Protein AF-A0A523DRK2-F1 (afdb_monomer)

Foldseek 3Di:
DDDDDDDDDDDPDPPDDDDDPDDDPDDDPPDDDDDDPDDPPVLLLVLLLCQVVCCLLVVLLLLAFDFDDDWFDFADPDLFFAAEEEAEAQFQLVLVVQCVVVLQLVLVVVQLQFFFKDQLAFFFFQLAQLQRQQCLQQLFQDWLDNFQWFQQLLQLAIDGCLPQSLNVSCQLLQLDDGLFDGPLLLCLVVVFAEAEFLDSHQFNHFRNRYSQRVCQLSVCVVVVVLLSNLVSSLVSNLVNQVCCRTVSHHHGRYYYYYRHQLVSVCQAPNFFDQDDDQKDKDFPVPPHHCSLQVLCVVDVVSAVSNFPHWDADPPSRGTTMTMHGFDDDPNTTTDPSSSVSSSSNSSSSVVVLVSQCVRAHPVGDGNNQSYKYKHWYSWHKHFQQAACCPPVVDFPQRLLCVLLVADFQQPPPDADQLHAHEYEPVRHNVCNVQVLPDPPLADPVRVVLSVVLLVLLVVLVVVSLVLVLVLLCVLVVVCVVCCCVSPVVSNVVNCVVCVVVSSRSSSVLLLLLPPVNSVSSSVSSQVCCQRHYAWYWIAHPLQKTFIAGFQAPDSRGTGSQFGDAPVCCCCPSPNSNVVSLLPDQFFQKKKAWNGLRQLAPPHDFDQKIWIWMAGSVGWIKIKMWGQDPVVRFIKIWIATDPVGPARSQNPCVARPDRGFIKGQQRQQFSCSPGQFGSCRNRVNSVSSHSNSRHHNMMTGTDRSHGSHDTRMDERHGGNSTGGMMIITGHNPFRNYHWWFADQWIADRVGDIDGRPPDIGNHYSSQNRCASCVSSPHHPVSSQCCLPPPSLVSLVVSLVVSLVSSLVCSASRVSVCVSCVSSVRRHSGCVVCSVSSNSSSSSSVVSSVVSVVSSPDDGRHGGHIDRD

pLDDT: mean 81.62, std 19.48, range [22.92, 98.56]

Sequence (867 aa):
MAPHPSARGRLLVDPISPKRAGYVEFPDPRRNDLCLEGVSCHGSARIVVRLARNTILAVLALLAARCSSPPAAILPPAGGRHVQLLHLDGYRPDLLRALLGAGRLPNLARLVARGRISYDATTVDKSETMKVIQSYLTSQLDTKVVGWWQFERSRFRFSNYWLDPAEVLAYALGFEFPRSPTIQDFLAAQGENLVAGMSLARRSVPFQNYGRAYIEGISAVANHTYHDQARATMDSFLDIHRRISENGEKPPALSTLLLAAADEFSHLEGVTVAARDPEHCFVRDGNIDDTVFALLDEDDTLDDRYFARVRRAIITRRVREICIELPEIEGRRAEPHYVLSMLVIDIELGRLIDDFENIRFADGETLFSRTLFIVFGDHGMVDTPNGMTAEVSESFIAYLNRRLGLETGEDQTTLSDNAELGIDYVSLPPRLERPEIYEDWQSEEIRALTAEADRWSREFLVEIEALIRSDLHDSYWWLFFLRSLLIDPKIDEVLHPIADEALAMLRSLYLRGRLDYLEAEQEANRALFDRHVRLVYGGGARNNAELFIPVCESPAACSWERRPSYDEILGYREGAFLRALVESPGVGLIFIRKNNEAFADAAPLPKRVEVEIRDREGNRGLLSVERDDPSGELVYHYRTDPASVNDPLGYEAWGAGEGTYGTYNEWNDRTIDAPYVNVVGGMGAYLYSSNPAIGDVVVLHATDWNFGENLGGHGGVHRGEKKTFMLVSGPGLDPGELRAQARYRSTEDGELEPAVSETHVPTLLDIVPTALAWLGYAPSELDRFAVDGFEEHLDTWIRAQRGDILRNLDEMSSLEKAREAVGVPELTLEPLRPRLTRLLEFIESNREDTLRRLSERPHLGNELILE

Radius of gyration: 28.01 Å; Cα contacts (8 Å, |Δi|>4): 1707; chains: 1; bounding box: 65×96×77 Å

Secondary structure (DSSP, 8-state):
--------PPPPPP-PPPPPSS------S-------TT--HHHHHHHHHHHHHHHHHHHHHTTS---------PPPS----EEEEEEETT--HHHHHHHHHTT--HHHHHHHTTEEEEEEEE--SS--HHHHHHHHHHT-S--S-SSSEEEETTTTEEEETTT-HHHHHHHHTT-S--SSPPHHHHHHHTT-EEEESS-S--TTS-GGGTHHHHHHHHHHHTTT-HHHHHHHHHHHHHHHHHHHHHHTPPPEEEEEEEE-HHHHHHHHH-SEE----SEEEEETTSSS-HHHHHHHHH-GGGHHHH-SEEEE-TTT--EEEEEEE--EETTEEEPHHHHHHHHHHHHHHHHHHHHHHH-B-TTS-BHHHHEEEEEE-S---EE--EEHHHHHSS-HHHHHHHHHTPBPSTT-SS--TT--EEE-SSS--HHHH-GGG-TTS--HHHHHHHHHHHHHHHHHHHHHHHHHHHHHHHHTGGGTTTHHHHTHHHHHHHHTTTHHHHHHHHHHHHHHT-HHHHHHHHHHHHHHHHHHEEEEEE-STTTEEEEE--EEEETTEEE-SSPPPHHHHHHTTTTHHHHHHHT-TTEEEEEEETTGGG--TTPPPPSEEEEEEEESS--EEEEEEEE-TTT--EEEEEEE-TT-SS-TTS-HHHHSTT-EEE-HHHHHHHHTTSSB-SHHHHHHHHHS---TTS-SEEEEEPTTEESSS-SEE-SS-BHHHHEEEEEEE-TTPPSEE--EE-SEEE-TTS-EEE-TT-EE--BGGGHHHHHHHHHT--HHHHHHHHHHTHHHHHHHHHHHHHHHHHHHGGG-HHHHHHHHHHT-TT---GGGHHHHHHHTTHHHHHHHHHHHT-SS-------B---

Mean predicted aligned error: 9.12 Å

Solvent-accessible surface area (backbone atoms only — not comparable to full-atom values): 45550 Å² total; per-residue (Å²): 137,84,82,87,87,88,89,79,84,79,79,86,75,79,83,75,75,81,79,77,76,97,70,82,80,73,75,80,77,92,75,75,97,83,79,71,92,89,64,70,63,72,55,54,55,53,51,37,41,50,36,42,49,62,46,46,65,26,49,66,49,43,50,45,24,39,69,82,87,80,87,68,44,74,24,66,89,65,95,69,47,28,34,36,44,38,42,34,33,36,32,38,24,67,59,51,51,49,36,46,74,70,50,37,30,59,45,57,48,56,38,47,72,26,5,19,39,28,62,68,16,31,41,56,44,43,23,23,69,68,19,36,55,42,19,24,42,48,13,33,67,73,55,74,48,66,18,55,32,32,35,35,61,85,50,62,42,77,49,32,65,80,75,38,67,52,50,35,45,43,39,73,75,27,66,51,71,58,80,64,62,34,58,50,40,49,41,36,72,72,70,47,36,43,39,32,17,20,54,97,72,53,39,64,42,51,59,79,30,24,34,48,4,31,49,42,19,51,52,19,51,80,66,72,35,37,66,45,17,46,48,47,10,46,57,42,32,50,54,37,57,50,48,38,46,30,66,32,42,74,71,50,39,42,35,38,36,50,38,54,35,29,29,57,36,14,30,71,74,14,46,58,36,95,62,86,68,56,61,49,72,54,46,66,94,50,102,58,69,63,52,66,45,46,56,50,60,74,39,73,78,48,40,82,52,59,32,75,42,68,42,57,39,92,86,78,60,39,56,43,34,43,24,38,70,42,56,76,52,100,90,33,23,41,22,66,65,30,55,47,34,52,44,54,51,28,53,52,47,39,55,52,49,54,51,25,59,66,42,57,44,72,87,68,52,28,47,47,65,40,24,34,37,42,39,30,29,54,15,6,48,31,52,10,82,44,13,34,40,74,80,71,72,37,46,50,66,58,51,49,19,67,64,70,75,32,42,69,23,64,88,40,93,68,76,56,100,81,44,44,29,33,36,36,89,82,33,38,31,57,64,76,75,46,49,82,76,50,66,91,76,47,51,77,67,48,46,50,49,46,53,47,25,47,50,52,25,52,53,51,50,50,52,51,52,51,49,57,50,50,39,48,49,60,58,47,46,90,43,68,95,43,40,81,75,70,46,50,59,52,52,48,72,26,40,62,86,44,46,68,61,50,45,47,46,45,21,50,39,44,43,61,43,29,69,79,48,49,57,51,52,33,52,52,33,44,58,46,39,30,69,28,45,55,37,38,45,28,36,21,86,32,22,24,39,18,34,34,56,51,36,60,91,40,98,92,43,39,38,64,91,50,57,42,39,38,69,53,58,56,46,35,77,83,25,42,56,60,49,51,50,41,71,34,85,42,42,31,40,39,39,34,39,60,59,34,47,56,54,36,80,96,48,76,79,64,66,57,49,42,34,40,36,30,28,51,89,67,18,29,29,43,38,35,36,35,58,41,82,90,82,61,44,62,39,27,33,36,18,39,41,91,87,33,92,57,44,58,66,72,43,59,96,43,18,53,82,91,34,41,53,24,29,49,60,55,32,32,58,76,22,64,86,39,69,41,35,24,55,64,28,28,50,39,46,40,66,72,47,57,49,48,52,58,44,62,34,39,39,29,38,19,91,47,26,22,50,32,81,48,29,18,41,39,31,40,48,42,39,51,16,25,28,6,25,37,33,46,23,34,71,93,42,69,63,48,77,42,42,19,37,38,65,56,41,52,40,92,90,52,51,79,46,75,29,82,91,42,72,38,68,35,44,48,36,25,52,37,33,35,51,31,51,68,68,71,43,61,54,73,52,53,60,47,34,56,74,78,41,43,67,67,45,51,58,50,47,53,59,47,48,61,51,52,39,67,69,42,43,60,49,14,48,62,55,48,52,50,20,61,78,72,60,26,91,74,69,66,50,70,87,46,46,68,58,53,58,58,52,59,44,24,54,65,47,43,47,54,59,50,60,76,63,63,85,75,87,86,80,73,65,39,42,50,59,82,126

Nearest PDB structures (foldseek):
  4b56-assembly1_B  TM=7.298E-01  e=4.044E-07  Mus musculus
  4gtz-assembly2_B  TM=7.326E-01  e=6.008E-07  Mus musculus
  4b56-assembly1_A  TM=7.241E-01  e=4.691E-07  Mus musculus
  4gtz-assembly1_A  TM=7.477E-01  e=1.088E-06  Mus musculus
  6xkd-assembly2_B  TM=7.614E-01  e=8.687E-06  Mus musculus

Structure (mmCIF, N/CA/C/O backbone):
data_AF-A0A523DRK2-F1
#
_entry.id   AF-A0A523DRK2-F1
#
loop_
_atom_site.group_PDB
_atom_site.id
_atom_site.type_symbol
_atom_site.label_atom_id
_atom_site.label_alt_id
_atom_site.label_comp_id
_atom_site.label_asym_id
_atom_site.label_entity_id
_atom_site.label_seq_id
_atom_site.pdbx_PDB_ins_code
_atom_site.Cartn_x
_atom_site.Cartn_y
_atom_site.Cartn_z
_atom_site.occupancy
_atom_site.B_iso_or_equiv
_atom_site.auth_seq_id
_atom_site.auth_comp_id
_atom_site.auth_asym_id
_atom_site.auth_atom_id
_atom_site.pdbx_PDB_model_num
ATOM 1 N N . MET A 1 1 ? 17.493 -69.034 -4.713 1.00 30.84 1 MET A N 1
ATOM 2 C CA . MET A 1 1 ? 17.946 -69.615 -3.428 1.00 30.84 1 MET A CA 1
ATOM 3 C C . MET A 1 1 ? 18.129 -68.477 -2.434 1.00 30.84 1 MET A C 1
ATOM 5 O O . MET A 1 1 ? 18.514 -67.399 -2.863 1.00 30.84 1 MET A O 1
ATOM 9 N N . ALA A 1 2 ? 17.836 -68.709 -1.157 1.00 26.61 2 ALA A N 1
ATOM 10 C CA . ALA A 1 2 ? 18.152 -67.824 -0.025 1.00 26.61 2 ALA A CA 1
ATOM 11 C C . ALA A 1 2 ? 19.349 -68.435 0.763 1.00 26.61 2 ALA A C 1
ATOM 13 O O . ALA A 1 2 ? 19.658 -69.596 0.470 1.00 26.61 2 ALA A O 1
ATOM 14 N N . PRO A 1 3 ? 20.000 -67.757 1.744 1.00 38.41 3 PRO A N 1
ATOM 15 C CA . PRO A 1 3 ? 19.576 -66.526 2.428 1.00 38.41 3 PRO A CA 1
ATOM 16 C C . PRO A 1 3 ? 20.655 -65.430 2.676 1.00 38.41 3 PRO A C 1
ATOM 18 O O . PRO A 1 3 ? 21.815 -65.545 2.296 1.00 38.41 3 PRO A O 1
ATOM 21 N N . HIS A 1 4 ? 20.188 -64.368 3.347 1.00 25.41 4 HIS A N 1
ATOM 22 C CA . HIS A 1 4 ? 20.852 -63.303 4.136 1.00 25.41 4 HIS A CA 1
ATOM 23 C C . HIS A 1 4 ? 22.000 -63.731 5.097 1.00 25.41 4 HIS A C 1
ATOM 25 O O . HIS A 1 4 ? 22.173 -64.935 5.293 1.00 25.41 4 HIS A O 1
ATOM 31 N N . PRO A 1 5 ? 22.665 -62.802 5.850 1.00 38.31 5 PRO A N 1
ATOM 32 C CA . PRO A 1 5 ? 22.680 -61.315 5.785 1.00 38.31 5 PRO A CA 1
ATOM 33 C C . PRO A 1 5 ? 24.090 -60.660 5.862 1.00 38.31 5 PRO A C 1
ATOM 35 O O . PRO A 1 5 ? 25.066 -61.278 6.276 1.00 38.31 5 PRO A O 1
ATOM 38 N N . SER A 1 6 ? 24.164 -59.336 5.670 1.00 24.50 6 SER A N 1
ATOM 39 C CA . SER A 1 6 ? 25.027 -58.473 6.502 1.00 24.50 6 SER A CA 1
ATOM 40 C C . SER A 1 6 ? 24.434 -57.062 6.627 1.00 24.50 6 SER A C 1
ATOM 42 O O . SER A 1 6 ? 23.886 -56.527 5.666 1.00 24.50 6 SER A O 1
ATOM 44 N N . ALA A 1 7 ? 24.494 -56.470 7.823 1.00 25.22 7 ALA A N 1
ATOM 45 C CA . ALA A 1 7 ? 23.969 -55.132 8.093 1.00 25.22 7 ALA A CA 1
ATOM 46 C C . ALA A 1 7 ? 25.105 -54.127 8.322 1.00 25.22 7 ALA A C 1
ATOM 48 O O . ALA A 1 7 ? 26.079 -54.432 9.012 1.00 25.22 7 ALA A O 1
ATOM 49 N N . ARG A 1 8 ? 24.935 -52.902 7.814 1.00 25.83 8 ARG A N 1
ATOM 50 C CA . ARG A 1 8 ? 25.576 -51.684 8.332 1.00 25.83 8 ARG A CA 1
ATOM 51 C C . ARG A 1 8 ? 24.543 -50.562 8.306 1.00 25.83 8 ARG A C 1
ATOM 53 O O . ARG A 1 8 ? 23.834 -50.412 7.316 1.00 25.83 8 ARG A O 1
ATOM 60 N N . GLY A 1 9 ? 24.422 -49.833 9.413 1.00 24.61 9 GLY A N 1
ATOM 61 C CA . GLY A 1 9 ? 23.441 -48.759 9.540 1.00 24.61 9 GLY A CA 1
ATOM 62 C C . GLY A 1 9 ? 23.799 -47.555 8.672 1.00 24.61 9 GLY A C 1
ATOM 63 O O . GLY A 1 9 ? 24.976 -47.238 8.501 1.00 24.61 9 GLY A O 1
ATOM 64 N N . ARG A 1 10 ? 22.776 -46.862 8.167 1.00 24.12 10 ARG A N 1
ATOM 65 C CA . ARG A 1 10 ? 22.906 -45.444 7.823 1.00 24.12 10 ARG A CA 1
ATOM 66 C C . ARG A 1 10 ? 22.806 -44.653 9.124 1.00 24.12 10 ARG A C 1
ATOM 68 O O . ARG A 1 10 ? 21.928 -44.951 9.932 1.00 24.12 10 ARG A O 1
ATOM 75 N N . LEU A 1 11 ? 23.670 -43.658 9.313 1.00 22.92 11 LEU A N 1
ATOM 76 C CA . LEU A 1 11 ? 23.324 -42.569 10.221 1.00 22.92 11 LEU A CA 1
ATOM 77 C C . LEU A 1 11 ? 22.135 -41.834 9.596 1.00 22.92 11 LEU A C 1
ATOM 79 O O . LEU A 1 11 ? 22.142 -41.567 8.393 1.00 22.92 11 LEU A O 1
ATOM 83 N N . LEU A 1 12 ? 21.140 -41.503 10.415 1.00 23.00 12 LEU A N 1
ATOM 84 C CA . LEU A 1 12 ? 20.348 -40.311 10.152 1.00 23.00 12 LEU A CA 1
ATOM 85 C C . LEU A 1 12 ? 21.296 -39.130 10.375 1.00 23.00 12 LEU A C 1
ATOM 87 O O . LEU A 1 12 ? 21.938 -39.043 11.420 1.00 23.00 12 LEU A O 1
ATOM 91 N N . VAL A 1 13 ? 21.445 -38.298 9.352 1.00 23.38 13 VAL A N 1
ATOM 92 C CA . VAL A 1 13 ? 22.015 -36.961 9.490 1.00 23.38 13 VAL A CA 1
ATOM 93 C C . VAL A 1 13 ? 20.805 -36.051 9.581 1.00 23.38 13 VAL A C 1
ATOM 95 O O . VAL A 1 13 ? 19.985 -36.062 8.662 1.00 23.38 13 VAL A O 1
ATOM 98 N N . ASP A 1 14 ? 20.660 -35.343 10.696 1.00 23.61 14 ASP A N 1
ATOM 99 C CA . ASP A 1 14 ? 19.569 -34.388 10.862 1.00 23.61 14 ASP A CA 1
ATOM 100 C C . ASP A 1 14 ? 19.659 -33.305 9.772 1.00 23.61 14 ASP A C 1
ATOM 102 O O . ASP A 1 14 ? 20.771 -32.887 9.422 1.00 23.61 14 ASP A O 1
ATOM 106 N N . PRO A 1 15 ? 18.526 -32.844 9.209 1.00 23.70 15 PRO A N 1
ATOM 107 C CA . PRO A 1 15 ? 18.536 -31.717 8.291 1.00 23.70 15 PRO A CA 1
ATOM 108 C C . PRO A 1 15 ? 19.016 -30.479 9.053 1.00 23.70 15 PRO A C 1
ATOM 110 O O . PRO A 1 15 ? 18.323 -29.952 9.921 1.00 23.70 15 PRO A O 1
ATOM 113 N N . ILE A 1 16 ? 20.233 -30.032 8.744 1.00 23.08 16 ILE A N 1
ATOM 114 C CA . ILE A 1 16 ? 20.775 -28.782 9.274 1.00 23.08 16 ILE A CA 1
ATOM 115 C C . ILE A 1 16 ? 19.887 -27.656 8.748 1.00 23.08 16 ILE A C 1
ATOM 117 O O . ILE A 1 16 ? 19.775 -27.492 7.534 1.00 23.08 16 ILE A O 1
ATOM 121 N N . SER A 1 17 ? 19.264 -26.903 9.660 1.00 24.17 17 SER A N 1
ATOM 122 C CA . SER A 1 17 ? 18.443 -25.742 9.308 1.00 24.17 17 SER A CA 1
ATOM 123 C C . SER A 1 17 ? 19.217 -24.822 8.359 1.00 24.17 17 SER A C 1
ATOM 125 O O . SER A 1 17 ? 20.363 -24.478 8.680 1.00 24.17 17 SER A O 1
ATOM 127 N N . PRO A 1 18 ? 18.630 -24.390 7.227 1.00 25.84 18 PRO A N 1
ATOM 128 C CA . PRO A 1 18 ? 19.232 -23.334 6.432 1.00 25.84 18 PRO A CA 1
ATOM 129 C C . PRO A 1 18 ? 19.381 -22.093 7.318 1.00 25.84 18 PRO A C 1
ATOM 131 O O . PRO A 1 18 ? 18.517 -21.789 8.147 1.00 25.84 18 PRO A O 1
ATOM 134 N N . LYS A 1 19 ? 20.526 -21.419 7.201 1.00 25.16 19 LYS A N 1
ATOM 135 C CA . LYS A 1 19 ? 20.772 -20.174 7.929 1.00 25.16 19 LYS A CA 1
ATOM 136 C C . LYS A 1 19 ? 19.940 -19.067 7.294 1.00 25.16 19 LYS A C 1
ATOM 138 O O . LYS A 1 19 ? 19.955 -18.935 6.075 1.00 25.16 19 LYS A O 1
ATOM 143 N N . ARG A 1 20 ? 19.254 -18.282 8.126 1.00 31.55 20 ARG A N 1
ATOM 144 C CA . ARG A 1 20 ? 18.494 -17.101 7.694 1.00 31.55 20 ARG A CA 1
ATOM 145 C C . ARG A 1 20 ? 19.413 -16.111 6.969 1.00 31.55 20 ARG A C 1
ATOM 147 O O . ARG A 1 20 ? 20.562 -15.936 7.380 1.00 31.55 20 ARG A O 1
ATOM 154 N N . ALA A 1 21 ? 18.904 -15.466 5.923 1.00 26.64 21 ALA A N 1
ATOM 155 C CA . ALA A 1 21 ? 19.595 -14.377 5.242 1.00 26.64 21 ALA A CA 1
ATOM 156 C C . ALA A 1 21 ? 19.696 -13.133 6.145 1.00 26.64 21 ALA A C 1
ATOM 158 O O . ALA A 1 21 ? 18.823 -12.912 6.977 1.00 26.64 21 ALA A O 1
ATOM 159 N N . GLY A 1 22 ? 20.742 -12.317 5.970 1.00 26.52 22 GLY A N 1
ATOM 160 C CA . GLY A 1 22 ? 20.829 -10.909 6.408 1.00 26.52 22 GLY A CA 1
ATOM 161 C C . GLY A 1 22 ? 20.849 -10.570 7.912 1.00 26.52 22 GLY A C 1
ATOM 162 O O . GLY A 1 22 ? 21.549 -9.640 8.304 1.00 26.52 22 GLY A O 1
ATOM 163 N N . TYR A 1 23 ? 20.106 -11.274 8.768 1.00 31.98 23 TYR A N 1
ATOM 164 C CA . TYR A 1 23 ? 19.883 -10.856 10.154 1.00 31.98 23 TYR A CA 1
ATOM 165 C C . TYR A 1 23 ? 21.136 -10.980 11.029 1.00 31.98 23 TYR A C 1
ATOM 167 O O . TYR A 1 23 ? 21.752 -12.043 11.134 1.00 31.98 23 TYR A O 1
ATOM 175 N N . VAL A 1 24 ? 21.463 -9.898 11.741 1.00 25.95 24 VAL A N 1
ATOM 176 C CA . VAL A 1 24 ? 22.503 -9.888 12.776 1.00 25.95 24 VAL A CA 1
ATOM 177 C C . VAL A 1 24 ? 22.029 -10.717 13.975 1.00 25.95 24 VAL A C 1
ATOM 179 O O . VAL A 1 24 ? 21.254 -10.246 14.808 1.00 25.95 24 VAL A O 1
ATOM 182 N N . GLU A 1 25 ? 22.508 -11.959 14.085 1.00 26.08 25 GLU A N 1
ATOM 183 C CA . GLU A 1 25 ? 22.351 -12.769 15.299 1.00 26.08 25 GLU A CA 1
ATOM 184 C C . GLU A 1 25 ? 23.118 -12.120 16.465 1.00 26.08 25 GLU A C 1
ATOM 186 O O . GLU A 1 25 ? 24.315 -12.346 16.660 1.00 26.08 25 GLU A O 1
ATOM 191 N N . PHE A 1 26 ? 22.422 -11.314 17.270 1.00 31.70 26 PHE A N 1
ATOM 192 C CA . PHE A 1 26 ? 22.962 -10.829 18.538 1.00 31.70 26 PHE A CA 1
ATOM 193 C C . PHE A 1 26 ? 23.250 -12.022 19.472 1.00 31.70 26 PHE A C 1
ATOM 195 O O . PHE A 1 26 ? 22.383 -12.882 19.656 1.00 31.70 26 PHE A O 1
ATOM 202 N N . PRO A 1 27 ? 24.448 -12.105 20.082 1.00 27.98 27 PRO A N 1
ATOM 203 C CA . PRO A 1 27 ? 24.834 -13.258 20.887 1.00 27.98 27 PRO A CA 1
ATOM 204 C C . PRO A 1 27 ? 23.980 -13.374 22.155 1.00 27.98 27 PRO A C 1
ATOM 206 O O . PRO A 1 27 ? 23.742 -12.382 22.844 1.00 27.98 27 PRO A O 1
ATOM 209 N N . ASP A 1 28 ? 23.575 -14.602 22.503 1.00 32.88 28 ASP A N 1
ATOM 210 C CA . ASP A 1 28 ? 22.834 -14.891 23.737 1.00 32.88 28 ASP A CA 1
ATOM 211 C C . ASP A 1 28 ? 23.615 -14.378 24.969 1.00 32.88 28 ASP A C 1
ATOM 213 O O . ASP A 1 28 ? 24.686 -14.912 25.284 1.00 32.88 28 ASP A O 1
ATOM 217 N N . PRO A 1 29 ? 23.099 -13.370 25.702 1.00 33.16 29 PRO A N 1
ATOM 218 C CA . PRO A 1 29 ? 23.842 -12.707 26.768 1.00 33.16 29 PRO A CA 1
ATOM 219 C C . PRO A 1 29 ? 23.952 -13.543 28.053 1.00 33.16 29 PRO A C 1
ATOM 221 O O . PRO A 1 29 ? 24.538 -13.081 29.031 1.00 33.16 29 PRO A O 1
ATOM 224 N N . ARG A 1 30 ? 23.432 -14.781 28.095 1.00 37.44 30 ARG A N 1
ATOM 225 C CA . ARG A 1 30 ? 23.464 -15.676 29.274 1.00 37.44 30 ARG A CA 1
ATOM 226 C C . ARG A 1 30 ? 24.854 -16.258 29.605 1.00 37.44 30 ARG A C 1
ATOM 228 O O . ARG A 1 30 ? 24.946 -17.324 30.214 1.00 37.44 30 ARG A O 1
ATOM 235 N N . ARG A 1 31 ? 25.946 -15.582 29.223 1.00 33.59 31 ARG A N 1
ATOM 236 C CA . ARG A 1 31 ? 27.335 -15.952 29.553 1.00 33.59 31 ARG A CA 1
ATOM 237 C C . ARG A 1 31 ? 28.229 -14.739 29.828 1.00 33.59 31 ARG A C 1
ATOM 239 O O . ARG A 1 31 ? 29.011 -14.348 28.969 1.00 33.59 31 ARG A O 1
ATOM 246 N N . ASN A 1 32 ? 28.172 -14.221 31.055 1.00 29.98 32 ASN A N 1
ATOM 247 C CA . ASN A 1 32 ? 29.341 -13.691 31.774 1.00 29.98 32 ASN A CA 1
ATOM 248 C C . ASN A 1 32 ? 29.007 -13.491 33.264 1.00 29.98 32 ASN A C 1
ATOM 250 O O . ASN A 1 32 ? 28.304 -12.554 33.636 1.00 29.98 32 ASN A O 1
ATOM 254 N N . ASP A 1 33 ? 29.531 -14.364 34.126 1.00 31.62 33 ASP A N 1
ATOM 255 C CA . ASP A 1 33 ? 29.339 -14.279 35.576 1.00 31.62 33 ASP A CA 1
ATOM 256 C C . ASP A 1 33 ? 30.281 -13.241 36.206 1.00 31.62 33 ASP A C 1
ATOM 258 O O . ASP A 1 33 ? 31.434 -13.557 36.496 1.00 31.62 33 ASP A O 1
ATOM 262 N N . LEU A 1 34 ? 29.795 -12.015 36.447 1.00 31.95 34 LEU A N 1
ATOM 263 C CA . LEU A 1 34 ? 30.335 -11.088 37.460 1.00 31.95 34 LEU A CA 1
ATOM 264 C C . LEU A 1 34 ? 29.391 -9.886 37.679 1.00 31.95 34 LEU A C 1
ATOM 266 O O . LEU A 1 34 ? 29.491 -8.854 37.020 1.00 31.95 34 LEU A O 1
ATOM 270 N N . CYS A 1 35 ? 28.478 -10.001 38.645 1.00 28.23 35 CYS A N 1
ATOM 271 C CA . CYS A 1 35 ? 27.683 -8.888 39.177 1.00 28.23 35 CYS A CA 1
ATOM 272 C C . CYS A 1 35 ? 27.560 -9.023 40.700 1.00 28.23 35 CYS A C 1
ATOM 274 O O . CYS A 1 35 ? 27.435 -10.130 41.219 1.00 28.23 35 CYS A O 1
ATOM 276 N N . LEU A 1 36 ? 27.609 -7.897 41.416 1.00 28.03 36 LEU A N 1
ATOM 277 C CA . LEU A 1 36 ? 27.404 -7.857 42.866 1.00 28.03 36 LEU A CA 1
ATOM 278 C C . LEU A 1 36 ? 25.907 -7.875 43.197 1.00 28.03 36 LEU A C 1
ATOM 280 O O . LEU A 1 36 ? 25.103 -7.231 42.523 1.00 28.03 36 LEU A O 1
ATOM 284 N N . GLU A 1 37 ? 25.539 -8.597 44.253 1.00 28.97 37 GLU A N 1
ATOM 285 C CA . GLU A 1 37 ? 24.152 -8.716 44.707 1.00 28.97 37 GLU A CA 1
ATOM 286 C C . GLU A 1 37 ? 23.586 -7.347 45.132 1.00 28.97 37 GLU A C 1
ATOM 288 O O . GLU A 1 37 ? 24.149 -6.675 45.997 1.00 28.97 37 GLU A O 1
ATOM 293 N N . GLY A 1 38 ? 22.450 -6.945 44.549 1.00 31.00 38 GLY A N 1
ATOM 294 C CA . GLY A 1 38 ? 21.644 -5.811 45.026 1.00 31.00 38 GLY A CA 1
ATOM 295 C C . GLY A 1 38 ? 21.237 -4.763 43.983 1.00 31.00 38 GLY A C 1
ATOM 296 O O . GLY A 1 38 ? 20.270 -4.047 44.228 1.00 31.00 38 GLY A O 1
ATOM 297 N N . VAL A 1 39 ? 21.904 -4.671 42.823 1.00 31.20 39 VAL A N 1
ATOM 298 C CA . VAL A 1 39 ? 21.556 -3.695 41.764 1.00 31.20 39 VAL A CA 1
ATOM 299 C C . VAL A 1 39 ? 21.528 -4.361 40.386 1.00 31.20 39 VAL A C 1
ATOM 301 O O . VAL A 1 39 ? 22.507 -4.962 39.952 1.00 31.20 39 VAL A O 1
ATOM 304 N N . SER A 1 40 ? 20.406 -4.230 39.669 1.00 31.03 40 SER A N 1
ATOM 305 C CA . SER A 1 40 ? 20.215 -4.817 38.334 1.00 31.03 40 SER A CA 1
ATOM 306 C C . SER A 1 40 ? 20.887 -3.986 37.230 1.00 31.03 40 SER A C 1
ATOM 308 O O . SER A 1 40 ? 20.231 -3.272 36.470 1.00 31.03 40 SER A O 1
ATOM 310 N N . CYS A 1 41 ? 22.213 -4.092 37.106 1.00 31.58 41 CYS A N 1
ATOM 311 C CA . CYS A 1 41 ? 22.965 -3.407 36.044 1.00 31.58 41 CYS A CA 1
ATOM 312 C C . CYS A 1 41 ? 22.514 -3.812 34.625 1.00 31.58 41 CYS A C 1
ATOM 314 O O . CYS A 1 41 ? 22.558 -2.993 33.709 1.00 31.58 41 CYS A O 1
ATOM 316 N N . HIS A 1 42 ? 22.029 -5.048 34.451 1.00 31.47 42 HIS A N 1
ATOM 317 C CA . HIS A 1 42 ? 21.521 -5.559 33.171 1.00 31.47 42 HIS A CA 1
ATOM 318 C C . HIS A 1 42 ? 20.194 -4.908 32.742 1.00 31.47 42 HIS A C 1
ATOM 320 O O . HIS A 1 42 ? 19.901 -4.855 31.549 1.00 31.47 42 HIS A O 1
ATOM 326 N N . GLY A 1 43 ? 19.403 -4.389 33.692 1.00 28.33 43 GLY A N 1
ATOM 327 C CA . GLY A 1 43 ? 18.236 -3.565 33.378 1.00 28.33 43 GLY A CA 1
ATOM 328 C C . GLY A 1 43 ? 18.657 -2.241 32.745 1.00 28.33 43 GLY A C 1
ATOM 329 O O . GLY A 1 43 ? 18.197 -1.912 31.657 1.00 28.33 43 GLY A O 1
ATOM 330 N N . SER A 1 44 ? 19.598 -1.527 33.374 1.00 30.77 44 SER A N 1
ATOM 331 C CA . SER A 1 44 ? 20.062 -0.218 32.893 1.00 30.77 44 SER A CA 1
ATOM 332 C C . SER A 1 44 ? 20.651 -0.264 31.483 1.00 30.77 44 SER A C 1
ATOM 334 O O . SER A 1 44 ? 20.292 0.577 30.673 1.00 30.77 44 SER A O 1
ATOM 336 N N . ALA A 1 45 ? 21.518 -1.233 31.167 1.00 28.84 45 ALA A N 1
ATOM 337 C CA . ALA A 1 45 ? 22.112 -1.320 29.829 1.00 28.84 45 ALA A CA 1
ATOM 338 C C . ALA A 1 45 ? 21.039 -1.557 28.749 1.00 28.84 45 ALA A C 1
ATOM 340 O O . ALA A 1 45 ? 21.010 -0.857 27.745 1.00 28.84 45 ALA A O 1
ATOM 341 N N . ARG A 1 46 ? 20.080 -2.465 28.991 1.00 33.47 46 ARG A N 1
ATOM 342 C CA . ARG A 1 46 ? 18.954 -2.706 28.069 1.00 33.47 46 ARG A CA 1
ATOM 343 C C . ARG A 1 46 ? 18.029 -1.499 27.923 1.00 33.47 46 ARG A C 1
ATOM 345 O O . ARG A 1 46 ? 17.587 -1.225 26.812 1.00 33.47 46 ARG A O 1
ATOM 352 N N . ILE A 1 47 ? 17.747 -0.796 29.022 1.00 34.19 47 ILE A N 1
ATOM 353 C CA . ILE A 1 47 ? 16.956 0.441 29.009 1.00 34.19 47 ILE A CA 1
ATOM 354 C C . ILE A 1 47 ? 17.665 1.498 28.169 1.00 34.19 47 ILE A C 1
ATOM 356 O O . ILE A 1 47 ? 17.012 2.102 27.334 1.00 34.19 47 ILE A O 1
ATOM 360 N N . VAL A 1 48 ? 18.981 1.683 28.321 1.00 30.11 48 VAL A N 1
ATOM 361 C CA . VAL A 1 48 ? 19.705 2.722 27.577 1.00 30.11 48 VAL A CA 1
ATOM 362 C C . VAL A 1 48 ? 19.902 2.302 26.103 1.00 30.11 48 VAL A C 1
ATOM 364 O O . VAL A 1 48 ? 19.632 3.120 25.234 1.00 30.11 48 VAL A O 1
ATOM 367 N N . VAL A 1 49 ? 20.166 1.024 25.771 1.00 3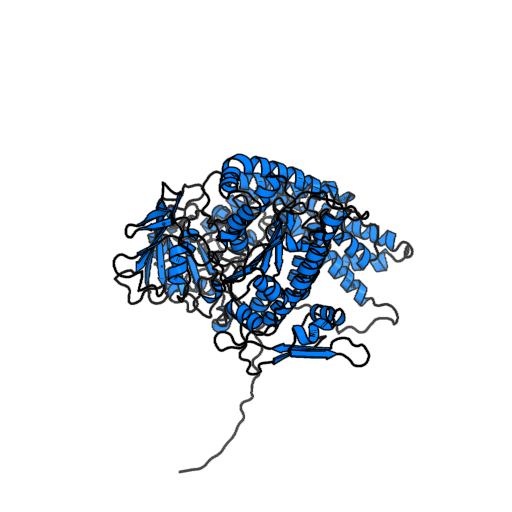2.56 49 VAL A N 1
ATOM 368 C CA . VAL A 1 49 ? 20.154 0.521 24.368 1.00 32.56 49 VAL A CA 1
ATOM 369 C C . VAL A 1 49 ? 18.807 0.787 23.686 1.00 32.56 49 VAL A C 1
ATOM 371 O O . VAL A 1 49 ? 18.773 1.326 22.579 1.00 32.56 49 VAL A O 1
ATOM 374 N N . ARG A 1 50 ? 17.685 0.448 24.345 1.00 37.69 50 ARG A N 1
ATOM 375 C CA . ARG A 1 50 ? 16.354 0.812 23.837 1.00 37.69 50 ARG A CA 1
ATOM 376 C C . ARG A 1 50 ? 16.152 2.323 23.819 1.00 37.69 50 ARG A C 1
ATOM 378 O O . ARG A 1 50 ? 15.523 2.787 22.882 1.00 37.69 50 ARG A O 1
ATOM 385 N N . LEU A 1 51 ? 16.696 3.074 24.780 1.00 35.09 51 LEU A N 1
ATOM 386 C CA . LEU A 1 51 ? 16.608 4.531 24.816 1.00 35.09 51 LEU A CA 1
ATOM 387 C C . LEU A 1 51 ? 17.237 5.130 23.567 1.00 35.09 51 LEU A C 1
ATOM 389 O O . LEU A 1 51 ? 16.490 5.655 22.766 1.00 35.09 51 LEU A O 1
ATOM 393 N N . ALA A 1 52 ? 18.550 5.046 23.333 1.00 33.47 52 ALA A N 1
ATOM 394 C CA . ALA A 1 52 ? 19.111 5.796 22.206 1.00 33.47 52 ALA A CA 1
ATOM 395 C C . ALA A 1 52 ? 18.658 5.263 20.842 1.00 33.47 52 ALA A C 1
ATOM 397 O O . ALA A 1 52 ? 18.486 6.070 19.934 1.00 33.47 52 ALA A O 1
ATOM 398 N N . ARG A 1 53 ? 18.349 3.964 20.679 1.00 40.00 53 ARG A N 1
ATOM 399 C CA . ARG A 1 53 ? 17.670 3.512 19.449 1.00 40.00 53 ARG A CA 1
ATOM 400 C C . ARG A 1 53 ? 16.296 4.185 19.335 1.00 40.00 53 ARG A C 1
ATOM 402 O O . ARG A 1 53 ? 16.059 4.904 18.371 1.00 40.00 53 ARG A O 1
ATOM 409 N N . ASN A 1 54 ? 15.457 4.099 20.367 1.00 41.81 54 ASN A N 1
ATOM 410 C CA . ASN A 1 54 ? 14.142 4.749 20.450 1.00 41.81 54 ASN A CA 1
ATOM 411 C C . ASN A 1 54 ? 14.227 6.205 20.974 1.00 41.81 54 ASN A C 1
ATOM 413 O O . ASN A 1 54 ? 13.345 6.664 21.690 1.00 41.81 54 ASN A O 1
ATOM 417 N N . THR A 1 55 ? 15.311 6.925 20.679 1.00 39.47 55 THR A N 1
ATOM 418 C CA . THR A 1 55 ? 15.556 8.358 20.970 1.00 39.47 55 THR A CA 1
ATOM 419 C C . THR A 1 55 ? 16.533 8.936 19.933 1.00 39.47 55 THR A C 1
ATOM 421 O O . THR A 1 55 ? 16.793 10.125 19.921 1.00 39.47 55 THR A O 1
ATOM 424 N N . ILE A 1 56 ? 16.985 8.140 18.957 1.00 44.03 56 ILE A N 1
ATOM 425 C CA . ILE A 1 56 ? 17.408 8.603 17.634 1.00 44.03 56 ILE A CA 1
ATOM 426 C C . ILE A 1 56 ? 16.299 8.295 16.635 1.00 44.03 56 ILE A C 1
ATOM 428 O O . ILE A 1 56 ? 15.692 9.254 16.168 1.00 44.03 56 ILE A O 1
ATOM 432 N N . LEU A 1 57 ? 15.912 7.023 16.417 1.00 43.34 57 LEU A N 1
ATOM 433 C CA . LEU A 1 57 ? 14.679 6.701 15.666 1.00 43.34 57 LEU A CA 1
ATOM 434 C C . LEU A 1 57 ? 13.502 7.469 16.250 1.00 43.34 57 LEU A C 1
ATOM 436 O O . LEU A 1 57 ? 12.660 7.972 15.512 1.00 43.34 57 LEU A O 1
ATOM 440 N N . ALA A 1 58 ? 13.511 7.641 17.575 1.00 41.41 58 ALA A N 1
ATOM 441 C CA . ALA A 1 58 ? 12.597 8.553 18.214 1.00 41.41 58 ALA A CA 1
ATOM 442 C C . ALA A 1 58 ? 13.087 9.980 18.468 1.00 41.41 58 ALA A C 1
ATOM 444 O O . ALA A 1 58 ? 12.200 10.714 18.774 1.00 41.41 58 ALA A O 1
ATOM 445 N N . VAL A 1 59 ? 14.305 10.514 18.289 1.00 41.50 59 VAL A N 1
ATOM 446 C CA . VAL A 1 59 ? 14.394 12.008 18.159 1.00 41.50 59 VAL A CA 1
ATOM 447 C C . VAL A 1 59 ? 13.767 12.437 16.832 1.00 41.50 59 VAL A C 1
ATOM 449 O O . VAL A 1 59 ? 13.102 13.464 16.739 1.00 41.50 59 VAL A O 1
ATOM 452 N N . LEU A 1 60 ? 13.905 11.583 15.822 1.00 42.94 60 LEU A N 1
ATOM 453 C CA . LEU A 1 60 ? 13.346 11.757 14.490 1.00 42.94 60 LEU A CA 1
ATOM 454 C C . LEU A 1 60 ? 11.823 11.558 14.507 1.00 42.94 60 LEU A C 1
ATOM 456 O O . LEU A 1 60 ? 11.100 12.369 13.936 1.00 42.94 60 LEU A O 1
ATOM 460 N N . ALA A 1 61 ? 11.320 10.556 15.238 1.00 37.41 61 ALA A N 1
ATOM 461 C CA . ALA A 1 61 ? 9.887 10.395 15.487 1.00 37.41 61 ALA A CA 1
ATOM 462 C C . ALA A 1 61 ? 9.339 11.265 16.644 1.00 37.41 61 ALA A C 1
ATOM 464 O O . ALA A 1 61 ? 8.144 11.515 16.664 1.00 37.41 61 ALA A O 1
ATOM 465 N N . LEU A 1 62 ? 10.172 11.811 17.544 1.00 39.16 62 LEU A N 1
ATOM 466 C CA . LEU A 1 62 ? 9.863 12.871 18.534 1.00 39.16 62 LEU A CA 1
ATOM 467 C C . LEU A 1 62 ? 9.969 14.271 17.904 1.00 39.16 62 LEU A C 1
ATOM 469 O O . LEU A 1 62 ? 9.927 15.288 18.592 1.00 39.16 62 LEU A O 1
ATOM 473 N N . LEU A 1 63 ? 9.969 14.342 16.576 1.00 41.09 63 LEU A N 1
ATOM 474 C CA . LEU A 1 63 ? 9.217 15.404 15.933 1.00 41.09 63 LEU A CA 1
ATOM 475 C C . LEU A 1 63 ? 7.715 15.300 16.267 1.00 41.09 63 LEU A C 1
ATOM 477 O O . LEU A 1 63 ? 7.051 16.323 16.176 1.00 41.09 63 LEU A O 1
ATOM 481 N N . ALA A 1 64 ? 7.175 14.129 16.663 1.00 38.47 64 ALA A N 1
ATOM 482 C CA . ALA A 1 64 ? 5.743 13.864 16.838 1.00 38.47 64 ALA A CA 1
ATOM 483 C C . ALA A 1 64 ? 5.250 13.362 18.224 1.00 38.47 64 ALA A C 1
ATOM 485 O O . ALA A 1 64 ? 5.747 12.397 18.803 1.00 38.47 64 ALA A O 1
ATOM 486 N N . ALA A 1 65 ? 4.128 13.973 18.641 1.00 29.98 65 ALA A N 1
ATOM 487 C CA . ALA A 1 65 ? 3.100 13.515 19.592 1.00 29.98 65 ALA A CA 1
ATOM 488 C C . ALA A 1 65 ? 3.148 13.787 21.125 1.00 29.98 65 ALA A C 1
ATOM 490 O O . ALA A 1 65 ? 3.359 12.891 21.947 1.00 29.98 65 ALA A O 1
ATOM 491 N N . ARG A 1 66 ? 2.545 14.937 21.479 1.00 43.88 66 ARG A N 1
ATOM 492 C CA . ARG A 1 66 ? 1.283 15.044 22.270 1.00 43.88 66 ARG A CA 1
ATOM 493 C C . ARG A 1 66 ? 1.357 15.492 23.743 1.00 43.88 66 ARG A C 1
ATOM 495 O O . ARG A 1 66 ? 1.748 14.714 24.603 1.00 43.88 66 ARG A O 1
ATOM 502 N N . CYS A 1 67 ? 0.771 16.668 23.972 1.00 28.39 67 CYS A N 1
ATOM 503 C CA . CYS A 1 67 ? 0.559 17.419 25.217 1.00 28.39 67 CYS A CA 1
ATOM 504 C C . CYS A 1 67 ? -0.587 16.900 26.115 1.00 28.39 67 CYS A C 1
ATOM 506 O O . CYS A 1 67 ? -1.383 16.052 25.697 1.00 28.39 67 CYS A O 1
ATOM 508 N N . SER A 1 68 ? -0.720 17.461 27.328 1.00 27.84 68 SER A N 1
ATOM 509 C CA . SER A 1 68 ? -1.700 17.052 28.356 1.00 27.84 68 SER A CA 1
ATOM 510 C C . SER A 1 68 ? -2.388 18.225 29.098 1.00 27.84 68 SER A C 1
ATOM 512 O O . SER A 1 68 ? -1.892 19.348 29.100 1.00 27.84 68 SER A O 1
ATOM 514 N N . SER A 1 69 ? -3.501 17.927 29.801 1.00 29.28 69 SER A N 1
ATOM 515 C CA . SER A 1 69 ? -4.349 18.839 30.624 1.00 29.28 69 SER A CA 1
ATOM 516 C C . SER A 1 69 ? -5.251 19.833 29.853 1.00 29.28 69 SER A C 1
ATOM 518 O O . SER A 1 69 ? -4.922 20.167 28.717 1.00 29.28 69 SER A O 1
ATOM 520 N N . PRO A 1 70 ? -6.346 20.388 30.444 1.00 31.28 70 PRO A N 1
ATOM 521 C CA . PRO A 1 70 ? -6.979 20.168 31.764 1.00 31.28 70 PRO A CA 1
ATOM 522 C C . PRO A 1 70 ? -8.424 19.566 31.628 1.00 31.28 70 PRO A C 1
ATOM 524 O O . PRO A 1 70 ? -8.770 19.128 30.537 1.00 31.28 70 PRO A O 1
ATOM 527 N N . PRO A 1 71 ? -9.288 19.466 32.673 1.00 32.88 71 PRO A N 1
ATOM 528 C CA . PRO A 1 71 ? -10.445 18.555 32.617 1.00 32.88 71 PRO A CA 1
ATOM 529 C C . PRO A 1 71 ? -11.793 19.137 32.129 1.00 32.88 71 PRO A C 1
ATOM 531 O O . PRO A 1 71 ? -12.261 20.161 32.626 1.00 32.88 71 PRO A O 1
ATOM 534 N N . ALA A 1 72 ? -12.472 18.330 31.304 1.00 32.00 72 ALA A N 1
ATOM 535 C CA . ALA A 1 72 ? -13.927 18.141 31.174 1.00 32.00 72 ALA A CA 1
ATOM 536 C C . ALA A 1 72 ? -14.838 19.355 30.855 1.00 32.00 72 ALA A C 1
ATOM 538 O O . ALA A 1 72 ? -15.372 20.031 31.739 1.00 32.00 72 ALA A O 1
ATOM 539 N N . ALA A 1 73 ? -15.175 19.488 29.571 1.00 36.31 73 ALA A N 1
ATOM 540 C CA . ALA A 1 73 ? -16.313 20.220 29.022 1.00 36.31 73 ALA A CA 1
ATOM 541 C C . ALA A 1 73 ? -17.267 19.274 28.254 1.00 36.31 73 ALA A C 1
ATOM 543 O O . ALA A 1 73 ? -16.924 18.139 27.940 1.00 36.31 73 ALA A O 1
ATOM 544 N N . ILE A 1 74 ? -18.486 19.739 27.956 1.00 41.62 74 ILE A N 1
ATOM 545 C CA . ILE A 1 74 ? -19.461 19.004 27.130 1.00 41.62 74 ILE A CA 1
ATOM 546 C C . ILE A 1 74 ? -19.314 19.464 25.675 1.00 41.62 74 ILE A C 1
ATOM 548 O O . ILE A 1 74 ? -19.323 20.669 25.416 1.00 41.62 74 ILE A O 1
ATOM 552 N N . LEU A 1 75 ? -19.229 18.513 24.738 1.00 44.66 75 LEU A N 1
ATOM 553 C CA . LEU A 1 75 ? -19.187 18.768 23.292 1.00 44.66 75 LEU A CA 1
ATOM 554 C C . LEU A 1 75 ? -20.331 19.705 22.841 1.00 44.66 75 LEU A C 1
ATOM 556 O O . LEU A 1 75 ? -21.488 19.473 23.211 1.00 44.66 75 LEU A O 1
ATOM 560 N N . PRO A 1 76 ? -20.058 20.742 22.024 1.00 42.38 76 PRO A N 1
ATOM 561 C CA . PRO A 1 76 ? -21.089 21.666 21.561 1.00 42.38 76 PRO A CA 1
ATOM 562 C C . PRO A 1 76 ? -22.138 20.956 20.680 1.00 42.38 76 PRO A C 1
ATOM 564 O O . PRO A 1 76 ? -21.804 20.006 19.968 1.00 42.38 76 PRO A O 1
ATOM 567 N N . PRO A 1 77 ? -23.407 21.412 20.678 1.00 39.12 77 PRO A N 1
ATOM 568 C CA . PRO A 1 77 ? -24.495 20.770 19.940 1.00 39.12 77 PRO A CA 1
ATOM 569 C C . PRO A 1 77 ? -24.403 21.027 18.425 1.00 39.12 77 PRO A C 1
ATOM 571 O O . PRO A 1 77 ? -25.132 21.845 17.865 1.00 39.12 77 PRO A O 1
ATOM 574 N N . ALA A 1 78 ? -23.521 20.286 17.758 1.00 45.78 78 ALA A N 1
ATOM 575 C CA . ALA A 1 78 ? -23.534 20.068 16.317 1.00 45.78 78 ALA A CA 1
ATOM 576 C C . ALA A 1 78 ? -23.902 18.601 16.038 1.00 45.78 78 ALA A C 1
ATOM 578 O O . ALA A 1 78 ? -23.300 17.683 16.598 1.00 45.78 78 ALA A O 1
ATOM 579 N N . GLY A 1 79 ? -24.890 18.375 15.169 1.00 52.69 79 GLY A N 1
ATOM 580 C CA . GLY A 1 79 ? -25.353 17.043 14.755 1.00 52.69 79 GLY A CA 1
ATOM 581 C C . GLY A 1 79 ? -24.417 16.366 13.750 1.00 52.69 79 GLY A C 1
ATOM 582 O O . GLY A 1 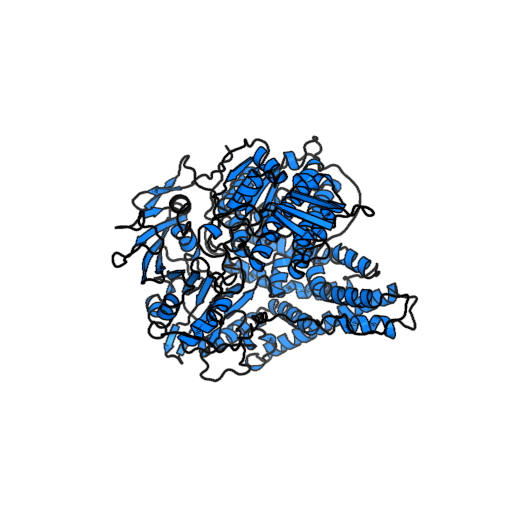79 ? -24.871 15.927 12.698 1.00 52.69 79 GLY A O 1
ATOM 583 N N . GLY A 1 80 ? -23.112 16.356 14.032 1.00 74.69 80 GLY A N 1
ATOM 584 C CA . GLY A 1 80 ? -22.099 15.783 13.150 1.00 74.69 80 GLY A CA 1
ATOM 585 C C . GLY A 1 80 ? -22.270 14.272 13.004 1.00 74.69 80 GLY A C 1
ATOM 586 O O . GLY A 1 80 ? -22.261 13.543 13.997 1.00 74.69 80 GLY A O 1
ATOM 587 N N . ARG A 1 81 ? -22.407 13.809 11.759 1.00 90.31 81 ARG A N 1
ATOM 588 C CA . ARG A 1 81 ? -22.218 12.400 11.397 1.00 90.31 81 ARG A CA 1
ATOM 589 C C . ARG A 1 81 ? -20.723 12.067 11.467 1.00 90.31 81 ARG A C 1
ATOM 591 O O . ARG A 1 81 ? -19.896 12.938 11.214 1.00 90.31 81 ARG A O 1
ATOM 598 N N . HIS A 1 82 ? -20.388 10.820 11.788 1.00 95.69 82 HIS A N 1
ATOM 599 C CA . HIS A 1 82 ? -19.002 10.344 11.857 1.00 95.69 82 HIS A CA 1
ATOM 600 C C . HIS A 1 82 ? -18.799 9.126 10.946 1.00 95.69 82 HIS A C 1
ATOM 602 O O . HIS A 1 82 ? -19.715 8.312 10.802 1.00 95.69 82 HIS A O 1
ATOM 608 N N . VAL A 1 83 ? -17.606 8.984 10.366 1.00 98.00 83 VAL A N 1
ATOM 609 C CA . VAL A 1 83 ? -17.131 7.789 9.655 1.00 98.00 83 VAL A CA 1
ATOM 610 C C . VAL A 1 83 ? -15.899 7.237 10.368 1.00 98.00 83 VAL A C 1
ATOM 612 O O . VAL A 1 83 ? -14.903 7.941 10.516 1.00 98.00 83 VAL A O 1
ATOM 615 N N . GLN A 1 84 ? -15.939 5.960 10.741 1.00 97.88 84 GLN A N 1
ATOM 616 C CA . GLN A 1 84 ? -14.761 5.194 11.139 1.00 97.88 84 GLN A CA 1
ATOM 617 C C . GLN A 1 84 ? -14.350 4.288 9.977 1.00 97.88 84 GLN A C 1
ATOM 619 O O . GLN A 1 84 ? -15.061 3.332 9.672 1.00 97.88 84 GLN A O 1
ATOM 624 N N . LEU A 1 85 ? -13.190 4.546 9.373 1.00 97.81 85 LEU A N 1
ATOM 625 C CA . LEU A 1 85 ? -12.524 3.570 8.509 1.00 97.81 85 LEU A CA 1
ATOM 626 C C . LEU A 1 85 ? -11.656 2.666 9.388 1.00 97.81 85 LEU A C 1
ATOM 628 O O . LEU A 1 85 ? -10.813 3.163 10.141 1.00 97.81 85 LEU A O 1
ATOM 632 N N . LEU A 1 86 ? -11.873 1.355 9.308 1.00 97.25 86 LEU A N 1
ATOM 633 C CA . LEU A 1 86 ? -11.097 0.352 10.032 1.00 97.25 86 LEU A CA 1
ATOM 634 C C . LEU A 1 86 ? -10.527 -0.660 9.035 1.00 97.25 86 LEU A C 1
ATOM 636 O O . LEU A 1 86 ? -11.225 -1.558 8.569 1.00 97.25 86 LEU A O 1
ATOM 640 N N . HIS A 1 87 ? -9.254 -0.459 8.720 1.00 96.75 87 HIS A N 1
ATOM 641 C CA . HIS A 1 87 ? -8.445 -1.295 7.850 1.00 96.75 87 HIS A CA 1
ATOM 642 C C . HIS A 1 87 ? -7.859 -2.439 8.689 1.00 96.75 87 HIS A C 1
ATOM 644 O O . HIS A 1 87 ? -7.127 -2.198 9.654 1.00 96.75 87 HIS A O 1
ATOM 650 N N . LEU A 1 88 ? -8.172 -3.679 8.321 1.00 96.62 88 LEU A N 1
ATOM 651 C CA . LEU A 1 88 ? -7.645 -4.892 8.940 1.00 96.62 88 LEU A CA 1
ATOM 652 C C . LEU A 1 88 ? -6.727 -5.604 7.931 1.00 96.62 88 LEU A C 1
ATOM 654 O O . LEU A 1 88 ? -7.208 -6.248 7.001 1.00 96.62 88 LEU A O 1
ATOM 658 N N . ASP A 1 89 ? -5.418 -5.417 8.089 1.00 95.12 89 ASP A N 1
ATOM 659 C CA . ASP A 1 89 ? -4.398 -5.719 7.069 1.00 95.12 89 ASP A CA 1
ATOM 660 C C . ASP A 1 89 ? -4.301 -7.234 6.804 1.00 95.12 89 ASP A C 1
ATOM 662 O O . ASP A 1 89 ? -4.337 -8.036 7.748 1.00 95.12 89 ASP A O 1
ATOM 666 N N . GLY A 1 90 ? -4.239 -7.639 5.531 1.00 94.81 90 GLY A N 1
ATOM 667 C CA . GLY A 1 90 ? -4.127 -9.053 5.130 1.00 94.81 90 GLY A CA 1
ATOM 668 C C . GLY A 1 90 ? -5.299 -9.961 5.552 1.00 94.81 90 GLY A C 1
ATOM 669 O O . GLY A 1 90 ? -5.137 -11.180 5.696 1.00 94.81 90 GLY A O 1
ATOM 670 N N . TYR A 1 91 ? -6.496 -9.413 5.797 1.00 95.00 91 TYR A N 1
ATOM 671 C CA . TYR A 1 91 ? -7.662 -10.190 6.246 1.00 95.00 91 TYR A CA 1
ATOM 672 C C . TYR A 1 91 ? -8.307 -11.034 5.134 1.00 95.00 91 TYR A C 1
ATOM 674 O O . TYR A 1 91 ? -9.089 -10.546 4.311 1.00 95.00 91 TYR A O 1
ATOM 682 N N . ARG A 1 92 ? -8.103 -12.356 5.197 1.00 95.25 92 ARG A N 1
ATOM 683 C CA . ARG A 1 92 ? -8.832 -13.321 4.365 1.00 95.25 92 ARG A CA 1
ATOM 684 C C . ARG A 1 92 ? -10.333 -13.364 4.694 1.00 95.25 92 ARG A C 1
ATOM 686 O O . ARG A 1 92 ? -10.707 -13.595 5.851 1.00 95.25 92 ARG A O 1
ATOM 693 N N . PRO A 1 93 ? -11.220 -13.255 3.687 1.00 96.44 93 PRO A N 1
ATOM 694 C CA . PRO A 1 93 ? -12.661 -13.214 3.916 1.00 96.44 93 PRO A CA 1
ATOM 695 C C . PRO A 1 93 ? -13.260 -14.581 4.272 1.00 96.44 93 PRO A C 1
ATOM 697 O O . PRO A 1 93 ? -14.264 -14.639 4.981 1.00 96.44 93 PRO A O 1
ATOM 700 N N . ASP A 1 94 ? -12.666 -15.688 3.818 1.00 96.12 94 ASP A N 1
ATOM 701 C CA . ASP A 1 94 ? -13.134 -17.041 4.139 1.00 96.12 94 ASP A CA 1
ATOM 702 C C . ASP A 1 94 ? -12.817 -17.426 5.592 1.00 96.12 94 ASP A C 1
ATOM 704 O O . ASP A 1 94 ? -13.689 -17.945 6.294 1.00 96.12 94 ASP A O 1
ATOM 708 N N . LEU A 1 95 ? -11.621 -17.076 6.074 1.00 96.94 95 LEU A N 1
ATOM 709 C CA . LEU A 1 95 ? -11.232 -17.223 7.473 1.00 96.94 95 LEU A CA 1
ATOM 710 C C . LEU A 1 95 ? -12.102 -16.357 8.396 1.00 96.94 95 LEU A C 1
ATOM 712 O O . LEU A 1 95 ? -12.663 -16.865 9.370 1.00 96.94 95 LEU A O 1
ATOM 716 N N . LEU A 1 96 ? -12.292 -15.079 8.047 1.00 97.50 96 LEU A N 1
ATOM 717 C CA . LEU A 1 96 ? -13.204 -14.175 8.753 1.00 97.50 96 LEU A CA 1
ATOM 718 C C . LEU A 1 96 ? -14.619 -14.770 8.855 1.00 97.50 96 LEU A C 1
ATOM 720 O O . LEU A 1 96 ? -15.213 -14.796 9.935 1.00 97.50 96 LEU A O 1
ATOM 724 N N . ARG A 1 97 ? -15.152 -15.289 7.741 1.00 97.31 97 ARG A N 1
ATOM 725 C CA . ARG A 1 97 ? -16.478 -15.919 7.677 1.00 97.31 97 ARG A CA 1
ATOM 726 C C . ARG A 1 97 ? -16.574 -17.170 8.550 1.00 97.31 97 ARG A C 1
ATOM 728 O O . ARG A 1 97 ? -17.605 -17.378 9.191 1.00 97.31 97 ARG A O 1
ATOM 735 N N . ALA A 1 98 ? -15.524 -17.990 8.596 1.00 97.06 98 ALA A N 1
ATOM 736 C CA . ALA A 1 98 ? -15.450 -19.158 9.471 1.00 97.06 98 ALA A CA 1
ATOM 737 C C . ALA A 1 98 ? -15.453 -18.765 10.959 1.00 97.06 98 ALA A C 1
ATOM 739 O O . ALA A 1 98 ? -16.228 -19.328 11.734 1.00 97.06 98 ALA A O 1
ATOM 740 N N . LEU A 1 99 ? -14.650 -17.774 11.356 1.00 97.69 99 LEU A N 1
ATOM 741 C CA . LEU A 1 99 ? -14.564 -17.314 12.746 1.00 97.69 99 LEU A CA 1
ATOM 742 C C . LEU A 1 99 ? -15.845 -16.592 13.210 1.00 97.69 99 LEU A C 1
ATOM 744 O O . LEU A 1 99 ? -16.314 -16.839 14.323 1.00 97.69 99 LEU A O 1
ATOM 748 N N . LEU A 1 100 ? -16.474 -15.783 12.347 1.00 97.25 100 LEU A N 1
ATOM 749 C CA . LEU A 1 100 ? -17.810 -15.216 12.590 1.00 97.25 100 LEU A CA 1
ATOM 750 C C . LEU A 1 100 ? -18.878 -16.314 12.712 1.00 97.25 100 LEU A C 1
ATOM 752 O O . LEU A 1 100 ? -19.688 -16.281 13.637 1.00 97.25 100 LEU A O 1
ATOM 756 N N . GLY A 1 101 ? -18.858 -17.317 11.826 1.00 96.25 101 GLY A N 1
ATOM 757 C CA . GLY A 1 101 ? -19.776 -18.462 11.868 1.00 96.25 101 GLY A CA 1
ATOM 758 C C . GLY A 1 101 ? -19.616 -19.343 13.114 1.00 96.25 101 GLY A C 1
ATOM 759 O O . GLY A 1 101 ? -20.595 -19.924 13.581 1.00 96.25 101 GLY A O 1
ATOM 760 N N . ALA A 1 102 ? -18.409 -19.398 13.683 1.00 95.62 102 ALA A N 1
ATOM 761 C CA . ALA A 1 102 ? -18.113 -20.042 14.963 1.00 95.62 102 ALA A CA 1
ATOM 762 C C . ALA A 1 102 ? -18.424 -19.155 16.191 1.00 95.62 102 ALA A C 1
ATOM 764 O O . ALA A 1 102 ? -18.273 -19.608 17.323 1.00 95.62 102 ALA A O 1
ATOM 765 N N . GLY A 1 103 ? -18.844 -17.899 15.995 1.00 96.44 103 GLY A N 1
ATOM 766 C CA . GLY A 1 103 ? -19.116 -16.941 17.074 1.00 96.44 103 GLY A CA 1
ATOM 767 C C . GLY A 1 103 ? -17.867 -16.375 17.764 1.00 96.44 103 GLY A C 1
ATOM 768 O O . GLY A 1 103 ? -17.999 -15.716 18.792 1.00 96.44 103 GLY A O 1
ATOM 769 N N . ARG A 1 104 ? -16.670 -16.609 17.207 1.00 96.69 104 ARG A N 1
ATOM 770 C CA . ARG A 1 104 ? -15.367 -16.244 17.795 1.00 96.69 104 ARG A CA 1
ATOM 771 C C . ARG A 1 104 ? -14.958 -14.782 17.572 1.00 96.69 104 ARG A C 1
ATOM 773 O O . ARG A 1 104 ? -13.982 -14.339 18.162 1.00 96.69 104 ARG A O 1
ATOM 780 N N . LEU A 1 105 ? -15.711 -14.034 16.761 1.00 97.88 105 LEU A N 1
ATOM 781 C CA . LEU A 1 105 ? -15.521 -12.597 16.503 1.00 97.88 105 LEU A CA 1
ATOM 782 C C . LEU A 1 105 ? -16.797 -11.813 16.880 1.00 97.88 105 LEU A C 1
ATOM 784 O O . LEU A 1 105 ? -17.538 -11.346 16.008 1.00 97.88 105 LEU A O 1
ATOM 788 N N . PRO A 1 106 ? -17.157 -11.762 18.175 1.00 97.75 106 PRO A N 1
ATOM 789 C CA . PRO A 1 106 ? -18.441 -11.246 18.636 1.00 97.75 106 PRO A CA 1
ATOM 790 C C . PRO A 1 106 ? -18.603 -9.724 18.485 1.00 97.75 106 PRO A C 1
ATOM 792 O O . PRO A 1 106 ? -19.745 -9.260 18.483 1.00 97.75 106 PRO A O 1
ATOM 795 N N . ASN A 1 107 ? -17.527 -8.937 18.365 1.00 98.06 107 ASN A N 1
ATOM 796 C CA . ASN A 1 107 ? -17.631 -7.481 18.212 1.00 98.06 107 ASN A CA 1
ATOM 797 C C . ASN A 1 107 ? -17.774 -7.077 16.732 1.00 98.06 107 ASN A C 1
ATOM 799 O O . ASN A 1 107 ? -18.604 -6.227 16.410 1.00 98.06 107 ASN A O 1
ATOM 803 N N . LEU A 1 108 ? -17.115 -7.781 15.809 1.00 98.00 108 LEU A N 1
ATOM 804 C CA . LEU A 1 108 ? -17.444 -7.757 14.383 1.00 98.00 108 LEU A CA 1
ATOM 805 C C . LEU A 1 108 ? -18.872 -8.272 14.152 1.00 98.00 108 LEU A C 1
ATOM 807 O O . LEU A 1 108 ? -19.632 -7.636 13.424 1.00 98.00 108 LEU A O 1
ATOM 811 N N . ALA A 1 109 ? -19.303 -9.339 14.835 1.00 98.12 109 ALA A N 1
ATOM 812 C CA . ALA A 1 109 ? -20.692 -9.803 14.769 1.00 98.12 109 ALA A CA 1
ATOM 813 C C . ALA A 1 109 ? -21.698 -8.751 15.285 1.00 98.12 109 ALA A C 1
ATOM 815 O O . ALA A 1 109 ? -22.793 -8.633 14.733 1.00 98.12 109 ALA A O 1
ATOM 816 N N . ARG A 1 110 ? -21.324 -7.939 16.288 1.00 97.31 110 ARG A N 1
ATOM 817 C CA . ARG A 1 110 ? -22.115 -6.788 16.768 1.00 97.31 110 ARG A CA 1
ATOM 818 C C . ARG A 1 110 ? -22.275 -5.703 15.692 1.00 97.31 110 ARG A C 1
ATOM 820 O O . ARG A 1 110 ? -23.340 -5.093 15.624 1.00 97.31 110 ARG A O 1
ATOM 827 N N . LEU A 1 111 ? -21.263 -5.483 14.848 1.00 98.06 111 LEU A N 1
ATOM 828 C CA . LEU A 1 111 ? -21.350 -4.577 13.694 1.00 98.06 111 LEU A CA 1
ATOM 829 C C . LEU A 1 111 ? -22.133 -5.200 12.521 1.00 98.06 111 LEU A C 1
ATOM 831 O O . LEU A 1 111 ? -22.971 -4.528 11.930 1.00 98.06 111 LEU A O 1
ATOM 835 N N . VAL A 1 112 ? -21.954 -6.493 12.222 1.00 97.69 112 VAL A N 1
ATOM 836 C CA . VAL A 1 112 ? -22.757 -7.218 11.209 1.00 97.69 112 VAL A CA 1
ATOM 837 C C . VAL A 1 112 ? -24.250 -7.222 11.577 1.00 97.69 112 VAL A C 1
ATOM 839 O O . VAL A 1 112 ? -25.105 -7.062 10.713 1.00 97.69 112 VAL A O 1
ATOM 842 N N . ALA A 1 113 ? -24.592 -7.301 12.866 1.00 97.19 113 ALA A N 1
ATOM 843 C CA . ALA A 1 113 ? -25.968 -7.151 13.356 1.00 97.19 113 ALA A CA 1
ATOM 844 C C . ALA A 1 113 ? -26.538 -5.714 13.240 1.00 97.19 113 ALA A C 1
ATOM 846 O O . ALA A 1 113 ? -27.671 -5.469 13.658 1.00 97.19 113 ALA A O 1
ATOM 847 N N . ARG A 1 114 ? -25.765 -4.772 12.684 1.00 95.94 114 ARG A N 1
ATOM 848 C CA . ARG A 1 114 ? -26.070 -3.344 12.496 1.00 95.94 114 ARG A CA 1
ATOM 849 C C . ARG A 1 114 ? -25.639 -2.854 11.093 1.00 95.94 114 ARG A C 1
ATOM 851 O O . ARG A 1 114 ? -25.386 -1.663 10.896 1.00 95.94 114 ARG A O 1
ATOM 858 N N . GLY A 1 115 ? -25.462 -3.765 10.132 1.00 96.75 115 GLY A N 1
ATOM 859 C CA . GLY A 1 115 ? -24.807 -3.423 8.873 1.00 96.75 115 GLY A CA 1
ATOM 860 C C . GLY A 1 115 ? -24.825 -4.490 7.786 1.00 96.75 115 GLY A C 1
ATOM 861 O O . GLY A 1 115 ? -25.175 -5.650 7.997 1.00 96.75 115 GLY A O 1
ATOM 862 N N . ARG A 1 116 ? -24.404 -4.071 6.595 1.00 97.69 116 ARG A N 1
ATOM 863 C CA . ARG A 1 116 ? -24.299 -4.898 5.393 1.00 97.69 116 ARG A CA 1
ATOM 864 C C . ARG A 1 116 ? -22.865 -5.402 5.225 1.00 97.69 116 ARG A C 1
ATOM 866 O O . ARG A 1 116 ? -21.930 -4.623 5.400 1.00 97.69 116 ARG A O 1
ATOM 873 N N . ILE A 1 117 ? -22.675 -6.671 4.856 1.00 98.25 117 ILE A N 1
ATOM 874 C CA . ILE A 1 117 ? -21.347 -7.277 4.638 1.00 98.25 117 ILE A CA 1
ATOM 875 C C . ILE A 1 117 ? -21.233 -7.973 3.275 1.00 98.25 117 ILE A C 1
ATOM 877 O O . ILE A 1 117 ? -22.180 -8.599 2.801 1.00 98.25 117 ILE A O 1
ATOM 881 N N . SER A 1 118 ? -20.051 -7.890 2.664 1.00 98.06 118 SER A N 1
ATOM 882 C CA . SER A 1 118 ? -19.609 -8.737 1.553 1.00 98.06 118 SER A CA 1
ATOM 883 C C . SER A 1 118 ? -18.322 -9.470 1.939 1.00 98.06 118 SER A C 1
ATOM 885 O O . SER A 1 118 ? -17.408 -8.869 2.504 1.00 98.06 118 SER A O 1
ATOM 887 N N . TYR A 1 119 ? -18.255 -10.762 1.608 1.00 97.38 119 TYR A N 1
ATOM 888 C CA . TYR A 1 119 ? -17.056 -11.613 1.712 1.00 97.38 119 TYR A CA 1
ATOM 889 C C . TYR A 1 119 ? -16.372 -11.828 0.351 1.00 97.38 119 TYR A C 1
ATOM 891 O O . TYR A 1 119 ? -15.427 -12.602 0.237 1.00 97.38 119 TYR A O 1
ATOM 899 N N . ASP A 1 120 ? -16.888 -11.170 -0.684 1.00 96.69 120 ASP A N 1
ATOM 900 C CA . ASP A 1 120 ? -16.379 -11.222 -2.048 1.00 96.69 120 ASP A CA 1
ATOM 901 C C . ASP A 1 120 ? -15.869 -9.841 -2.491 1.00 96.69 120 ASP A C 1
ATOM 903 O O . ASP A 1 120 ? -15.583 -9.647 -3.663 1.00 96.69 120 ASP A O 1
ATOM 907 N N . ALA A 1 121 ? -15.754 -8.873 -1.574 1.00 97.56 121 ALA A N 1
ATOM 908 C CA . ALA A 1 121 ? -15.250 -7.539 -1.887 1.00 97.56 121 ALA A CA 1
ATOM 909 C C . ALA A 1 121 ? -13.822 -7.604 -2.458 1.00 97.56 121 ALA A C 1
ATOM 911 O O . ALA A 1 121 ? -13.027 -8.467 -2.083 1.00 97.56 121 ALA A O 1
ATOM 912 N N . THR A 1 122 ? -13.483 -6.696 -3.371 1.00 97.06 122 THR A N 1
ATOM 913 C CA . THR A 1 122 ? -12.250 -6.805 -4.169 1.00 97.06 122 THR A CA 1
ATOM 914 C C . THR A 1 122 ? -11.322 -5.611 -4.035 1.00 97.06 122 THR A C 1
ATOM 916 O O . THR A 1 122 ? -11.742 -4.451 -4.120 1.00 97.06 122 THR A O 1
ATOM 919 N N . THR A 1 123 ? -10.033 -5.913 -3.933 1.00 95.94 123 THR A N 1
ATOM 920 C CA . THR A 1 123 ? -8.956 -4.922 -3.934 1.00 95.94 123 THR A CA 1
ATOM 921 C C . THR A 1 123 ? -8.545 -4.464 -5.340 1.00 95.94 123 THR A C 1
ATOM 923 O O . THR A 1 123 ? -8.886 -5.085 -6.351 1.00 95.94 123 THR A O 1
ATOM 926 N N . VAL A 1 124 ? -7.786 -3.371 -5.408 1.00 93.25 124 VAL A N 1
ATOM 927 C CA . VAL A 1 124 ? -7.203 -2.810 -6.641 1.00 93.25 124 VAL A CA 1
ATOM 928 C C . VAL A 1 124 ? -5.971 -3.598 -7.104 1.00 93.25 124 VAL A C 1
ATOM 930 O O . VAL A 1 124 ? -5.556 -4.544 -6.439 1.00 93.25 124 VAL A O 1
ATOM 933 N N . ASP A 1 125 ? -5.385 -3.237 -8.250 1.00 91.00 125 ASP A N 1
ATOM 934 C CA . ASP A 1 125 ? -4.115 -3.819 -8.705 1.00 91.00 125 ASP A CA 1
ATOM 935 C C . ASP A 1 125 ? -2.957 -2.815 -8.695 1.00 91.00 125 ASP A C 1
ATOM 937 O O . ASP A 1 125 ? -3.055 -1.727 -9.264 1.00 91.00 125 ASP A O 1
ATOM 941 N N . LYS A 1 126 ? -1.819 -3.137 -8.075 1.00 89.94 126 LYS A N 1
ATOM 942 C CA . LYS A 1 126 ? -1.533 -4.355 -7.293 1.00 89.94 126 LYS A CA 1
ATOM 943 C C . LYS A 1 126 ? -2.193 -4.360 -5.907 1.00 89.94 126 LYS A C 1
ATOM 945 O O . LYS A 1 126 ? -2.442 -3.300 -5.330 1.00 89.94 126 LYS A O 1
ATOM 950 N N . SER A 1 127 ? -2.432 -5.562 -5.387 1.00 90.62 127 SER A N 1
ATOM 951 C CA . SER A 1 127 ? -3.002 -5.855 -4.065 1.00 90.62 127 SER A CA 1
ATOM 952 C C . SER A 1 127 ? -1.958 -5.674 -2.945 1.00 90.62 127 SER A C 1
ATOM 954 O O . SER A 1 127 ? -1.592 -6.612 -2.249 1.00 90.62 127 SER A O 1
ATOM 956 N N . GLU A 1 128 ? -1.417 -4.460 -2.824 1.00 88.75 128 GLU A N 1
ATOM 957 C CA . GLU A 1 128 ? -0.320 -4.087 -1.913 1.00 88.75 128 GLU A CA 1
ATOM 958 C C . GLU A 1 128 ? -0.746 -2.951 -0.977 1.00 88.75 128 GLU A C 1
ATOM 960 O O . GLU A 1 128 ? -1.079 -1.870 -1.473 1.00 88.75 128 GLU A O 1
ATOM 965 N N . THR A 1 129 ? -0.653 -3.144 0.341 1.00 89.44 129 THR A N 1
ATOM 966 C CA . THR A 1 129 ? -1.018 -2.193 1.412 1.00 89.44 129 THR A CA 1
ATOM 967 C C . THR A 1 129 ? -0.829 -0.713 1.046 1.00 89.44 129 THR A C 1
ATOM 969 O O . THR A 1 129 ? -1.788 0.056 0.925 1.00 89.44 129 THR A O 1
ATOM 972 N N . MET A 1 130 ? 0.412 -0.301 0.756 1.00 85.50 130 MET A N 1
ATOM 973 C CA . MET A 1 130 ? 0.773 1.091 0.435 1.00 85.50 130 MET A CA 1
ATOM 974 C C . MET A 1 130 ? 0.097 1.662 -0.816 1.00 85.50 130 MET A C 1
ATOM 976 O O . MET A 1 130 ? -0.114 2.878 -0.908 1.00 85.50 130 MET A O 1
ATOM 980 N N . LYS A 1 131 ? -0.212 0.810 -1.798 1.00 88.81 131 LYS A N 1
ATOM 981 C CA . LYS A 1 131 ? -0.994 1.204 -2.967 1.00 88.81 131 LYS A CA 1
ATOM 982 C C . LYS A 1 131 ? -2.478 1.261 -2.609 1.00 88.81 131 LYS A C 1
ATOM 984 O O . LYS A 1 131 ? -3.119 2.281 -2.867 1.00 88.81 131 LYS A O 1
ATOM 989 N N . VAL A 1 132 ? -3.015 0.187 -2.033 1.00 92.31 132 VAL A N 1
ATOM 990 C CA . VAL A 1 132 ? -4.451 0.033 -1.768 1.00 92.31 132 VAL A CA 1
ATOM 991 C C . VAL A 1 132 ? -4.976 1.185 -0.907 1.00 92.31 132 VAL A C 1
ATOM 993 O O . VAL A 1 132 ? -6.046 1.724 -1.188 1.00 92.31 132 VAL A O 1
ATOM 996 N N . ILE A 1 133 ? -4.176 1.649 0.055 1.00 90.94 133 ILE A N 1
ATOM 997 C CA . ILE A 1 133 ? -4.498 2.783 0.932 1.00 90.94 133 ILE A CA 1
ATOM 998 C C . ILE A 1 133 ? -4.617 4.108 0.177 1.00 90.94 133 ILE A C 1
ATOM 1000 O O . ILE A 1 133 ? -5.531 4.888 0.446 1.00 90.94 133 ILE A O 1
ATOM 1004 N N . GLN A 1 134 ? -3.763 4.357 -0.819 1.00 89.19 134 GLN A N 1
ATOM 1005 C CA . GLN A 1 134 ? -3.936 5.516 -1.700 1.00 89.19 134 GLN A CA 1
ATOM 1006 C C . GLN A 1 134 ? -5.196 5.371 -2.551 1.00 89.19 134 GLN A C 1
ATOM 1008 O O . GLN A 1 134 ? -5.942 6.339 -2.693 1.00 89.19 134 GLN A O 1
ATOM 1013 N N . SER A 1 135 ? -5.461 4.174 -3.079 1.00 91.44 135 SER A N 1
ATOM 1014 C CA . SER A 1 135 ? -6.635 3.925 -3.912 1.00 91.44 135 SER A CA 1
ATOM 1015 C C . SER A 1 135 ? -7.954 4.115 -3.164 1.00 91.44 135 SER A C 1
ATOM 1017 O O . SER A 1 135 ? -8.801 4.858 -3.660 1.00 91.44 135 SER A O 1
ATOM 1019 N N . TYR A 1 136 ? -8.134 3.546 -1.963 1.00 93.56 136 TYR A N 1
ATOM 1020 C CA . TYR A 1 136 ? -9.396 3.737 -1.236 1.00 93.56 136 TYR A CA 1
ATOM 1021 C C . TYR A 1 136 ? -9.564 5.157 -0.691 1.00 93.56 136 TYR A C 1
ATOM 1023 O O . TYR A 1 136 ? -10.688 5.642 -0.652 1.00 93.56 136 TYR A O 1
ATOM 1031 N N . LEU A 1 137 ? -8.485 5.865 -0.324 1.00 92.75 137 LEU A N 1
ATOM 1032 C CA . LEU A 1 137 ? -8.579 7.244 0.186 1.00 92.75 137 LEU A CA 1
ATOM 1033 C C . LEU A 1 137 ? -8.766 8.317 -0.893 1.00 92.75 137 LEU A C 1
ATOM 1035 O O . LEU A 1 137 ? -9.100 9.451 -0.543 1.00 92.75 137 LEU A O 1
ATOM 1039 N N . THR A 1 138 ? -8.557 7.986 -2.169 1.00 89.81 138 THR A N 1
ATOM 1040 C CA . THR A 1 138 ? -8.730 8.906 -3.312 1.00 89.81 138 THR A CA 1
ATOM 1041 C C . THR A 1 138 ? -9.845 8.486 -4.276 1.00 89.81 138 THR A C 1
ATOM 1043 O O . THR A 1 138 ? -10.269 9.300 -5.095 1.00 89.81 138 THR A O 1
ATOM 1046 N N . SER A 1 139 ? -10.326 7.238 -4.188 1.00 90.94 139 SER A N 1
ATOM 1047 C CA . SER A 1 139 ? -11.171 6.588 -5.202 1.00 90.94 139 SER A CA 1
ATOM 1048 C C . SER A 1 139 ? -10.513 6.598 -6.600 1.00 90.94 139 SER A C 1
ATOM 1050 O O . SER A 1 139 ? -11.131 6.939 -7.610 1.00 90.94 139 SER A O 1
ATOM 1052 N N . GLN A 1 140 ? -9.213 6.269 -6.661 1.00 85.06 140 GLN A N 1
ATOM 1053 C CA . GLN A 1 140 ? -8.430 6.223 -7.906 1.00 85.06 140 GLN A CA 1
ATOM 1054 C C . GLN A 1 140 ? -7.595 4.944 -8.058 1.00 85.06 140 GLN A C 1
ATOM 1056 O O . GLN A 1 140 ? -7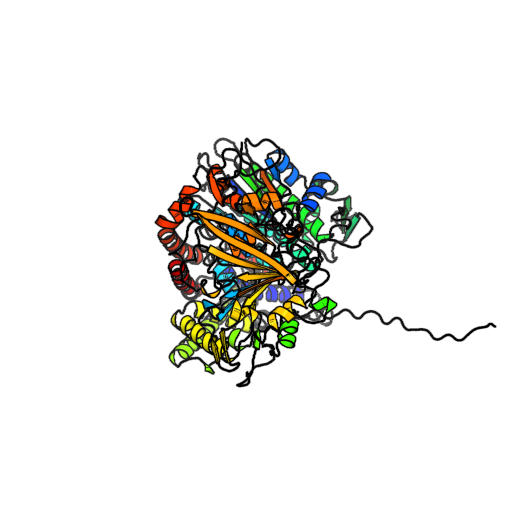.117 4.356 -7.089 1.00 85.06 140 GLN A O 1
ATOM 1061 N N . LEU A 1 141 ? -7.378 4.538 -9.312 1.00 83.31 141 LEU A N 1
ATOM 1062 C CA . LEU A 1 141 ? -6.582 3.362 -9.683 1.00 83.31 141 LEU A CA 1
ATOM 1063 C C . LEU A 1 141 ? -5.111 3.690 -10.002 1.00 83.31 141 LEU A C 1
ATOM 1065 O O . LEU A 1 141 ? -4.254 2.820 -9.833 1.00 83.31 141 LEU A O 1
ATOM 1069 N N . ASP A 1 142 ? -4.799 4.928 -10.407 1.00 77.25 142 ASP A N 1
ATOM 1070 C CA . ASP A 1 142 ? -3.415 5.418 -10.454 1.00 77.25 142 ASP A CA 1
ATOM 1071 C C . ASP A 1 142 ? -2.979 5.907 -9.067 1.00 77.25 142 ASP A C 1
ATOM 1073 O O . ASP A 1 142 ? -3.702 6.615 -8.370 1.00 77.25 142 ASP A O 1
ATOM 1077 N N . THR A 1 143 ? -1.774 5.520 -8.669 1.00 81.56 143 THR A N 1
ATOM 1078 C CA . THR A 1 143 ? -1.190 5.771 -7.348 1.00 81.56 143 THR A CA 1
ATOM 1079 C C . THR A 1 143 ? 0.287 6.099 -7.527 1.00 81.56 143 THR A C 1
ATOM 1081 O O . THR A 1 143 ? 0.894 5.691 -8.520 1.00 81.56 143 THR A O 1
ATOM 1084 N N . LYS A 1 144 ? 0.907 6.845 -6.598 1.00 82.12 144 LYS A N 1
ATOM 1085 C CA . LYS A 1 144 ? 2.352 7.134 -6.710 1.00 82.12 144 LYS A CA 1
ATOM 1086 C C . LYS A 1 144 ? 3.201 5.982 -6.156 1.00 82.12 144 LYS A C 1
ATOM 1088 O O . LYS A 1 144 ? 4.235 5.698 -6.756 1.00 82.12 144 LYS A O 1
ATOM 1093 N N . VAL A 1 145 ? 2.756 5.288 -5.098 1.00 84.81 145 VAL A N 1
ATOM 1094 C CA . VAL A 1 145 ? 3.333 3.971 -4.745 1.00 84.81 145 VAL A CA 1
ATOM 1095 C C . VAL A 1 145 ? 2.697 2.887 -5.615 1.00 84.81 145 VAL A C 1
ATOM 1097 O O . VAL A 1 145 ? 1.478 2.898 -5.807 1.00 84.81 145 VAL A O 1
ATOM 1100 N N . VAL A 1 146 ? 3.508 1.949 -6.108 1.00 86.00 146 VAL A N 1
ATOM 1101 C CA . VAL A 1 146 ? 3.046 0.713 -6.770 1.00 86.00 146 VAL A CA 1
ATOM 1102 C C . VAL A 1 146 ? 3.149 -0.539 -5.890 1.00 86.00 146 VAL A C 1
ATOM 1104 O O . VAL A 1 146 ? 2.397 -1.485 -6.094 1.00 86.00 146 VAL A O 1
ATOM 1107 N N . GLY A 1 147 ? 4.047 -0.521 -4.906 1.00 85.12 147 GLY A N 1
ATOM 1108 C CA . GLY A 1 147 ? 4.248 -1.536 -3.872 1.00 85.12 147 GLY A CA 1
ATOM 1109 C C . GLY A 1 147 ? 5.278 -1.034 -2.854 1.00 85.12 147 GLY A C 1
ATOM 1110 O O . GLY A 1 147 ? 5.908 -0.001 -3.087 1.00 85.12 147 GLY A O 1
ATOM 1111 N N . TRP A 1 148 ? 5.454 -1.731 -1.729 1.00 79.94 148 TRP A N 1
ATOM 1112 C CA . TRP A 1 148 ? 6.307 -1.268 -0.616 1.00 79.94 148 TRP A CA 1
ATOM 1113 C C . TRP A 1 148 ? 7.713 -0.791 -1.025 1.00 79.94 148 TRP A C 1
ATOM 1115 O O . TRP A 1 148 ? 8.225 0.188 -0.472 1.00 79.94 148 TRP A O 1
ATOM 1125 N N . TRP A 1 149 ? 8.330 -1.483 -1.988 1.00 85.69 149 TRP A N 1
ATOM 1126 C CA . TRP A 1 149 ? 9.631 -1.154 -2.570 1.00 85.69 149 TRP A CA 1
ATOM 1127 C C . TRP A 1 149 ? 9.439 -0.861 -4.068 1.00 85.69 149 TRP A C 1
ATOM 1129 O O . TRP A 1 149 ? 8.794 -1.637 -4.779 1.00 85.69 149 TRP A O 1
ATOM 1139 N N . GLN A 1 150 ? 10.006 0.234 -4.581 1.00 90.50 150 GLN A N 1
ATOM 1140 C CA . GLN A 1 150 ? 9.884 0.588 -6.001 1.00 90.50 150 GLN A CA 1
ATOM 1141 C C . GLN A 1 150 ? 11.119 1.299 -6.561 1.00 90.50 150 GLN A C 1
ATOM 1143 O O . GLN A 1 150 ? 11.877 1.928 -5.828 1.00 90.50 150 GLN A O 1
ATOM 1148 N N . PHE A 1 151 ? 11.291 1.232 -7.881 1.00 93.38 151 PHE A N 1
ATOM 1149 C CA . PHE A 1 151 ? 12.301 1.982 -8.627 1.00 93.38 151 PHE A CA 1
ATOM 1150 C C . PHE A 1 151 ? 11.616 3.102 -9.419 1.00 93.38 151 PHE A C 1
ATOM 1152 O O . PHE A 1 151 ? 10.861 2.813 -10.342 1.00 93.38 151 PHE A O 1
ATOM 1159 N N . GLU A 1 152 ? 11.856 4.376 -9.090 1.00 90.94 152 GLU A N 1
ATOM 1160 C CA . GLU A 1 152 ? 11.363 5.492 -9.911 1.00 90.94 152 GLU A CA 1
ATOM 1161 C C . GLU A 1 152 ? 12.308 5.695 -11.112 1.00 90.94 152 GLU A C 1
ATOM 1163 O O . GLU A 1 152 ? 13.349 6.350 -10.987 1.00 90.94 152 GLU A O 1
ATOM 1168 N N . ARG A 1 153 ? 11.936 5.171 -12.297 1.00 92.00 153 ARG A N 1
ATOM 1169 C CA . ARG A 1 153 ? 12.739 5.276 -13.539 1.00 92.00 153 ARG A CA 1
ATOM 1170 C C . ARG A 1 153 ? 13.142 6.713 -13.877 1.00 92.00 153 ARG A C 1
ATOM 1172 O O . ARG A 1 153 ? 14.259 6.935 -14.330 1.00 92.00 153 ARG A O 1
ATOM 1179 N N . SER A 1 154 ? 12.270 7.682 -13.607 1.00 87.25 154 SER A N 1
ATOM 1180 C CA . SER A 1 154 ? 12.530 9.110 -13.818 1.00 87.25 154 SER A CA 1
ATOM 1181 C C . SER A 1 154 ? 13.711 9.642 -12.993 1.00 87.25 154 SER A C 1
ATOM 1183 O O . SER A 1 154 ? 14.419 10.541 -13.448 1.00 87.25 154 SER A O 1
ATOM 1185 N N . ARG A 1 155 ? 13.941 9.089 -11.793 1.00 88.06 155 ARG A N 1
ATOM 1186 C CA . ARG A 1 155 ? 14.967 9.519 -10.826 1.00 88.06 155 ARG A CA 1
ATOM 1187 C C . ARG A 1 155 ? 16.210 8.631 -10.776 1.00 88.06 155 ARG A C 1
ATOM 1189 O O . ARG A 1 155 ? 17.174 9.018 -10.124 1.00 88.06 155 ARG A O 1
ATOM 1196 N N . PHE A 1 156 ? 16.194 7.458 -11.413 1.00 93.19 156 PHE A N 1
ATOM 1197 C CA . PHE A 1 156 ? 17.248 6.439 -11.274 1.00 93.19 156 PHE A CA 1
ATOM 1198 C C . PHE A 1 156 ? 17.487 6.008 -9.818 1.00 93.19 156 PHE A C 1
ATOM 1200 O O . PHE A 1 156 ? 18.608 5.699 -9.416 1.00 93.19 156 PHE A O 1
ATOM 1207 N N . ARG A 1 157 ? 16.411 5.997 -9.022 1.00 90.81 157 ARG A N 1
ATOM 1208 C CA . ARG A 1 157 ? 16.441 5.816 -7.569 1.00 90.81 157 ARG A CA 1
ATOM 1209 C C . ARG A 1 157 ? 15.474 4.720 -7.138 1.00 90.81 157 ARG A C 1
ATOM 1211 O O . ARG A 1 157 ? 14.356 4.636 -7.644 1.00 90.81 157 ARG A O 1
ATOM 1218 N N . PHE A 1 158 ? 15.904 3.919 -6.170 1.00 90.75 158 PHE A N 1
ATOM 1219 C CA . PHE A 1 158 ? 15.025 3.034 -5.419 1.00 90.75 158 PHE A CA 1
ATOM 1220 C C . PHE A 1 158 ? 14.483 3.752 -4.181 1.00 90.75 158 PHE A C 1
ATOM 1222 O O . PHE A 1 158 ? 15.210 4.489 -3.515 1.00 90.75 158 PHE A O 1
ATOM 1229 N N . SER A 1 159 ? 13.220 3.492 -3.868 1.00 86.38 159 SER A N 1
ATOM 1230 C CA . SER A 1 159 ? 12.517 3.994 -2.692 1.00 86.38 159 SER A CA 1
ATOM 1231 C C . SER A 1 159 ? 11.893 2.828 -1.933 1.00 86.38 159 SER A C 1
ATOM 1233 O O . SER A 1 159 ? 11.349 1.901 -2.539 1.00 86.38 159 SER A O 1
ATOM 1235 N N . ASN A 1 160 ? 11.965 2.882 -0.605 1.00 82.06 160 ASN A N 1
ATOM 1236 C CA . ASN A 1 160 ? 11.425 1.859 0.283 1.00 82.06 160 ASN A CA 1
ATOM 1237 C C . ASN A 1 160 ? 10.672 2.535 1.433 1.00 82.06 160 ASN A C 1
ATOM 1239 O O . ASN A 1 160 ? 11.284 3.018 2.384 1.00 82.06 160 ASN A O 1
ATOM 1243 N N . TYR A 1 161 ? 9.342 2.550 1.349 1.00 77.31 161 TYR A N 1
ATOM 1244 C CA . TYR A 1 161 ? 8.472 3.306 2.262 1.00 77.31 161 TYR A CA 1
ATOM 1245 C C . TYR A 1 161 ? 8.273 2.638 3.636 1.00 77.31 161 TYR A C 1
ATOM 1247 O O . TYR A 1 161 ? 7.417 3.059 4.413 1.00 77.31 161 TYR A O 1
ATOM 1255 N N . TRP A 1 162 ? 9.075 1.610 3.928 1.00 71.62 162 TRP A N 1
ATOM 1256 C CA . TRP A 1 162 ? 9.090 0.844 5.176 1.00 71.62 162 TRP A CA 1
ATOM 1257 C C . TRP A 1 162 ? 10.472 0.813 5.837 1.00 71.62 162 TRP A C 1
ATOM 1259 O O . TRP A 1 162 ? 10.563 0.859 7.061 1.00 71.62 162 TRP A O 1
ATOM 1269 N N . LEU A 1 163 ? 11.546 0.748 5.034 1.00 69.00 163 LEU A N 1
ATOM 1270 C CA . LEU A 1 163 ? 12.916 0.532 5.518 1.00 69.00 163 LEU A CA 1
ATOM 1271 C C . LEU A 1 163 ? 13.898 1.687 5.247 1.00 69.00 163 LEU A C 1
ATOM 1273 O O . LEU A 1 163 ? 14.879 1.772 5.978 1.00 69.00 163 LEU A O 1
ATOM 1277 N N . ASP A 1 164 ? 13.678 2.584 4.269 1.00 70.56 164 ASP A N 1
ATOM 1278 C CA . ASP A 1 164 ? 14.466 3.833 4.186 1.00 70.56 164 ASP A CA 1
ATOM 1279 C C . ASP A 1 164 ? 13.910 4.800 5.248 1.00 70.56 164 ASP A C 1
ATOM 1281 O O . ASP A 1 164 ? 12.789 5.298 5.081 1.00 70.56 164 ASP A O 1
ATOM 1285 N N . PRO A 1 165 ? 14.650 5.116 6.333 1.00 67.25 165 PRO A N 1
ATOM 1286 C CA . PRO A 1 165 ? 14.093 5.908 7.426 1.00 67.25 165 PRO A CA 1
ATOM 1287 C C . PRO A 1 165 ? 13.775 7.352 7.012 1.00 67.25 165 PRO A C 1
ATOM 1289 O O . PRO A 1 165 ? 13.002 8.028 7.690 1.00 67.25 165 PRO A O 1
ATOM 1292 N N . ALA A 1 166 ? 14.341 7.838 5.903 1.00 67.81 166 ALA A N 1
ATOM 1293 C CA . ALA A 1 166 ? 14.055 9.157 5.360 1.00 67.81 166 ALA A CA 1
ATOM 1294 C C . ALA A 1 166 ? 12.794 9.178 4.474 1.00 67.81 166 ALA A C 1
ATOM 1296 O O . ALA A 1 166 ? 12.065 10.171 4.530 1.00 67.81 166 ALA A O 1
ATOM 1297 N N . GLU A 1 167 ? 12.479 8.095 3.746 1.00 74.44 167 GLU A N 1
ATOM 1298 C CA . GLU A 1 167 ? 11.136 7.927 3.153 1.00 74.44 167 GLU A CA 1
ATOM 1299 C C . GLU A 1 167 ? 10.102 7.803 4.279 1.00 74.44 167 GLU A C 1
ATOM 1301 O O . GLU A 1 167 ? 9.144 8.575 4.333 1.00 74.44 167 GLU A O 1
ATOM 1306 N N . VAL A 1 168 ? 10.347 6.899 5.241 1.00 69.75 168 VAL A N 1
ATOM 1307 C CA . VAL A 1 168 ? 9.469 6.662 6.398 1.00 69.75 168 VAL A CA 1
ATOM 1308 C C . VAL A 1 168 ? 9.231 7.946 7.193 1.00 69.75 168 VAL A C 1
ATOM 1310 O O . VAL A 1 168 ? 8.104 8.151 7.635 1.00 69.75 168 VAL A O 1
ATOM 1313 N N . LEU A 1 169 ? 10.218 8.843 7.341 1.00 68.75 169 LEU A N 1
ATOM 1314 C CA . LEU A 1 169 ? 10.042 10.128 8.031 1.00 68.75 169 LEU A CA 1
ATOM 1315 C C . LEU A 1 169 ? 9.287 11.175 7.196 1.00 68.75 169 LEU A C 1
ATOM 1317 O O . LEU A 1 169 ? 8.377 11.821 7.722 1.00 68.75 169 LEU A O 1
ATOM 1321 N N . ALA A 1 170 ? 9.623 11.357 5.913 1.00 69.62 170 ALA A N 1
ATOM 1322 C CA . ALA A 1 170 ? 8.890 12.282 5.037 1.00 69.62 170 ALA A CA 1
ATOM 1323 C C . ALA A 1 170 ? 7.394 11.925 5.004 1.00 69.62 170 ALA A C 1
ATOM 1325 O O . ALA A 1 170 ? 6.511 12.780 5.135 1.00 69.62 170 ALA A O 1
ATOM 1326 N N . TYR A 1 171 ? 7.135 10.626 4.950 1.00 68.31 171 TYR A N 1
ATOM 1327 C CA . TYR A 1 171 ? 5.835 10.005 5.070 1.00 68.31 171 TYR A CA 1
ATOM 1328 C C . TYR A 1 171 ? 5.214 10.100 6.474 1.00 68.31 171 TYR A C 1
ATOM 1330 O O . TYR A 1 171 ? 4.029 10.414 6.574 1.00 68.31 171 TYR A O 1
ATOM 1338 N N . ALA A 1 172 ? 5.968 9.884 7.561 1.00 65.69 172 ALA A N 1
ATOM 1339 C CA . ALA A 1 172 ? 5.509 9.962 8.960 1.00 65.69 172 ALA A CA 1
ATOM 1340 C C . ALA A 1 172 ? 4.927 11.327 9.336 1.00 65.69 172 ALA A C 1
ATOM 1342 O O . ALA A 1 172 ? 4.101 11.417 10.241 1.00 65.69 172 ALA A O 1
ATOM 1343 N N . LEU A 1 173 ? 5.355 12.377 8.638 1.00 66.88 173 LEU A N 1
ATOM 1344 C CA . LEU A 1 173 ? 4.893 13.746 8.837 1.00 66.88 173 LEU A CA 1
ATOM 1345 C C . LEU A 1 173 ? 3.801 14.162 7.824 1.00 66.88 173 LEU A C 1
ATOM 1347 O O . LEU A 1 173 ? 3.208 15.230 7.971 1.00 66.88 173 LEU A O 1
ATOM 1351 N N . GLY A 1 174 ? 3.496 13.298 6.844 1.00 66.00 174 GLY A N 1
ATOM 1352 C CA . GLY A 1 174 ? 2.438 13.462 5.836 1.00 66.00 174 GLY A CA 1
ATOM 1353 C C . GLY A 1 174 ? 2.869 14.140 4.528 1.00 66.00 174 GLY A C 1
ATOM 1354 O O . GLY A 1 174 ? 2.009 14.500 3.728 1.00 66.00 174 GLY A O 1
ATOM 1355 N N . PHE A 1 175 ? 4.171 14.347 4.306 1.00 67.81 175 PHE A N 1
ATOM 1356 C CA . PHE A 1 175 ? 4.708 15.109 3.165 1.00 67.81 175 PHE A CA 1
ATOM 1357 C C . PHE A 1 175 ? 4.969 14.268 1.913 1.00 67.81 175 PHE A C 1
ATOM 1359 O O . PHE A 1 175 ? 5.566 14.756 0.953 1.00 67.81 175 PHE A O 1
ATOM 1366 N N . GLU A 1 176 ? 4.533 13.011 1.914 1.00 68.25 176 GLU A N 1
ATOM 1367 C CA . GLU A 1 176 ? 4.583 12.141 0.751 1.00 68.25 176 GLU A CA 1
ATOM 1368 C C . GLU A 1 176 ? 3.298 11.307 0.657 1.00 68.25 176 GLU A C 1
ATOM 1370 O O . GLU A 1 176 ? 2.828 10.775 1.662 1.00 68.25 176 GLU A O 1
ATOM 1375 N N . PHE A 1 177 ? 2.775 11.189 -0.571 1.00 62.91 177 PHE A N 1
ATOM 1376 C CA . PHE A 1 177 ? 1.554 10.466 -0.969 1.00 62.91 177 PHE A CA 1
ATOM 1377 C C . PHE A 1 177 ? 0.209 11.054 -0.497 1.00 62.91 177 PHE A C 1
ATOM 1379 O O . PHE A 1 177 ? 0.139 11.717 0.537 1.00 62.91 177 PHE A O 1
ATOM 1386 N N . PRO A 1 178 ? -0.891 10.774 -1.231 1.00 72.31 178 PRO A N 1
ATOM 1387 C CA . PRO A 1 178 ? -0.969 10.389 -2.655 1.00 72.31 178 PRO A CA 1
ATOM 1388 C C . PRO A 1 178 ? -0.705 11.562 -3.628 1.00 72.31 178 PRO A C 1
ATOM 1390 O O . PRO A 1 178 ? -0.467 12.687 -3.194 1.00 72.31 178 PRO A O 1
ATOM 1393 N N . ARG A 1 179 ? -0.746 11.297 -4.949 1.00 70.75 179 ARG A N 1
ATOM 1394 C CA . ARG A 1 179 ? -0.741 12.328 -6.021 1.00 70.75 179 ARG A CA 1
ATOM 1395 C C . ARG A 1 179 ? -1.940 13.272 -5.904 1.00 70.75 179 ARG A C 1
ATOM 1397 O O . ARG A 1 179 ? -1.767 14.477 -5.794 1.00 70.75 179 ARG A O 1
ATOM 1404 N N . SER A 1 180 ? -3.131 12.687 -5.925 1.00 79.94 180 SER A N 1
ATOM 1405 C CA . SER A 1 180 ? -4.427 13.367 -5.876 1.00 79.94 180 SER A CA 1
ATOM 1406 C C . SER A 1 180 ? -4.801 13.724 -4.427 1.00 79.94 180 SER A C 1
ATOM 1408 O O . SER A 1 180 ? -4.185 13.185 -3.494 1.00 79.94 180 SER A O 1
ATOM 1410 N N . PRO A 1 181 ? -5.791 14.604 -4.183 1.00 87.75 181 PRO A N 1
ATOM 1411 C CA . PRO A 1 181 ? -6.331 14.789 -2.840 1.00 87.75 181 PRO A CA 1
ATOM 1412 C C . PRO A 1 181 ? -6.999 13.512 -2.329 1.00 87.75 181 PRO A C 1
ATOM 1414 O O . PRO A 1 181 ? -7.693 12.806 -3.062 1.00 87.75 181 PRO A O 1
ATOM 1417 N N . THR A 1 182 ? -6.827 13.251 -1.040 1.00 92.25 182 THR A N 1
ATOM 1418 C CA . THR A 1 182 ? -7.614 12.267 -0.300 1.00 92.25 182 THR A CA 1
ATOM 1419 C C . THR A 1 182 ? -8.911 12.877 0.226 1.00 92.25 182 THR A C 1
ATOM 1421 O O . THR A 1 182 ? -9.058 14.098 0.327 1.00 92.25 182 THR A O 1
ATOM 1424 N N . ILE A 1 183 ? -9.806 12.018 0.710 1.00 93.75 183 ILE A N 1
ATOM 1425 C CA . ILE A 1 183 ? -10.897 12.427 1.601 1.00 93.75 183 ILE A CA 1
ATOM 1426 C C . ILE A 1 183 ? -10.403 13.174 2.860 1.00 93.75 183 ILE A C 1
ATOM 1428 O O . ILE A 1 183 ? -11.098 14.072 3.325 1.00 93.75 183 ILE A O 1
ATOM 1432 N N . GLN A 1 184 ? -9.206 12.874 3.392 1.00 93.62 184 GLN A N 1
ATOM 1433 C CA . GLN A 1 184 ? -8.631 13.618 4.526 1.00 93.62 184 GLN A CA 1
ATOM 1434 C C . GLN A 1 184 ? -8.317 15.067 4.117 1.00 93.62 184 GLN A C 1
ATOM 1436 O O . GLN A 1 184 ? -8.674 15.998 4.833 1.00 93.62 184 GLN A O 1
ATOM 1441 N N . ASP A 1 185 ? -7.717 15.269 2.940 1.00 91.50 185 ASP A N 1
ATOM 1442 C CA . ASP A 1 185 ? -7.404 16.603 2.415 1.00 91.50 185 ASP A CA 1
ATOM 1443 C C . ASP A 1 185 ? -8.676 17.420 2.152 1.00 91.50 185 ASP A C 1
ATOM 1445 O O . ASP A 1 185 ? -8.777 18.563 2.594 1.00 91.50 185 ASP A O 1
ATOM 1449 N N . PHE A 1 186 ? -9.675 16.813 1.502 1.00 93.62 186 PHE A N 1
ATOM 1450 C CA . PHE A 1 186 ? -10.956 17.464 1.223 1.00 93.62 186 PHE A CA 1
ATOM 1451 C C . PHE A 1 186 ? -11.705 17.861 2.502 1.00 93.62 186 PHE A C 1
ATOM 1453 O O . PHE A 1 186 ? -12.120 19.012 2.633 1.00 93.62 186 PHE A O 1
ATOM 1460 N N . LEU A 1 187 ? -11.861 16.940 3.460 1.00 93.31 187 LEU A N 1
ATOM 1461 C CA . LEU A 1 187 ? -12.587 17.210 4.705 1.00 93.31 187 LEU A CA 1
ATOM 1462 C C . LEU A 1 187 ? -11.862 18.252 5.573 1.00 93.31 187 LEU A C 1
ATOM 1464 O O . LEU A 1 187 ? -12.512 19.132 6.138 1.00 93.31 187 LEU A O 1
ATOM 1468 N N . ALA A 1 188 ? -10.526 18.222 5.625 1.00 90.81 188 ALA A N 1
ATOM 1469 C CA . ALA A 1 188 ? -9.747 19.266 6.290 1.00 90.81 188 ALA A CA 1
ATOM 1470 C C . ALA A 1 188 ? -9.941 20.642 5.629 1.00 90.81 188 ALA A C 1
ATOM 1472 O O . ALA A 1 188 ? -10.105 21.635 6.338 1.00 90.81 188 ALA A O 1
ATOM 1473 N N . ALA A 1 189 ? -10.000 20.707 4.292 1.00 88.69 189 ALA A N 1
ATOM 1474 C CA . ALA A 1 189 ? -10.307 21.938 3.561 1.00 88.69 189 ALA A CA 1
ATOM 1475 C C . ALA A 1 189 ? -11.730 22.468 3.847 1.00 88.69 189 ALA A C 1
ATOM 1477 O O . ALA A 1 189 ? -11.942 23.680 3.837 1.00 88.69 189 ALA A O 1
ATOM 1478 N N . GLN A 1 190 ? -12.690 21.592 4.181 1.00 90.50 190 GLN A N 1
ATOM 1479 C CA . GLN A 1 190 ? -14.023 21.992 4.668 1.00 90.50 190 GLN A CA 1
ATOM 1480 C C . GLN A 1 190 ? -14.042 22.410 6.155 1.00 90.50 190 GLN A C 1
ATOM 1482 O O . GLN A 1 190 ? -15.082 22.826 6.669 1.00 90.50 190 GLN A O 1
ATOM 1487 N N . GLY A 1 191 ? -12.914 22.320 6.870 1.00 89.19 191 GLY A N 1
ATOM 1488 C CA . GLY A 1 191 ? -12.835 22.612 8.303 1.00 89.19 191 GLY A CA 1
ATOM 1489 C C . GLY A 1 191 ? -13.409 21.504 9.194 1.00 89.19 191 GLY A C 1
ATOM 1490 O O . GLY A 1 191 ? -13.893 21.779 10.300 1.00 89.19 191 GLY A O 1
ATOM 1491 N N . GLU A 1 192 ? -13.402 20.252 8.735 1.00 90.31 192 GLU A N 1
ATOM 1492 C CA . GLU A 1 192 ? -13.711 19.091 9.569 1.00 90.31 192 GLU A CA 1
ATOM 1493 C C . GLU A 1 192 ? -12.531 18.681 10.455 1.00 90.31 192 GLU A C 1
ATOM 1495 O O . GLU A 1 192 ? -11.367 18.846 10.096 1.00 90.31 192 GLU A O 1
ATOM 1500 N N . ASN A 1 193 ? -12.839 18.137 11.638 1.00 91.00 193 ASN A N 1
ATOM 1501 C CA . ASN A 1 193 ? -11.820 17.536 12.495 1.00 91.00 193 ASN A CA 1
ATOM 1502 C C . ASN A 1 193 ? -11.583 16.080 12.064 1.00 91.00 193 ASN A C 1
ATOM 1504 O O . ASN A 1 193 ? -12.519 15.385 11.656 1.00 91.00 193 ASN A O 1
ATOM 1508 N N . LEU A 1 194 ? -10.336 15.627 12.169 1.00 93.00 194 LEU A N 1
ATOM 1509 C CA . LEU A 1 194 ? -9.870 14.331 11.680 1.00 93.00 194 LEU A CA 1
ATOM 1510 C C . LEU A 1 194 ? -9.008 13.641 12.738 1.00 93.00 194 LEU A C 1
ATOM 1512 O O . LEU A 1 194 ? -8.264 14.306 13.465 1.00 93.00 194 LEU A O 1
ATOM 1516 N N . VAL A 1 195 ? -9.068 12.310 12.780 1.00 93.12 195 VAL A N 1
ATOM 1517 C CA . VAL A 1 195 ? -8.224 11.456 13.634 1.00 93.12 195 VAL A CA 1
ATOM 1518 C C . VAL A 1 195 ? -7.611 10.339 12.789 1.00 93.12 195 VAL A C 1
ATOM 1520 O O . VAL A 1 195 ? -8.251 9.819 11.876 1.00 93.12 195 VAL A O 1
ATOM 1523 N N . ALA A 1 196 ? -6.380 9.937 13.102 1.00 91.00 196 ALA A N 1
ATOM 1524 C CA . ALA A 1 196 ? -5.805 8.703 12.582 1.00 91.00 196 ALA A CA 1
ATOM 1525 C C . ALA A 1 196 ? -5.099 7.909 13.693 1.00 91.00 196 ALA A C 1
ATOM 1527 O O . ALA A 1 196 ? -4.540 8.480 14.626 1.00 91.00 196 ALA A O 1
ATOM 1528 N N . GLY A 1 197 ? -5.143 6.582 13.610 1.00 87.38 197 GLY A N 1
ATOM 1529 C CA . GLY A 1 197 ? -4.377 5.682 14.469 1.00 87.38 197 GLY A CA 1
ATOM 1530 C C . GLY A 1 197 ? -2.951 5.489 13.952 1.00 87.38 197 GLY A C 1
ATOM 1531 O O . GLY A 1 197 ? -2.349 6.392 13.366 1.00 87.38 197 GLY A O 1
ATOM 1532 N N . MET A 1 198 ? -2.445 4.259 14.057 1.00 82.88 198 MET A N 1
ATOM 1533 C CA . MET A 1 198 ? -1.519 3.778 13.040 1.00 82.88 198 MET A CA 1
ATOM 1534 C C . MET A 1 198 ? -2.293 3.817 11.729 1.00 82.88 198 MET A C 1
ATOM 1536 O O . MET A 1 198 ? -3.373 3.244 11.601 1.00 82.88 198 MET A O 1
ATOM 1540 N N . SER A 1 199 ? -1.785 4.608 10.798 1.00 75.38 199 SER A N 1
ATOM 1541 C CA . SER A 1 199 ? -2.366 4.777 9.483 1.00 75.38 199 SER A CA 1
ATOM 1542 C C . SER A 1 199 ? -1.252 5.110 8.513 1.00 75.38 199 SER A C 1
ATOM 1544 O O . SER A 1 199 ? -0.298 5.821 8.845 1.00 75.38 199 SER A O 1
ATOM 1546 N N . LEU A 1 200 ? -1.395 4.578 7.312 1.00 71.19 200 LEU A N 1
ATOM 1547 C CA . LEU A 1 200 ? -0.473 4.728 6.197 1.00 71.19 200 LEU A CA 1
ATOM 1548 C C . LEU A 1 200 ? -0.927 5.866 5.247 1.00 71.19 200 LEU A C 1
ATOM 1550 O O . LEU A 1 200 ? -0.472 6.008 4.118 1.00 71.19 200 LEU A O 1
ATOM 1554 N N . ALA A 1 201 ? -1.815 6.739 5.734 1.00 77.94 201 ALA A N 1
ATOM 1555 C CA . ALA A 1 201 ? -2.056 8.068 5.184 1.00 77.94 201 ALA A CA 1
ATOM 1556 C C . ALA A 1 201 ? -2.628 8.997 6.266 1.00 77.94 201 ALA A C 1
ATOM 1558 O O . ALA A 1 201 ? -3.550 8.643 7.010 1.00 77.94 201 ALA A O 1
ATOM 1559 N N . ARG A 1 202 ? -2.042 10.192 6.367 1.00 79.62 202 ARG A N 1
ATOM 1560 C CA . ARG A 1 202 ? -2.293 11.155 7.455 1.00 79.62 202 ARG A CA 1
ATOM 1561 C C . ARG A 1 202 ? -2.265 12.618 7.007 1.00 79.62 202 ARG A C 1
ATOM 1563 O O . ARG A 1 202 ? -2.288 13.514 7.851 1.00 79.62 202 ARG A O 1
ATOM 1570 N N . ARG A 1 203 ? -2.105 12.872 5.704 1.00 84.81 203 ARG A N 1
ATOM 1571 C CA . ARG A 1 203 ? -1.989 14.237 5.182 1.00 84.81 203 ARG A CA 1
ATOM 1572 C C . ARG A 1 203 ? -3.260 14.994 5.554 1.00 84.81 203 ARG A C 1
ATOM 1574 O O . ARG A 1 203 ? -4.349 14.428 5.547 1.00 84.81 203 ARG A O 1
ATOM 1581 N N . SER A 1 204 ? -3.105 16.245 5.969 1.00 85.75 204 SER A N 1
ATOM 1582 C CA . SER A 1 204 ? -4.206 17.074 6.475 1.00 85.75 204 SER A CA 1
ATOM 1583 C C . SER A 1 204 ? -4.856 16.639 7.804 1.00 85.75 204 SER A C 1
ATOM 1585 O O . SER A 1 204 ? -5.678 17.385 8.332 1.00 85.75 204 SER A O 1
ATOM 1587 N N . VAL A 1 205 ? -4.454 15.519 8.421 1.00 86.44 205 VAL A N 1
ATOM 1588 C CA . VAL A 1 205 ? -4.857 15.177 9.799 1.00 86.44 205 VAL A CA 1
ATOM 1589 C C . VAL A 1 205 ? -4.027 16.011 10.790 1.00 86.44 205 VAL A C 1
ATOM 1591 O O . VAL A 1 205 ? -2.797 16.017 10.684 1.00 86.44 205 VAL A O 1
ATOM 1594 N N . PRO A 1 206 ? -4.638 16.701 11.776 1.00 82.88 206 PRO A N 1
ATOM 1595 C CA . PRO A 1 206 ? -3.893 17.450 12.784 1.00 82.88 206 PRO A CA 1
ATOM 1596 C C . PRO A 1 206 ? -2.930 16.553 13.564 1.00 82.88 206 PRO A C 1
ATOM 1598 O O . PRO A 1 206 ? -3.275 15.455 13.996 1.00 82.88 206 PRO A O 1
ATOM 1601 N N . PHE A 1 207 ? -1.717 17.040 13.795 1.00 75.69 207 PHE A N 1
ATOM 1602 C CA . PHE A 1 207 ? -0.609 16.237 14.313 1.00 75.69 207 PHE A CA 1
ATOM 1603 C C . PHE A 1 207 ? -0.881 15.567 15.671 1.00 75.69 207 PHE A C 1
ATOM 1605 O O . PHE A 1 207 ? -0.649 14.371 15.872 1.00 75.69 207 PHE A O 1
ATOM 1612 N N . GLN A 1 208 ? -1.485 16.335 16.580 1.00 76.31 208 GLN A N 1
ATOM 1613 C CA . GLN A 1 208 ? -1.963 15.912 17.902 1.00 76.31 208 GLN A CA 1
ATOM 1614 C C . GLN A 1 208 ? -3.125 14.893 17.865 1.00 76.31 208 GLN A C 1
ATOM 1616 O O . GLN A 1 208 ? -3.562 14.427 18.924 1.00 76.31 208 GLN A O 1
ATOM 1621 N N . ASN A 1 209 ? -3.624 14.568 16.666 1.00 84.44 209 ASN A N 1
ATOM 1622 C CA . ASN A 1 209 ? -4.687 13.605 16.391 1.00 84.44 209 ASN A CA 1
ATOM 1623 C C . ASN A 1 209 ? -4.193 12.376 15.597 1.00 84.44 209 ASN A C 1
ATOM 1625 O O . ASN A 1 209 ? -5.028 11.590 15.154 1.00 84.44 209 ASN A O 1
ATOM 1629 N N . TYR A 1 210 ? -2.875 12.186 15.417 1.00 82.94 210 TYR A N 1
ATOM 1630 C CA . TYR A 1 210 ? -2.341 10.913 14.904 1.00 82.94 210 TYR A CA 1
ATOM 1631 C C . TYR A 1 210 ? -0.996 10.463 15.480 1.00 82.94 210 TYR A C 1
ATOM 1633 O O . TYR A 1 210 ? -0.779 9.263 15.648 1.00 82.94 210 TYR A O 1
ATOM 1641 N N . GLY A 1 211 ? -0.078 11.391 15.782 1.00 72.69 211 GLY A N 1
ATOM 1642 C CA . GLY A 1 211 ? 1.346 11.050 15.901 1.00 72.69 211 GLY A CA 1
ATOM 1643 C C . GLY A 1 211 ? 1.657 9.925 16.896 1.00 72.69 211 GLY A C 1
ATOM 1644 O O . GLY A 1 211 ? 2.461 9.052 16.589 1.00 72.69 211 GLY A O 1
ATOM 1645 N N . ARG A 1 212 ? 0.975 9.890 18.052 1.00 73.50 212 ARG A N 1
ATOM 1646 C CA . ARG A 1 212 ? 1.234 8.890 19.105 1.00 73.50 212 ARG A CA 1
ATOM 1647 C C . ARG A 1 212 ? 0.860 7.493 18.621 1.00 73.50 212 ARG A C 1
ATOM 1649 O O . ARG A 1 212 ? 1.685 6.594 18.676 1.00 73.50 212 ARG A O 1
ATOM 1656 N N . ALA A 1 213 ? -0.355 7.326 18.102 1.00 77.06 213 ALA A N 1
ATOM 1657 C CA . ALA A 1 213 ? -0.843 6.031 17.639 1.00 77.06 213 ALA A CA 1
ATOM 1658 C C . ALA A 1 213 ? -0.009 5.478 16.470 1.00 77.06 213 ALA A C 1
ATOM 1660 O O . ALA A 1 213 ? 0.224 4.275 16.403 1.00 77.06 213 ALA A O 1
ATOM 1661 N N . TYR A 1 214 ? 0.513 6.353 15.605 1.00 77.69 214 TYR A N 1
ATOM 1662 C CA . TYR A 1 214 ? 1.447 5.958 14.552 1.00 77.69 214 TYR A CA 1
ATOM 1663 C C . TYR A 1 214 ? 2.828 5.530 15.077 1.00 77.69 214 TYR A C 1
ATOM 1665 O O . TYR A 1 214 ? 3.345 4.512 14.622 1.00 77.69 214 TYR A O 1
ATOM 1673 N N . ILE A 1 215 ? 3.418 6.254 16.040 1.00 72.12 215 ILE A N 1
ATOM 1674 C CA . ILE A 1 215 ? 4.720 5.884 16.628 1.00 72.12 215 ILE A CA 1
ATOM 1675 C C . ILE A 1 215 ? 4.629 4.565 17.384 1.00 72.12 215 ILE A C 1
ATOM 1677 O O . ILE A 1 215 ? 5.489 3.711 17.205 1.00 72.12 215 ILE A O 1
ATOM 1681 N N . GLU A 1 216 ? 3.621 4.402 18.240 1.00 73.62 216 GLU A N 1
ATOM 1682 C CA . GLU A 1 216 ? 3.465 3.195 19.060 1.00 73.62 216 GLU A CA 1
ATOM 1683 C C . GLU A 1 216 ? 3.243 1.981 18.143 1.00 73.62 216 GLU A C 1
ATOM 1685 O O . GLU A 1 216 ? 3.899 0.955 18.312 1.00 73.62 216 GLU A O 1
ATOM 1690 N N . GLY A 1 217 ? 2.433 2.152 17.090 1.00 73.12 217 GLY A N 1
ATOM 1691 C CA . GLY A 1 217 ? 2.242 1.163 16.035 1.00 73.12 217 GLY A CA 1
ATOM 1692 C C . GLY A 1 217 ? 3.536 0.780 15.304 1.00 73.12 217 GLY A C 1
ATOM 1693 O O . GLY A 1 217 ? 3.924 -0.386 15.342 1.00 73.12 217 GLY A O 1
ATOM 1694 N N . ILE A 1 218 ? 4.249 1.739 14.695 1.00 71.88 218 ILE A N 1
ATOM 1695 C CA . ILE A 1 218 ? 5.517 1.455 13.992 1.00 71.88 218 ILE A CA 1
ATOM 1696 C C . ILE A 1 218 ? 6.592 0.914 14.939 1.00 71.88 218 ILE A C 1
ATOM 1698 O O . ILE A 1 218 ? 7.356 0.033 14.553 1.00 71.88 218 ILE A O 1
ATOM 1702 N N . SER A 1 219 ? 6.656 1.395 16.181 1.00 71.62 219 SER A N 1
ATOM 1703 C CA . SER A 1 219 ? 7.591 0.889 17.187 1.00 71.62 219 SER A CA 1
ATOM 1704 C C . SER A 1 219 ? 7.332 -0.590 17.472 1.00 71.62 219 SER A C 1
ATOM 1706 O O . SER A 1 219 ? 8.278 -1.377 17.478 1.00 71.62 219 SER A O 1
ATOM 1708 N N . ALA A 1 220 ? 6.073 -0.993 17.653 1.00 71.50 220 ALA A N 1
ATOM 1709 C CA . ALA A 1 220 ? 5.717 -2.389 17.874 1.00 71.50 220 ALA A CA 1
ATOM 1710 C C . ALA A 1 220 ? 6.015 -3.271 16.645 1.00 71.50 220 ALA A C 1
ATOM 1712 O O . ALA A 1 220 ? 6.652 -4.316 16.780 1.00 71.50 220 ALA A O 1
ATOM 1713 N N . VAL A 1 221 ? 5.673 -2.810 15.435 1.00 70.06 221 VAL A N 1
ATOM 1714 C CA . VAL A 1 221 ? 6.026 -3.484 14.168 1.00 70.06 221 VAL A CA 1
ATOM 1715 C C . VAL A 1 221 ? 7.543 -3.674 14.035 1.00 70.06 221 VAL A C 1
ATOM 1717 O O . VAL A 1 221 ? 8.018 -4.791 13.852 1.00 70.06 221 VAL A O 1
ATOM 1720 N N . ALA A 1 222 ? 8.334 -2.618 14.247 1.00 68.75 222 ALA A N 1
ATOM 1721 C CA . ALA A 1 222 ? 9.800 -2.650 14.183 1.00 68.75 222 ALA A CA 1
ATOM 1722 C C . ALA A 1 222 ? 10.480 -3.392 15.363 1.00 68.75 222 ALA A C 1
ATOM 1724 O O . ALA A 1 222 ? 11.714 -3.478 15.422 1.00 68.75 222 ALA A O 1
ATOM 1725 N N . ASN A 1 223 ? 9.694 -3.909 16.316 1.00 69.44 223 ASN A N 1
ATOM 1726 C CA . ASN A 1 223 ? 10.112 -4.855 17.355 1.00 69.44 223 ASN A CA 1
ATOM 1727 C C . ASN A 1 223 ? 9.504 -6.265 17.153 1.00 69.44 223 ASN A C 1
ATOM 1729 O O . ASN A 1 223 ? 9.790 -7.146 17.964 1.00 69.44 223 ASN A O 1
ATOM 1733 N N . HIS A 1 224 ? 8.706 -6.487 16.099 1.00 77.38 224 HIS A N 1
ATOM 1734 C CA . HIS A 1 224 ? 7.910 -7.698 15.840 1.00 77.38 224 HIS A CA 1
ATOM 1735 C C . HIS A 1 224 ? 6.926 -8.070 16.973 1.00 77.38 224 HIS A C 1
ATOM 1737 O O . HIS A 1 224 ? 6.618 -9.241 17.193 1.00 77.38 224 HIS A O 1
ATOM 1743 N N . THR A 1 225 ? 6.418 -7.074 17.708 1.00 84.06 225 THR A N 1
ATOM 1744 C CA . THR A 1 225 ? 5.431 -7.236 18.791 1.00 84.06 225 THR A CA 1
ATOM 1745 C C . THR A 1 225 ? 4.027 -6.902 18.282 1.00 84.06 225 THR A C 1
ATOM 1747 O O . THR A 1 225 ? 3.404 -5.919 18.671 1.00 84.06 225 THR A O 1
ATOM 1750 N N . TYR A 1 226 ? 3.520 -7.686 17.330 1.00 86.38 226 TYR A N 1
ATOM 1751 C CA . TYR A 1 226 ? 2.326 -7.311 16.559 1.00 86.38 226 TYR A CA 1
ATOM 1752 C C . TYR A 1 226 ? 1.008 -7.310 17.357 1.00 86.38 226 TYR A C 1
ATOM 1754 O O . TYR A 1 226 ? 0.074 -6.589 17.010 1.00 86.38 226 TYR A O 1
ATOM 1762 N N . HIS A 1 227 ? 0.912 -8.053 18.464 1.00 91.94 227 HIS A N 1
ATOM 1763 C CA . HIS A 1 227 ? -0.243 -7.933 19.368 1.00 91.94 227 HIS A CA 1
ATOM 1764 C C . HIS A 1 227 ? -0.179 -6.643 20.201 1.00 91.94 227 HIS A C 1
ATOM 1766 O O . HIS A 1 227 ? -1.211 -6.001 20.402 1.00 91.94 227 HIS A O 1
ATOM 1772 N N . ASP A 1 228 ? 1.023 -6.205 20.588 1.00 87.56 228 ASP A N 1
ATOM 1773 C CA . ASP A 1 228 ? 1.271 -4.871 21.152 1.00 87.56 228 ASP A CA 1
ATOM 1774 C C . ASP A 1 228 ? 1.007 -3.756 20.117 1.00 87.56 228 ASP A C 1
ATOM 1776 O O . ASP A 1 228 ? 0.430 -2.734 20.475 1.00 87.56 228 ASP A O 1
ATOM 1780 N N . GLN A 1 229 ? 1.283 -3.967 18.815 1.00 88.25 229 GLN A N 1
ATOM 1781 C CA . GLN A 1 229 ? 0.906 -3.017 17.747 1.00 88.25 229 GLN A CA 1
ATOM 1782 C C . GLN A 1 229 ? -0.582 -2.700 17.812 1.00 88.25 229 GLN A C 1
ATOM 1784 O O . GLN A 1 229 ? -0.944 -1.524 17.869 1.00 88.25 229 GLN A O 1
ATOM 1789 N N . ALA A 1 230 ? -1.438 -3.724 17.832 1.00 90.12 230 ALA A N 1
ATOM 1790 C CA . ALA A 1 230 ? -2.880 -3.523 17.870 1.00 90.12 230 ALA A CA 1
ATOM 1791 C C . ALA A 1 230 ? -3.307 -2.762 19.138 1.00 90.12 230 ALA A C 1
ATOM 1793 O O . ALA A 1 230 ? -3.991 -1.739 19.043 1.00 90.12 230 ALA A O 1
ATOM 1794 N N . ARG A 1 231 ? -2.834 -3.203 20.312 1.00 91.25 231 ARG A N 1
ATOM 1795 C CA . ARG A 1 231 ? -3.197 -2.622 21.612 1.00 91.25 231 ARG A CA 1
ATOM 1796 C C . ARG A 1 231 ? -2.665 -1.199 21.813 1.00 91.25 231 ARG A C 1
ATOM 1798 O O . ARG A 1 231 ? -3.445 -0.297 22.109 1.00 91.25 231 ARG A O 1
ATOM 1805 N N . ALA A 1 232 ? -1.366 -0.967 21.639 1.00 85.50 232 ALA A N 1
ATOM 1806 C CA . ALA A 1 232 ? -0.731 0.331 21.880 1.00 85.50 232 ALA A CA 1
ATOM 1807 C C . ALA A 1 232 ? -1.180 1.397 20.864 1.00 85.50 232 ALA A C 1
ATOM 1809 O O . ALA A 1 232 ? -1.307 2.583 21.206 1.00 85.50 232 ALA A O 1
ATOM 1810 N N . THR A 1 233 ? -1.502 0.974 19.634 1.00 86.88 233 THR A N 1
ATOM 1811 C CA . THR A 1 233 ? -2.187 1.824 18.652 1.00 86.88 233 THR A CA 1
ATOM 1812 C C . THR A 1 233 ? -3.593 2.182 19.129 1.00 86.88 233 THR A C 1
ATOM 1814 O O . THR A 1 233 ? -3.933 3.366 19.147 1.00 86.88 233 THR A O 1
ATOM 1817 N N . MET A 1 234 ? -4.397 1.190 19.535 1.00 92.50 234 MET A N 1
ATOM 1818 C CA . MET A 1 234 ? -5.775 1.401 19.986 1.00 92.50 234 MET A CA 1
ATOM 1819 C C . MET A 1 234 ? -5.832 2.307 21.221 1.00 92.50 234 MET A C 1
ATOM 1821 O O . MET A 1 234 ? -6.532 3.315 21.194 1.00 92.50 234 MET A O 1
ATOM 1825 N N . ASP A 1 235 ? -5.029 2.040 22.255 1.00 90.62 235 ASP A N 1
ATOM 1826 C CA . ASP A 1 235 ? -4.915 2.880 23.459 1.00 90.62 235 ASP A CA 1
ATOM 1827 C C . ASP A 1 235 ? -4.670 4.353 23.096 1.00 90.62 235 ASP A C 1
ATOM 1829 O O . ASP A 1 235 ? -5.319 5.267 23.606 1.00 90.62 235 ASP A O 1
ATOM 1833 N N . SER A 1 236 ? -3.750 4.585 22.161 1.00 85.50 236 SER A N 1
ATOM 1834 C CA . SER A 1 236 ? -3.355 5.920 21.714 1.00 85.50 236 SER A CA 1
ATOM 1835 C C . SER A 1 236 ? -4.390 6.600 20.816 1.00 85.50 236 SER A C 1
ATOM 1837 O O . SER A 1 236 ? -4.495 7.826 20.834 1.00 85.50 236 SER A O 1
ATOM 1839 N N . PHE A 1 237 ? -5.161 5.824 20.055 1.00 91.50 237 PHE A N 1
ATOM 1840 C CA . PHE A 1 237 ? -6.273 6.284 19.225 1.00 91.50 237 PHE A CA 1
ATOM 1841 C C . PHE A 1 237 ? -7.494 6.666 20.082 1.00 91.50 237 PHE A C 1
ATOM 1843 O O . PHE A 1 237 ? -8.047 7.759 19.930 1.00 91.50 237 PHE A O 1
ATOM 1850 N N . LEU A 1 238 ? -7.860 5.826 21.055 1.00 92.81 238 LEU A N 1
ATOM 1851 C CA . LEU A 1 238 ? -8.940 6.102 22.006 1.00 92.81 238 LEU A CA 1
ATOM 1852 C C . LEU A 1 238 ? -8.619 7.317 22.882 1.00 92.81 238 LEU A C 1
ATOM 1854 O O . LEU A 1 238 ? -9.464 8.196 23.036 1.00 92.81 238 LEU A O 1
ATOM 1858 N N . ASP A 1 239 ? -7.375 7.462 23.346 1.00 88.94 239 ASP A N 1
ATOM 1859 C CA . ASP A 1 239 ? -6.926 8.662 24.062 1.00 88.94 239 ASP A CA 1
ATOM 1860 C C . ASP A 1 239 ? -7.089 9.962 23.247 1.00 88.94 239 ASP A C 1
ATOM 1862 O O . ASP A 1 239 ? -7.234 11.040 23.837 1.00 88.94 239 ASP A O 1
ATOM 1866 N N . ILE A 1 240 ? -7.087 9.901 21.908 1.00 86.69 240 ILE A N 1
ATOM 1867 C CA . ILE A 1 240 ? -7.389 11.048 21.034 1.00 86.69 240 ILE A CA 1
ATOM 1868 C C . ILE A 1 240 ? -8.889 11.348 21.025 1.00 86.69 240 ILE A C 1
ATOM 1870 O O . ILE A 1 240 ? -9.265 12.492 21.285 1.00 86.69 240 ILE A O 1
ATOM 1874 N N . HIS A 1 241 ? -9.738 10.341 20.814 1.00 90.00 241 HIS A N 1
ATOM 1875 C CA . HIS A 1 241 ? -11.195 10.503 20.868 1.00 90.00 241 HIS A CA 1
ATOM 1876 C C . HIS A 1 241 ? -11.689 11.002 22.239 1.00 90.00 241 HIS A C 1
ATOM 1878 O O . HIS A 1 241 ? -12.509 11.923 22.293 1.00 90.00 241 HIS A O 1
ATOM 1884 N N . ARG A 1 242 ? -11.136 10.466 23.337 1.00 88.31 242 ARG A N 1
ATOM 1885 C CA . ARG A 1 242 ? -11.389 10.923 24.714 1.00 88.31 242 ARG A CA 1
ATOM 1886 C C . ARG A 1 242 ? -11.041 12.400 24.879 1.00 88.31 242 ARG A C 1
ATOM 1888 O O . ARG A 1 242 ? -11.931 13.177 25.205 1.00 88.31 242 ARG A O 1
ATOM 1895 N N . ARG A 1 243 ? -9.809 12.816 24.543 1.00 86.81 243 ARG A N 1
ATOM 1896 C CA . ARG A 1 243 ? -9.380 14.227 24.654 1.00 86.81 243 ARG A CA 1
ATOM 1897 C C . ARG A 1 243 ? -10.282 15.171 23.857 1.00 86.81 243 ARG A C 1
ATOM 1899 O O . ARG A 1 243 ? -10.685 16.203 24.381 1.00 86.81 243 ARG A O 1
ATOM 1906 N N . ILE A 1 244 ? -10.624 14.821 22.613 1.00 83.94 244 ILE A N 1
ATOM 1907 C CA . ILE A 1 244 ? -11.526 15.628 21.772 1.00 83.94 244 ILE A CA 1
ATOM 1908 C C . ILE A 1 244 ? -12.883 15.814 22.475 1.00 83.94 244 ILE A C 1
ATOM 1910 O O . ILE A 1 244 ? -13.392 16.934 22.553 1.00 83.94 244 ILE A O 1
ATOM 1914 N N . SER A 1 245 ? -13.437 14.736 23.043 1.00 84.81 245 SER A N 1
ATOM 1915 C CA . SER A 1 245 ? -14.681 14.784 23.819 1.00 84.81 245 SER A CA 1
ATOM 1916 C C . SER A 1 245 ? -14.555 15.616 25.099 1.00 84.81 245 SER A C 1
ATOM 1918 O O . SER A 1 245 ? -15.448 16.405 25.398 1.00 84.81 245 SER A O 1
ATOM 1920 N N . GLU A 1 246 ? -13.471 15.445 25.855 1.00 82.75 246 GLU A N 1
ATOM 1921 C CA . GLU A 1 246 ? -13.232 16.092 27.151 1.00 82.75 246 GLU A CA 1
ATOM 1922 C C . GLU A 1 246 ? -12.916 17.585 27.025 1.00 82.75 246 GLU A C 1
ATOM 1924 O O . GLU A 1 246 ? -13.287 18.359 27.905 1.00 82.75 246 GLU A O 1
ATOM 1929 N N . ASN A 1 247 ? -12.282 18.010 25.932 1.00 81.31 247 ASN A N 1
ATOM 1930 C CA . ASN A 1 247 ? -11.977 19.415 25.659 1.00 81.31 247 ASN A CA 1
ATOM 1931 C C . ASN A 1 247 ? -13.174 20.201 25.095 1.00 81.31 247 ASN A C 1
ATOM 1933 O O . ASN A 1 247 ? -13.112 21.428 25.004 1.00 81.31 247 ASN A O 1
ATOM 1937 N N . GLY A 1 248 ? -14.250 19.525 24.675 1.00 79.75 248 GLY A N 1
ATOM 1938 C CA . GLY A 1 248 ? -15.326 20.159 23.909 1.00 79.75 248 GLY A CA 1
ATOM 1939 C C . GLY A 1 248 ? -14.899 20.576 22.491 1.00 79.75 248 GLY A C 1
ATOM 1940 O O . GLY A 1 248 ? -15.475 21.513 21.934 1.00 79.75 248 GLY A O 1
ATOM 1941 N N . GLU A 1 249 ? -13.881 19.919 21.919 1.00 84.19 249 GLU A N 1
ATOM 1942 C CA . GLU A 1 249 ? -13.414 20.141 20.541 1.00 84.19 249 GLU A CA 1
ATOM 1943 C C . GLU A 1 249 ? -14.521 19.790 19.518 1.00 84.19 249 GLU A C 1
ATOM 1945 O O . GLU A 1 249 ? -15.531 19.166 19.846 1.00 84.19 249 GLU A O 1
ATOM 1950 N N . LYS A 1 250 ? -14.356 20.166 18.240 1.00 84.75 250 LYS A N 1
ATOM 1951 C CA . LYS A 1 250 ? -15.256 19.667 17.185 1.00 84.75 250 LYS A CA 1
ATOM 1952 C C . LYS A 1 250 ? -15.096 18.133 17.101 1.00 84.75 250 LYS A C 1
ATOM 1954 O O . LYS A 1 250 ? -13.960 17.685 16.937 1.00 84.75 250 LYS A O 1
ATOM 1959 N N . PRO A 1 251 ? -16.170 17.325 17.194 1.00 87.69 251 PRO A N 1
ATOM 1960 C CA . PRO A 1 251 ? -16.090 15.877 16.978 1.00 87.69 251 PRO A CA 1
ATOM 1961 C C . PRO A 1 251 ? -15.463 15.569 15.608 1.00 87.69 251 PRO A C 1
ATOM 1963 O O . PRO A 1 251 ? -15.679 16.351 14.677 1.00 87.69 251 PRO A O 1
ATOM 1966 N N . PRO A 1 252 ? -14.707 14.469 15.443 1.00 92.31 252 PRO A N 1
ATOM 1967 C CA . PRO A 1 252 ? -14.194 14.114 14.130 1.00 92.31 252 PRO A CA 1
ATOM 1968 C C . PRO A 1 252 ? -15.343 13.783 13.173 1.00 92.31 252 PRO A C 1
ATOM 1970 O O . PRO A 1 252 ? -16.321 13.147 13.567 1.00 92.31 252 PRO A O 1
ATOM 1973 N N . ALA A 1 253 ? -15.203 14.186 11.910 1.00 94.50 253 ALA A N 1
ATOM 1974 C CA . ALA A 1 253 ? -16.066 13.717 10.826 1.00 94.50 253 ALA A CA 1
ATOM 1975 C C . ALA A 1 253 ? -15.561 12.377 10.276 1.00 94.50 253 ALA A C 1
ATOM 1977 O O . ALA A 1 253 ? -16.348 11.478 9.992 1.00 94.50 253 ALA A O 1
ATOM 1978 N N . LEU A 1 254 ? -14.239 12.218 10.193 1.00 96.19 254 LEU A N 1
ATOM 1979 C CA . LEU A 1 254 ? -13.572 11.012 9.719 1.00 96.19 254 LEU A CA 1
ATOM 1980 C C . LEU A 1 254 ? -12.455 10.614 10.686 1.00 96.19 254 LEU A C 1
ATOM 1982 O O . LEU A 1 254 ? -11.594 11.431 11.023 1.00 96.19 254 LEU A O 1
ATOM 1986 N N . SER A 1 255 ? -12.443 9.337 11.054 1.00 96.56 255 SER A N 1
ATOM 1987 C CA . SER A 1 255 ? -11.350 8.703 11.786 1.00 96.56 255 SER A CA 1
ATOM 1988 C C . SER A 1 255 ? -10.858 7.469 11.031 1.00 96.56 255 SER A C 1
ATOM 1990 O O . SER A 1 255 ? -11.665 6.708 10.494 1.00 96.56 255 SER A O 1
ATOM 1992 N N . THR A 1 256 ? -9.540 7.266 10.960 1.00 95.50 256 THR A N 1
ATOM 1993 C CA . THR A 1 256 ? -8.930 6.120 10.256 1.00 95.50 256 THR A CA 1
ATOM 1994 C C . THR A 1 256 ? -8.032 5.304 11.184 1.00 95.50 256 THR A C 1
ATOM 1996 O O . THR A 1 256 ? -7.314 5.864 12.008 1.00 95.50 256 THR A O 1
ATOM 1999 N N . LEU A 1 257 ? -8.065 3.977 11.079 1.00 94.56 257 LEU A N 1
ATOM 2000 C CA . LEU A 1 257 ? -7.229 3.075 11.877 1.00 94.56 257 LEU A CA 1
ATOM 2001 C C . LEU A 1 257 ? -6.845 1.845 11.048 1.00 94.56 257 LEU A C 1
ATOM 2003 O O . LEU A 1 257 ? -7.709 1.269 10.389 1.00 94.56 257 LEU A O 1
ATOM 2007 N N . LEU A 1 258 ? -5.568 1.462 11.101 1.00 93.06 258 LEU A N 1
ATOM 2008 C CA . LEU A 1 258 ? -5.003 0.254 10.505 1.00 93.06 258 LEU A CA 1
ATOM 2009 C C . LEU A 1 258 ? -4.428 -0.652 11.603 1.00 93.06 258 LEU A C 1
ATOM 2011 O O . LEU A 1 258 ? -3.721 -0.183 12.501 1.00 93.06 258 LEU A O 1
ATOM 2015 N N . LEU A 1 259 ? -4.736 -1.948 11.526 1.00 93.31 259 LEU A N 1
ATOM 2016 C CA . LEU A 1 259 ? -4.252 -2.984 12.443 1.00 93.31 259 LEU A CA 1
ATOM 2017 C C . LEU A 1 259 ? -3.576 -4.093 11.621 1.00 93.31 259 LEU A C 1
ATOM 2019 O O . LEU A 1 259 ? -4.251 -4.781 10.858 1.00 93.31 259 LEU A O 1
ATOM 2023 N N . ALA A 1 260 ? -2.255 -4.236 11.771 1.00 90.38 260 ALA A N 1
ATOM 2024 C CA . ALA A 1 260 ? -1.388 -4.961 10.829 1.00 90.38 260 ALA A CA 1
ATOM 2025 C C . ALA A 1 260 ? -1.113 -6.431 11.195 1.00 90.38 260 ALA A C 1
ATOM 2027 O O . ALA A 1 260 ? -0.579 -7.192 10.396 1.00 90.38 260 ALA A O 1
ATOM 2028 N N . ALA A 1 261 ? -1.456 -6.846 12.417 1.00 89.94 261 ALA A N 1
ATOM 2029 C CA . ALA A 1 261 ? -0.948 -8.093 12.992 1.00 89.94 261 ALA A CA 1
ATOM 2030 C C . ALA A 1 261 ? -1.275 -9.368 12.194 1.00 89.94 261 ALA A C 1
ATOM 2032 O O . ALA A 1 261 ? -0.518 -10.332 12.251 1.00 89.94 261 ALA A O 1
ATOM 2033 N N . ALA A 1 262 ? -2.399 -9.401 11.477 1.00 93.19 262 ALA A N 1
ATOM 2034 C CA . ALA A 1 262 ? -2.824 -10.595 10.756 1.00 93.19 262 ALA A CA 1
ATOM 2035 C C . ALA A 1 262 ? -2.016 -10.817 9.458 1.00 93.19 262 ALA A C 1
ATOM 2037 O O . ALA A 1 262 ? -1.630 -11.954 9.178 1.00 93.19 262 ALA A O 1
ATOM 2038 N N . ASP A 1 263 ? -1.694 -9.752 8.720 1.00 93.19 263 ASP A N 1
ATOM 2039 C CA . ASP A 1 263 ? -0.763 -9.800 7.586 1.00 93.19 263 ASP A CA 1
ATOM 2040 C C . ASP A 1 263 ? 0.646 -10.233 8.028 1.00 93.19 263 ASP A C 1
ATOM 2042 O O . ASP A 1 263 ? 1.172 -11.242 7.560 1.00 93.19 263 ASP A O 1
ATOM 2046 N N . GLU A 1 264 ? 1.206 -9.544 9.025 1.00 89.88 264 GLU A N 1
ATOM 2047 C CA . GLU A 1 264 ? 2.582 -9.750 9.497 1.00 89.88 264 GLU A CA 1
ATOM 2048 C C . GLU A 1 264 ? 2.846 -11.194 9.966 1.00 89.88 264 GLU A C 1
ATOM 2050 O O . GLU A 1 264 ? 3.852 -11.805 9.594 1.00 89.88 264 GLU A O 1
ATOM 2055 N N . PHE A 1 265 ? 1.921 -11.799 10.727 1.00 91.38 265 PHE A N 1
ATOM 2056 C CA . PHE A 1 265 ? 2.033 -13.219 11.087 1.00 91.38 265 PHE A CA 1
ATOM 2057 C C . PHE A 1 265 ? 1.837 -14.152 9.879 1.00 91.38 265 PHE A C 1
ATOM 2059 O O . PHE A 1 265 ? 2.538 -15.162 9.787 1.00 91.38 265 PHE A O 1
ATOM 2066 N N . SER A 1 266 ? 0.974 -13.804 8.915 1.00 92.25 266 SER A N 1
ATOM 2067 C CA . SER A 1 266 ? 0.817 -14.580 7.673 1.00 92.25 266 SER A CA 1
ATOM 2068 C C . SER A 1 266 ? 2.093 -14.574 6.828 1.00 92.25 266 SER A C 1
ATOM 2070 O O . SER A 1 266 ? 2.480 -15.612 6.292 1.00 92.25 266 SER A O 1
ATOM 2072 N N . HIS A 1 267 ? 2.787 -13.439 6.725 1.00 90.50 267 HIS A N 1
ATOM 2073 C CA . HIS A 1 267 ? 4.090 -13.350 6.066 1.00 90.50 267 HIS A CA 1
ATOM 2074 C C . HIS A 1 267 ? 5.150 -14.235 6.742 1.00 90.50 267 HIS A C 1
ATOM 2076 O O . HIS A 1 267 ? 5.920 -14.900 6.040 1.00 90.50 267 HIS A O 1
ATOM 2082 N N . LEU A 1 268 ? 5.181 -14.264 8.080 1.00 87.81 268 LEU A N 1
ATOM 2083 C CA . LEU A 1 268 ? 6.189 -14.983 8.868 1.00 87.81 268 LEU A CA 1
ATOM 2084 C C . LEU A 1 268 ? 5.961 -16.498 8.970 1.00 87.81 268 LEU A C 1
ATOM 2086 O O . LEU A 1 268 ? 6.938 -17.249 8.930 1.00 87.81 268 LEU A O 1
ATOM 2090 N N . GLU A 1 269 ? 4.715 -16.952 9.133 1.00 91.00 269 GLU A N 1
ATOM 2091 C CA . GLU A 1 269 ? 4.389 -18.359 9.443 1.00 91.00 269 GLU A CA 1
ATOM 2092 C C . GLU A 1 269 ? 3.496 -19.045 8.390 1.00 91.00 269 GLU A C 1
ATOM 2094 O O . GLU A 1 269 ? 3.378 -20.274 8.386 1.00 91.00 269 GLU A O 1
ATOM 2099 N N . GLY A 1 270 ? 2.953 -18.282 7.438 1.00 92.25 270 GLY A N 1
ATOM 2100 C CA . GLY A 1 270 ? 2.026 -18.753 6.411 1.00 92.25 270 GLY A CA 1
ATOM 2101 C C . GLY A 1 270 ? 0.561 -18.557 6.802 1.00 92.25 270 GLY A C 1
ATOM 2102 O O . GLY A 1 270 ? 0.227 -18.118 7.898 1.00 92.25 270 GLY A O 1
ATOM 2103 N N . VAL A 1 271 ? -0.340 -18.895 5.883 1.00 94.81 271 VAL A N 1
ATOM 2104 C CA . VAL A 1 271 ? -1.793 -18.762 6.062 1.00 94.81 271 VAL A CA 1
ATOM 2105 C C . VAL A 1 271 ? -2.388 -20.043 6.644 1.00 94.81 271 VAL A C 1
ATOM 2107 O O . VAL A 1 271 ? -3.348 -19.992 7.422 1.00 94.81 271 VAL A O 1
ATOM 2110 N N . THR A 1 272 ? -1.848 -21.212 6.271 1.00 95.00 272 THR A N 1
ATOM 2111 C CA . THR A 1 272 ? -2.385 -22.507 6.708 1.00 95.00 272 THR A CA 1
ATOM 2112 C C . THR A 1 272 ? -1.312 -23.538 7.071 1.00 95.00 272 THR A C 1
ATOM 2114 O O . THR A 1 272 ? -0.315 -23.745 6.377 1.00 95.00 272 THR A O 1
ATOM 2117 N N . VAL A 1 273 ? -1.571 -24.305 8.127 1.00 93.00 273 VAL A N 1
ATOM 2118 C CA . VAL A 1 273 ? -0.703 -25.377 8.622 1.00 93.00 273 VAL A CA 1
ATOM 2119 C C . VAL A 1 273 ? -1.204 -26.764 8.215 1.00 93.00 273 VAL A C 1
ATOM 2121 O O . VAL A 1 273 ? -2.403 -27.041 8.144 1.00 93.00 273 VAL A O 1
ATOM 2124 N N . ALA A 1 274 ? -0.271 -27.703 8.041 1.00 84.62 274 ALA A N 1
ATOM 2125 C CA . ALA A 1 274 ? -0.559 -29.127 7.819 1.00 84.62 274 ALA A CA 1
ATOM 2126 C C . ALA A 1 274 ? -1.015 -29.879 9.099 1.00 84.62 274 ALA A C 1
ATOM 2128 O O . ALA A 1 274 ? -0.904 -31.108 9.187 1.00 84.62 274 ALA A O 1
ATOM 2129 N N . ALA A 1 275 ? -1.479 -29.149 10.118 1.00 73.50 275 ALA A N 1
ATOM 2130 C CA . ALA A 1 275 ? -1.891 -29.696 11.405 1.00 73.50 275 ALA A CA 1
ATOM 2131 C C . ALA A 1 275 ? -3.182 -30.523 11.288 1.00 73.50 275 ALA A C 1
ATOM 2133 O O . ALA A 1 275 ? -4.061 -30.236 10.477 1.00 73.50 275 ALA A O 1
ATOM 2134 N N . ARG A 1 276 ? -3.299 -31.561 12.124 1.00 72.62 276 ARG A N 1
ATOM 2135 C CA . ARG A 1 276 ? -4.500 -32.414 12.207 1.00 72.62 276 ARG A CA 1
ATOM 2136 C C . ARG A 1 276 ? -5.402 -32.087 13.388 1.00 72.62 276 ARG A C 1
ATOM 2138 O O . ARG A 1 276 ? -6.576 -32.446 13.361 1.00 72.62 276 ARG A O 1
ATOM 2145 N N . ASP A 1 277 ? -4.845 -31.467 14.419 1.00 89.56 277 ASP A N 1
ATOM 2146 C CA . ASP A 1 277 ? -5.576 -31.138 15.631 1.00 89.56 277 ASP A CA 1
ATOM 2147 C C . ASP A 1 277 ? -6.361 -29.831 15.411 1.00 89.56 277 ASP A C 1
ATOM 2149 O O . ASP A 1 277 ? -5.799 -28.861 14.900 1.00 89.56 277 ASP A O 1
ATOM 2153 N N . PRO A 1 278 ? -7.662 -29.783 15.756 1.00 92.88 278 PRO A N 1
ATOM 2154 C CA . PRO A 1 278 ? -8.503 -28.603 15.555 1.00 92.88 278 PRO A CA 1
ATOM 2155 C C . PRO A 1 278 ? -8.340 -27.551 16.666 1.00 92.88 278 PRO A C 1
ATOM 2157 O O . PRO A 1 278 ? -9.030 -26.539 16.635 1.00 92.88 278 PRO A O 1
ATOM 2160 N N . GLU A 1 279 ? -7.472 -27.796 17.651 1.00 95.19 279 GLU A N 1
ATOM 2161 C CA . GLU A 1 279 ? -7.160 -26.906 18.772 1.00 95.19 279 GLU A CA 1
ATOM 2162 C C . GLU A 1 279 ? -5.642 -26.659 18.792 1.00 95.19 279 GLU A C 1
ATOM 2164 O O . GLU A 1 279 ? -4.868 -27.618 18.763 1.00 95.19 279 GLU A O 1
ATOM 2169 N N . HIS A 1 280 ? -5.214 -25.398 18.879 1.00 95.88 280 HIS A N 1
ATOM 2170 C CA . HIS A 1 280 ? -3.823 -25.028 19.174 1.00 95.88 280 HIS A CA 1
ATOM 2171 C C . HIS A 1 280 ? -3.750 -24.336 20.534 1.00 95.88 280 HIS A C 1
ATOM 2173 O O . HIS A 1 280 ? -4.659 -23.583 20.873 1.00 95.88 280 HIS A O 1
ATOM 2179 N N . CYS A 1 281 ? -2.673 -24.553 21.297 1.00 96.00 281 CYS A N 1
ATOM 2180 C CA . CYS A 1 281 ? -2.480 -23.946 22.614 1.00 96.00 281 CYS A CA 1
ATOM 2181 C C . CYS A 1 281 ? -1.154 -23.191 22.724 1.00 96.00 281 CYS A C 1
ATOM 2183 O O . CYS A 1 281 ? -0.086 -23.805 22.717 1.00 96.00 281 CYS A O 1
ATOM 2185 N N . PHE A 1 282 ? -1.238 -21.882 22.939 1.00 95.75 282 PHE A N 1
ATOM 2186 C CA . PHE A 1 282 ? -0.094 -21.040 23.268 1.00 95.75 282 PHE A CA 1
ATOM 2187 C C . PHE A 1 282 ? 0.167 -21.066 24.773 1.00 95.75 282 PHE A C 1
ATOM 2189 O O . PHE A 1 282 ? -0.764 -21.074 25.582 1.00 95.75 282 PHE A O 1
ATOM 2196 N N . VAL A 1 283 ? 1.441 -21.038 25.155 1.00 95.31 283 VAL A N 1
ATOM 2197 C CA . VAL A 1 283 ? 1.887 -21.020 26.554 1.00 95.31 283 VAL A CA 1
ATOM 2198 C C . VAL A 1 283 ? 2.618 -19.708 26.817 1.00 95.31 283 VAL A C 1
ATOM 2200 O O . VAL A 1 283 ? 3.440 -19.282 26.007 1.00 95.31 283 VAL A O 1
ATOM 2203 N N . ARG A 1 284 ? 2.314 -19.072 27.950 1.00 92.19 284 ARG A N 1
ATOM 2204 C CA . ARG A 1 284 ? 2.969 -17.840 28.405 1.00 92.19 284 ARG A CA 1
ATOM 2205 C C . ARG A 1 284 ? 4.460 -18.083 28.641 1.00 92.19 284 ARG A C 1
ATOM 2207 O O . ARG A 1 284 ? 4.843 -19.188 29.022 1.00 92.19 284 ARG A O 1
ATOM 2214 N N . ASP A 1 285 ? 5.281 -17.062 28.407 1.00 85.88 285 ASP A N 1
ATOM 2215 C CA . ASP A 1 285 ? 6.746 -17.173 28.310 1.00 85.88 285 ASP A CA 1
ATOM 2216 C C . ASP A 1 285 ? 7.231 -18.068 27.131 1.00 85.88 285 ASP A C 1
ATOM 2218 O O . ASP A 1 285 ? 8.375 -18.529 27.124 1.00 85.88 285 ASP A O 1
ATOM 2222 N N . GLY A 1 286 ? 6.361 -18.337 26.144 1.00 86.06 286 GLY A N 1
ATOM 2223 C CA . GLY A 1 286 ? 6.656 -19.062 24.899 1.00 86.06 286 GLY A CA 1
ATOM 2224 C C . GLY A 1 286 ? 6.988 -18.145 23.710 1.00 86.06 286 GLY A C 1
ATOM 2225 O O . GLY A 1 286 ? 7.472 -17.033 23.890 1.00 86.06 286 GLY A O 1
ATOM 2226 N N . ASN A 1 287 ? 6.703 -18.599 22.484 1.00 75.50 287 ASN A N 1
ATOM 2227 C CA . ASN A 1 287 ? 6.958 -17.858 21.231 1.00 75.50 287 ASN A CA 1
ATOM 2228 C C . ASN A 1 287 ? 5.907 -16.757 20.940 1.00 75.50 287 ASN A C 1
ATOM 2230 O O . ASN A 1 287 ? 5.594 -16.493 19.787 1.00 75.50 287 ASN A O 1
ATOM 2234 N N . ILE A 1 288 ? 5.312 -16.161 21.972 1.00 85.38 288 ILE A N 1
ATOM 2235 C CA . ILE A 1 288 ? 4.111 -15.321 21.880 1.00 85.38 288 ILE A CA 1
ATOM 2236 C C . ILE A 1 288 ? 4.248 -14.102 22.799 1.00 85.38 288 ILE A C 1
ATOM 2238 O O . ILE A 1 288 ? 4.808 -14.197 23.892 1.00 85.38 288 ILE A O 1
ATOM 2242 N N . ASP A 1 289 ? 3.717 -12.966 22.350 1.00 83.88 289 ASP A N 1
ATOM 2243 C CA . ASP A 1 289 ? 3.679 -11.706 23.091 1.00 83.88 289 ASP A CA 1
ATOM 2244 C C . ASP A 1 289 ? 2.865 -11.827 24.400 1.00 83.88 289 ASP A C 1
ATOM 2246 O O . ASP A 1 289 ? 1.769 -12.399 24.422 1.00 83.88 289 ASP A O 1
ATOM 2250 N N . ASP A 1 290 ? 3.370 -11.262 25.506 1.00 89.31 290 ASP A N 1
ATOM 2251 C CA . ASP A 1 290 ? 2.649 -11.277 26.789 1.00 89.31 290 ASP A CA 1
ATOM 2252 C C . ASP A 1 290 ? 1.354 -10.452 26.734 1.00 89.31 290 ASP A C 1
ATOM 2254 O O . ASP A 1 290 ? 0.456 -10.685 27.540 1.00 89.31 290 ASP A O 1
ATOM 2258 N N . THR A 1 291 ? 1.218 -9.542 25.762 1.00 89.56 291 THR A N 1
ATOM 2259 C CA . THR A 1 291 ? 0.042 -8.684 25.540 1.00 89.56 291 THR A CA 1
ATOM 2260 C C . THR A 1 291 ? -1.263 -9.477 25.486 1.00 89.56 291 THR A C 1
ATOM 2262 O O . THR A 1 291 ? -2.250 -9.080 26.109 1.00 89.56 291 THR A O 1
ATOM 2265 N N . VAL A 1 292 ? -1.270 -10.641 24.826 1.00 89.94 292 VAL A N 1
ATOM 2266 C CA . VAL A 1 292 ? -2.460 -11.507 24.732 1.00 89.94 292 VAL A CA 1
ATOM 2267 C C . VAL A 1 292 ? -2.837 -12.087 26.102 1.00 89.94 292 VAL A C 1
ATOM 2269 O O . VAL A 1 292 ? -4.012 -12.168 26.458 1.00 89.94 292 VAL A O 1
ATOM 2272 N N . PHE A 1 293 ? -1.837 -12.443 26.912 1.00 94.19 293 PHE A N 1
ATOM 2273 C CA . PHE A 1 293 ? -2.039 -12.918 28.281 1.00 94.19 293 PHE A CA 1
ATOM 2274 C C . PHE A 1 293 ? -2.367 -11.778 29.255 1.00 94.19 293 PHE A C 1
ATOM 2276 O O . PHE A 1 293 ? -3.034 -12.026 30.256 1.00 94.19 293 PHE A O 1
ATOM 2283 N N . ALA A 1 294 ? -1.927 -10.549 28.976 1.00 92.12 294 ALA A N 1
ATOM 2284 C CA . ALA A 1 294 ? -2.255 -9.354 29.746 1.00 92.12 294 ALA A CA 1
ATOM 2285 C C . ALA A 1 294 ? -3.732 -8.968 29.574 1.00 92.12 294 ALA A C 1
ATOM 2287 O O . ALA A 1 294 ? -4.428 -8.831 30.576 1.00 92.12 294 ALA A O 1
ATOM 2288 N N . LEU A 1 295 ? -4.245 -8.933 28.336 1.00 90.44 295 LEU A N 1
ATOM 2289 C CA . LEU A 1 295 ? -5.671 -8.689 28.057 1.00 90.44 295 LEU A CA 1
ATOM 2290 C C . LEU A 1 295 ? -6.587 -9.647 28.843 1.00 90.44 295 LEU A C 1
ATOM 2292 O O . LEU A 1 295 ? -7.579 -9.221 29.428 1.00 90.44 295 LEU A O 1
ATOM 2296 N N . LEU A 1 296 ? -6.209 -10.926 28.941 1.00 90.12 296 LEU A N 1
ATOM 2297 C CA . LEU A 1 296 ? -6.940 -11.925 29.731 1.00 90.12 296 LEU A CA 1
ATOM 2298 C C . LEU A 1 296 ? -6.643 -11.874 31.241 1.00 90.12 296 LEU A C 1
ATOM 2300 O O . LEU A 1 296 ? -7.450 -12.337 32.046 1.00 90.12 296 LEU A O 1
ATOM 2304 N N . ASP A 1 297 ? -5.498 -11.348 31.677 1.00 91.69 297 ASP A N 1
ATOM 2305 C CA . ASP A 1 297 ? -5.259 -11.047 33.096 1.00 91.69 297 ASP A CA 1
ATOM 2306 C C . ASP A 1 297 ? -6.107 -9.847 33.572 1.00 91.69 297 ASP A C 1
ATOM 2308 O O . ASP A 1 297 ? -6.378 -9.740 34.770 1.00 91.69 297 ASP A O 1
ATOM 2312 N N . GLU A 1 298 ? -6.515 -8.972 32.647 1.00 91.56 298 GLU A N 1
ATOM 2313 C CA . GLU A 1 298 ? -7.311 -7.760 32.877 1.00 91.56 298 GLU A CA 1
ATOM 2314 C C . GLU A 1 298 ? -8.832 -8.008 32.806 1.00 91.56 298 GLU A C 1
ATOM 2316 O O . GLU A 1 298 ? -9.557 -7.492 33.659 1.00 91.56 298 GLU A O 1
ATOM 2321 N N . ASP A 1 299 ? -9.312 -8.825 31.859 1.00 90.44 299 ASP A N 1
ATOM 2322 C CA . ASP A 1 299 ? -10.729 -9.201 31.704 1.00 90.44 299 ASP A CA 1
ATOM 2323 C C . ASP A 1 299 ? -10.899 -10.732 31.592 1.00 90.44 299 ASP A C 1
ATOM 2325 O O . ASP A 1 299 ? -10.428 -11.368 30.645 1.00 90.44 299 ASP A O 1
ATOM 2329 N N . ASP A 1 300 ? -11.590 -11.343 32.565 1.00 88.81 300 ASP A N 1
ATOM 2330 C CA . ASP A 1 300 ? -11.890 -12.782 32.579 1.00 88.81 300 ASP A CA 1
ATOM 2331 C C . ASP A 1 300 ? -13.187 -13.164 31.841 1.00 88.81 300 ASP A C 1
ATOM 2333 O O . ASP A 1 300 ? -13.439 -14.350 31.618 1.00 88.81 300 ASP A O 1
ATOM 2337 N N . THR A 1 301 ? -13.968 -12.190 31.357 1.00 90.62 301 THR A N 1
ATOM 2338 C CA . THR A 1 301 ? -15.151 -12.436 30.510 1.00 90.62 301 THR A CA 1
ATOM 2339 C C . THR A 1 301 ? -14.792 -12.814 29.069 1.00 90.62 301 THR A C 1
ATOM 2341 O O . THR A 1 301 ? -15.636 -13.329 28.329 1.00 90.62 301 THR A O 1
ATOM 2344 N N . LEU A 1 302 ? -13.531 -12.612 28.677 1.00 91.94 302 LEU A N 1
ATOM 2345 C CA . LEU A 1 302 ? -12.991 -12.984 27.370 1.00 91.94 302 LEU A CA 1
ATOM 2346 C C . LEU A 1 302 ? -12.732 -14.500 27.233 1.00 91.94 302 LEU A C 1
ATOM 2348 O O . LEU A 1 302 ? -12.756 -14.998 26.105 1.00 91.94 302 LEU A O 1
ATOM 2352 N N . ASP A 1 303 ? -12.528 -15.229 28.346 1.00 91.19 303 ASP A N 1
ATOM 2353 C CA . ASP A 1 303 ? -12.075 -16.636 28.372 1.00 91.19 303 ASP A CA 1
ATOM 2354 C C . ASP A 1 303 ? -12.939 -17.547 27.482 1.00 91.19 303 ASP A C 1
ATOM 2356 O O . ASP A 1 303 ? -12.470 -18.039 26.457 1.00 91.19 303 ASP A O 1
ATOM 2360 N N . ASP A 1 304 ? -14.216 -17.734 27.830 1.00 90.00 304 ASP A N 1
ATOM 2361 C CA . ASP A 1 304 ? -15.144 -18.590 27.069 1.00 90.00 304 ASP A CA 1
ATOM 2362 C C . ASP A 1 304 ? -15.637 -17.928 25.763 1.00 90.00 304 ASP A C 1
ATOM 2364 O O . ASP A 1 304 ? -16.213 -18.592 24.898 1.00 90.00 304 ASP A O 1
ATOM 2368 N N . ARG A 1 305 ? -15.444 -16.608 25.617 1.00 90.81 305 ARG A N 1
ATOM 2369 C CA . ARG A 1 305 ? -15.984 -15.802 24.510 1.00 90.81 305 ARG A CA 1
ATOM 2370 C C . ARG A 1 305 ? -15.125 -15.919 23.245 1.00 90.81 305 ARG A C 1
ATOM 2372 O O . ARG A 1 305 ? -15.668 -16.063 22.152 1.00 90.81 305 ARG A O 1
ATOM 2379 N N . TYR A 1 306 ? -13.802 -15.918 23.401 1.00 93.88 306 TYR A N 1
ATOM 2380 C CA . TYR A 1 306 ? -12.838 -15.996 22.295 1.00 93.88 306 TYR A CA 1
ATOM 2381 C C . TYR A 1 306 ? -12.111 -17.339 22.216 1.00 93.88 306 TYR A C 1
ATOM 2383 O O . TYR A 1 306 ? -11.822 -17.813 21.118 1.00 93.88 306 TYR A O 1
ATOM 2391 N N . PHE A 1 307 ? -11.841 -17.981 23.353 1.00 95.69 307 PHE A N 1
ATOM 2392 C CA . PHE A 1 307 ? -10.947 -19.134 23.418 1.00 95.69 307 PHE A CA 1
ATOM 2393 C C . PHE A 1 307 ? -11.723 -20.453 23.561 1.00 95.69 307 PHE A C 1
ATOM 2395 O O . PHE A 1 307 ? -12.865 -20.506 24.017 1.00 95.69 307 PHE A O 1
ATOM 2402 N N . ALA A 1 308 ? -11.100 -21.551 23.137 1.00 94.75 308 ALA A N 1
ATOM 2403 C CA . ALA A 1 308 ? -11.589 -22.909 23.371 1.00 94.75 308 ALA A CA 1
ATOM 2404 C C . ALA A 1 308 ? -11.274 -23.382 24.801 1.00 94.75 308 ALA A C 1
ATOM 2406 O O . ALA A 1 308 ? -11.992 -24.203 25.375 1.00 94.75 308 ALA A O 1
ATOM 2407 N N . ARG A 1 309 ? -10.184 -22.863 25.384 1.00 96.12 309 ARG A N 1
ATOM 2408 C CA . ARG A 1 309 ? -9.789 -23.083 26.779 1.00 96.12 309 ARG A CA 1
ATOM 2409 C C . ARG A 1 309 ? -8.800 -22.016 27.235 1.00 96.12 309 ARG A C 1
ATOM 2411 O O . ARG A 1 309 ? -7.836 -21.735 26.531 1.00 96.12 309 ARG A O 1
ATOM 2418 N N . VAL A 1 310 ? -8.949 -21.546 28.470 1.00 96.12 310 VAL A N 1
ATOM 2419 C CA . VAL A 1 310 ? -7.928 -20.762 29.180 1.00 96.12 310 VAL A CA 1
ATOM 2420 C C . VAL A 1 310 ? -7.511 -21.514 30.449 1.00 96.12 310 VAL A C 1
ATOM 2422 O O . VAL A 1 310 ? -8.352 -22.056 31.169 1.00 96.12 310 VAL A O 1
ATOM 2425 N N . ARG A 1 311 ? -6.204 -21.601 30.739 1.00 95.75 311 ARG A N 1
ATOM 2426 C CA . ARG A 1 311 ? -5.684 -22.161 32.002 1.00 95.75 311 ARG A CA 1
ATOM 2427 C C . ARG A 1 311 ? -4.961 -21.087 32.806 1.00 95.75 311 ARG A C 1
ATOM 2429 O O . ARG A 1 311 ? -3.906 -20.584 32.414 1.00 95.75 311 ARG A O 1
ATOM 2436 N N . ARG A 1 312 ? -5.511 -20.790 33.983 1.00 96.00 312 ARG A N 1
ATOM 2437 C CA . ARG A 1 312 ? -5.001 -19.800 34.941 1.00 96.00 312 ARG A CA 1
ATOM 2438 C C . ARG A 1 312 ? -4.210 -20.460 36.075 1.00 96.00 312 ARG A C 1
ATOM 2440 O O . ARG A 1 312 ? -4.499 -21.575 36.511 1.00 96.00 312 ARG A O 1
ATOM 2447 N N . ALA A 1 313 ? -3.187 -19.771 36.568 1.00 90.94 313 ALA A N 1
ATOM 2448 C CA . ALA A 1 313 ? -2.357 -20.216 37.679 1.00 90.94 313 ALA A CA 1
ATOM 2449 C C . ALA A 1 313 ? -3.130 -20.153 39.007 1.00 90.94 313 ALA A C 1
ATOM 2451 O O . ALA A 1 313 ? -3.584 -19.087 39.409 1.00 90.94 313 ALA A O 1
ATOM 2452 N N . ILE A 1 314 ? -3.211 -21.272 39.737 1.00 87.62 314 ILE A N 1
ATOM 2453 C CA . ILE A 1 314 ? -4.041 -21.412 40.955 1.00 87.62 314 ILE A CA 1
ATOM 2454 C C . ILE A 1 314 ? -3.796 -20.298 41.995 1.00 87.62 314 ILE A C 1
ATOM 2456 O O . ILE A 1 314 ? -4.736 -19.847 42.642 1.00 87.62 314 ILE A O 1
ATOM 2460 N N . ILE A 1 315 ? -2.541 -19.862 42.167 1.00 85.25 315 ILE A N 1
ATOM 2461 C CA . ILE A 1 315 ? -2.154 -18.887 43.201 1.00 85.25 315 ILE A CA 1
ATOM 2462 C C . ILE A 1 315 ? -2.262 -17.442 42.698 1.00 85.25 315 ILE A C 1
ATOM 2464 O O . ILE A 1 315 ? -2.833 -16.601 43.382 1.00 85.25 315 ILE A O 1
ATOM 2468 N N . THR A 1 316 ? -1.706 -17.138 41.522 1.00 86.75 316 THR A N 1
ATOM 2469 C CA . THR A 1 316 ? -1.614 -15.760 41.007 1.00 86.75 316 THR A CA 1
ATOM 2470 C C . THR A 1 316 ? -2.794 -15.349 40.128 1.00 86.75 316 THR A C 1
ATOM 2472 O O . THR A 1 316 ? -2.841 -14.196 39.717 1.00 86.75 316 THR A O 1
ATOM 2475 N N . ARG A 1 317 ? -3.704 -16.276 39.789 1.00 89.25 317 ARG A N 1
ATOM 2476 C CA . ARG A 1 317 ? -4.804 -16.154 38.805 1.00 89.25 317 ARG A CA 1
ATOM 2477 C C . ARG A 1 317 ? -4.413 -15.765 37.376 1.00 89.25 317 ARG A C 1
ATOM 2479 O O . ARG A 1 317 ? -5.244 -15.904 36.483 1.00 89.25 317 ARG A O 1
ATOM 2486 N N . ARG A 1 318 ? -3.157 -15.373 37.150 1.00 93.31 318 ARG A N 1
ATOM 2487 C CA . ARG A 1 318 ? -2.609 -15.083 35.827 1.00 93.31 318 ARG A CA 1
ATOM 2488 C C . ARG A 1 318 ? -2.793 -16.243 34.857 1.00 93.31 318 ARG A C 1
ATOM 2490 O O . ARG A 1 318 ? -2.565 -17.398 35.238 1.00 93.31 318 ARG A O 1
ATOM 2497 N N . VAL A 1 319 ? -3.139 -15.946 33.612 1.00 93.50 319 VAL A N 1
ATOM 2498 C CA . VAL A 1 319 ? -3.177 -16.933 32.530 1.00 93.50 319 VAL A CA 1
ATOM 2499 C C . VAL A 1 319 ? -1.778 -17.506 32.289 1.00 93.50 319 VAL A C 1
ATOM 2501 O O . VAL A 1 319 ? -0.768 -16.821 32.473 1.00 93.50 319 VAL A O 1
ATOM 2504 N N . ARG A 1 320 ? -1.724 -18.792 31.923 1.00 95.38 320 ARG A N 1
ATOM 2505 C CA . ARG A 1 320 ? -0.507 -19.531 31.548 1.00 95.38 320 ARG A CA 1
ATOM 2506 C C . ARG A 1 320 ? -0.611 -20.257 30.213 1.00 95.38 320 ARG A C 1
ATOM 2508 O O . ARG A 1 320 ? 0.413 -20.489 29.588 1.00 95.38 320 ARG A O 1
ATOM 2515 N N . GLU A 1 321 ? -1.812 -20.653 29.817 1.00 96.50 321 GLU A N 1
ATOM 2516 C CA . GLU A 1 321 ? -2.088 -21.323 28.547 1.00 96.50 321 GLU A CA 1
ATOM 2517 C C . GLU A 1 321 ? -3.419 -20.792 28.020 1.00 96.50 321 GLU A C 1
ATOM 2519 O O . GLU A 1 321 ? -4.387 -20.704 28.782 1.00 96.50 321 GLU A O 1
ATOM 2524 N N . ILE A 1 322 ? -3.453 -20.457 26.736 1.00 96.44 322 ILE A N 1
ATOM 2525 C CA . ILE A 1 322 ? -4.663 -20.126 25.978 1.00 96.44 322 ILE A CA 1
ATOM 2526 C C . ILE A 1 322 ? -4.755 -21.096 24.810 1.00 96.44 322 ILE A C 1
ATOM 2528 O O . ILE A 1 322 ? -3.732 -21.435 24.220 1.00 96.44 322 ILE A O 1
ATOM 2532 N N . CYS A 1 323 ? -5.957 -21.545 24.471 1.00 97.06 323 CYS A N 1
ATOM 2533 C CA . CYS A 1 323 ? -6.173 -22.438 23.344 1.00 97.06 323 CYS A CA 1
ATOM 2534 C C . CYS A 1 323 ? -7.277 -21.917 22.434 1.00 97.06 323 CYS A C 1
ATOM 2536 O O . CYS A 1 323 ? -8.328 -21.493 22.913 1.00 97.06 323 CYS A O 1
ATOM 2538 N N . ILE A 1 324 ? -7.039 -21.985 21.130 1.00 97.00 324 ILE A N 1
ATOM 2539 C CA . ILE A 1 324 ? -7.935 -21.519 20.070 1.00 97.00 324 ILE A CA 1
ATOM 2540 C C . ILE A 1 324 ? -8.375 -22.692 19.196 1.00 97.00 324 ILE A C 1
ATOM 2542 O O . ILE A 1 324 ? -7.637 -23.664 19.030 1.00 97.00 324 ILE A O 1
ATOM 2546 N N . GLU A 1 325 ? -9.568 -22.589 18.619 1.00 95.88 325 GLU A N 1
ATOM 2547 C CA . GLU A 1 325 ? -10.006 -23.473 17.538 1.00 95.88 325 GLU A CA 1
ATOM 2548 C C . GLU A 1 325 ? -9.388 -23.013 16.214 1.00 95.88 325 GLU A C 1
ATOM 2550 O O . GLU A 1 325 ? -9.481 -21.839 15.860 1.00 95.88 325 GLU A O 1
ATOM 2555 N N . LEU A 1 326 ? -8.789 -23.941 15.464 1.00 96.81 326 LEU A N 1
ATOM 2556 C CA . LEU A 1 326 ? -8.292 -23.684 14.114 1.00 96.81 326 LEU A CA 1
ATOM 2557 C C . LEU A 1 326 ? -9.389 -24.038 13.097 1.00 96.81 326 LEU A C 1
ATOM 2559 O O . LEU A 1 326 ? -9.665 -25.232 12.910 1.00 96.81 326 LEU A O 1
ATOM 2563 N N . PRO A 1 327 ? -10.031 -23.063 12.427 1.00 95.88 327 PRO A N 1
ATOM 2564 C CA . PRO A 1 327 ? -10.967 -23.350 11.344 1.00 95.88 327 PRO A CA 1
ATOM 2565 C C . PRO A 1 327 ? -10.261 -23.995 10.143 1.00 95.88 327 PRO A C 1
ATOM 2567 O O . PRO A 1 327 ? -9.036 -23.956 10.011 1.00 95.88 327 PRO A O 1
ATOM 2570 N N . GLU A 1 328 ? -11.049 -24.616 9.268 1.00 94.00 328 GLU A N 1
ATOM 2571 C CA . GLU A 1 328 ? -10.561 -25.212 8.023 1.00 94.00 328 GLU A CA 1
ATOM 2572 C C . GLU A 1 328 ? -10.838 -24.264 6.853 1.00 94.00 328 GLU A C 1
ATOM 2574 O O . GLU A 1 328 ? -11.989 -23.888 6.625 1.00 94.00 328 GLU A O 1
ATOM 2579 N N . ILE A 1 329 ? -9.786 -23.896 6.126 1.00 90.69 329 ILE A N 1
ATOM 2580 C CA . ILE A 1 329 ? -9.823 -23.079 4.910 1.00 90.69 329 ILE A CA 1
ATOM 2581 C C . ILE A 1 329 ? -9.093 -23.842 3.803 1.00 90.69 329 ILE A C 1
ATOM 2583 O O . ILE A 1 329 ? -8.029 -24.416 4.024 1.00 90.69 329 ILE A O 1
ATOM 2587 N N . GLU A 1 330 ? -9.727 -23.954 2.635 1.00 85.62 330 GLU A N 1
ATOM 2588 C CA . GLU A 1 330 ? -9.201 -24.672 1.455 1.00 85.62 330 GLU A CA 1
ATOM 2589 C C . GLU A 1 330 ? -8.742 -26.131 1.732 1.00 85.62 330 GLU A C 1
ATOM 2591 O O . GLU A 1 330 ? -7.910 -26.696 1.026 1.00 85.62 330 GLU A O 1
ATOM 2596 N N . GLY A 1 331 ? -9.319 -26.777 2.757 1.00 88.44 331 GLY A N 1
ATOM 2597 C CA . GLY A 1 331 ? -8.989 -28.147 3.181 1.00 88.44 331 GLY A CA 1
ATOM 2598 C C . GLY A 1 331 ? -7.748 -28.271 4.080 1.00 88.44 331 GLY A C 1
ATOM 2599 O O . GLY A 1 331 ? -7.323 -29.388 4.388 1.00 88.44 331 GLY A O 1
ATOM 2600 N N . ARG A 1 332 ? -7.166 -27.147 4.515 1.00 92.31 332 ARG A N 1
ATOM 2601 C CA . ARG A 1 332 ? -6.056 -27.051 5.479 1.00 92.31 332 ARG A CA 1
ATOM 2602 C C . ARG A 1 332 ? -6.516 -26.281 6.725 1.00 92.31 332 ARG A C 1
ATOM 2604 O O . ARG A 1 332 ? -7.552 -25.620 6.713 1.00 92.31 332 ARG A O 1
ATOM 2611 N N . ARG A 1 333 ? -5.790 -26.396 7.840 1.00 95.44 333 ARG A N 1
ATOM 2612 C CA . ARG A 1 333 ? -6.114 -25.651 9.073 1.00 95.44 333 ARG A CA 1
ATOM 2613 C C . ARG A 1 333 ? -5.462 -24.277 9.013 1.00 95.44 333 ARG A C 1
ATOM 2615 O O . ARG A 1 333 ? -4.288 -24.204 8.670 1.00 95.44 333 ARG A O 1
ATOM 2622 N N . ALA A 1 334 ? -6.195 -23.216 9.340 1.00 96.62 334 ALA A N 1
ATOM 2623 C CA . ALA A 1 334 ? -5.623 -21.870 9.413 1.00 96.62 334 ALA A CA 1
ATOM 2624 C C . ALA A 1 334 ? -4.449 -21.816 10.412 1.00 96.62 334 ALA A C 1
ATOM 2626 O O . ALA A 1 334 ? -4.435 -22.564 11.395 1.00 96.62 334 ALA A O 1
ATOM 2627 N N . GLU A 1 335 ? -3.457 -20.968 10.141 1.00 96.38 335 GLU A N 1
ATOM 2628 C CA . GLU A 1 335 ? -2.273 -20.817 10.990 1.00 96.38 335 GLU A CA 1
ATOM 2629 C C . GLU A 1 335 ? -2.664 -20.233 12.375 1.00 96.38 335 GLU A C 1
ATOM 2631 O O . GLU A 1 335 ? -3.427 -19.263 12.445 1.00 96.38 335 GLU A O 1
ATOM 2636 N N . PRO A 1 336 ? -2.221 -20.849 13.491 1.00 96.25 336 PRO A N 1
ATOM 2637 C CA . PRO A 1 336 ? -2.507 -20.390 14.848 1.00 96.25 336 PRO A CA 1
ATOM 2638 C C . PRO A 1 336 ? -2.315 -18.893 15.148 1.00 96.25 336 PRO A C 1
ATOM 2640 O O . PRO A 1 336 ? -3.222 -18.296 15.734 1.00 96.25 336 PRO A O 1
ATOM 2643 N N . HIS A 1 337 ? -1.167 -18.283 14.842 1.00 95.38 337 HIS A N 1
ATOM 2644 C CA . HIS A 1 337 ? -0.899 -16.873 15.152 1.00 95.38 337 HIS A CA 1
ATOM 2645 C C . HIS A 1 337 ? -1.744 -15.920 14.294 1.00 95.38 337 HIS A C 1
ATOM 2647 O O . HIS A 1 337 ? -2.230 -14.911 14.813 1.00 95.38 337 HIS A O 1
ATOM 2653 N N . TYR A 1 338 ? -2.003 -16.257 13.030 1.00 95.94 338 TYR A N 1
ATOM 2654 C CA . TYR A 1 338 ? -2.925 -15.541 12.148 1.00 95.94 338 TYR A CA 1
ATOM 2655 C C . TYR A 1 338 ? -4.348 -15.545 12.725 1.00 95.94 338 TYR A C 1
ATOM 2657 O O . TYR A 1 338 ? -4.929 -14.479 12.949 1.00 95.94 338 TYR A O 1
ATOM 2665 N N . VAL A 1 339 ? -4.870 -16.725 13.095 1.00 97.31 339 VAL A N 1
ATOM 2666 C CA . VAL A 1 339 ? -6.172 -16.860 13.777 1.00 97.31 339 VAL A CA 1
ATOM 2667 C C . VAL A 1 339 ? -6.200 -16.051 15.074 1.00 97.31 339 VAL A C 1
ATOM 2669 O O . VAL A 1 339 ? -7.138 -15.287 15.299 1.00 97.31 339 VAL A O 1
ATOM 2672 N N . LEU A 1 340 ? -5.174 -16.184 15.922 1.00 97.06 340 LEU A N 1
ATOM 2673 C CA . LEU A 1 340 ? -5.101 -15.469 17.195 1.00 97.06 340 LEU A CA 1
ATOM 2674 C C . LEU A 1 340 ? -5.114 -13.948 17.001 1.00 97.06 340 LEU A C 1
ATOM 2676 O O . LEU A 1 340 ? -5.790 -13.245 17.749 1.00 97.06 340 LEU A O 1
ATOM 2680 N N . SER A 1 341 ? -4.415 -13.444 15.986 1.00 96.12 341 SER A N 1
ATOM 2681 C CA . SER A 1 341 ? -4.354 -12.013 15.675 1.00 96.12 341 SER A CA 1
ATOM 2682 C C . SER A 1 341 ? -5.720 -11.450 15.285 1.00 96.12 341 SER A C 1
ATOM 2684 O O . SER A 1 341 ? -6.049 -10.332 15.681 1.00 96.12 341 SER A O 1
ATOM 2686 N N . MET A 1 342 ? -6.564 -12.239 14.610 1.00 97.56 342 MET A N 1
ATOM 2687 C CA . MET A 1 342 ? -7.956 -11.855 14.348 1.00 97.56 342 MET A CA 1
ATOM 2688 C C . MET A 1 342 ? -8.797 -11.783 15.632 1.00 97.56 342 MET A C 1
ATOM 2690 O O . MET A 1 342 ? -9.599 -10.862 15.785 1.00 97.56 342 MET A O 1
ATOM 2694 N N . LEU A 1 343 ? -8.588 -12.701 16.587 1.00 97.62 343 LEU A N 1
ATOM 2695 C CA . LEU A 1 343 ? -9.266 -12.654 17.892 1.00 97.62 343 LEU A CA 1
ATOM 2696 C C . LEU A 1 343 ? -8.826 -11.431 18.716 1.00 97.62 343 LEU A C 1
ATOM 2698 O O . LEU A 1 343 ? -9.670 -10.740 19.279 1.00 97.62 343 LEU A O 1
ATOM 2702 N N . VAL A 1 344 ? -7.520 -11.135 18.757 1.00 96.31 344 VAL A N 1
ATOM 2703 C CA . VAL A 1 344 ? -6.960 -9.961 19.459 1.00 96.31 344 VAL A CA 1
ATOM 2704 C C . VAL A 1 344 ? -7.511 -8.657 18.874 1.00 96.31 344 VAL A C 1
ATOM 2706 O O . VAL A 1 344 ? -7.920 -7.772 19.623 1.00 96.31 344 VAL A O 1
ATOM 2709 N N . ILE A 1 345 ? -7.601 -8.551 17.547 1.00 96.56 345 ILE A N 1
ATOM 2710 C CA . ILE A 1 345 ? -8.172 -7.375 16.879 1.00 96.56 345 ILE A CA 1
ATOM 2711 C C . ILE A 1 345 ? -9.676 -7.216 17.173 1.00 96.56 345 ILE A C 1
ATOM 2713 O O . ILE A 1 345 ? -10.132 -6.090 17.371 1.00 96.56 345 ILE A O 1
ATOM 2717 N N . ASP A 1 346 ? -10.456 -8.299 17.272 1.00 98.00 346 ASP A N 1
ATOM 2718 C CA . ASP A 1 346 ? -11.871 -8.208 17.669 1.00 98.00 346 ASP A CA 1
ATOM 2719 C C . ASP A 1 346 ? -12.047 -7.832 19.154 1.00 98.00 346 ASP A C 1
ATOM 2721 O O . ASP A 1 346 ? -12.981 -7.098 19.486 1.00 98.00 346 ASP A O 1
ATOM 2725 N N . ILE A 1 347 ? -11.128 -8.240 20.040 1.00 97.00 347 ILE A N 1
ATOM 2726 C CA . ILE A 1 347 ? -11.072 -7.759 21.435 1.00 97.00 347 ILE A CA 1
ATOM 2727 C C . ILE A 1 347 ? -10.837 -6.239 21.463 1.00 97.00 347 ILE A C 1
ATOM 2729 O O . ILE A 1 347 ? -11.610 -5.511 22.091 1.00 97.00 347 ILE A O 1
ATOM 2733 N N . GLU A 1 348 ? -9.838 -5.738 20.730 1.00 95.81 348 GLU A N 1
ATOM 2734 C CA . GLU A 1 348 ? -9.551 -4.299 20.621 1.00 95.81 348 GLU A CA 1
ATOM 2735 C C . GLU A 1 348 ? -10.707 -3.513 19.969 1.00 95.81 348 GLU A C 1
ATOM 2737 O O . GLU A 1 348 ? -11.046 -2.416 20.419 1.00 95.81 348 GLU A O 1
ATOM 2742 N N . LEU A 1 349 ? -11.402 -4.089 18.981 1.00 97.25 349 LEU A N 1
ATOM 2743 C CA . LEU A 1 349 ? -12.637 -3.521 18.425 1.00 97.25 349 LEU A CA 1
ATOM 2744 C C . LEU A 1 349 ? -13.755 -3.403 19.476 1.00 97.25 349 LEU A C 1
ATOM 2746 O O . LEU A 1 349 ? -14.542 -2.459 19.428 1.00 97.25 349 LEU A O 1
ATOM 2750 N N . GLY A 1 350 ? -13.826 -4.325 20.439 1.00 96.81 350 GLY A N 1
ATOM 2751 C CA . GLY A 1 350 ? -14.737 -4.211 21.581 1.00 96.81 350 GLY A CA 1
ATOM 2752 C C . GLY A 1 350 ? -14.465 -2.950 22.390 1.00 96.81 350 GLY A C 1
ATOM 2753 O O . GLY A 1 350 ? -15.369 -2.143 22.599 1.00 96.81 350 GLY A O 1
ATOM 2754 N N . ARG A 1 351 ? -13.191 -2.731 22.740 1.00 95.44 351 ARG A N 1
ATOM 2755 C CA . ARG A 1 351 ? -12.729 -1.534 23.462 1.00 95.44 351 ARG A CA 1
ATOM 2756 C C . ARG A 1 351 ? -13.081 -0.254 22.695 1.00 95.44 351 ARG A C 1
ATOM 2758 O O . ARG A 1 351 ? -13.590 0.684 23.298 1.00 95.44 351 ARG A O 1
ATOM 2765 N N . LEU A 1 352 ? -12.898 -0.246 21.370 1.00 96.75 352 LEU A N 1
ATOM 2766 C CA . LEU A 1 352 ? -13.286 0.863 20.487 1.00 96.75 352 LEU A CA 1
ATOM 2767 C C . LEU A 1 352 ? -14.794 1.153 20.503 1.00 96.75 352 LEU A C 1
ATOM 2769 O O . LEU A 1 352 ? -15.202 2.311 20.608 1.00 96.75 352 LEU A O 1
ATOM 2773 N N . ILE A 1 353 ? -15.626 0.115 20.394 1.00 97.44 353 ILE A N 1
ATOM 2774 C CA . ILE A 1 353 ? -17.085 0.259 20.407 1.00 97.44 353 ILE A CA 1
ATOM 2775 C C . ILE A 1 353 ? -17.561 0.790 21.765 1.00 97.44 353 ILE A C 1
ATOM 2777 O O . ILE A 1 353 ? -18.349 1.736 21.799 1.00 97.44 353 ILE A O 1
ATOM 2781 N N . ASP A 1 354 ? -17.057 0.231 22.865 1.00 95.94 354 ASP A N 1
ATOM 2782 C CA . ASP A 1 354 ? -17.461 0.612 24.218 1.00 95.94 354 ASP A CA 1
ATOM 2783 C C . ASP A 1 354 ? -17.030 2.056 24.549 1.00 95.94 354 ASP A C 1
ATOM 2785 O O . ASP A 1 354 ? -17.817 2.827 25.105 1.00 95.94 354 ASP A O 1
ATOM 2789 N N . ASP A 1 355 ? -15.834 2.491 24.136 1.00 94.38 355 ASP A N 1
ATOM 2790 C CA . ASP A 1 355 ? -15.410 3.898 24.232 1.00 94.38 355 ASP A CA 1
ATOM 2791 C C . ASP A 1 355 ? -16.337 4.826 23.424 1.00 94.38 355 ASP A C 1
ATOM 2793 O O . ASP A 1 355 ? -16.786 5.864 23.922 1.00 94.38 355 ASP A O 1
ATOM 2797 N N . PHE A 1 356 ? -16.701 4.431 22.200 1.00 95.56 356 PHE A N 1
ATOM 2798 C CA . PHE A 1 356 ? -17.625 5.191 21.354 1.00 95.56 356 PHE A CA 1
ATOM 2799 C C . PHE A 1 356 ? -19.063 5.218 21.920 1.00 95.56 356 PHE A C 1
ATOM 2801 O O . PHE A 1 356 ? -19.824 6.132 21.593 1.00 95.56 356 PHE A O 1
ATOM 2808 N N . GLU A 1 357 ? -19.461 4.274 22.777 1.00 95.50 357 GLU A N 1
ATOM 2809 C CA . GLU A 1 357 ? -20.727 4.317 23.532 1.00 95.50 357 GLU A CA 1
ATOM 2810 C C . GLU A 1 357 ? -20.661 5.165 24.816 1.00 95.50 357 GLU A C 1
ATOM 2812 O O . GLU A 1 357 ? -21.697 5.642 25.304 1.00 95.50 357 GLU A O 1
ATOM 2817 N N . ASN A 1 358 ? -19.458 5.390 25.345 1.00 92.75 358 ASN A N 1
ATOM 2818 C CA . ASN A 1 358 ? -19.215 6.257 26.496 1.00 92.75 358 ASN A CA 1
ATOM 2819 C C . ASN A 1 358 ? -19.059 7.737 26.101 1.00 92.75 358 ASN A C 1
ATOM 2821 O O . ASN A 1 358 ? -19.539 8.609 26.829 1.00 92.75 358 ASN A O 1
ATOM 2825 N N . ILE A 1 359 ? -18.479 8.032 24.931 1.00 89.31 359 ILE A N 1
ATOM 2826 C CA . ILE A 1 359 ? -18.424 9.387 24.354 1.00 89.31 359 ILE A CA 1
ATOM 2827 C C . ILE A 1 359 ? -19.840 9.852 23.986 1.00 89.31 359 ILE A C 1
ATOM 2829 O O . ILE A 1 359 ? -20.520 9.222 23.170 1.00 89.31 359 ILE A O 1
ATOM 2833 N N . ARG A 1 360 ? -20.285 10.970 24.578 1.00 87.75 360 ARG A N 1
ATOM 2834 C CA . ARG A 1 360 ? -21.660 11.489 24.470 1.00 87.75 360 ARG A CA 1
ATOM 2835 C C . ARG A 1 360 ? -21.733 12.948 24.047 1.00 87.75 360 ARG A C 1
ATOM 2837 O O . ARG A 1 360 ? -20.940 13.783 24.471 1.00 87.75 360 ARG A O 1
ATOM 2844 N N . PHE A 1 361 ? -22.756 13.243 23.257 1.00 82.44 361 PHE A N 1
ATOM 2845 C CA . PHE A 1 361 ? -23.082 14.574 22.758 1.00 82.44 361 PHE A CA 1
ATOM 2846 C C . PHE A 1 361 ? -24.079 15.286 23.687 1.00 82.44 361 PHE A C 1
ATOM 2848 O O . PHE A 1 361 ? -24.716 14.663 24.540 1.00 82.44 361 PHE A O 1
ATOM 2855 N N . ALA A 1 362 ? -24.240 16.603 23.519 1.00 82.38 362 ALA A N 1
ATOM 2856 C CA . ALA A 1 362 ? -25.113 17.432 24.360 1.00 82.38 362 ALA A CA 1
ATOM 2857 C C . ALA A 1 362 ? -26.611 17.048 24.326 1.00 82.38 362 ALA A C 1
ATOM 2859 O O . ALA A 1 362 ? -27.360 17.428 25.224 1.00 82.38 362 ALA A O 1
ATOM 2860 N N . ASP A 1 363 ? -27.051 16.302 23.311 1.00 84.25 363 ASP A N 1
ATOM 2861 C CA . ASP A 1 363 ? -28.398 15.739 23.164 1.00 84.25 363 ASP A CA 1
ATOM 2862 C C . ASP A 1 363 ? -28.529 14.286 23.668 1.00 84.25 363 ASP A C 1
ATOM 2864 O O . ASP A 1 363 ? -29.621 13.720 23.650 1.00 84.25 363 ASP A O 1
ATOM 2868 N N . GLY A 1 364 ? -27.448 13.701 24.194 1.00 86.94 364 GLY A N 1
ATOM 2869 C CA . GLY A 1 364 ? -27.432 12.398 24.870 1.00 86.94 364 GLY A CA 1
ATOM 2870 C C . GLY A 1 364 ? -27.105 11.196 23.979 1.00 86.94 364 GLY A C 1
ATOM 2871 O O . GLY A 1 364 ? -26.839 10.113 24.515 1.00 86.94 364 GLY A O 1
ATOM 2872 N N . GLU A 1 365 ? -27.072 11.384 22.656 1.00 90.38 365 GLU A N 1
ATOM 2873 C CA . GLU A 1 365 ? -26.570 10.392 21.698 1.00 90.38 365 GLU A CA 1
ATOM 2874 C C . GLU A 1 365 ? -25.080 10.085 21.932 1.00 90.38 365 GLU A C 1
ATOM 2876 O O . GLU A 1 365 ? -24.342 10.878 22.525 1.00 90.38 365 GLU A O 1
ATOM 2881 N N . THR A 1 366 ? -24.636 8.915 21.471 1.00 92.62 366 THR A N 1
ATOM 2882 C CA . THR A 1 366 ? -23.244 8.453 21.573 1.00 92.62 366 THR A CA 1
ATOM 2883 C C . THR A 1 366 ? -22.509 8.571 20.240 1.00 92.62 366 THR A C 1
ATOM 2885 O O . THR A 1 366 ? -23.138 8.591 19.172 1.00 92.62 366 THR A O 1
ATOM 2888 N N . LEU A 1 367 ? -21.173 8.573 20.271 1.00 93.12 367 LEU A N 1
ATOM 2889 C CA . LEU A 1 367 ? -20.371 8.494 19.046 1.00 93.12 367 LEU A CA 1
ATOM 2890 C C . LEU A 1 367 ? -20.678 7.206 18.271 1.00 93.12 367 LEU A C 1
ATOM 2892 O O . LEU A 1 367 ? -20.873 7.264 17.058 1.00 93.12 367 LEU A O 1
ATOM 2896 N N . PHE A 1 368 ? -20.861 6.074 18.955 1.00 96.00 368 PHE A N 1
ATOM 2897 C CA . PHE A 1 368 ? -21.268 4.813 18.330 1.00 96.00 368 PHE A CA 1
ATOM 2898 C C . PHE A 1 368 ? -22.597 4.953 17.576 1.00 96.00 368 PHE A C 1
ATOM 2900 O O . PHE A 1 368 ? -22.688 4.523 16.423 1.00 96.00 368 PHE A O 1
ATOM 2907 N N . SER A 1 369 ? -23.606 5.611 18.164 1.00 94.38 369 SER A N 1
ATOM 2908 C CA . SER A 1 369 ? -24.900 5.828 17.497 1.00 94.38 369 SER A CA 1
ATOM 2909 C C . SER A 1 369 ? -24.831 6.763 16.284 1.00 94.38 369 SER A C 1
ATOM 2911 O O . SER A 1 369 ? -25.704 6.668 15.432 1.00 94.38 369 SER A O 1
ATOM 2913 N N . ARG A 1 370 ? -23.785 7.592 16.150 1.00 93.81 370 ARG A N 1
ATOM 2914 C CA . ARG A 1 370 ? -23.567 8.509 15.008 1.00 93.81 370 ARG A CA 1
ATOM 2915 C C . ARG A 1 370 ? -22.553 8.023 13.972 1.00 93.81 370 ARG A C 1
ATOM 2917 O O . ARG A 1 370 ? -22.463 8.600 12.888 1.00 93.81 370 ARG A O 1
ATOM 2924 N N . THR A 1 371 ? -21.785 6.991 14.309 1.00 97.31 371 THR A N 1
ATOM 2925 C CA . THR A 1 371 ? -20.707 6.467 13.466 1.00 97.31 371 THR A CA 1
ATOM 2926 C C . THR A 1 371 ? -21.244 5.501 12.418 1.00 97.31 371 THR A C 1
ATOM 2928 O O . THR A 1 371 ? -21.932 4.536 12.758 1.00 97.31 371 THR A O 1
ATOM 2931 N N . LEU A 1 372 ? -20.865 5.740 11.162 1.00 98.19 372 LEU A N 1
ATOM 2932 C CA . LEU A 1 372 ? -20.780 4.721 10.127 1.00 98.19 372 LEU A CA 1
ATOM 2933 C C . LEU A 1 372 ? -19.400 4.061 10.215 1.00 98.19 372 LEU A C 1
ATOM 2935 O O . LEU A 1 372 ? -18.380 4.698 9.962 1.00 98.19 372 LEU A O 1
ATOM 2939 N N . PHE A 1 373 ? -19.367 2.792 10.596 1.00 98.56 373 PHE A N 1
ATOM 2940 C CA . PHE A 1 373 ? -18.176 1.957 10.525 1.00 98.56 373 PHE A CA 1
ATOM 2941 C C . PHE A 1 373 ? -18.079 1.373 9.117 1.00 98.56 373 PHE A C 1
ATOM 2943 O O . PHE A 1 373 ? -19.011 0.702 8.675 1.00 98.56 373 PHE A O 1
ATOM 2950 N N . ILE A 1 374 ? -16.958 1.603 8.440 1.00 98.44 374 ILE A N 1
ATOM 2951 C CA . ILE A 1 374 ? -16.567 0.898 7.219 1.00 98.44 374 ILE A CA 1
ATOM 2952 C C . ILE A 1 374 ? -15.335 0.073 7.599 1.00 98.44 374 ILE A C 1
ATOM 2954 O O . ILE A 1 374 ? -14.241 0.612 7.771 1.00 98.44 374 ILE A O 1
ATOM 2958 N N . VAL A 1 375 ? -15.547 -1.224 7.811 1.00 98.44 375 VAL A N 1
ATOM 2959 C CA . VAL A 1 375 ? -14.529 -2.189 8.243 1.00 98.44 375 VAL A CA 1
ATOM 2960 C C . VAL A 1 375 ? -14.198 -3.093 7.064 1.00 98.44 375 VAL A C 1
ATOM 2962 O O . VAL A 1 375 ? -15.106 -3.667 6.464 1.00 98.44 375 VAL A O 1
ATOM 2965 N N . PHE A 1 376 ? -12.927 -3.206 6.707 1.00 98.12 376 PHE A N 1
ATOM 2966 C CA . PHE A 1 376 ? -12.495 -3.902 5.496 1.00 98.12 376 PHE A CA 1
ATOM 2967 C C . PHE A 1 376 ? -11.077 -4.441 5.658 1.00 98.12 376 PHE A C 1
ATOM 2969 O O . PHE A 1 376 ? -10.309 -3.932 6.476 1.00 98.12 376 PHE A O 1
ATOM 2976 N N . GLY A 1 377 ? -10.736 -5.448 4.862 1.00 97.25 377 GLY A N 1
ATOM 2977 C CA . GLY A 1 377 ? -9.345 -5.761 4.564 1.00 97.25 377 GLY A CA 1
ATOM 2978 C C . GLY A 1 377 ? -8.936 -5.087 3.260 1.00 97.25 377 GLY A C 1
ATOM 2979 O O . GLY A 1 377 ? -9.778 -4.704 2.446 1.00 97.25 377 GLY A O 1
ATOM 2980 N N . ASP A 1 378 ? -7.641 -4.906 3.070 1.00 94.81 378 ASP A N 1
ATOM 2981 C CA . ASP A 1 378 ? -7.058 -4.298 1.880 1.00 94.81 378 ASP A CA 1
ATOM 2982 C C . ASP A 1 378 ? -6.602 -5.339 0.849 1.00 94.81 378 ASP A C 1
ATOM 2984 O O . ASP A 1 378 ? -6.706 -5.095 -0.353 1.00 94.81 378 ASP A O 1
ATOM 2988 N N . HIS A 1 379 ? -6.196 -6.524 1.295 1.00 95.25 379 HIS A N 1
ATOM 2989 C CA . HIS A 1 379 ? -6.034 -7.730 0.488 1.00 95.25 379 HIS A CA 1
ATOM 2990 C C . HIS A 1 379 ? -6.385 -8.997 1.285 1.00 95.25 379 HIS A C 1
ATOM 2992 O O . HIS A 1 379 ? -6.621 -8.965 2.494 1.00 95.25 379 HIS A O 1
ATOM 2998 N N . GLY A 1 380 ? -6.497 -10.118 0.574 1.00 94.06 380 GLY A N 1
ATOM 2999 C CA . GLY A 1 380 ? -6.404 -11.451 1.164 1.00 94.06 380 GLY A CA 1
ATOM 3000 C C . GLY A 1 380 ? -4.951 -11.941 1.194 1.00 94.06 380 GLY A C 1
ATOM 3001 O O . GLY A 1 380 ? -4.036 -11.216 0.811 1.00 94.06 380 GLY A O 1
ATOM 3002 N N . MET A 1 381 ? -4.750 -13.189 1.619 1.00 94.19 381 MET A N 1
ATOM 3003 C CA . MET A 1 381 ? -3.435 -13.833 1.728 1.00 94.19 381 MET A CA 1
ATOM 3004 C C . MET A 1 381 ? -3.472 -15.256 1.159 1.00 94.19 381 MET A C 1
ATOM 3006 O O . MET A 1 381 ? -4.466 -15.977 1.308 1.00 94.19 381 MET A O 1
ATOM 3010 N N . VAL A 1 382 ? -2.370 -15.703 0.557 1.00 92.81 382 VAL A N 1
ATOM 3011 C CA . VAL A 1 382 ? -2.182 -17.090 0.088 1.00 92.81 382 VAL A CA 1
ATOM 3012 C C . VAL A 1 382 ? -0.914 -17.710 0.672 1.00 92.81 382 VAL A C 1
ATOM 3014 O O . VAL A 1 382 ? 0.069 -17.011 0.902 1.00 92.81 382 VAL A O 1
ATOM 3017 N N . ASP A 1 383 ? -0.919 -19.026 0.903 1.00 91.88 383 ASP A N 1
ATOM 3018 C CA . ASP A 1 383 ? 0.319 -19.758 1.194 1.00 91.88 383 ASP A CA 1
ATOM 3019 C C . ASP A 1 383 ? 1.249 -19.687 -0.031 1.00 91.88 383 ASP A C 1
ATOM 3021 O O . ASP A 1 383 ? 0.827 -19.954 -1.156 1.00 91.88 383 ASP A O 1
ATOM 3025 N N . THR A 1 384 ? 2.527 -19.384 0.188 1.00 88.62 384 THR A N 1
ATOM 3026 C CA . THR A 1 384 ? 3.560 -19.322 -0.864 1.00 88.62 384 THR A CA 1
ATOM 3027 C C . THR A 1 384 ? 4.754 -20.222 -0.509 1.00 88.62 384 THR A C 1
ATOM 3029 O O . THR A 1 384 ? 5.877 -19.750 -0.347 1.00 88.62 384 THR A O 1
ATOM 3032 N N . PRO A 1 385 ? 4.539 -21.548 -0.349 1.00 81.12 385 PRO A N 1
ATOM 3033 C CA . PRO A 1 385 ? 5.575 -22.478 0.108 1.00 81.12 385 PRO A CA 1
ATOM 3034 C C . PRO A 1 385 ? 6.766 -22.583 -0.855 1.00 81.12 385 PRO A C 1
ATOM 3036 O O . PRO A 1 385 ? 7.865 -22.939 -0.428 1.00 81.12 385 PRO A O 1
ATOM 3039 N N . ASN A 1 386 ? 6.565 -22.269 -2.138 1.00 78.44 386 ASN A N 1
ATOM 3040 C CA . ASN A 1 386 ? 7.598 -22.320 -3.164 1.00 78.44 386 ASN A CA 1
ATOM 3041 C C . ASN A 1 386 ? 8.239 -20.930 -3.329 1.00 78.44 386 ASN A C 1
ATOM 3043 O O . ASN A 1 386 ? 8.116 -20.273 -4.365 1.00 78.44 386 ASN A O 1
ATOM 3047 N N . GLY A 1 387 ? 8.927 -20.458 -2.290 1.00 68.75 387 GLY A N 1
ATOM 3048 C CA . GLY A 1 387 ? 9.846 -19.331 -2.439 1.00 68.75 387 GLY A CA 1
ATOM 3049 C C . GLY A 1 387 ? 10.999 -19.725 -3.368 1.00 68.75 387 GLY A C 1
ATOM 3050 O O . GLY A 1 387 ? 11.587 -20.800 -3.210 1.00 68.75 387 GLY A O 1
ATOM 3051 N N . MET A 1 388 ? 11.359 -18.865 -4.327 1.00 62.88 388 MET A N 1
ATOM 3052 C CA . MET A 1 388 ? 12.479 -19.121 -5.257 1.00 62.88 388 MET A CA 1
ATOM 3053 C C . MET A 1 388 ? 13.792 -19.439 -4.510 1.00 62.88 388 MET A C 1
ATOM 3055 O O . MET A 1 388 ? 14.551 -20.327 -4.906 1.00 62.88 388 MET A O 1
ATOM 3059 N N . THR A 1 389 ? 14.004 -18.788 -3.366 1.00 56.22 389 THR A N 1
ATOM 3060 C CA . THR A 1 389 ? 15.132 -19.019 -2.453 1.00 56.22 389 THR A CA 1
ATOM 3061 C C . THR A 1 389 ? 15.092 -20.389 -1.765 1.00 56.22 389 THR A C 1
ATOM 3063 O O . THR A 1 389 ? 16.148 -20.964 -1.504 1.00 56.22 389 THR A O 1
ATOM 3066 N N . ALA A 1 390 ? 13.903 -20.943 -1.508 1.00 56.53 390 ALA A N 1
ATOM 3067 C CA . ALA A 1 390 ? 13.708 -22.189 -0.769 1.00 56.53 390 ALA A CA 1
ATOM 3068 C C . ALA A 1 390 ? 13.900 -23.443 -1.640 1.00 56.53 390 ALA A C 1
ATOM 3070 O O . ALA A 1 390 ? 14.591 -24.373 -1.221 1.00 56.53 390 ALA A O 1
ATOM 3071 N N . GLU A 1 391 ? 13.335 -23.472 -2.854 1.00 55.06 391 GLU A N 1
ATOM 3072 C CA . GLU A 1 391 ? 13.503 -24.613 -3.774 1.00 55.06 391 GLU A CA 1
ATOM 3073 C C . GLU A 1 391 ? 14.778 -24.522 -4.628 1.00 55.06 391 GLU A C 1
ATOM 3075 O O . GLU A 1 391 ? 15.418 -25.543 -4.893 1.00 55.06 391 GLU A O 1
ATOM 3080 N N . VAL A 1 392 ? 15.156 -23.318 -5.076 1.00 57.88 392 VAL A N 1
ATOM 3081 C CA . VAL A 1 392 ? 16.214 -23.119 -6.089 1.00 57.88 392 VAL A CA 1
ATOM 3082 C C . VAL A 1 392 ? 17.530 -22.609 -5.479 1.00 57.88 392 VAL A C 1
ATOM 3084 O O . VAL A 1 392 ? 18.566 -22.635 -6.141 1.00 57.88 392 VAL A O 1
ATOM 3087 N N . SER A 1 393 ? 17.531 -22.208 -4.199 1.00 67.62 393 SER A N 1
ATOM 3088 C CA . SER A 1 393 ? 18.691 -21.631 -3.494 1.00 67.62 393 SER A CA 1
ATOM 3089 C C . SER A 1 393 ? 19.215 -20.320 -4.115 1.00 67.62 393 SER A C 1
ATOM 3091 O O . SER A 1 393 ? 20.387 -19.977 -3.937 1.00 67.62 393 SER A O 1
ATOM 3093 N N . GLU A 1 394 ? 18.366 -19.578 -4.834 1.00 81.50 394 GLU A N 1
ATOM 3094 C CA . GLU A 1 394 ? 18.697 -18.289 -5.453 1.00 81.50 394 GLU A CA 1
ATOM 3095 C C . GLU A 1 394 ? 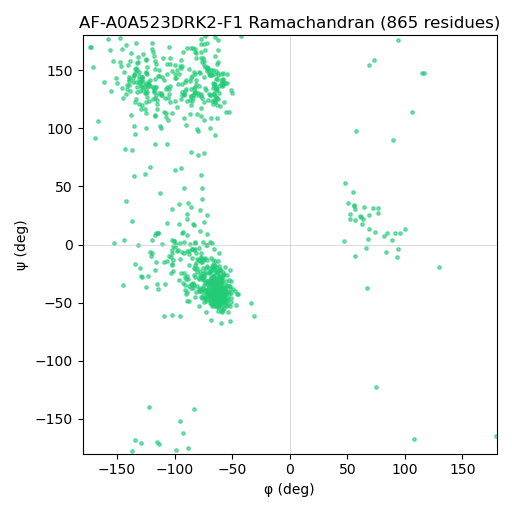17.496 -17.329 -5.467 1.00 81.50 394 GLU A C 1
ATOM 3097 O O . GLU A 1 394 ? 16.344 -17.759 -5.487 1.00 81.50 394 GLU A O 1
ATOM 3102 N N . SER A 1 395 ? 17.752 -16.018 -5.479 1.00 84.69 395 SER A N 1
ATOM 3103 C CA . SER A 1 395 ? 16.703 -15.008 -5.672 1.00 84.69 395 SER A CA 1
ATOM 3104 C C . SER A 1 395 ? 16.262 -14.935 -7.140 1.00 84.69 395 SER A C 1
ATOM 3106 O O . SER A 1 395 ? 16.994 -15.336 -8.050 1.00 84.69 395 SER A O 1
ATOM 3108 N N . PHE A 1 396 ? 15.077 -14.376 -7.411 1.00 87.75 396 PHE A N 1
ATOM 3109 C CA . PHE A 1 396 ? 14.593 -14.243 -8.790 1.00 87.75 396 PHE A CA 1
ATOM 3110 C C . PHE A 1 396 ? 15.493 -13.330 -9.648 1.00 87.75 396 PHE A C 1
ATOM 3112 O O . PHE A 1 396 ? 15.755 -13.654 -10.808 1.00 87.75 396 PHE A O 1
ATOM 3119 N N . ILE A 1 397 ? 16.055 -12.255 -9.078 1.00 89.25 397 ILE A N 1
ATOM 3120 C CA . ILE A 1 397 ? 17.042 -11.420 -9.783 1.00 89.25 397 ILE A CA 1
ATOM 3121 C C . ILE A 1 397 ? 18.346 -12.187 -10.064 1.00 89.25 397 ILE A C 1
ATOM 3123 O O . ILE A 1 397 ? 18.857 -12.106 -11.178 1.00 89.25 397 ILE A O 1
ATOM 3127 N N . ALA A 1 398 ? 18.839 -13.021 -9.139 1.00 89.62 398 ALA A N 1
ATOM 3128 C CA . ALA A 1 398 ? 20.011 -13.869 -9.384 1.00 89.62 398 ALA A CA 1
ATOM 3129 C C . ALA A 1 398 ? 19.755 -14.910 -10.493 1.00 89.62 398 ALA A C 1
ATOM 3131 O O . ALA A 1 398 ? 20.586 -15.073 -11.395 1.00 89.62 398 ALA A O 1
ATOM 3132 N N . TYR A 1 399 ? 18.571 -15.540 -10.493 1.00 92.00 399 TYR A N 1
ATOM 3133 C CA . TYR A 1 399 ? 18.120 -16.417 -11.577 1.00 92.00 399 TYR A CA 1
ATOM 3134 C C . TYR A 1 399 ? 18.155 -15.683 -12.929 1.00 92.00 399 TYR A C 1
ATOM 3136 O O . TYR A 1 399 ? 18.747 -16.199 -13.883 1.00 92.00 399 TYR A O 1
ATOM 3144 N N . LEU A 1 400 ? 17.564 -14.483 -13.017 1.00 93.94 400 LEU A N 1
ATOM 3145 C CA . LEU A 1 400 ? 17.512 -13.691 -14.251 1.00 93.94 400 LEU A CA 1
ATOM 3146 C C . LEU A 1 400 ? 18.907 -13.250 -14.703 1.00 93.94 400 LEU A C 1
ATOM 3148 O O . LEU A 1 400 ? 19.259 -13.459 -15.864 1.00 93.94 400 LEU A O 1
ATOM 3152 N N . ASN A 1 401 ? 19.734 -12.732 -13.796 1.00 94.56 401 ASN A N 1
ATOM 3153 C CA . ASN A 1 401 ? 21.088 -12.275 -14.103 1.00 94.56 401 ASN A CA 1
ATOM 3154 C C . ASN A 1 401 ? 21.933 -13.394 -14.719 1.00 94.56 401 ASN A C 1
ATOM 3156 O O . ASN A 1 401 ? 22.472 -13.234 -15.817 1.00 94.56 401 ASN A O 1
ATOM 3160 N N . ARG A 1 402 ? 21.940 -14.580 -14.097 1.00 94.75 402 ARG A N 1
ATOM 3161 C CA . ARG A 1 402 ? 22.626 -15.766 -14.632 1.00 94.75 402 ARG A CA 1
ATOM 3162 C C . ARG A 1 402 ? 22.094 -16.185 -16.009 1.00 94.75 402 ARG A C 1
ATOM 3164 O O . ARG A 1 402 ? 22.873 -16.633 -16.847 1.00 94.75 402 ARG A O 1
ATOM 3171 N N . ARG A 1 403 ? 20.785 -16.059 -16.268 1.00 95.88 403 ARG A N 1
ATOM 3172 C CA . ARG A 1 403 ? 20.179 -16.372 -17.581 1.00 95.88 403 ARG A CA 1
ATOM 3173 C C . ARG A 1 403 ? 20.495 -15.331 -18.665 1.00 95.88 403 ARG A C 1
ATOM 3175 O O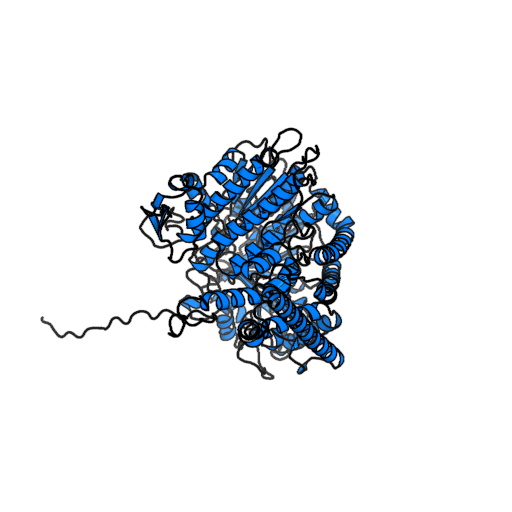 . ARG A 1 403 ? 20.449 -15.676 -19.843 1.00 95.88 403 ARG A O 1
ATOM 3182 N N . LEU A 1 404 ? 20.813 -14.094 -18.281 1.00 95.88 404 LEU A N 1
ATOM 3183 C CA . LEU A 1 404 ? 21.090 -12.964 -19.180 1.00 95.88 404 LEU A CA 1
ATOM 3184 C C . LEU A 1 404 ? 22.583 -12.635 -19.353 1.00 95.88 404 LEU A C 1
ATOM 3186 O O . LEU A 1 404 ? 22.924 -11.787 -20.184 1.00 95.88 404 LEU A O 1
ATOM 3190 N N . GLY A 1 405 ? 23.455 -13.288 -18.580 1.00 95.25 405 GLY A N 1
ATOM 3191 C CA . GLY A 1 405 ? 24.888 -12.992 -18.535 1.00 95.25 405 GLY A CA 1
ATOM 3192 C C . GLY A 1 405 ? 25.212 -11.680 -17.813 1.00 95.25 405 GLY A C 1
ATOM 3193 O O . GLY A 1 405 ? 26.156 -11.008 -18.209 1.00 95.25 405 GLY A O 1
ATOM 3194 N N . LEU A 1 406 ? 24.410 -11.308 -16.811 1.00 94.19 406 LEU A N 1
ATOM 3195 C CA . LEU A 1 406 ? 24.588 -10.104 -15.995 1.00 94.19 406 LEU A CA 1
ATOM 3196 C C . LEU A 1 406 ? 25.252 -10.424 -14.650 1.00 94.19 406 LEU A C 1
ATOM 3198 O O . LEU A 1 406 ? 25.110 -11.526 -14.115 1.00 94.19 406 LEU A O 1
ATOM 3202 N N . GLU A 1 407 ? 25.917 -9.423 -14.086 1.00 92.31 407 GLU A N 1
ATOM 3203 C CA . GLU A 1 407 ? 26.512 -9.436 -12.748 1.00 92.31 407 GLU A CA 1
ATOM 3204 C C . GLU A 1 407 ? 25.549 -8.814 -11.711 1.00 92.31 407 GLU A C 1
ATOM 3206 O O . GLU A 1 407 ? 24.695 -7.987 -12.046 1.00 92.31 407 GLU A O 1
ATOM 3211 N N . THR A 1 408 ? 25.666 -9.220 -10.443 1.00 84.62 408 THR A N 1
ATOM 3212 C CA . THR A 1 408 ? 24.979 -8.608 -9.287 1.00 84.62 408 THR A CA 1
ATOM 3213 C C . THR A 1 408 ? 25.805 -7.453 -8.705 1.00 84.62 408 THR A C 1
ATOM 3215 O O . THR A 1 408 ? 27.033 -7.454 -8.802 1.00 84.62 408 THR A O 1
ATOM 3218 N N . GLY A 1 409 ? 25.145 -6.453 -8.107 1.00 70.81 409 GLY A N 1
ATOM 3219 C CA . GLY A 1 409 ? 25.807 -5.222 -7.646 1.00 70.81 409 GLY A CA 1
ATOM 3220 C C . GLY A 1 409 ? 26.593 -5.322 -6.330 1.00 70.81 409 GLY A C 1
ATOM 3221 O O . GLY A 1 409 ? 27.537 -4.559 -6.143 1.00 70.81 409 GLY A O 1
ATOM 3222 N N . GLU A 1 410 ? 26.229 -6.258 -5.447 1.00 68.50 410 GLU A N 1
ATOM 3223 C CA . GLU A 1 410 ? 26.647 -6.301 -4.027 1.00 68.50 410 GLU A CA 1
ATOM 3224 C C . GLU A 1 410 ? 28.169 -6.346 -3.822 1.00 68.50 410 GLU A C 1
ATOM 3226 O O . GLU A 1 410 ? 28.724 -5.575 -3.041 1.00 68.50 410 GLU A O 1
ATOM 3231 N N . ASP A 1 411 ? 28.864 -7.223 -4.551 1.00 64.56 411 ASP A N 1
ATOM 3232 C CA . ASP A 1 411 ? 30.297 -7.482 -4.351 1.00 64.56 411 ASP A CA 1
ATOM 3233 C C . ASP A 1 411 ? 31.222 -6.384 -4.928 1.00 64.56 411 ASP A C 1
ATOM 3235 O O . ASP A 1 411 ? 32.443 -6.435 -4.739 1.00 64.56 411 ASP A O 1
ATOM 3239 N N . GLN A 1 412 ? 30.692 -5.397 -5.665 1.00 64.62 412 GLN A N 1
ATOM 3240 C CA . GLN A 1 412 ? 31.505 -4.504 -6.502 1.00 64.62 412 GLN A CA 1
ATOM 3241 C C . GLN A 1 412 ? 31.650 -3.080 -5.944 1.00 64.62 412 GLN A C 1
ATOM 3243 O O . GLN A 1 412 ? 30.978 -2.138 -6.362 1.00 64.62 412 GLN A O 1
ATOM 3248 N N . THR A 1 413 ? 32.651 -2.889 -5.078 1.00 65.44 413 THR A N 1
ATOM 3249 C CA . THR A 1 413 ? 33.118 -1.549 -4.657 1.00 65.44 413 THR A CA 1
ATOM 3250 C C . THR A 1 413 ? 33.746 -0.731 -5.794 1.00 65.44 413 THR A C 1
ATOM 3252 O O . THR A 1 413 ? 33.805 0.494 -5.708 1.00 65.44 413 THR A O 1
ATOM 3255 N N . THR A 1 414 ? 34.184 -1.388 -6.873 1.00 73.50 414 THR A N 1
ATOM 3256 C CA . THR A 1 414 ? 34.577 -0.759 -8.141 1.00 73.50 414 THR A CA 1
ATOM 3257 C C . THR A 1 414 ? 34.040 -1.583 -9.308 1.00 73.50 414 THR A C 1
ATOM 3259 O O . THR A 1 414 ? 34.526 -2.692 -9.541 1.00 73.50 414 THR A O 1
ATOM 3262 N N . LEU A 1 415 ? 33.076 -1.037 -10.052 1.00 81.12 415 LEU A N 1
ATOM 3263 C CA . LEU A 1 415 ? 32.561 -1.651 -11.278 1.00 81.12 415 LEU A CA 1
ATOM 3264 C C . LEU A 1 415 ? 33.651 -1.693 -12.355 1.00 81.12 415 LEU A C 1
ATOM 3266 O O . LEU A 1 415 ? 34.376 -0.713 -12.550 1.00 81.12 415 LEU A O 1
ATOM 3270 N N . SER A 1 416 ? 33.757 -2.804 -13.088 1.00 84.38 416 SER A N 1
ATOM 3271 C CA . SER A 1 416 ? 34.637 -2.848 -14.263 1.00 84.38 416 SER A CA 1
ATOM 3272 C C . SER A 1 416 ? 34.059 -2.008 -15.408 1.00 84.38 416 SER A C 1
ATOM 3274 O O . SER A 1 416 ? 32.842 -1.906 -15.553 1.00 84.38 416 SER A O 1
ATOM 3276 N N . ASP A 1 417 ? 34.911 -1.451 -16.277 1.00 83.69 417 ASP A N 1
ATOM 3277 C CA . ASP A 1 417 ? 34.478 -0.620 -17.417 1.00 83.69 417 ASP A CA 1
ATOM 3278 C C . ASP A 1 417 ? 33.483 -1.315 -18.370 1.00 83.69 417 ASP A C 1
ATOM 3280 O O . ASP A 1 417 ? 32.793 -0.627 -19.122 1.00 83.69 417 ASP A O 1
ATOM 3284 N N . ASN A 1 418 ? 33.414 -2.653 -18.331 1.00 85.88 418 ASN A N 1
ATOM 3285 C CA . ASN A 1 418 ? 32.527 -3.494 -19.140 1.00 85.88 418 ASN A CA 1
ATOM 3286 C C . ASN A 1 418 ? 31.477 -4.255 -18.298 1.00 85.88 418 ASN A C 1
ATOM 3288 O O . ASN A 1 418 ? 30.836 -5.158 -18.830 1.00 85.88 418 ASN A O 1
ATOM 3292 N N . ALA A 1 419 ? 31.331 -3.954 -17.000 1.00 90.75 419 ALA A N 1
ATOM 3293 C CA . ALA A 1 419 ? 30.373 -4.637 -16.129 1.00 90.75 419 ALA A CA 1
ATOM 3294 C C . ALA A 1 419 ? 28.934 -4.341 -16.580 1.00 90.75 419 ALA A C 1
ATOM 3296 O O . ALA A 1 419 ? 28.538 -3.174 -16.666 1.00 90.75 419 ALA A O 1
ATOM 3297 N N . GLU A 1 420 ? 28.171 -5.402 -16.849 1.00 94.81 420 GLU A N 1
ATOM 3298 C CA . GLU A 1 420 ? 26.750 -5.355 -17.195 1.00 94.81 420 GLU A CA 1
ATOM 3299 C C . GLU A 1 420 ? 25.920 -5.865 -16.012 1.00 94.81 420 GLU A C 1
ATOM 3301 O O . GLU A 1 420 ? 25.928 -7.057 -15.706 1.00 94.81 420 GLU A O 1
ATOM 3306 N N . LEU A 1 421 ? 25.198 -4.966 -15.344 1.00 94.25 421 LEU A N 1
ATOM 3307 C CA . LEU A 1 421 ? 24.510 -5.256 -14.088 1.00 94.25 421 LEU A CA 1
ATOM 3308 C C . LEU A 1 421 ? 23.021 -5.550 -14.275 1.00 94.25 421 LEU A C 1
ATOM 3310 O O . LEU A 1 421 ? 22.328 -4.875 -15.047 1.00 94.25 421 LEU A O 1
ATOM 3314 N N . GLY A 1 422 ? 22.510 -6.483 -13.475 1.00 95.06 422 GLY A N 1
ATOM 3315 C CA . GLY A 1 422 ? 21.094 -6.547 -13.126 1.00 95.06 422 GLY A CA 1
ATOM 3316 C C . GLY A 1 422 ? 20.915 -6.305 -11.629 1.00 95.06 422 GLY A C 1
ATOM 3317 O O . GLY A 1 422 ? 21.546 -6.990 -10.825 1.00 95.06 422 GLY A O 1
ATOM 3318 N N . ILE A 1 423 ? 20.097 -5.319 -11.259 1.00 93.12 423 ILE A N 1
ATOM 3319 C CA . ILE A 1 423 ? 19.991 -4.822 -9.876 1.00 93.12 423 ILE A CA 1
ATOM 3320 C C . ILE A 1 423 ? 18.552 -4.870 -9.349 1.00 93.12 423 ILE A C 1
ATOM 3322 O O . ILE A 1 423 ? 17.599 -4.669 -10.104 1.00 93.12 423 ILE A O 1
ATOM 3326 N N . ASP A 1 424 ? 18.412 -5.094 -8.045 1.00 91.00 424 ASP A N 1
ATOM 3327 C CA . ASP A 1 424 ? 17.186 -4.889 -7.264 1.00 91.00 424 ASP A CA 1
ATOM 3328 C C . ASP A 1 424 ? 17.510 -4.037 -6.016 1.00 91.00 424 ASP A C 1
ATOM 3330 O O . ASP A 1 424 ? 18.614 -3.502 -5.913 1.00 91.00 424 ASP A O 1
ATOM 3334 N N . TYR A 1 425 ? 16.566 -3.888 -5.078 1.00 85.00 425 TYR A N 1
ATOM 3335 C CA . TYR A 1 425 ? 16.770 -3.083 -3.864 1.00 85.00 425 TYR A CA 1
ATOM 3336 C C . TYR A 1 425 ? 17.820 -3.642 -2.883 1.00 85.00 425 TYR A C 1
ATOM 3338 O O . TYR A 1 425 ? 18.412 -2.859 -2.146 1.00 85.00 425 TYR A O 1
ATOM 3346 N N . VAL A 1 426 ? 18.064 -4.960 -2.846 1.00 81.69 426 VAL A N 1
ATOM 3347 C CA . VAL A 1 426 ? 19.115 -5.533 -1.977 1.00 81.69 426 VAL A CA 1
ATOM 3348 C C . VAL A 1 426 ? 20.445 -5.664 -2.711 1.00 81.69 426 VAL A C 1
ATOM 3350 O O . VAL A 1 426 ? 21.492 -5.433 -2.116 1.00 81.69 426 VAL A O 1
ATOM 3353 N N . SER A 1 427 ? 20.410 -5.934 -4.017 1.00 83.69 427 SER A N 1
ATOM 3354 C CA . SER A 1 427 ? 21.593 -6.080 -4.862 1.00 83.69 427 SER A CA 1
ATOM 3355 C C . SER A 1 427 ? 22.087 -4.758 -5.470 1.00 83.69 427 SER A C 1
ATOM 3357 O O . SER A 1 427 ? 22.561 -4.731 -6.614 1.00 83.69 427 SER A O 1
ATOM 3359 N N . LEU A 1 428 ? 21.978 -3.656 -4.721 1.00 87.56 428 LEU A N 1
ATOM 3360 C CA . LEU A 1 428 ? 22.458 -2.338 -5.137 1.00 87.56 428 LEU A CA 1
ATOM 3361 C C . LEU A 1 428 ? 23.995 -2.254 -5.083 1.00 87.56 428 LEU A C 1
ATOM 3363 O O . LEU A 1 428 ? 24.601 -2.618 -4.077 1.00 87.56 428 LEU A O 1
ATOM 3367 N N . PRO A 1 429 ? 24.653 -1.693 -6.115 1.00 88.88 429 PRO A N 1
ATOM 3368 C CA . PRO A 1 429 ? 26.017 -1.197 -5.987 1.00 88.88 429 PRO A CA 1
ATOM 3369 C C . PRO A 1 429 ? 26.084 -0.119 -4.888 1.00 88.88 429 PRO A C 1
ATOM 3371 O O . PRO A 1 429 ? 25.253 0.795 -4.912 1.00 88.88 429 PRO A O 1
ATOM 3374 N N . PRO A 1 430 ? 27.090 -0.121 -3.992 1.00 87.38 430 PRO A N 1
ATOM 3375 C CA . PRO A 1 430 ? 27.177 0.830 -2.874 1.00 87.38 430 PRO A CA 1
ATOM 3376 C C . PRO A 1 430 ? 27.103 2.325 -3.249 1.00 87.38 430 PRO A C 1
ATOM 3378 O O . PRO A 1 430 ? 26.632 3.139 -2.457 1.00 87.38 430 PRO A O 1
ATOM 3381 N N . ARG A 1 431 ? 27.493 2.706 -4.478 1.00 88.31 431 ARG A N 1
ATOM 3382 C CA . ARG A 1 431 ? 27.324 4.080 -4.998 1.00 88.31 431 ARG A CA 1
ATOM 3383 C C . ARG A 1 431 ? 25.852 4.484 -5.208 1.00 88.31 431 ARG A C 1
ATOM 3385 O O . ARG A 1 431 ? 25.562 5.672 -5.147 1.00 88.31 431 ARG A O 1
ATOM 3392 N N . LEU A 1 432 ? 24.941 3.541 -5.458 1.00 89.81 432 LEU A N 1
ATOM 3393 C CA . LEU A 1 432 ? 23.496 3.808 -5.557 1.00 89.81 432 LEU A CA 1
ATOM 3394 C C . LEU A 1 432 ? 22.787 3.722 -4.201 1.00 89.81 432 LEU A C 1
ATOM 3396 O O . LEU A 1 432 ? 21.792 4.410 -3.997 1.00 89.81 432 LEU A O 1
ATOM 3400 N N . GLU A 1 433 ? 23.295 2.896 -3.284 1.00 85.31 433 GLU A N 1
ATOM 3401 C CA . GLU A 1 433 ? 22.805 2.820 -1.902 1.00 85.31 433 GLU A CA 1
ATOM 3402 C C . GLU A 1 433 ? 23.147 4.100 -1.118 1.00 85.31 433 GLU A C 1
ATOM 3404 O O . GLU A 1 433 ? 22.302 4.650 -0.412 1.00 85.31 433 GLU A O 1
ATOM 3409 N N . ARG A 1 434 ? 24.393 4.582 -1.255 1.00 86.88 434 ARG A N 1
ATOM 3410 C CA . ARG A 1 434 ? 24.957 5.692 -0.469 1.00 86.88 434 ARG A CA 1
ATOM 3411 C C . ARG A 1 434 ? 25.730 6.714 -1.318 1.00 86.88 434 ARG A C 1
ATOM 3413 O O . ARG A 1 434 ? 26.927 6.929 -1.085 1.00 86.88 434 ARG A O 1
ATOM 3420 N N . PRO A 1 435 ? 25.089 7.350 -2.320 1.00 90.44 435 PRO A N 1
ATOM 3421 C CA . PRO A 1 435 ? 25.748 8.267 -3.257 1.00 90.44 435 PRO A CA 1
ATOM 3422 C C . PRO A 1 435 ? 26.465 9.440 -2.574 1.00 90.44 435 PRO A C 1
ATOM 3424 O O . PRO A 1 435 ? 27.458 9.943 -3.109 1.00 90.44 435 PRO A O 1
ATOM 3427 N N . GLU A 1 436 ? 26.032 9.836 -1.371 1.00 91.81 436 GLU A N 1
ATOM 3428 C CA . GLU A 1 436 ? 26.556 10.984 -0.633 1.00 91.81 436 GLU A CA 1
ATOM 3429 C C . GLU A 1 436 ? 28.024 10.829 -0.199 1.00 91.81 436 GLU A C 1
ATOM 3431 O O . GLU A 1 436 ? 28.702 11.830 0.040 1.00 91.81 436 GLU A O 1
ATOM 3436 N N . ILE A 1 437 ? 28.524 9.589 -0.118 1.00 90.69 437 ILE A N 1
ATOM 3437 C CA . ILE A 1 437 ? 29.912 9.261 0.255 1.00 90.69 437 ILE A CA 1
ATOM 3438 C C . ILE A 1 437 ? 30.878 9.354 -0.940 1.00 90.69 437 ILE A C 1
ATOM 3440 O O . ILE A 1 437 ? 32.075 9.579 -0.751 1.00 90.69 437 ILE A O 1
ATOM 3444 N N . TYR A 1 438 ? 30.393 9.171 -2.169 1.00 91.56 438 TYR A N 1
ATOM 3445 C CA . TYR A 1 438 ? 31.254 8.950 -3.332 1.00 91.56 438 TYR A CA 1
ATOM 3446 C C . TYR A 1 438 ? 31.630 10.266 -4.022 1.00 91.56 438 TYR A C 1
ATOM 3448 O O . TYR A 1 438 ? 30.848 10.831 -4.775 1.00 91.56 438 TYR A O 1
ATOM 3456 N N . GLU A 1 439 ? 32.857 10.748 -3.797 1.00 93.38 439 GLU A N 1
ATOM 3457 C CA . GLU A 1 439 ? 33.373 11.981 -4.420 1.00 93.38 439 GLU A CA 1
ATOM 3458 C C . GLU A 1 439 ? 33.560 11.901 -5.952 1.00 93.38 439 GLU A C 1
ATOM 3460 O O . GLU A 1 439 ? 33.775 12.933 -6.583 1.00 93.38 439 GLU A O 1
ATOM 3465 N N . ASP A 1 440 ? 33.511 10.715 -6.570 1.00 91.81 440 ASP A N 1
ATOM 3466 C CA . ASP A 1 440 ? 33.894 10.511 -7.979 1.00 91.81 440 ASP A CA 1
ATOM 3467 C C . ASP A 1 440 ? 32.944 11.169 -8.995 1.00 91.81 440 ASP A C 1
ATOM 3469 O O . ASP A 1 440 ? 33.353 11.460 -10.120 1.00 91.81 440 ASP A O 1
ATOM 3473 N N . TRP A 1 441 ? 31.698 11.427 -8.591 1.00 93.44 441 TRP A N 1
ATOM 3474 C CA . TRP A 1 441 ? 30.687 12.132 -9.382 1.00 93.44 441 TRP A CA 1
ATOM 3475 C C . TRP A 1 441 ? 30.411 13.567 -8.904 1.00 93.44 441 TRP A C 1
ATOM 3477 O O . TRP A 1 441 ? 29.780 14.340 -9.623 1.00 93.44 441 TRP A O 1
ATOM 3487 N N . GLN A 1 442 ? 30.861 13.937 -7.703 1.00 95.75 442 GLN A N 1
ATOM 3488 C CA . GLN A 1 442 ? 30.467 15.186 -7.051 1.00 95.75 442 GLN A CA 1
ATOM 3489 C C . GLN A 1 442 ? 31.352 16.367 -7.500 1.00 95.75 442 GLN A C 1
ATOM 3491 O O . GLN A 1 442 ? 32.582 16.326 -7.394 1.00 95.75 442 GLN A O 1
ATOM 3496 N N . SER A 1 443 ? 30.735 17.467 -7.949 1.00 96.50 443 SER A N 1
ATOM 3497 C CA . SER A 1 443 ? 31.451 18.713 -8.274 1.00 96.50 443 SER A CA 1
ATOM 3498 C C . SER A 1 443 ? 32.097 19.362 -7.031 1.00 96.50 443 SER A C 1
ATOM 3500 O O . SER A 1 443 ? 31.995 18.850 -5.915 1.00 96.50 443 SER A O 1
ATOM 3502 N N . GLU A 1 444 ? 32.803 20.488 -7.187 1.00 97.12 444 GLU A N 1
ATOM 3503 C CA . GLU A 1 444 ? 33.317 21.235 -6.024 1.00 97.12 444 GLU A CA 1
ATOM 3504 C C . GLU A 1 444 ? 32.168 21.814 -5.178 1.00 97.12 444 GLU A C 1
ATOM 3506 O O . GLU A 1 444 ? 32.207 21.756 -3.950 1.00 97.12 444 GLU A O 1
ATOM 3511 N N . GLU A 1 445 ? 31.100 22.268 -5.835 1.00 97.00 445 GLU A N 1
ATOM 3512 C CA . GLU A 1 445 ? 29.857 22.717 -5.212 1.00 97.00 445 GLU A CA 1
ATOM 3513 C C . GLU A 1 445 ? 29.162 21.566 -4.473 1.00 97.00 445 GLU A C 1
ATOM 3515 O O . GLU A 1 445 ? 28.896 21.691 -3.279 1.00 97.00 445 GLU A O 1
ATOM 3520 N N . ILE A 1 446 ? 28.932 20.421 -5.133 1.00 97.19 446 ILE A N 1
ATOM 3521 C CA . ILE A 1 446 ? 28.250 19.267 -4.519 1.00 97.19 446 ILE A CA 1
ATOM 3522 C C . ILE A 1 446 ? 29.040 18.716 -3.325 1.00 97.19 446 ILE A C 1
ATOM 3524 O O . ILE A 1 446 ? 28.442 18.432 -2.287 1.00 97.19 446 ILE A O 1
ATOM 3528 N N . ARG A 1 447 ? 30.378 18.661 -3.403 1.00 97.00 447 ARG A N 1
ATOM 3529 C CA . ARG A 1 447 ? 31.219 18.267 -2.256 1.00 97.00 447 ARG A CA 1
ATOM 3530 C C . ARG A 1 447 ? 31.181 19.270 -1.110 1.00 97.00 447 ARG A C 1
ATOM 3532 O O . ARG A 1 447 ? 31.279 18.872 0.049 1.00 97.00 447 ARG A O 1
ATOM 3539 N N . ALA A 1 448 ? 30.981 20.558 -1.392 1.00 96.81 448 ALA A N 1
ATOM 3540 C CA . ALA A 1 448 ? 30.697 21.525 -0.339 1.00 96.81 448 ALA A CA 1
ATOM 3541 C C . ALA A 1 448 ? 29.346 21.235 0.345 1.00 96.81 448 ALA A C 1
ATOM 3543 O O . ALA A 1 448 ? 29.256 21.398 1.562 1.00 96.81 448 ALA A O 1
ATOM 3544 N N . LEU A 1 449 ? 28.334 20.744 -0.387 1.00 95.69 449 LEU A N 1
ATOM 3545 C CA . LEU A 1 449 ? 27.023 20.385 0.176 1.00 95.69 449 LEU A CA 1
ATOM 3546 C C . LEU A 1 449 ? 27.079 19.104 1.014 1.00 95.69 449 LEU A C 1
ATOM 3548 O O . LEU A 1 449 ? 26.542 19.077 2.120 1.00 95.69 449 LEU A O 1
ATOM 3552 N N . THR A 1 450 ? 27.748 18.052 0.534 1.00 96.38 450 THR A N 1
ATOM 3553 C CA . THR A 1 450 ? 27.883 16.789 1.282 1.00 96.38 450 THR A CA 1
ATOM 3554 C C . THR A 1 450 ? 28.758 16.964 2.527 1.00 96.38 450 THR A C 1
ATOM 3556 O O . THR A 1 450 ? 28.422 16.427 3.586 1.00 96.38 450 THR A O 1
ATOM 3559 N N . ALA A 1 451 ? 29.794 17.811 2.469 1.00 96.19 451 ALA A N 1
ATOM 3560 C CA . ALA A 1 451 ? 30.572 18.227 3.640 1.00 96.19 451 ALA A CA 1
ATOM 3561 C C . ALA A 1 451 ? 29.801 19.167 4.593 1.00 96.19 451 ALA A C 1
ATOM 3563 O O . ALA A 1 451 ? 30.024 19.131 5.806 1.00 96.19 451 ALA A O 1
ATOM 3564 N N . GLU A 1 452 ? 28.890 20.009 4.087 1.00 95.50 452 GLU A N 1
ATOM 3565 C CA . GLU A 1 452 ? 27.958 20.779 4.923 1.00 95.50 452 GLU A CA 1
ATOM 3566 C C . GLU A 1 452 ? 26.991 19.844 5.661 1.00 95.50 452 GLU A C 1
ATOM 3568 O O . GLU A 1 452 ? 26.824 19.981 6.872 1.00 95.50 452 GLU A O 1
ATOM 3573 N N . ALA A 1 453 ? 26.422 18.862 4.958 1.00 93.69 453 ALA A N 1
ATOM 3574 C CA . ALA A 1 453 ? 25.473 17.893 5.493 1.00 93.69 453 ALA A CA 1
ATOM 3575 C C . ALA A 1 453 ? 26.102 16.950 6.533 1.00 93.69 453 ALA A C 1
ATOM 3577 O O . ALA A 1 453 ? 25.508 16.723 7.587 1.00 93.69 453 ALA A O 1
ATOM 3578 N N . ASP A 1 454 ? 27.310 16.429 6.282 1.00 94.75 454 ASP A N 1
ATOM 3579 C CA . ASP A 1 454 ? 28.057 15.609 7.249 1.00 94.75 454 ASP A CA 1
ATOM 3580 C C . ASP A 1 454 ? 28.384 16.414 8.518 1.00 94.75 454 ASP A C 1
ATOM 3582 O O . ASP A 1 454 ? 28.098 15.956 9.627 1.00 94.75 454 ASP A O 1
ATOM 3586 N N . ARG A 1 455 ? 28.875 17.655 8.367 1.00 95.56 455 ARG A N 1
ATOM 3587 C CA . ARG A 1 455 ? 29.131 18.554 9.500 1.00 95.56 455 ARG A CA 1
ATOM 3588 C C . ARG A 1 455 ? 27.851 18.858 10.281 1.00 95.56 455 ARG A C 1
ATOM 3590 O O . ARG A 1 455 ? 27.844 18.693 11.496 1.00 95.56 455 ARG A O 1
ATOM 3597 N N . TRP A 1 456 ? 26.776 19.262 9.602 1.00 93.75 456 TRP A N 1
ATOM 3598 C CA . TRP A 1 456 ? 25.489 19.565 10.233 1.00 93.75 456 TRP A CA 1
ATOM 3599 C C . TRP A 1 456 ? 24.935 18.354 10.995 1.00 93.75 456 TRP A C 1
ATOM 3601 O O . TRP A 1 456 ? 24.466 18.5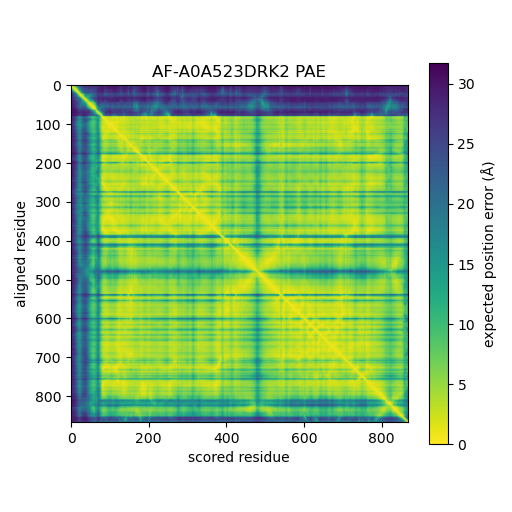13 12.119 1.00 93.75 456 TRP A O 1
ATOM 3611 N N . SER A 1 457 ? 25.057 17.150 10.425 1.00 87.81 457 SER A N 1
ATOM 3612 C CA . SER A 1 457 ? 24.595 15.904 11.051 1.00 87.81 457 SER A CA 1
ATOM 3613 C C . SER A 1 457 ? 25.400 15.559 12.305 1.00 87.81 457 SER A C 1
ATOM 3615 O O . SER A 1 457 ? 24.816 15.170 13.314 1.00 87.81 457 SER A O 1
ATOM 3617 N N . ARG A 1 458 ? 26.730 15.739 12.274 1.00 91.50 458 ARG A N 1
ATOM 3618 C CA . ARG A 1 458 ? 27.599 15.533 13.447 1.00 91.50 458 ARG A CA 1
ATOM 3619 C C . ARG A 1 458 ? 27.332 16.553 14.542 1.00 91.50 458 ARG A C 1
ATOM 3621 O O . ARG A 1 458 ? 27.238 16.168 15.700 1.00 91.50 458 ARG A O 1
ATOM 3628 N N . GLU A 1 459 ? 27.187 17.827 14.188 1.00 91.06 459 GLU A N 1
ATOM 3629 C CA . GLU A 1 459 ? 26.818 18.874 15.143 1.00 91.06 459 GLU A CA 1
ATOM 3630 C C . GLU A 1 459 ? 25.453 18.582 15.784 1.00 91.06 459 GLU A C 1
ATOM 3632 O O . GLU A 1 459 ? 25.335 18.641 17.002 1.00 91.06 459 GLU A O 1
ATOM 3637 N N . PHE A 1 460 ? 24.448 18.193 14.991 1.00 84.25 460 PHE A N 1
ATOM 3638 C CA . PHE A 1 460 ? 23.114 17.862 15.494 1.00 84.25 460 PHE A CA 1
ATOM 3639 C C . PHE A 1 460 ? 23.110 16.626 16.405 1.00 84.25 460 PHE A C 1
ATOM 3641 O O . PHE A 1 460 ? 22.492 16.657 17.467 1.00 84.25 460 PHE A O 1
ATOM 3648 N N . LEU A 1 461 ? 23.843 15.564 16.046 1.00 82.31 461 LEU A N 1
ATOM 3649 C CA . LEU A 1 461 ? 23.995 14.395 16.916 1.00 82.31 461 LEU A CA 1
ATOM 3650 C C . LEU A 1 461 ? 24.700 14.768 18.229 1.00 82.31 461 LEU A C 1
ATOM 3652 O O . LEU A 1 461 ? 24.215 14.405 19.292 1.00 82.31 461 LEU A O 1
ATOM 3656 N N . VAL A 1 462 ? 25.781 15.554 18.181 1.00 87.44 462 VAL A N 1
ATOM 3657 C CA . VAL A 1 462 ? 26.485 16.033 19.387 1.00 87.44 462 VAL A CA 1
ATOM 3658 C C . VAL A 1 462 ? 25.599 16.939 20.253 1.00 87.44 462 VAL A C 1
ATOM 3660 O O . VAL A 1 462 ? 25.692 16.878 21.477 1.00 87.44 462 VAL A O 1
ATOM 3663 N N . GLU A 1 463 ? 24.715 17.743 19.659 1.00 84.69 463 GLU A N 1
ATOM 3664 C CA . GLU A 1 463 ? 23.717 18.536 20.391 1.00 84.69 463 GLU A CA 1
ATOM 3665 C C . GLU A 1 463 ? 22.675 17.636 21.091 1.00 84.69 463 GLU A C 1
ATOM 3667 O O . GLU A 1 463 ? 22.364 17.877 22.258 1.00 84.69 463 GLU A O 1
ATOM 3672 N N . ILE A 1 464 ? 22.217 16.552 20.447 1.00 78.62 464 ILE A N 1
ATOM 3673 C CA . ILE A 1 464 ? 21.362 15.520 21.070 1.00 78.62 464 ILE A CA 1
ATOM 3674 C C . ILE A 1 464 ? 22.102 14.801 22.210 1.00 78.62 464 ILE A C 1
ATOM 3676 O O . ILE A 1 464 ? 21.546 14.635 23.297 1.00 78.62 464 ILE A O 1
ATOM 3680 N N . GLU A 1 465 ? 23.360 14.398 22.005 1.00 79.69 465 GLU A N 1
ATOM 3681 C CA . GLU A 1 465 ? 24.165 13.756 23.050 1.00 79.69 465 GLU A CA 1
ATOM 3682 C C . GLU A 1 465 ? 24.371 14.671 24.258 1.00 79.69 465 GLU A C 1
ATOM 3684 O O . GLU A 1 465 ? 24.249 14.226 25.399 1.00 79.69 465 GLU A O 1
ATOM 3689 N N . ALA A 1 466 ? 24.696 15.944 24.018 1.00 84.00 466 ALA A N 1
ATOM 3690 C CA . ALA A 1 466 ? 24.921 16.925 25.071 1.00 84.00 466 ALA A CA 1
ATOM 3691 C C . ALA A 1 466 ? 23.649 17.176 25.890 1.00 84.00 466 ALA A C 1
ATOM 3693 O O . ALA A 1 466 ? 23.735 17.260 27.115 1.00 84.00 466 ALA A O 1
ATOM 3694 N N . LEU A 1 467 ? 22.488 17.233 25.232 1.00 77.44 467 LEU A N 1
ATOM 3695 C CA . LEU A 1 467 ? 21.179 17.345 25.873 1.00 77.44 467 LEU A CA 1
ATOM 3696 C C . LEU A 1 467 ? 20.886 16.123 26.762 1.00 77.44 467 LEU A C 1
ATOM 3698 O O . LEU A 1 467 ? 20.750 16.264 27.976 1.00 77.44 467 LEU A O 1
ATOM 3702 N N . ILE A 1 468 ? 20.921 14.912 26.188 1.00 73.50 468 ILE A N 1
ATOM 3703 C CA . ILE A 1 468 ? 20.692 13.650 26.915 1.00 73.50 468 ILE A CA 1
ATOM 3704 C C . ILE A 1 468 ? 21.647 13.516 28.110 1.00 73.50 468 ILE A C 1
ATOM 3706 O O . ILE A 1 468 ? 21.224 13.113 29.196 1.00 73.50 468 ILE A O 1
ATOM 3710 N N . ARG A 1 469 ? 22.929 13.877 27.942 1.00 78.88 469 ARG A N 1
ATOM 3711 C CA . ARG A 1 469 ? 23.910 13.897 29.037 1.00 78.88 469 ARG A CA 1
ATOM 3712 C C . ARG A 1 469 ? 23.544 14.935 30.094 1.00 78.88 469 ARG A C 1
ATOM 3714 O O . ARG A 1 469 ? 23.563 14.579 31.266 1.00 78.88 469 ARG A O 1
ATOM 3721 N N . SER A 1 470 ? 23.193 16.167 29.719 1.00 79.88 470 SER A N 1
ATOM 3722 C CA . SER A 1 470 ? 22.825 17.228 30.670 1.00 79.88 470 SER A CA 1
ATOM 3723 C C . SER A 1 470 ? 21.664 16.796 31.565 1.00 79.88 470 SER A C 1
ATOM 3725 O O . SER A 1 470 ? 21.789 16.798 32.791 1.00 79.88 470 SER A O 1
ATOM 3727 N N . ASP A 1 471 ? 20.577 16.319 30.962 1.00 71.88 471 ASP A N 1
ATOM 3728 C CA . ASP A 1 471 ? 19.345 16.017 31.691 1.00 71.88 471 ASP A CA 1
ATOM 3729 C C . ASP A 1 471 ? 19.493 14.756 32.560 1.00 71.88 471 ASP A C 1
ATOM 3731 O O . ASP A 1 471 ? 18.987 14.703 33.686 1.00 71.88 471 ASP A O 1
ATOM 3735 N N . LEU A 1 472 ? 20.277 13.766 32.109 1.00 68.50 472 LEU A N 1
ATOM 3736 C CA . LEU A 1 472 ? 20.709 12.641 32.949 1.00 68.50 472 LEU A CA 1
ATOM 3737 C C . LEU A 1 472 ? 21.609 13.097 34.104 1.00 68.50 472 LEU A C 1
ATOM 3739 O O . LEU A 1 472 ? 21.473 12.606 35.226 1.00 68.50 472 LEU A O 1
ATOM 3743 N N . HIS A 1 473 ? 22.540 14.017 33.856 1.00 76.75 473 HIS A N 1
ATOM 3744 C CA . HIS A 1 473 ? 23.467 14.509 34.873 1.00 76.75 473 HIS A CA 1
ATOM 3745 C C . HIS A 1 473 ? 22.740 15.276 35.981 1.00 76.75 473 HIS A C 1
ATOM 3747 O O . HIS A 1 473 ? 23.096 15.101 37.150 1.00 76.75 473 HIS A O 1
ATOM 3753 N N . ASP A 1 474 ? 21.714 16.056 35.647 1.00 75.31 474 ASP A N 1
ATOM 3754 C CA . ASP A 1 474 ? 20.914 16.796 36.626 1.00 75.31 474 ASP A CA 1
ATOM 3755 C C . ASP A 1 474 ? 19.846 15.921 37.304 1.00 75.31 474 ASP A C 1
ATOM 3757 O O . ASP A 1 474 ? 19.685 15.992 38.524 1.00 75.31 474 ASP A O 1
ATOM 3761 N N . SER A 1 475 ? 19.228 14.972 36.597 1.00 68.75 475 SER A N 1
ATOM 3762 C CA . SER A 1 475 ? 18.329 13.981 37.225 1.00 68.75 475 SER A CA 1
ATOM 3763 C C . SER A 1 475 ? 19.066 13.094 38.240 1.00 68.75 475 SER A C 1
ATOM 3765 O O . SER A 1 475 ? 18.571 12.817 39.337 1.00 68.75 475 SER A O 1
ATOM 3767 N N . TYR A 1 476 ? 20.312 12.723 37.936 1.00 69.12 476 TYR A N 1
ATOM 3768 C CA . TYR A 1 476 ? 21.209 12.005 38.842 1.00 69.12 476 TYR A CA 1
ATOM 3769 C C . TYR A 1 476 ? 22.176 12.938 39.591 1.00 69.12 476 TYR A C 1
ATOM 3771 O O . TYR A 1 476 ? 23.318 12.557 39.878 1.00 69.12 476 TYR A O 1
ATOM 3779 N N . TRP A 1 477 ? 21.741 14.156 39.956 1.00 74.81 477 TRP A N 1
ATOM 3780 C CA . TRP A 1 477 ? 22.660 15.183 40.463 1.00 74.81 477 TRP A CA 1
ATOM 3781 C C . TRP A 1 477 ? 23.498 14.739 41.672 1.00 74.81 477 TRP A C 1
ATOM 3783 O O . TRP A 1 477 ? 24.673 15.109 41.786 1.00 74.81 477 TRP A O 1
ATOM 3793 N N . TRP A 1 478 ? 22.907 13.908 42.532 1.00 70.81 478 TRP A N 1
ATOM 3794 C CA . TRP A 1 478 ? 23.477 13.336 43.754 1.00 70.81 478 TRP A CA 1
ATOM 3795 C C . TRP A 1 478 ? 24.659 12.377 43.510 1.00 70.81 478 TRP A C 1
ATOM 3797 O O . TRP A 1 478 ? 25.458 12.158 44.420 1.00 70.81 478 TRP A O 1
ATOM 3807 N N . LEU A 1 479 ? 24.841 11.866 42.285 1.00 71.56 479 LEU A N 1
ATOM 3808 C CA . LEU A 1 479 ? 26.001 11.059 41.870 1.00 71.56 479 LEU A CA 1
ATOM 3809 C C . LEU A 1 479 ? 27.223 11.901 41.449 1.00 71.56 479 LEU A C 1
ATOM 3811 O O . LEU A 1 479 ? 28.111 11.372 40.791 1.00 71.56 479 LEU A O 1
ATOM 3815 N N . PHE A 1 480 ? 27.298 13.189 41.811 1.00 69.38 480 PHE A N 1
ATOM 3816 C CA . PHE A 1 480 ? 28.258 14.198 41.313 1.00 69.38 480 PHE A CA 1
ATOM 3817 C C . PHE A 1 480 ? 29.676 13.696 40.949 1.00 69.38 480 PHE A C 1
ATOM 3819 O O . PHE A 1 480 ? 30.145 13.947 39.844 1.00 69.38 480 PHE A O 1
ATOM 3826 N N . PHE A 1 481 ? 30.355 12.954 41.834 1.00 71.00 481 PHE A N 1
ATOM 3827 C CA . PHE A 1 481 ? 31.733 12.469 41.612 1.00 71.00 481 PHE A CA 1
ATOM 3828 C C . PHE A 1 481 ? 31.852 11.149 40.824 1.00 71.00 481 PHE A C 1
ATOM 3830 O O . PHE A 1 481 ? 32.962 10.692 40.564 1.00 71.00 481 PHE A O 1
ATOM 3837 N N . LEU A 1 482 ? 30.728 10.519 40.482 1.00 67.31 482 LEU A N 1
ATOM 3838 C CA . LEU A 1 482 ? 30.642 9.229 39.792 1.00 67.31 482 LEU A CA 1
ATOM 3839 C C . LEU A 1 482 ? 29.880 9.302 38.457 1.00 67.31 482 LEU A C 1
ATOM 3841 O O . LEU A 1 482 ? 29.873 8.304 37.739 1.00 67.31 482 LEU A O 1
ATOM 3845 N N . ARG A 1 483 ? 29.261 10.442 38.098 1.00 72.44 483 ARG A N 1
ATOM 3846 C CA . ARG A 1 483 ? 28.467 10.588 36.856 1.00 72.44 483 ARG A CA 1
ATOM 3847 C C . ARG A 1 483 ? 29.256 10.134 35.622 1.00 72.44 483 ARG A C 1
ATOM 3849 O O . ARG A 1 483 ? 28.837 9.203 34.942 1.00 72.44 483 ARG A O 1
ATOM 3856 N N . SER A 1 484 ? 30.460 10.666 35.424 1.00 73.25 484 SER A N 1
ATOM 3857 C CA . SER A 1 484 ? 31.337 10.316 34.295 1.00 73.25 484 SER A CA 1
ATOM 3858 C C . SER A 1 484 ? 31.992 8.932 34.364 1.00 73.25 484 SER A C 1
ATOM 3860 O O . SER A 1 484 ? 32.711 8.541 33.450 1.00 73.25 484 SER A O 1
ATOM 3862 N N . LEU A 1 485 ? 31.735 8.162 35.427 1.00 74.94 485 LEU A N 1
ATOM 3863 C CA . LEU A 1 485 ? 32.180 6.772 35.573 1.00 74.94 485 LEU A CA 1
ATOM 3864 C C . LEU A 1 485 ? 31.022 5.761 35.480 1.00 74.94 485 LEU A C 1
ATOM 3866 O O . LEU A 1 485 ? 31.282 4.569 35.339 1.00 74.94 485 LEU A O 1
ATOM 3870 N N . LEU A 1 486 ? 29.762 6.207 35.587 1.00 69.56 486 LEU A N 1
ATOM 3871 C CA . LEU A 1 486 ? 28.575 5.338 35.697 1.00 69.56 486 LEU A CA 1
ATOM 3872 C C . LEU A 1 486 ? 27.432 5.674 34.724 1.00 69.56 486 LEU A C 1
ATOM 3874 O O . LEU A 1 486 ? 26.561 4.822 34.518 1.00 69.56 486 LEU A O 1
ATOM 3878 N N . ILE A 1 487 ? 27.409 6.899 34.193 1.00 68.31 487 ILE A N 1
ATOM 3879 C CA . ILE A 1 487 ? 26.385 7.433 33.285 1.00 68.31 487 ILE A CA 1
ATOM 3880 C C . ILE A 1 487 ? 26.989 7.571 31.888 1.00 68.31 487 ILE A C 1
ATOM 3882 O O . ILE A 1 487 ? 26.557 6.859 30.986 1.00 68.31 487 ILE A O 1
ATOM 3886 N N . ASP A 1 488 ? 28.032 8.395 31.729 1.00 77.81 488 ASP A N 1
ATOM 3887 C CA . ASP A 1 488 ? 28.625 8.676 30.411 1.00 77.81 488 ASP A CA 1
ATOM 3888 C C . ASP A 1 488 ? 29.043 7.399 29.647 1.00 77.81 488 ASP A C 1
ATOM 3890 O O . ASP A 1 488 ? 28.597 7.249 28.513 1.00 77.81 488 ASP A O 1
ATOM 3894 N N . PRO A 1 489 ? 29.721 6.395 30.251 1.00 78.19 489 PRO A N 1
ATOM 3895 C CA . PRO A 1 489 ? 30.077 5.168 29.530 1.00 78.19 489 PRO A CA 1
ATOM 3896 C C . PRO A 1 489 ? 28.880 4.333 29.050 1.00 78.19 489 PRO A C 1
ATOM 3898 O O . PRO A 1 489 ? 29.023 3.580 28.094 1.00 78.19 489 PRO A O 1
ATOM 3901 N N . LYS A 1 490 ? 27.707 4.449 29.693 1.00 68.00 490 LYS A N 1
ATOM 3902 C CA . LYS A 1 490 ? 26.473 3.759 29.264 1.00 68.00 490 LYS A CA 1
ATOM 3903 C C . LYS A 1 490 ? 25.752 4.500 28.150 1.00 68.00 490 LYS A C 1
ATOM 3905 O O . LYS A 1 490 ? 25.029 3.876 27.389 1.00 68.00 490 LYS A O 1
ATOM 3910 N N . ILE A 1 491 ? 25.910 5.821 28.096 1.00 68.62 491 ILE A N 1
ATOM 3911 C CA . ILE A 1 491 ? 25.465 6.652 26.977 1.00 68.62 491 ILE A CA 1
ATOM 3912 C C . ILE A 1 491 ? 26.342 6.315 25.757 1.00 68.62 491 ILE A C 1
ATOM 3914 O O . ILE A 1 491 ? 25.819 6.034 24.680 1.00 68.62 491 ILE A O 1
ATOM 3918 N N . ASP A 1 492 ? 27.661 6.210 25.958 1.00 76.06 492 ASP A N 1
ATOM 3919 C CA . ASP A 1 492 ? 28.638 5.840 24.926 1.00 76.06 492 ASP A CA 1
ATOM 3920 C C . ASP A 1 492 ? 28.415 4.410 24.384 1.00 76.06 492 ASP A C 1
ATOM 3922 O O . ASP A 1 492 ? 28.330 4.229 23.171 1.00 76.06 492 ASP A O 1
ATOM 3926 N N . GLU A 1 493 ? 28.249 3.406 25.263 1.00 70.50 493 GLU A N 1
ATOM 3927 C CA . GLU A 1 493 ? 27.955 1.985 24.939 1.00 70.50 493 GLU A CA 1
ATOM 3928 C C . GLU A 1 493 ? 26.754 1.806 23.989 1.00 70.50 493 GLU A C 1
ATOM 3930 O O . GLU A 1 493 ? 26.622 0.788 23.310 1.00 70.50 493 GLU A O 1
ATOM 3935 N N . VAL A 1 494 ? 25.881 2.808 23.949 1.00 64.31 494 VAL A N 1
ATOM 3936 C CA . VAL A 1 494 ? 24.528 2.750 23.406 1.00 64.31 494 VAL A CA 1
ATOM 3937 C C . VAL A 1 494 ? 24.342 3.619 22.169 1.00 64.31 494 VAL A C 1
ATOM 3939 O O . VAL A 1 494 ? 23.642 3.213 21.244 1.00 64.31 494 VAL A O 1
ATOM 3942 N N . LEU A 1 495 ? 24.954 4.803 22.139 1.00 68.31 495 LEU A N 1
ATOM 3943 C CA . LEU A 1 495 ? 24.967 5.659 20.955 1.00 68.31 495 LEU A CA 1
ATOM 3944 C C . LEU A 1 495 ? 25.966 5.143 19.924 1.00 68.31 495 LEU A C 1
ATOM 3946 O O . LEU A 1 495 ? 25.687 5.183 18.730 1.00 68.31 495 LEU A O 1
ATOM 3950 N N . HIS A 1 496 ? 27.113 4.620 20.366 1.00 77.69 496 HIS A N 1
ATOM 3951 C CA . HIS A 1 496 ? 28.181 4.196 19.465 1.00 77.69 496 HIS A CA 1
ATOM 3952 C C . HIS A 1 496 ? 27.746 3.137 18.426 1.00 77.69 496 HIS A C 1
ATOM 3954 O O . HIS A 1 496 ? 28.117 3.302 17.266 1.00 77.69 496 HIS A O 1
ATOM 3960 N N . PRO A 1 497 ? 26.910 2.123 18.749 1.00 70.25 497 PRO A N 1
ATOM 3961 C CA . PRO A 1 497 ? 26.400 1.168 17.757 1.00 70.25 497 PRO A CA 1
ATOM 3962 C C . PRO A 1 497 ? 25.442 1.744 16.700 1.00 70.25 497 PRO A C 1
ATOM 3964 O O . PRO A 1 497 ? 25.225 1.084 15.690 1.00 70.25 497 PRO A O 1
ATOM 3967 N N . ILE A 1 498 ? 24.849 2.924 16.928 1.00 68.62 498 ILE A N 1
ATOM 3968 C CA . ILE A 1 498 ? 23.817 3.528 16.056 1.00 68.62 498 ILE A CA 1
ATOM 3969 C C . ILE A 1 498 ? 24.222 4.893 15.476 1.00 68.62 498 ILE A C 1
ATOM 3971 O O . ILE A 1 498 ? 23.523 5.436 14.623 1.00 68.62 498 ILE A O 1
ATOM 3975 N N . ALA A 1 499 ? 25.348 5.464 15.913 1.00 78.31 499 ALA A N 1
ATOM 3976 C CA . ALA A 1 499 ? 25.793 6.794 15.504 1.00 78.31 499 ALA A CA 1
ATOM 3977 C C . ALA A 1 499 ? 26.037 6.897 13.989 1.00 78.31 499 ALA A C 1
ATOM 3979 O O . ALA A 1 499 ? 25.637 7.884 13.377 1.00 78.31 499 ALA A O 1
ATOM 3980 N N . ASP A 1 500 ? 26.636 5.883 13.358 1.00 79.88 500 ASP A N 1
ATOM 3981 C CA . ASP A 1 500 ? 26.904 5.912 11.912 1.00 79.88 500 ASP A CA 1
ATOM 3982 C C . ASP A 1 500 ? 25.624 5.776 11.063 1.00 79.88 500 ASP A C 1
ATOM 3984 O O . ASP A 1 500 ? 25.522 6.408 10.010 1.00 79.88 500 ASP A O 1
ATOM 3988 N N . GLU A 1 501 ? 24.621 5.029 11.540 1.00 73.69 501 GLU A N 1
ATOM 3989 C CA . GLU A 1 501 ? 23.279 4.941 10.937 1.00 73.69 501 GLU A CA 1
ATOM 3990 C C . GLU A 1 501 ? 22.543 6.288 11.063 1.00 73.69 501 GLU A C 1
ATOM 3992 O O . GLU A 1 501 ? 22.045 6.841 10.077 1.00 73.69 501 GLU A O 1
ATOM 3997 N N . ALA A 1 502 ? 22.584 6.888 12.258 1.00 76.19 502 ALA A N 1
ATOM 3998 C CA . ALA A 1 502 ? 22.043 8.217 12.521 1.00 76.19 502 ALA A CA 1
ATOM 3999 C C . ALA A 1 502 ? 22.667 9.281 11.600 1.00 76.19 502 ALA A C 1
ATOM 4001 O O . ALA A 1 502 ? 21.956 10.054 10.959 1.00 76.19 502 ALA A O 1
ATOM 4002 N N . LEU A 1 503 ? 23.998 9.297 11.478 1.00 83.88 503 LEU A N 1
ATOM 4003 C CA . LEU A 1 503 ? 24.747 10.230 10.627 1.00 83.88 503 LEU A CA 1
ATOM 4004 C C . LEU A 1 503 ? 24.611 9.949 9.122 1.00 83.88 503 LEU A C 1
ATOM 4006 O O . LEU A 1 503 ? 24.918 10.832 8.312 1.00 83.88 503 LEU A O 1
ATOM 4010 N N . ALA A 1 504 ? 24.185 8.749 8.726 1.00 80.44 504 ALA A N 1
ATOM 4011 C CA . ALA A 1 504 ? 23.827 8.439 7.346 1.00 80.44 504 ALA A CA 1
ATOM 4012 C C . ALA A 1 504 ? 22.492 9.102 6.986 1.00 80.44 504 ALA A C 1
ATOM 4014 O O . ALA A 1 504 ? 22.432 9.954 6.096 1.00 80.44 504 ALA A O 1
ATOM 4015 N N . MET A 1 505 ? 21.431 8.780 7.729 1.00 77.06 505 MET A N 1
ATOM 4016 C CA . MET A 1 505 ? 20.084 9.248 7.402 1.00 77.06 505 MET A CA 1
ATOM 4017 C C . MET A 1 505 ? 19.862 10.732 7.749 1.00 77.06 505 MET A C 1
ATOM 4019 O O . MET A 1 505 ? 19.164 11.405 6.995 1.00 77.06 505 MET A O 1
ATOM 4023 N N . LEU A 1 506 ? 20.514 11.303 8.773 1.00 81.19 506 LEU A N 1
ATOM 4024 C CA . LEU A 1 506 ? 20.494 12.761 9.008 1.00 81.19 506 LEU A CA 1
ATOM 4025 C C . LEU A 1 506 ? 21.051 13.546 7.811 1.00 81.19 506 LEU A C 1
ATOM 4027 O O . LEU A 1 506 ? 20.470 14.552 7.400 1.00 81.19 506 LEU A O 1
ATOM 4031 N N . ARG A 1 507 ? 22.137 13.050 7.209 1.00 88.00 507 ARG A N 1
ATOM 4032 C CA . ARG A 1 507 ? 22.727 13.618 5.993 1.00 88.00 507 ARG A CA 1
ATOM 4033 C C . ARG A 1 507 ? 21.823 13.401 4.781 1.00 88.00 507 ARG A C 1
ATOM 4035 O O . ARG A 1 507 ? 21.625 14.348 4.029 1.00 88.00 507 ARG A O 1
ATOM 4042 N N . SER A 1 508 ? 21.239 12.211 4.621 1.00 83.25 508 SER A N 1
ATOM 4043 C CA . SER A 1 508 ? 20.250 11.932 3.565 1.00 83.25 508 SER A CA 1
ATOM 4044 C C . SER A 1 508 ? 19.065 12.904 3.639 1.00 83.25 508 SER A C 1
ATOM 4046 O O . SER A 1 508 ? 18.732 13.542 2.646 1.00 83.25 508 SER A O 1
ATOM 4048 N N . LEU A 1 509 ? 18.490 13.120 4.828 1.00 77.38 509 LEU A N 1
ATOM 4049 C CA . LEU A 1 509 ? 17.405 14.082 5.058 1.00 77.38 509 LEU A CA 1
ATOM 4050 C C . LEU A 1 509 ? 17.819 15.534 4.781 1.00 77.38 509 LEU A C 1
ATOM 4052 O O . LEU A 1 509 ? 17.068 16.265 4.135 1.00 77.38 509 LEU A O 1
ATOM 4056 N N . TYR A 1 510 ? 19.016 15.950 5.210 1.00 86.25 510 TYR A N 1
ATOM 4057 C CA . TYR A 1 510 ? 19.552 17.277 4.886 1.00 86.25 510 TYR A CA 1
ATOM 4058 C C . TYR A 1 510 ? 19.678 17.470 3.361 1.00 86.25 510 TYR A C 1
ATOM 4060 O O . TYR A 1 510 ? 19.284 18.512 2.834 1.00 86.25 510 TYR A O 1
ATOM 4068 N N . LEU A 1 511 ? 20.208 16.471 2.644 1.00 89.88 511 LEU A N 1
ATOM 4069 C CA . LEU A 1 511 ? 20.455 16.521 1.197 1.00 89.88 511 LEU A CA 1
ATOM 4070 C C . LEU A 1 511 ? 19.170 16.361 0.362 1.00 89.88 511 LEU A C 1
ATOM 4072 O O . LEU A 1 511 ? 19.045 16.986 -0.686 1.00 89.88 511 LEU A O 1
ATOM 4076 N N . ARG A 1 512 ? 18.154 15.650 0.866 1.00 83.19 512 ARG A N 1
ATOM 4077 C CA . ARG A 1 512 ? 16.776 15.678 0.330 1.00 83.19 512 ARG A CA 1
ATOM 4078 C C . ARG A 1 512 ? 16.155 17.085 0.390 1.00 83.19 512 ARG A C 1
ATOM 4080 O O . ARG A 1 512 ? 15.257 17.387 -0.384 1.00 83.19 512 ARG A O 1
ATOM 4087 N N . GLY A 1 513 ? 16.656 17.966 1.261 1.00 81.62 513 GLY A N 1
ATOM 4088 C CA . GLY A 1 513 ? 16.331 19.397 1.297 1.00 81.62 513 GLY A CA 1
ATOM 4089 C C . GLY A 1 513 ? 17.227 20.290 0.429 1.00 81.62 513 GLY A C 1
ATOM 4090 O O . GLY A 1 513 ? 17.357 21.479 0.732 1.00 81.62 513 GLY A O 1
ATOM 4091 N N . ARG A 1 514 ? 17.893 19.734 -0.594 1.00 89.12 514 ARG A N 1
ATOM 4092 C CA . ARG A 1 514 ? 18.812 20.430 -1.511 1.00 89.12 514 ARG A CA 1
ATOM 4093 C C . ARG A 1 514 ? 18.525 20.030 -2.960 1.00 89.12 514 ARG A C 1
ATOM 4095 O O . ARG A 1 514 ? 19.041 19.029 -3.447 1.00 89.12 514 ARG A O 1
ATOM 4102 N N . LEU A 1 515 ? 17.710 20.824 -3.662 1.00 85.69 515 LEU A N 1
ATOM 4103 C CA . LEU A 1 515 ? 17.391 20.597 -5.083 1.00 85.69 515 LEU A CA 1
ATOM 4104 C C . LEU A 1 515 ? 18.662 20.531 -5.950 1.00 85.69 515 LEU A C 1
ATOM 4106 O O . LEU A 1 515 ? 18.772 19.677 -6.821 1.00 85.69 515 LEU A O 1
ATOM 4110 N N . ASP A 1 516 ? 19.649 21.368 -5.628 1.00 91.00 516 ASP A N 1
ATOM 4111 C CA . ASP A 1 516 ? 20.974 21.404 -6.246 1.00 91.00 516 ASP A CA 1
ATOM 4112 C C . ASP A 1 516 ? 21.781 20.106 -6.055 1.00 91.00 516 ASP A C 1
ATOM 4114 O O . ASP A 1 516 ? 22.532 19.716 -6.946 1.00 91.00 516 ASP A O 1
ATOM 4118 N N . TYR A 1 517 ? 21.592 19.395 -4.939 1.00 93.19 517 TYR A N 1
ATOM 4119 C CA . TYR A 1 517 ? 22.134 18.045 -4.759 1.00 93.19 517 TYR A CA 1
ATOM 4120 C C . TYR A 1 517 ? 21.319 16.993 -5.528 1.00 93.19 517 TYR A C 1
ATOM 4122 O O . TYR A 1 517 ? 21.903 16.142 -6.195 1.00 93.19 517 TYR A O 1
ATOM 4130 N N . LEU A 1 518 ? 19.984 17.051 -5.461 1.00 89.00 518 LEU A N 1
ATOM 4131 C CA . LEU A 1 518 ? 19.097 16.050 -6.072 1.00 89.00 518 LEU A CA 1
ATOM 4132 C C . LEU A 1 518 ? 19.204 16.006 -7.605 1.00 89.00 518 LEU A C 1
ATOM 4134 O O . LEU A 1 518 ? 19.187 14.921 -8.183 1.00 89.00 518 LEU A O 1
ATOM 4138 N N . GLU A 1 519 ? 19.347 17.159 -8.264 1.00 91.06 519 GLU A N 1
ATOM 4139 C CA . GLU A 1 519 ? 19.545 17.229 -9.719 1.00 91.06 519 GLU A CA 1
ATOM 4140 C C . GLU A 1 519 ? 20.897 16.613 -10.134 1.00 91.06 519 GLU A C 1
ATOM 4142 O O . GLU A 1 519 ? 20.961 15.854 -11.103 1.00 91.06 519 GLU A O 1
ATOM 4147 N N . ALA A 1 520 ? 21.958 16.845 -9.352 1.00 95.25 520 ALA A N 1
ATOM 4148 C CA . ALA A 1 520 ? 23.276 16.256 -9.592 1.00 95.25 520 ALA A CA 1
ATOM 4149 C C . ALA A 1 520 ? 23.327 14.743 -9.282 1.00 95.25 520 ALA A C 1
ATOM 4151 O O . ALA A 1 520 ? 23.940 13.988 -10.038 1.00 95.25 520 ALA A O 1
ATOM 4152 N N . GLU A 1 521 ? 22.654 14.281 -8.218 1.00 94.69 521 GLU A N 1
ATOM 4153 C CA . GLU A 1 521 ? 22.465 12.852 -7.906 1.00 94.69 521 GLU A CA 1
ATOM 4154 C C . GLU A 1 521 ? 21.750 12.140 -9.069 1.00 94.69 521 GLU A C 1
ATOM 4156 O O . GLU A 1 521 ? 22.187 11.079 -9.517 1.00 94.69 521 GLU A O 1
ATOM 4161 N N . GLN A 1 522 ? 20.695 12.750 -9.618 1.00 92.88 522 GLN A N 1
ATOM 4162 C CA . GLN A 1 522 ? 19.933 12.203 -10.744 1.00 92.88 522 GLN A CA 1
ATOM 4163 C C . GLN A 1 522 ? 20.772 12.094 -12.033 1.00 92.88 522 GLN A C 1
ATOM 4165 O O . GLN A 1 522 ? 20.681 11.079 -12.732 1.00 92.88 522 GLN A O 1
ATOM 4170 N N . GLU A 1 523 ? 21.602 13.094 -12.354 1.00 94.75 523 GLU A N 1
ATOM 4171 C CA . GLU A 1 523 ? 22.517 13.045 -13.508 1.00 94.75 523 GLU A CA 1
ATOM 4172 C C . GLU A 1 523 ? 23.618 11.984 -13.313 1.00 94.75 523 GLU A C 1
ATOM 4174 O O . GLU A 1 523 ? 23.852 11.149 -14.195 1.00 94.75 523 GLU A O 1
ATOM 4179 N N . ALA A 1 524 ? 24.241 11.949 -12.131 1.00 95.00 524 ALA A N 1
ATOM 4180 C CA . ALA A 1 524 ? 25.271 10.972 -11.784 1.00 95.00 524 ALA A CA 1
ATOM 4181 C C . ALA A 1 524 ? 24.750 9.527 -11.766 1.00 95.00 524 ALA A C 1
ATOM 4183 O O . ALA A 1 524 ? 25.490 8.601 -12.125 1.00 95.00 524 ALA A O 1
ATOM 4184 N N . ASN A 1 525 ? 23.488 9.325 -11.381 1.00 95.50 525 ASN A N 1
ATOM 4185 C CA . ASN A 1 525 ? 22.832 8.026 -11.437 1.00 95.50 525 ASN A CA 1
ATOM 4186 C C . ASN A 1 525 ? 22.464 7.658 -12.880 1.00 95.50 525 ASN A C 1
ATOM 4188 O O . ASN A 1 525 ? 22.820 6.560 -13.302 1.00 95.50 525 ASN A O 1
ATOM 4192 N N . ARG A 1 526 ? 21.887 8.565 -13.690 1.00 95.44 526 ARG A N 1
ATOM 4193 C CA . ARG A 1 526 ? 21.640 8.312 -15.130 1.00 95.44 526 ARG A CA 1
ATOM 4194 C C . ARG A 1 526 ? 22.907 7.819 -15.836 1.00 95.44 526 ARG A C 1
ATOM 4196 O O . ARG A 1 526 ? 22.877 6.772 -16.479 1.00 95.44 526 ARG A O 1
ATOM 4203 N N . ALA A 1 527 ? 24.030 8.512 -15.645 1.00 94.19 527 ALA A N 1
ATOM 4204 C CA . ALA A 1 527 ? 25.307 8.152 -16.262 1.00 94.19 527 ALA A CA 1
ATOM 4205 C C . ALA A 1 527 ? 25.813 6.751 -15.854 1.00 94.19 527 ALA A C 1
ATOM 4207 O O . ALA A 1 527 ? 26.406 6.044 -16.672 1.00 94.19 527 ALA A O 1
ATOM 4208 N N . LEU A 1 528 ? 25.564 6.320 -14.610 1.00 94.00 528 LEU A N 1
ATOM 4209 C CA . LEU A 1 528 ? 25.869 4.961 -14.148 1.00 94.00 528 LEU A CA 1
ATOM 4210 C C . LEU A 1 528 ? 24.911 3.931 -14.769 1.00 94.00 528 LEU A C 1
ATOM 4212 O O . LEU A 1 528 ? 25.357 2.863 -15.196 1.00 94.00 528 LEU A O 1
ATOM 4216 N N . PHE A 1 529 ? 23.618 4.252 -14.857 1.00 95.56 529 PHE A N 1
ATOM 4217 C CA . PHE A 1 529 ? 22.589 3.373 -15.414 1.00 95.56 529 PHE A CA 1
ATOM 4218 C C . PHE A 1 529 ? 22.765 3.130 -16.917 1.00 95.56 529 PHE A C 1
ATOM 4220 O O . PHE A 1 529 ? 22.757 1.973 -17.336 1.00 95.56 529 PHE A O 1
ATOM 4227 N N . ASP A 1 530 ? 22.987 4.177 -17.716 1.00 95.19 530 ASP A N 1
ATOM 4228 C CA . ASP A 1 530 ? 23.279 4.058 -19.154 1.00 95.19 530 ASP A CA 1
ATOM 4229 C C . ASP A 1 530 ? 24.531 3.194 -19.382 1.00 95.19 530 ASP A C 1
ATOM 4231 O O . ASP A 1 530 ? 24.536 2.252 -20.186 1.00 95.19 530 ASP A O 1
ATOM 4235 N N . ARG A 1 531 ? 25.590 3.451 -18.602 1.00 93.88 531 ARG A N 1
ATOM 4236 C CA . ARG A 1 531 ? 26.874 2.761 -18.743 1.00 93.88 531 ARG A CA 1
ATOM 4237 C C . ARG A 1 531 ? 26.820 1.287 -18.343 1.00 93.88 531 ARG A C 1
ATOM 4239 O O . ARG A 1 531 ? 27.249 0.453 -19.139 1.00 93.88 531 ARG A O 1
ATOM 4246 N N . HIS A 1 532 ? 26.299 0.971 -17.156 1.00 94.75 532 HIS A N 1
ATOM 4247 C CA . HIS A 1 532 ? 26.447 -0.349 -16.528 1.00 94.75 532 HIS A CA 1
ATOM 4248 C C . HIS A 1 532 ? 25.142 -1.129 -16.353 1.00 94.75 532 HIS A C 1
ATOM 4250 O O . HIS A 1 532 ? 25.155 -2.355 -16.442 1.00 94.75 532 HIS A O 1
ATOM 4256 N N . VAL A 1 533 ? 24.011 -0.471 -16.088 1.00 96.06 533 VAL A N 1
ATOM 4257 C CA . VAL A 1 533 ? 22.774 -1.182 -15.730 1.00 96.06 533 VAL A CA 1
ATOM 4258 C C . VAL A 1 533 ? 22.058 -1.667 -16.991 1.00 96.06 533 VAL A C 1
ATOM 4260 O O . VAL A 1 533 ? 21.961 -0.964 -18.001 1.00 96.06 533 VAL A O 1
ATOM 4263 N N . ARG A 1 534 ? 21.588 -2.915 -16.952 1.00 97.00 534 ARG A N 1
ATOM 4264 C CA . ARG A 1 534 ? 20.979 -3.625 -18.087 1.00 97.00 534 ARG A CA 1
ATOM 4265 C C . ARG A 1 534 ? 19.630 -4.245 -17.755 1.00 97.00 534 ARG A C 1
ATOM 4267 O O . ARG A 1 534 ? 18.808 -4.365 -18.660 1.00 97.00 534 ARG A O 1
ATOM 4274 N N . LEU A 1 535 ? 19.399 -4.585 -16.491 1.00 96.94 535 LEU A N 1
ATOM 4275 C CA . LEU A 1 535 ? 18.103 -4.982 -15.950 1.00 96.94 535 LEU A CA 1
ATOM 4276 C C . LEU A 1 535 ? 17.898 -4.289 -14.599 1.00 96.94 535 LEU A C 1
ATOM 4278 O O . LEU A 1 535 ? 18.829 -4.197 -13.800 1.00 96.94 535 LEU A O 1
ATOM 4282 N N . VAL A 1 536 ? 16.677 -3.832 -14.340 1.00 96.38 536 VAL A N 1
ATOM 4283 C CA . VAL A 1 536 ? 16.254 -3.353 -13.021 1.00 96.38 536 VAL A CA 1
ATOM 4284 C C . VAL A 1 536 ? 15.015 -4.123 -12.594 1.00 96.38 536 VAL A C 1
ATOM 4286 O O . VAL A 1 536 ? 14.076 -4.267 -13.379 1.00 96.38 536 VAL A O 1
ATOM 4289 N N . TYR A 1 537 ? 15.024 -4.588 -11.350 1.00 92.50 537 TYR A N 1
ATOM 4290 C CA . TYR A 1 537 ? 13.901 -5.211 -10.666 1.00 92.50 537 TYR A CA 1
ATOM 4291 C C . TYR A 1 537 ? 13.376 -4.259 -9.586 1.00 92.50 537 TYR A C 1
ATOM 4293 O O . TYR A 1 537 ? 14.066 -3.985 -8.607 1.00 92.50 537 TYR A O 1
ATOM 4301 N N . GLY A 1 538 ? 12.149 -3.771 -9.750 1.00 84.25 538 GLY A N 1
ATOM 4302 C CA . GLY A 1 538 ? 11.336 -3.195 -8.676 1.00 84.25 538 GLY A CA 1
ATOM 4303 C C . GLY A 1 538 ? 10.109 -4.070 -8.397 1.00 84.25 538 GLY A C 1
ATOM 4304 O O . GLY A 1 538 ? 9.969 -5.150 -8.969 1.00 84.25 538 GLY A O 1
ATOM 4305 N N . GLY A 1 539 ? 9.184 -3.585 -7.571 1.00 70.19 539 GLY A N 1
ATOM 4306 C CA . GLY A 1 539 ? 7.935 -4.283 -7.256 1.00 70.19 539 GLY A CA 1
ATOM 4307 C C . GLY A 1 539 ? 7.839 -4.659 -5.780 1.00 70.19 539 GLY A C 1
ATOM 4308 O O . GLY A 1 539 ? 8.847 -4.902 -5.114 1.00 70.19 539 GLY A O 1
ATOM 4309 N N . GLY A 1 540 ? 6.612 -4.654 -5.269 1.00 60.53 540 GLY A N 1
ATOM 4310 C CA . GLY A 1 540 ? 6.336 -4.808 -3.849 1.00 60.53 540 GLY A CA 1
ATOM 4311 C C . GLY A 1 540 ? 6.343 -6.259 -3.365 1.00 60.53 540 GLY A C 1
ATOM 4312 O O . GLY A 1 540 ? 6.293 -7.203 -4.162 1.00 60.53 540 GLY A O 1
ATOM 4313 N N . ALA A 1 541 ? 6.499 -6.398 -2.043 1.00 56.62 541 ALA A N 1
ATOM 4314 C CA . ALA A 1 541 ? 6.518 -7.628 -1.236 1.00 56.62 541 ALA A CA 1
ATOM 4315 C C . ALA A 1 541 ? 7.393 -8.807 -1.737 1.00 56.62 541 ALA A C 1
ATOM 4317 O O . ALA A 1 541 ? 7.393 -9.877 -1.136 1.00 56.62 541 ALA A O 1
ATOM 4318 N N . ARG A 1 542 ? 8.135 -8.641 -2.843 1.00 71.81 542 ARG A N 1
ATOM 4319 C CA . ARG A 1 542 ? 8.713 -9.718 -3.670 1.00 71.81 542 ARG A CA 1
ATOM 4320 C C . ARG A 1 542 ? 7.701 -10.789 -4.118 1.00 71.81 542 ARG A C 1
ATOM 4322 O O . ARG A 1 542 ? 8.098 -11.886 -4.498 1.00 71.81 542 ARG A O 1
ATOM 4329 N N . ASN A 1 543 ? 6.408 -10.483 -4.151 1.00 73.75 543 ASN A N 1
ATOM 4330 C CA . ASN A 1 543 ? 5.394 -11.380 -4.726 1.00 73.75 543 ASN A CA 1
ATOM 4331 C C . ASN A 1 543 ? 5.153 -11.059 -6.212 1.00 73.75 543 ASN A C 1
ATOM 4333 O O . ASN A 1 543 ? 4.788 -11.917 -7.010 1.00 73.75 543 ASN A O 1
ATOM 4337 N N . ASN A 1 544 ? 5.432 -9.823 -6.616 1.00 86.88 544 ASN A N 1
ATOM 4338 C CA . ASN A 1 544 ? 5.341 -9.345 -7.989 1.00 86.88 544 ASN A CA 1
ATOM 4339 C C . ASN A 1 544 ? 6.656 -8.672 -8.418 1.00 86.88 544 ASN A C 1
ATOM 4341 O O . ASN A 1 544 ? 7.486 -8.316 -7.581 1.00 86.88 544 ASN A O 1
ATOM 4345 N N . ALA A 1 545 ? 6.835 -8.491 -9.728 1.00 91.00 545 ALA A N 1
ATOM 4346 C CA . ALA A 1 545 ? 8.005 -7.836 -10.304 1.00 91.00 545 ALA A CA 1
ATOM 4347 C C . ALA A 1 545 ? 7.611 -6.715 -11.276 1.00 91.00 545 ALA A C 1
ATOM 4349 O O . ALA A 1 545 ? 6.737 -6.891 -12.128 1.00 91.00 545 ALA A O 1
ATOM 4350 N N . GLU A 1 546 ? 8.297 -5.583 -11.161 1.00 94.81 546 GLU A N 1
ATOM 4351 C CA . GLU A 1 546 ? 8.364 -4.494 -12.135 1.00 94.81 546 GLU A CA 1
ATOM 4352 C C . GLU A 1 546 ? 9.738 -4.564 -12.804 1.00 94.81 546 GLU A C 1
ATOM 4354 O O . GLU A 1 546 ? 10.754 -4.262 -12.177 1.00 94.81 546 GLU A O 1
ATOM 4359 N N . LEU A 1 547 ? 9.791 -5.007 -14.059 1.00 97.00 547 LEU A N 1
ATOM 4360 C CA . LEU A 1 547 ? 11.047 -5.198 -14.777 1.00 97.00 547 LEU A CA 1
ATOM 4361 C C . LEU A 1 547 ? 11.246 -4.059 -15.774 1.00 97.00 547 LEU A C 1
ATOM 4363 O O . LEU A 1 547 ? 10.412 -3.828 -16.656 1.00 97.00 547 LEU A O 1
ATOM 4367 N N . PHE A 1 548 ? 12.368 -3.356 -15.645 1.00 97.50 548 PHE A N 1
ATOM 4368 C CA . PHE A 1 548 ? 12.741 -2.245 -16.517 1.00 97.50 548 PHE A CA 1
ATOM 4369 C C . PHE A 1 548 ? 14.030 -2.579 -17.263 1.00 97.50 548 PHE A C 1
ATOM 4371 O O . PHE A 1 548 ? 14.954 -3.175 -16.699 1.00 97.50 548 PHE A O 1
ATOM 4378 N N . ILE A 1 549 ? 14.107 -2.154 -18.522 1.00 97.38 549 ILE A N 1
ATOM 4379 C CA . ILE A 1 549 ? 15.283 -2.355 -19.378 1.00 97.38 549 ILE A CA 1
ATOM 4380 C C . ILE A 1 549 ? 15.647 -1.053 -20.118 1.00 97.38 549 ILE A C 1
ATOM 4382 O O . ILE A 1 549 ? 14.766 -0.225 -20.397 1.00 97.38 549 ILE A O 1
ATOM 4386 N N . PRO A 1 550 ? 16.932 -0.848 -20.454 1.00 97.25 550 PRO A N 1
ATOM 4387 C CA . PRO A 1 550 ? 17.347 0.228 -21.337 1.00 97.25 550 PRO A CA 1
ATOM 4388 C C . PRO A 1 550 ? 17.044 -0.104 -22.800 1.00 97.25 550 PRO A C 1
ATOM 4390 O O . PRO A 1 550 ? 16.921 -1.265 -23.198 1.00 97.25 550 PRO A O 1
ATOM 4393 N N . VAL A 1 551 ? 17.014 0.940 -23.619 1.00 96.81 551 VAL A N 1
ATOM 4394 C CA . VAL A 1 551 ? 17.135 0.842 -25.075 1.00 96.81 551 VAL A CA 1
ATOM 4395 C C . VAL A 1 551 ? 18.615 0.690 -25.407 1.00 96.81 551 VAL A C 1
ATOM 4397 O O . VAL A 1 551 ? 19.413 1.498 -24.945 1.00 96.81 551 VAL A O 1
ATOM 4400 N N . CYS A 1 552 ? 19.004 -0.303 -26.206 1.00 94.06 552 CYS A N 1
ATOM 4401 C CA . CYS A 1 552 ? 20.406 -0.516 -26.575 1.00 94.06 552 CYS A CA 1
ATOM 4402 C C . CYS A 1 552 ? 20.580 -0.627 -28.093 1.00 94.06 552 CYS A C 1
ATOM 4404 O O . CYS A 1 552 ? 20.065 -1.558 -28.709 1.00 94.06 552 CYS A O 1
ATOM 4406 N N . GLU A 1 553 ? 21.375 0.269 -28.682 1.00 90.44 553 GLU A N 1
ATOM 4407 C CA . GLU A 1 553 ? 21.853 0.130 -30.069 1.00 90.44 553 GLU A CA 1
ATOM 4408 C C . GLU A 1 553 ? 22.990 -0.904 -30.163 1.00 90.44 553 GLU A C 1
ATOM 4410 O O . GLU A 1 553 ? 23.193 -1.546 -31.193 1.00 90.44 553 GLU A O 1
ATOM 4415 N N . SER A 1 554 ? 23.732 -1.089 -29.066 1.00 85.94 554 SER A N 1
ATOM 4416 C CA . SER A 1 554 ? 24.692 -2.180 -28.864 1.00 85.94 554 SER A CA 1
ATOM 4417 C C . SER A 1 554 ? 24.892 -2.433 -27.359 1.00 85.94 554 SER A C 1
ATOM 4419 O O . SER A 1 554 ? 24.524 -1.570 -26.563 1.00 85.94 554 SER A O 1
ATOM 4421 N N . PRO A 1 555 ? 25.525 -3.541 -26.923 1.00 79.44 555 PRO A N 1
ATOM 4422 C CA . PRO A 1 555 ? 25.796 -3.790 -25.496 1.00 79.44 555 PRO A CA 1
ATOM 4423 C C . PRO A 1 555 ? 26.626 -2.694 -24.795 1.00 79.44 555 PRO A C 1
ATOM 4425 O O . PRO A 1 555 ? 26.549 -2.529 -23.580 1.00 79.44 555 PRO A O 1
ATOM 4428 N N . ALA A 1 556 ? 27.404 -1.922 -25.564 1.00 83.50 556 ALA A N 1
ATOM 4429 C CA . ALA A 1 556 ? 28.203 -0.793 -25.081 1.00 83.50 556 ALA A CA 1
ATOM 4430 C C . ALA A 1 556 ? 27.533 0.583 -25.303 1.00 83.50 556 ALA A C 1
ATOM 4432 O O . ALA A 1 556 ? 28.124 1.607 -24.972 1.00 83.50 556 ALA A O 1
ATOM 4433 N N . ALA A 1 557 ? 26.331 0.617 -25.887 1.00 91.31 557 ALA A N 1
ATOM 4434 C CA . ALA A 1 557 ? 25.574 1.830 -26.187 1.00 91.31 557 ALA A CA 1
ATOM 4435 C C . ALA A 1 557 ? 24.101 1.611 -25.816 1.00 91.31 557 ALA A C 1
ATOM 4437 O O . ALA A 1 557 ? 23.269 1.277 -26.665 1.00 91.31 557 ALA A O 1
ATOM 4438 N N . CYS A 1 558 ? 23.821 1.767 -24.524 1.00 95.31 558 CYS A N 1
ATOM 4439 C CA . CYS A 1 558 ? 22.493 1.692 -23.932 1.00 95.31 558 CYS A CA 1
ATOM 4440 C C . CYS A 1 558 ? 22.078 3.063 -23.379 1.00 95.31 558 CYS A C 1
ATOM 4442 O O . CYS A 1 558 ? 22.926 3.856 -22.978 1.00 95.31 558 CYS A O 1
ATOM 4444 N N . SER A 1 559 ? 20.775 3.327 -23.371 1.00 95.00 559 SER A N 1
ATOM 4445 C CA . SER A 1 559 ? 20.156 4.564 -22.904 1.00 95.00 559 SER A CA 1
ATOM 4446 C C . SER A 1 559 ? 18.860 4.257 -22.157 1.00 95.00 559 SER A C 1
ATOM 4448 O O . SER A 1 559 ? 18.038 3.445 -22.599 1.00 95.00 559 SER A O 1
ATOM 4450 N N . TRP A 1 560 ? 18.653 4.938 -21.037 1.00 94.88 560 TRP A N 1
ATOM 4451 C CA . TRP A 1 560 ? 17.424 4.875 -20.256 1.00 94.88 560 TRP A CA 1
ATOM 4452 C C . TRP A 1 560 ? 16.437 6.016 -20.552 1.00 94.88 560 TRP A C 1
ATOM 4454 O O . TRP A 1 560 ? 15.313 5.973 -20.045 1.00 94.88 560 TRP A O 1
ATOM 4464 N N . GLU A 1 561 ? 16.811 6.994 -21.386 1.00 91.12 561 GLU A N 1
ATOM 4465 C CA . GLU A 1 561 ? 16.077 8.260 -21.584 1.00 91.12 561 GLU A CA 1
ATOM 4466 C C . GLU A 1 561 ? 14.647 8.105 -22.118 1.00 91.12 561 GLU A C 1
ATOM 4468 O O . GLU A 1 561 ? 13.793 8.945 -21.842 1.00 91.12 561 GLU A O 1
ATOM 4473 N N . ARG A 1 562 ? 14.369 7.023 -22.852 1.00 93.00 562 ARG A N 1
ATOM 4474 C CA . ARG A 1 562 ? 13.011 6.620 -23.238 1.00 93.00 562 ARG A CA 1
ATOM 4475 C C . ARG A 1 562 ? 12.727 5.192 -22.801 1.00 93.00 562 ARG A C 1
ATOM 4477 O O . ARG A 1 562 ? 13.643 4.386 -22.637 1.00 93.00 562 ARG A O 1
ATOM 4484 N N . ARG A 1 563 ? 11.443 4.853 -22.701 1.00 95.00 563 ARG A N 1
ATOM 4485 C CA . ARG A 1 563 ? 11.011 3.458 -22.589 1.00 95.00 563 ARG A CA 1
ATOM 4486 C C . ARG A 1 563 ? 11.331 2.670 -23.876 1.00 95.00 563 ARG A C 1
ATOM 4488 O O . ARG A 1 563 ? 11.288 3.243 -24.975 1.00 95.00 563 ARG A O 1
ATOM 4495 N N . PRO A 1 564 ? 11.647 1.369 -23.762 1.00 97.12 564 PRO A N 1
ATOM 4496 C CA . PRO A 1 564 ? 11.730 0.469 -24.906 1.00 97.12 564 PRO A CA 1
ATOM 4497 C C . PRO A 1 564 ? 10.338 0.264 -25.515 1.00 97.12 564 PRO A C 1
ATOM 4499 O O . PRO A 1 564 ? 9.334 0.226 -24.799 1.00 97.12 5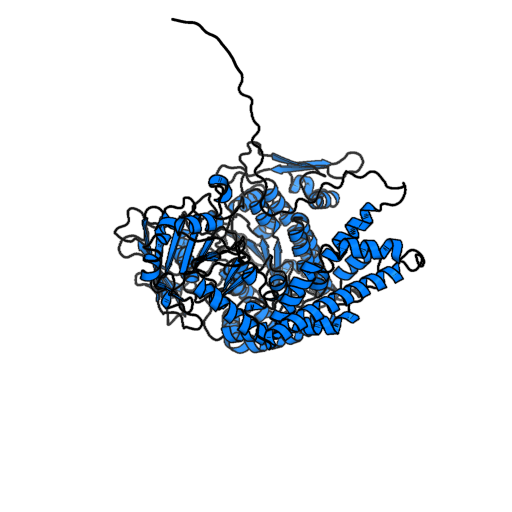64 PRO A O 1
ATOM 4502 N N . SER A 1 565 ? 10.294 0.105 -26.832 1.00 97.31 565 SER A N 1
ATOM 4503 C CA . SER A 1 565 ? 9.103 -0.335 -27.558 1.00 97.31 565 SER A CA 1
ATOM 4504 C C . SER A 1 565 ? 8.889 -1.843 -27.422 1.00 97.31 565 SER A C 1
ATOM 4506 O O . SER A 1 565 ? 9.787 -2.585 -27.016 1.00 97.31 565 SER A O 1
ATOM 4508 N N . TYR A 1 566 ? 7.701 -2.322 -27.782 1.00 97.56 566 TYR A N 1
ATOM 4509 C CA . TYR A 1 566 ? 7.342 -3.740 -27.675 1.00 97.56 566 TYR A CA 1
ATOM 4510 C C . TYR A 1 566 ? 8.300 -4.687 -28.418 1.00 97.56 566 TYR A C 1
ATOM 4512 O O . TYR A 1 566 ? 8.722 -5.694 -27.850 1.00 97.56 566 TYR A O 1
ATOM 4520 N N . ASP A 1 567 ? 8.714 -4.346 -29.641 1.00 97.94 567 ASP A N 1
ATOM 4521 C CA . ASP A 1 567 ? 9.665 -5.165 -30.407 1.00 97.94 567 ASP A CA 1
ATOM 4522 C C . ASP A 1 567 ? 11.074 -5.156 -29.783 1.00 97.94 567 ASP A C 1
ATOM 4524 O O . ASP A 1 567 ? 11.780 -6.164 -29.836 1.00 97.94 567 ASP A O 1
ATOM 4528 N N . GLU A 1 568 ? 11.474 -4.060 -29.126 1.00 97.75 568 GLU A N 1
ATOM 4529 C CA . GLU A 1 568 ? 12.730 -3.987 -28.366 1.00 97.75 568 GLU A CA 1
ATOM 4530 C C . GLU A 1 568 ? 12.667 -4.846 -27.092 1.00 97.75 568 GLU A C 1
ATOM 4532 O O . GLU A 1 568 ? 13.646 -5.519 -26.771 1.00 97.75 568 GLU A O 1
ATOM 4537 N N . ILE A 1 569 ? 11.514 -4.899 -26.412 1.00 98.06 569 ILE A N 1
ATOM 4538 C CA . ILE A 1 569 ? 11.272 -5.793 -25.265 1.00 98.06 569 ILE A CA 1
ATOM 4539 C C . ILE A 1 569 ? 11.322 -7.265 -25.703 1.00 98.06 569 ILE A C 1
ATOM 4541 O O . ILE A 1 569 ? 12.017 -8.069 -25.077 1.00 98.06 569 ILE A O 1
ATOM 4545 N N . LEU A 1 570 ? 10.630 -7.631 -26.791 1.00 97.44 570 LEU A N 1
ATOM 4546 C CA . LEU A 1 570 ? 10.660 -8.996 -27.332 1.00 97.44 570 LEU A CA 1
ATOM 4547 C C . LEU A 1 570 ? 12.057 -9.400 -27.826 1.00 97.44 570 LEU A C 1
ATOM 4549 O O . LEU A 1 570 ? 12.462 -10.553 -27.666 1.00 97.44 570 LEU A O 1
ATOM 4553 N N . GLY A 1 571 ? 12.784 -8.464 -28.441 1.00 96.88 571 GLY A N 1
ATOM 4554 C CA . GLY A 1 571 ? 14.127 -8.674 -28.974 1.00 96.88 571 GLY A CA 1
ATOM 4555 C C . GLY A 1 571 ? 15.241 -8.648 -27.923 1.00 96.88 571 GLY A C 1
ATOM 4556 O O . GLY A 1 571 ? 16.357 -9.076 -28.228 1.00 96.88 571 GLY A O 1
ATOM 4557 N N . TYR A 1 572 ? 14.971 -8.184 -26.697 1.00 97.31 572 TYR A N 1
ATOM 4558 C CA . TYR A 1 572 ? 16.004 -7.904 -25.699 1.00 97.31 572 TYR A CA 1
ATOM 4559 C C . TYR A 1 572 ? 16.881 -9.133 -25.389 1.00 97.31 572 TYR A C 1
ATOM 4561 O O . TYR A 1 572 ? 16.391 -10.205 -25.013 1.00 97.31 572 TYR A O 1
ATOM 4569 N N . ARG A 1 573 ? 18.201 -8.969 -25.579 1.00 95.19 573 ARG A N 1
ATOM 4570 C CA . ARG A 1 573 ? 19.223 -10.039 -25.551 1.00 95.19 573 ARG A CA 1
ATOM 4571 C C . ARG A 1 573 ? 18.827 -11.254 -26.403 1.00 95.19 573 ARG A C 1
ATOM 4573 O O . ARG A 1 573 ? 18.773 -12.379 -25.918 1.00 95.19 573 ARG A O 1
ATOM 4580 N N . GLU A 1 574 ? 18.492 -11.015 -27.672 1.00 96.12 574 GLU A N 1
ATOM 4581 C CA . GLU A 1 574 ? 18.012 -12.035 -28.624 1.00 96.12 574 GLU A CA 1
ATOM 4582 C C . GLU A 1 574 ? 16.773 -12.797 -28.101 1.00 96.12 574 GLU A C 1
ATOM 4584 O O . GLU A 1 574 ? 16.612 -14.006 -28.303 1.00 96.12 574 GLU A O 1
ATOM 4589 N N . GLY A 1 575 ? 15.912 -12.099 -27.353 1.00 96.44 575 GLY A N 1
ATOM 4590 C CA . GLY A 1 575 ? 14.743 -12.646 -26.659 1.00 96.44 575 GLY A CA 1
ATOM 4591 C C . GLY A 1 575 ? 15.061 -13.566 -25.471 1.00 96.44 575 GLY A C 1
ATOM 4592 O O . GLY A 1 575 ? 14.171 -14.278 -25.001 1.00 96.44 575 GLY A O 1
ATOM 4593 N N . ALA A 1 576 ? 16.308 -13.602 -24.982 1.00 97.12 576 ALA A N 1
ATOM 4594 C CA . ALA A 1 576 ? 16.698 -14.432 -23.837 1.00 97.12 576 ALA A CA 1
ATOM 4595 C C . ALA A 1 576 ? 15.956 -14.040 -22.553 1.00 97.12 576 ALA A C 1
ATOM 4597 O O . ALA A 1 576 ? 15.673 -14.906 -21.732 1.00 97.12 576 ALA A O 1
ATOM 4598 N N . PHE A 1 577 ? 15.583 -12.766 -22.414 1.00 97.25 577 PHE A N 1
ATOM 4599 C CA . PHE A 1 577 ? 14.805 -12.256 -21.285 1.00 97.25 577 PHE A CA 1
ATOM 4600 C C . PHE A 1 577 ? 13.410 -12.869 -21.203 1.00 97.25 577 PHE A C 1
ATOM 4602 O O . PHE A 1 577 ? 13.076 -13.491 -20.196 1.00 97.25 577 PHE A O 1
ATOM 4609 N N . LEU A 1 578 ? 12.630 -12.804 -22.284 1.00 97.00 578 LEU A N 1
ATOM 4610 C CA . LEU A 1 578 ? 11.293 -13.392 -22.285 1.00 97.00 578 LEU A CA 1
ATOM 4611 C C . LEU A 1 578 ? 11.334 -14.926 -22.178 1.00 97.00 578 LEU A C 1
ATOM 4613 O O . LEU A 1 578 ? 10.476 -15.509 -21.520 1.00 97.00 578 LEU A O 1
ATOM 4617 N N . ARG A 1 579 ? 12.366 -15.583 -22.736 1.00 97.12 579 ARG A N 1
ATOM 4618 C CA . ARG A 1 579 ? 12.613 -17.017 -22.494 1.00 97.12 579 ARG A CA 1
ATOM 4619 C C . ARG A 1 579 ? 12.907 -17.311 -21.022 1.00 97.12 579 ARG A C 1
ATOM 4621 O O . ARG A 1 579 ? 12.304 -18.220 -20.471 1.00 97.12 579 ARG A O 1
ATOM 4628 N N . ALA A 1 580 ? 13.772 -16.535 -20.369 1.00 96.75 580 ALA A N 1
ATOM 4629 C CA . ALA A 1 580 ? 14.111 -16.733 -18.960 1.00 96.75 580 ALA A CA 1
ATOM 4630 C C . ALA A 1 580 ? 12.885 -16.602 -18.041 1.00 96.75 580 ALA A C 1
ATOM 4632 O O . ALA A 1 580 ? 12.759 -17.397 -17.109 1.00 96.75 580 ALA A O 1
ATOM 4633 N N . LEU A 1 581 ? 11.985 -15.653 -18.330 1.00 96.25 581 LEU A N 1
ATOM 4634 C CA . LEU A 1 581 ? 10.710 -15.493 -17.624 1.00 96.25 581 LEU A CA 1
ATOM 4635 C C . LEU A 1 581 ? 9.788 -16.706 -17.820 1.00 96.25 581 LEU A C 1
ATOM 4637 O O . LEU A 1 581 ? 9.350 -17.285 -16.835 1.00 96.25 581 LEU A O 1
ATOM 4641 N N . VAL A 1 582 ? 9.551 -17.131 -19.066 1.00 95.75 582 VAL A N 1
ATOM 4642 C CA . VAL A 1 582 ? 8.685 -18.286 -19.391 1.00 95.75 582 VAL A CA 1
ATOM 4643 C C . VAL A 1 582 ? 9.256 -19.616 -18.866 1.00 95.75 582 VAL A C 1
ATOM 4645 O O . VAL A 1 582 ? 8.507 -20.504 -18.468 1.00 95.75 582 VAL A O 1
ATOM 4648 N N . GLU A 1 583 ? 10.584 -19.760 -18.812 1.00 94.62 583 GLU A N 1
ATOM 4649 C CA . GLU A 1 583 ? 11.258 -20.927 -18.225 1.00 94.62 583 GLU A CA 1
ATOM 4650 C C . GLU A 1 583 ? 11.275 -20.931 -16.681 1.00 94.62 583 GLU A C 1
ATOM 4652 O O . GLU A 1 583 ? 11.645 -21.947 -16.088 1.00 94.62 583 GLU A O 1
ATOM 4657 N N . SER A 1 584 ? 10.911 -19.829 -16.015 1.00 92.62 584 SER A N 1
ATOM 4658 C CA . SER A 1 584 ? 10.911 -19.745 -14.550 1.00 92.62 584 SER A CA 1
ATOM 4659 C C . SER A 1 584 ? 9.695 -20.472 -13.958 1.00 92.62 584 SER A C 1
ATOM 4661 O O . SER A 1 584 ? 8.563 -20.175 -14.345 1.00 92.62 584 SER A O 1
ATOM 4663 N N . PRO A 1 585 ? 9.865 -21.404 -12.999 1.00 90.94 585 PRO A N 1
ATOM 4664 C CA . PRO A 1 585 ? 8.742 -22.145 -12.437 1.00 90.94 585 PRO A CA 1
ATOM 4665 C C . PRO A 1 585 ? 7.806 -21.273 -11.593 1.00 90.94 585 PRO A C 1
ATOM 4667 O O . PRO A 1 585 ? 6.617 -21.580 -11.550 1.00 90.94 585 PRO A O 1
ATOM 4670 N N . GLY A 1 586 ? 8.320 -20.195 -10.991 1.00 91.38 586 GLY A N 1
ATOM 4671 C CA . GLY A 1 586 ? 7.541 -19.258 -10.184 1.00 91.38 586 GLY A CA 1
ATOM 4672 C C . GLY A 1 586 ? 6.858 -18.137 -10.963 1.00 91.38 586 GLY A C 1
ATOM 4673 O O . GLY A 1 586 ? 6.200 -17.309 -10.345 1.00 91.38 586 GLY A O 1
ATOM 4674 N N . VAL A 1 587 ? 6.988 -18.073 -12.293 1.00 94.19 587 VAL A N 1
ATOM 4675 C CA . VAL A 1 587 ? 6.272 -17.085 -13.120 1.00 94.19 587 VAL A CA 1
ATOM 4676 C C . VAL A 1 587 ? 4.922 -17.654 -13.556 1.00 94.19 587 VAL A C 1
ATOM 4678 O O . VAL A 1 587 ? 4.854 -18.715 -14.179 1.00 94.19 587 VAL A O 1
ATOM 4681 N N . GLY A 1 588 ? 3.848 -16.935 -13.226 1.00 95.06 588 GLY A N 1
ATOM 4682 C CA . GLY A 1 588 ? 2.484 -17.248 -13.645 1.00 95.06 588 GLY A CA 1
ATOM 4683 C C . GLY A 1 588 ? 2.095 -16.467 -14.896 1.00 95.06 588 GLY A C 1
ATOM 4684 O O . GLY A 1 588 ? 1.841 -17.062 -15.942 1.00 95.06 588 GLY A O 1
ATOM 4685 N N . LEU A 1 589 ? 2.093 -15.133 -14.786 1.00 97.31 589 LEU A N 1
ATOM 4686 C CA . LEU A 1 589 ? 1.641 -14.215 -15.836 1.00 97.31 589 LEU A CA 1
ATOM 4687 C C . LEU A 1 589 ? 2.678 -13.127 -16.136 1.00 97.31 589 LEU A C 1
ATOM 4689 O O . LEU A 1 589 ? 3.317 -12.587 -15.231 1.00 97.31 589 LEU A O 1
ATOM 4693 N N . ILE A 1 590 ? 2.799 -12.768 -17.414 1.00 98.19 590 ILE A N 1
ATOM 4694 C CA . ILE A 1 590 ? 3.687 -11.721 -17.934 1.00 98.19 590 ILE A CA 1
ATOM 4695 C C . ILE A 1 590 ? 2.841 -10.706 -18.710 1.00 98.19 590 ILE A C 1
ATOM 4697 O O . ILE A 1 590 ? 2.121 -11.083 -19.634 1.00 98.19 590 ILE A O 1
ATOM 4701 N N . PHE A 1 591 ? 2.961 -9.423 -18.372 1.00 98.38 591 PHE A N 1
ATOM 4702 C CA . PHE A 1 591 ? 2.233 -8.312 -18.987 1.00 98.38 591 PHE A CA 1
ATOM 4703 C C . PHE A 1 591 ? 3.210 -7.368 -19.696 1.00 98.38 591 PHE A C 1
ATOM 4705 O O . PHE A 1 591 ? 4.182 -6.909 -19.092 1.00 98.38 591 PHE A O 1
ATOM 4712 N N . ILE A 1 592 ? 2.947 -7.055 -20.967 1.00 98.38 592 ILE A N 1
ATOM 4713 C CA . ILE A 1 592 ? 3.796 -6.184 -21.794 1.00 98.38 592 ILE A CA 1
ATOM 4714 C C . ILE A 1 592 ? 2.920 -5.171 -22.538 1.00 98.38 592 ILE A C 1
ATOM 4716 O O . ILE A 1 592 ? 2.046 -5.558 -23.316 1.00 98.38 592 ILE A O 1
ATOM 4720 N N . ARG A 1 593 ? 3.166 -3.868 -22.353 1.00 97.75 593 ARG A N 1
ATOM 4721 C CA . ARG A 1 593 ? 2.512 -2.818 -23.156 1.00 97.75 593 ARG A CA 1
ATOM 4722 C C . ARG A 1 593 ? 3.029 -2.862 -24.598 1.00 97.75 593 ARG A C 1
ATOM 4724 O O . ARG A 1 593 ? 4.236 -2.831 -24.824 1.00 97.75 593 ARG A O 1
ATOM 4731 N N . LYS A 1 594 ? 2.129 -2.903 -25.583 1.00 96.94 594 LYS A N 1
ATOM 4732 C CA . LYS A 1 594 ? 2.487 -2.897 -27.014 1.00 96.94 594 LYS A CA 1
ATOM 4733 C C . LYS A 1 594 ? 2.942 -1.530 -27.522 1.00 96.94 594 LYS A C 1
ATOM 4735 O O . LYS A 1 594 ? 3.730 -1.466 -28.455 1.00 96.94 594 LYS A O 1
ATOM 4740 N N . ASN A 1 595 ? 2.458 -0.468 -26.886 1.00 94.00 595 ASN A N 1
ATOM 4741 C CA . ASN A 1 595 ? 2.872 0.918 -27.082 1.00 94.00 595 ASN A CA 1
ATOM 4742 C C . ASN A 1 595 ? 3.580 1.462 -25.826 1.00 94.00 595 ASN A C 1
ATOM 4744 O O . ASN A 1 595 ? 3.271 2.553 -25.349 1.00 94.00 595 ASN A O 1
ATOM 4748 N N . ASN A 1 596 ? 4.483 0.671 -25.232 1.00 95.62 596 ASN A N 1
ATOM 4749 C CA . ASN A 1 596 ? 5.192 1.020 -23.992 1.00 95.62 596 ASN A CA 1
ATOM 4750 C C . ASN A 1 596 ? 6.003 2.325 -24.121 1.00 95.62 596 ASN A C 1
ATOM 4752 O O . ASN A 1 596 ? 6.084 3.107 -23.176 1.00 95.62 596 ASN A O 1
ATOM 4756 N N . GLU A 1 597 ? 6.539 2.599 -25.309 1.00 93.75 597 GLU A N 1
ATOM 4757 C CA . GLU A 1 597 ? 7.262 3.824 -25.653 1.00 93.75 597 GLU A CA 1
ATOM 4758 C C . GLU A 1 597 ? 6.402 5.102 -25.595 1.00 93.75 597 GLU A C 1
ATOM 4760 O O . GLU A 1 597 ? 6.954 6.191 -25.451 1.00 93.75 597 GLU A O 1
ATOM 4765 N N . ALA A 1 598 ? 5.067 4.986 -25.634 1.00 90.38 598 ALA A N 1
ATOM 4766 C CA . ALA A 1 598 ? 4.151 6.116 -25.457 1.00 90.38 598 ALA A CA 1
ATOM 4767 C C . ALA A 1 598 ? 3.996 6.559 -23.986 1.00 90.38 598 ALA A C 1
ATOM 4769 O O . ALA A 1 598 ? 3.510 7.658 -23.729 1.00 90.38 598 ALA A O 1
ATOM 4770 N N . PHE A 1 599 ? 4.423 5.743 -23.013 1.00 87.62 599 PHE A N 1
ATOM 4771 C CA . PHE A 1 599 ? 4.305 6.022 -21.573 1.00 87.62 599 PHE A CA 1
ATOM 4772 C C . PHE A 1 599 ? 5.555 6.726 -21.018 1.00 87.62 599 PHE A C 1
ATOM 4774 O O . PHE A 1 599 ? 6.134 6.309 -20.010 1.00 87.62 599 PHE A O 1
ATOM 4781 N N . ALA A 1 600 ? 5.989 7.780 -21.710 1.00 77.12 600 ALA A N 1
ATOM 4782 C CA . ALA A 1 600 ? 7.069 8.655 -21.267 1.00 77.12 600 ALA A CA 1
ATOM 4783 C C . ALA A 1 600 ? 6.625 9.569 -20.108 1.00 77.12 600 ALA A C 1
ATOM 4785 O O . ALA A 1 600 ? 5.446 9.911 -19.975 1.00 77.12 600 ALA A O 1
ATOM 4786 N N . ASP A 1 601 ? 7.579 9.985 -19.275 1.00 68.19 601 ASP A N 1
ATOM 4787 C CA . ASP A 1 601 ? 7.316 10.915 -18.175 1.00 68.19 601 ASP A CA 1
ATOM 4788 C C . ASP A 1 601 ? 6.855 12.281 -18.716 1.00 68.19 601 ASP A C 1
ATOM 4790 O O . ASP A 1 601 ? 7.423 12.803 -19.675 1.00 68.19 601 ASP A O 1
ATOM 4794 N N . ALA A 1 602 ? 5.814 12.854 -18.101 1.00 63.81 602 ALA A N 1
ATOM 4795 C CA . ALA A 1 602 ? 5.150 14.093 -18.533 1.00 63.81 602 ALA A CA 1
ATOM 4796 C C . ALA A 1 602 ? 4.608 14.096 -19.986 1.00 63.81 602 ALA A C 1
ATOM 4798 O O . ALA A 1 602 ? 4.363 15.162 -20.553 1.00 63.81 602 ALA A O 1
ATOM 4799 N N . ALA A 1 603 ? 4.380 12.920 -20.583 1.00 71.12 603 ALA A N 1
ATOM 4800 C CA . ALA A 1 603 ? 3.561 12.785 -21.783 1.00 71.12 603 ALA A CA 1
ATOM 4801 C C . ALA A 1 603 ? 2.083 12.520 -21.412 1.00 71.12 603 ALA A C 1
ATOM 4803 O O . ALA A 1 603 ? 1.820 11.700 -20.521 1.00 71.12 603 ALA A O 1
ATOM 4804 N N . PRO A 1 604 ? 1.112 13.131 -22.122 1.00 77.44 604 PRO A N 1
ATOM 4805 C CA . PRO A 1 604 ? -0.292 12.749 -22.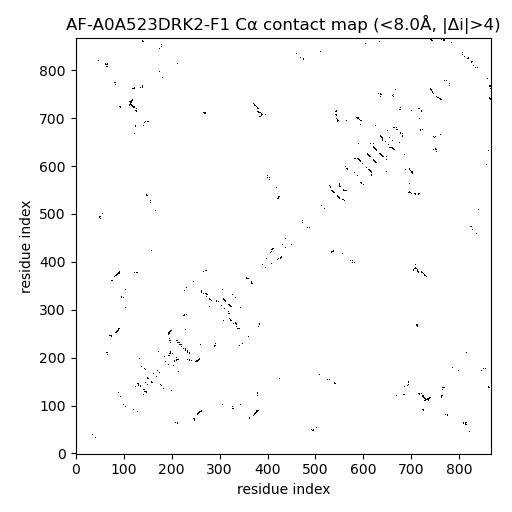016 1.00 77.44 604 PRO A CA 1
ATOM 4806 C C . PRO A 1 604 ? -0.489 11.271 -22.363 1.00 77.44 604 PRO A C 1
ATOM 4808 O O . PRO A 1 604 ? 0.108 10.769 -23.318 1.00 77.44 604 PRO A O 1
ATOM 4811 N N . LEU A 1 605 ? -1.355 10.577 -21.618 1.00 83.38 605 LEU A N 1
ATOM 4812 C CA . LEU A 1 605 ? -1.648 9.163 -21.873 1.00 83.38 605 LEU A CA 1
ATOM 4813 C C . LEU A 1 605 ? -2.197 8.954 -23.301 1.00 83.38 605 LEU A C 1
ATOM 4815 O O . LEU A 1 605 ? -3.044 9.735 -23.748 1.00 83.38 605 LEU A O 1
ATOM 4819 N N . PRO A 1 606 ? -1.777 7.892 -24.016 1.00 87.06 606 PRO A N 1
ATOM 4820 C CA . PRO A 1 606 ? -2.374 7.550 -25.303 1.00 87.06 606 PRO A CA 1
ATOM 4821 C C . PRO A 1 606 ? -3.839 7.157 -25.089 1.00 87.06 606 PRO A C 1
ATOM 4823 O O . PRO A 1 606 ? -4.121 6.397 -24.171 1.00 87.06 606 PRO A O 1
ATOM 4826 N N . LYS A 1 607 ? -4.767 7.605 -25.953 1.00 87.25 607 LYS A N 1
ATOM 4827 C CA . LYS A 1 607 ? -6.214 7.318 -25.804 1.00 87.25 607 LYS A CA 1
ATOM 4828 C C . LYS A 1 607 ? -6.527 5.822 -25.601 1.00 87.25 607 LYS A C 1
ATOM 4830 O O . LYS A 1 607 ? -7.484 5.486 -24.907 1.00 87.25 607 LYS A O 1
ATOM 4835 N N . ARG A 1 608 ? -5.707 4.946 -26.190 1.00 92.94 608 ARG A N 1
ATOM 4836 C CA . ARG A 1 608 ? -5.762 3.493 -26.026 1.00 92.94 608 ARG A CA 1
ATOM 4837 C C . ARG A 1 608 ? -4.384 2.916 -25.705 1.00 92.94 608 ARG A C 1
ATOM 4839 O O . ARG A 1 608 ? -3.382 3.287 -26.323 1.00 92.94 608 ARG A O 1
ATOM 4846 N N . VAL A 1 609 ? -4.353 1.954 -24.788 1.00 94.75 609 VAL A N 1
ATOM 4847 C CA . VAL A 1 609 ? -3.233 1.022 -24.593 1.00 94.75 609 VAL A CA 1
ATOM 4848 C C . VAL A 1 609 ? -3.633 -0.353 -25.112 1.00 94.75 609 VAL A C 1
ATOM 4850 O O . VAL A 1 609 ? -4.790 -0.757 -24.995 1.00 94.75 609 VAL A O 1
ATOM 4853 N N . GLU A 1 610 ? -2.665 -1.092 -25.643 1.00 97.56 610 GLU A N 1
ATOM 4854 C CA . GLU A 1 610 ? -2.782 -2.544 -25.756 1.00 97.56 610 GLU A CA 1
ATOM 4855 C C . GLU A 1 610 ? -1.748 -3.202 -24.844 1.00 97.56 610 GLU A C 1
ATOM 4857 O O . GLU A 1 610 ? -0.567 -2.857 -24.872 1.00 97.56 610 GLU A O 1
ATOM 4862 N N . VAL A 1 611 ? -2.194 -4.160 -24.038 1.00 98.44 611 VAL A N 1
ATOM 4863 C CA . VAL A 1 611 ? -1.367 -4.975 -23.152 1.00 98.44 611 VAL A CA 1
ATOM 4864 C C . VAL A 1 611 ? -1.453 -6.413 -23.636 1.00 98.44 611 VAL A C 1
ATOM 4866 O O . VAL A 1 611 ? -2.529 -7.008 -23.699 1.00 98.44 611 VAL A O 1
ATOM 4869 N N . GLU A 1 612 ? -0.309 -6.987 -23.975 1.00 98.44 612 GLU A N 1
ATOM 4870 C CA . GLU A 1 612 ? -0.210 -8.421 -24.179 1.00 98.44 612 GLU A CA 1
ATOM 4871 C C . GLU A 1 612 ? -0.011 -9.129 -22.843 1.00 98.44 612 GLU A C 1
ATOM 4873 O O . GLU A 1 612 ? 0.871 -8.762 -22.066 1.00 98.44 612 GLU A O 1
ATOM 4878 N N . ILE A 1 613 ? -0.819 -10.158 -22.617 1.00 98.50 613 ILE A N 1
ATOM 4879 C CA . ILE A 1 613 ? -0.736 -11.062 -21.474 1.00 98.50 613 ILE A CA 1
ATOM 4880 C C . ILE A 1 613 ? -0.188 -12.393 -21.986 1.00 98.50 613 ILE A C 1
ATOM 4882 O O . ILE A 1 613 ? -0.633 -12.878 -23.030 1.00 98.50 613 ILE A O 1
ATOM 4886 N N . ARG A 1 614 ? 0.765 -12.989 -21.270 1.00 98.00 614 ARG A N 1
ATOM 4887 C CA . ARG A 1 614 ? 1.286 -14.335 -21.543 1.00 98.00 614 ARG A CA 1
ATOM 4888 C C . ARG A 1 614 ? 1.318 -15.177 -20.281 1.00 98.00 614 ARG A C 1
ATOM 4890 O O . ARG A 1 614 ? 1.600 -14.644 -19.210 1.00 98.00 614 ARG A O 1
ATOM 4897 N N . ASP A 1 615 ? 1.123 -16.478 -20.442 1.00 96.44 615 ASP A N 1
ATOM 4898 C CA . ASP A 1 615 ? 1.451 -17.468 -19.419 1.00 96.44 615 ASP A CA 1
ATOM 4899 C C . ASP A 1 615 ? 2.811 -18.147 -19.693 1.00 96.44 615 ASP A C 1
ATOM 4901 O O . ASP A 1 615 ? 3.537 -17.823 -20.643 1.00 96.44 615 ASP A O 1
ATOM 4905 N N . ARG A 1 616 ? 3.149 -19.117 -18.842 1.00 92.75 616 ARG A N 1
ATOM 4906 C CA . ARG A 1 616 ? 4.341 -19.973 -18.949 1.00 92.75 616 ARG A CA 1
ATOM 4907 C C . ARG A 1 616 ? 4.255 -21.103 -19.988 1.00 92.75 616 ARG A C 1
ATOM 4909 O O . ARG A 1 616 ? 5.261 -21.760 -20.244 1.00 92.75 616 ARG A O 1
ATOM 4916 N N . GLU A 1 617 ? 3.080 -21.378 -20.552 1.00 93.94 617 GLU A N 1
ATOM 4917 C CA . GLU A 1 617 ? 2.909 -22.355 -21.641 1.00 93.94 617 GLU A CA 1
ATOM 4918 C C . GLU A 1 617 ? 3.118 -21.702 -23.019 1.00 93.94 617 GLU A C 1
ATOM 4920 O O . GLU A 1 617 ? 3.387 -22.388 -24.007 1.00 93.94 617 GLU A O 1
ATOM 4925 N N . GLY A 1 618 ? 3.045 -20.369 -23.076 1.00 92.12 618 GLY A N 1
ATOM 4926 C CA . GLY A 1 618 ? 3.125 -19.574 -24.296 1.00 92.12 618 GLY A CA 1
ATOM 4927 C C . GLY A 1 618 ? 1.759 -19.202 -24.875 1.00 92.12 618 GLY A C 1
ATOM 4928 O O . GLY A 1 618 ? 1.721 -18.667 -25.986 1.00 92.12 618 GLY A O 1
ATOM 4929 N N . ASN A 1 619 ? 0.660 -19.441 -24.146 1.00 97.56 619 ASN A N 1
ATOM 4930 C CA . ASN A 1 619 ? -0.650 -18.898 -24.497 1.00 97.56 619 ASN A CA 1
ATOM 4931 C C . ASN A 1 619 ? -0.628 -17.370 -24.342 1.00 97.56 619 ASN A C 1
ATOM 4933 O O . ASN A 1 619 ? 0.124 -16.811 -23.535 1.00 97.56 619 ASN A O 1
ATOM 4937 N N . ARG A 1 620 ? -1.432 -16.676 -25.151 1.00 97.88 620 ARG A N 1
ATOM 4938 C CA . ARG A 1 620 ? -1.425 -15.212 -25.255 1.00 97.88 620 ARG A CA 1
ATOM 4939 C C . ARG A 1 620 ? -2.842 -14.660 -25.207 1.00 97.88 620 ARG A C 1
ATOM 4941 O O . ARG A 1 620 ? -3.752 -15.188 -25.840 1.00 97.88 620 ARG A O 1
ATOM 4948 N N . GLY A 1 621 ? -3.002 -13.551 -24.500 1.00 98.12 621 GLY A N 1
ATOM 4949 C CA . GLY A 1 621 ? -4.213 -12.740 -24.474 1.00 98.12 621 GLY A CA 1
ATOM 4950 C C . GLY A 1 621 ? -3.890 -11.300 -24.855 1.00 98.12 621 GLY A C 1
ATOM 4951 O O . GLY A 1 621 ? -2.772 -10.823 -24.647 1.00 98.12 621 GLY A O 1
ATOM 4952 N N . LEU A 1 622 ? -4.872 -10.600 -25.412 1.00 98.31 622 LEU A N 1
ATOM 4953 C CA . LEU A 1 622 ? -4.796 -9.179 -25.709 1.00 98.31 622 LEU A CA 1
ATOM 4954 C C . LEU A 1 622 ? -5.841 -8.429 -24.890 1.00 98.31 622 LEU A C 1
ATOM 4956 O O . LEU A 1 622 ? -7.040 -8.513 -25.152 1.00 98.31 622 LEU A O 1
ATOM 4960 N N . LEU A 1 623 ? -5.342 -7.661 -23.932 1.00 98.19 623 LEU A N 1
ATOM 4961 C CA . LEU A 1 623 ? -6.081 -6.648 -23.203 1.00 98.19 623 LEU A CA 1
ATOM 4962 C C . LEU A 1 623 ? -5.950 -5.317 -23.957 1.00 98.19 623 LEU A C 1
ATOM 4964 O O . LEU A 1 623 ? -4.863 -4.936 -24.387 1.00 98.19 623 LEU A O 1
ATOM 4968 N N . SER A 1 624 ? -7.051 -4.601 -24.142 1.00 97.81 624 SER A N 1
ATOM 4969 C CA . SER A 1 624 ? -7.062 -3.207 -24.594 1.00 97.81 624 SER A CA 1
ATOM 4970 C C . SER A 1 624 ? -7.802 -2.362 -23.568 1.00 97.81 624 SER A C 1
ATOM 4972 O O . SER A 1 624 ? -8.848 -2.783 -23.081 1.00 97.81 624 SER A O 1
ATOM 4974 N N . VAL A 1 625 ? -7.277 -1.177 -23.261 1.00 95.88 625 VAL A N 1
ATOM 4975 C CA . VAL A 1 625 ? -7.974 -0.186 -22.428 1.00 95.88 625 VAL A CA 1
ATOM 4976 C C . VAL A 1 625 ? -8.069 1.105 -23.213 1.00 95.88 625 VAL A C 1
ATOM 4978 O O . VAL A 1 625 ? -7.066 1.554 -23.770 1.00 95.88 625 VAL A O 1
ATOM 4981 N N . GLU A 1 626 ? -9.260 1.684 -23.268 1.00 93.31 626 GLU A N 1
ATOM 4982 C CA . GLU A 1 626 ? -9.545 2.937 -23.962 1.00 93.31 626 GLU A CA 1
ATOM 4983 C C . GLU A 1 626 ? -10.301 3.880 -23.020 1.00 93.31 626 GLU A C 1
ATOM 4985 O O . GLU A 1 626 ? -11.150 3.433 -22.245 1.00 93.31 626 GLU A O 1
ATOM 4990 N N . ARG A 1 627 ? -9.973 5.178 -23.048 1.00 87.50 627 ARG A N 1
ATOM 4991 C CA . ARG A 1 627 ? -10.744 6.183 -22.302 1.00 87.50 627 ARG A CA 1
ATOM 4992 C C . ARG A 1 627 ? -11.936 6.648 -23.136 1.00 87.50 627 ARG A C 1
ATOM 4994 O O . ARG A 1 627 ? -11.763 7.078 -24.278 1.00 87.50 627 ARG A O 1
ATOM 5001 N N . ASP A 1 628 ? -13.120 6.600 -22.538 1.00 84.75 628 ASP A N 1
ATOM 5002 C CA . ASP A 1 628 ? -14.338 7.175 -23.099 1.00 84.75 628 ASP A CA 1
ATOM 5003 C C . ASP A 1 628 ? -14.325 8.704 -22.908 1.00 84.75 628 ASP A C 1
ATOM 5005 O O . ASP A 1 628 ? -14.269 9.196 -21.780 1.00 84.75 628 ASP A O 1
ATOM 5009 N N . ASP A 1 629 ? -14.332 9.473 -24.003 1.00 80.94 629 ASP A N 1
ATOM 5010 C CA . ASP A 1 629 ? -14.214 10.940 -23.934 1.00 80.94 629 ASP A CA 1
ATOM 5011 C C . ASP A 1 629 ? -15.438 11.634 -23.277 1.00 80.94 629 ASP A C 1
ATOM 5013 O O . ASP A 1 629 ? -15.231 12.626 -22.575 1.00 80.94 629 ASP A O 1
ATOM 5017 N N . PRO A 1 630 ? -16.701 11.178 -23.469 1.00 81.75 630 PRO A N 1
ATOM 5018 C CA . PRO A 1 630 ? -17.877 11.767 -22.816 1.00 81.75 630 PRO A CA 1
ATOM 5019 C C . PRO A 1 630 ? -17.982 11.556 -21.298 1.00 81.75 630 PRO A C 1
ATOM 5021 O O . PRO A 1 630 ? -18.382 12.488 -20.598 1.00 81.75 630 PRO A O 1
ATOM 5024 N N . SER A 1 631 ? -17.685 10.358 -20.783 1.00 76.25 631 SER A N 1
ATOM 5025 C CA . SER A 1 631 ? -17.767 10.059 -19.340 1.00 76.25 631 SER A CA 1
ATOM 5026 C C . SER A 1 631 ? -16.458 10.319 -18.593 1.00 76.25 631 SER A C 1
ATOM 5028 O O . SER A 1 631 ? -16.484 10.628 -17.401 1.00 76.25 631 SER A O 1
ATOM 5030 N N . GLY A 1 632 ? -15.321 10.208 -19.287 1.00 78.69 632 GLY A N 1
ATOM 5031 C CA . GLY A 1 632 ? -13.981 10.202 -18.707 1.00 78.69 632 GLY A CA 1
ATOM 5032 C C . GLY A 1 632 ? -13.525 8.830 -18.195 1.00 78.69 632 GLY A C 1
ATOM 5033 O O . GLY A 1 632 ? -12.355 8.701 -17.830 1.00 78.69 632 GLY A O 1
ATOM 5034 N N . GLU A 1 633 ? -14.396 7.819 -18.184 1.00 84.31 633 GLU A N 1
ATOM 5035 C CA . GLU A 1 633 ? -14.131 6.482 -17.640 1.00 84.31 633 GLU A CA 1
ATOM 5036 C C . GLU A 1 633 ? -13.215 5.630 -18.537 1.00 84.31 633 GLU A C 1
ATOM 5038 O O . GLU A 1 633 ? -12.879 5.997 -19.667 1.00 84.31 633 GLU A O 1
ATOM 5043 N N . LEU A 1 634 ? -12.805 4.466 -18.027 1.00 90.62 634 LEU A N 1
ATOM 5044 C CA . LEU A 1 634 ? -12.027 3.472 -18.771 1.00 90.62 634 LEU A CA 1
ATOM 5045 C C . LEU A 1 634 ? -12.897 2.274 -19.174 1.00 90.62 634 LEU A C 1
ATOM 5047 O O . LEU A 1 634 ? -13.556 1.660 -18.331 1.00 90.62 634 LEU A O 1
ATOM 5051 N N . VAL A 1 635 ? -12.836 1.917 -20.458 1.00 94.56 635 VAL A N 1
ATOM 5052 C CA . VAL A 1 635 ? -13.446 0.709 -21.027 1.00 94.56 635 VAL A CA 1
ATOM 5053 C C . VAL A 1 635 ? -12.353 -0.320 -21.295 1.00 94.56 635 VAL A C 1
ATOM 5055 O O . VAL A 1 635 ? -11.314 -0.002 -21.879 1.00 94.56 635 VAL A O 1
ATOM 5058 N N . TYR A 1 636 ? -12.597 -1.565 -20.891 1.00 97.19 636 TYR A N 1
ATOM 5059 C CA . TYR A 1 636 ? -11.645 -2.668 -20.972 1.00 97.19 636 TYR A CA 1
ATOM 5060 C C . TYR A 1 636 ? -12.177 -3.756 -21.905 1.00 97.19 636 TYR A C 1
ATOM 5062 O O . TYR A 1 636 ? -13.277 -4.280 -21.717 1.00 97.19 636 TYR A O 1
ATOM 5070 N N . HIS A 1 637 ? -11.371 -4.125 -22.894 1.00 98.12 637 HIS A N 1
ATOM 5071 C CA . HIS A 1 637 ? -11.665 -5.188 -23.845 1.00 98.12 637 HIS A CA 1
ATOM 5072 C C . HIS A 1 637 ? -10.637 -6.311 -23.721 1.00 98.12 637 HIS A C 1
ATOM 5074 O O . HIS A 1 637 ? -9.434 -6.041 -23.678 1.00 98.12 637 HIS A O 1
ATOM 5080 N N . TYR A 1 638 ? -11.088 -7.564 -23.713 1.00 98.50 638 TYR A N 1
ATOM 5081 C CA . TYR A 1 638 ? -10.201 -8.724 -23.643 1.00 98.50 638 TYR A CA 1
ATOM 5082 C C . TYR A 1 638 ? -10.561 -9.791 -24.671 1.00 98.50 638 TYR A C 1
ATOM 5084 O O . TYR A 1 638 ? -11.730 -10.147 -24.816 1.00 98.50 638 TYR A O 1
ATOM 5092 N N . ARG A 1 639 ? -9.532 -10.328 -25.337 1.00 98.06 639 ARG A N 1
ATOM 5093 C CA . ARG A 1 639 ? -9.627 -11.502 -26.212 1.00 98.06 639 ARG A CA 1
ATOM 5094 C C . ARG A 1 639 ? -8.389 -12.388 -26.131 1.00 98.06 639 ARG A C 1
ATOM 5096 O O . ARG A 1 639 ? -7.272 -11.886 -25.996 1.00 98.06 639 ARG A O 1
ATOM 5103 N N . THR A 1 640 ? -8.563 -13.689 -26.309 1.00 98.19 640 THR A N 1
ATOM 5104 C CA . THR A 1 640 ? -7.466 -14.646 -26.479 1.00 98.19 640 THR A CA 1
ATOM 5105 C C . THR A 1 640 ? -6.800 -14.449 -27.856 1.00 98.19 640 THR A C 1
ATOM 5107 O O . THR A 1 640 ? -7.426 -13.990 -28.818 1.00 98.19 640 THR A O 1
ATOM 5110 N N . ASP A 1 641 ? -5.515 -14.776 -27.993 1.00 96.50 641 ASP A N 1
ATOM 5111 C CA . ASP A 1 641 ? -4.868 -14.933 -29.303 1.00 96.50 641 ASP A CA 1
ATOM 5112 C C . ASP A 1 641 ? -5.337 -16.266 -29.924 1.00 96.50 641 ASP A C 1
ATOM 5114 O O . ASP A 1 641 ? -5.108 -17.305 -29.299 1.00 96.50 641 ASP A O 1
ATOM 5118 N N . PRO A 1 642 ? -5.944 -16.288 -31.132 1.00 94.19 642 PRO A N 1
ATOM 5119 C CA . PRO A 1 642 ? -6.420 -17.518 -31.779 1.00 94.19 642 PRO A CA 1
ATOM 5120 C C . PRO A 1 642 ? -5.343 -18.573 -32.091 1.00 94.19 642 PRO A C 1
ATOM 5122 O O . PRO A 1 642 ? -5.685 -19.665 -32.545 1.00 94.19 642 PRO A O 1
ATOM 5125 N N . ALA A 1 643 ? -4.057 -18.258 -31.902 1.00 95.06 643 ALA A N 1
ATOM 5126 C CA . ALA A 1 643 ? -2.957 -19.222 -31.965 1.00 95.06 643 ALA A CA 1
ATOM 5127 C C . ALA A 1 643 ? -2.665 -19.940 -30.626 1.00 95.06 643 ALA A C 1
ATOM 5129 O O . ALA A 1 643 ? -1.855 -20.868 -30.612 1.00 95.06 643 ALA A O 1
ATOM 5130 N N . SER A 1 644 ? -3.289 -19.519 -29.520 1.00 95.31 644 SER A N 1
ATOM 5131 C CA . SER A 1 644 ? -3.149 -20.142 -28.194 1.00 95.31 644 SER A CA 1
ATOM 5132 C C . SER A 1 644 ? -3.900 -21.472 -28.107 1.00 95.31 644 SER A C 1
ATOM 5134 O O . SER A 1 644 ? -4.845 -21.715 -28.859 1.00 95.31 644 SER A O 1
ATOM 5136 N N . VAL A 1 645 ? -3.495 -22.334 -27.171 1.00 93.88 645 VAL A N 1
ATOM 5137 C CA . VAL A 1 645 ? -4.196 -23.595 -26.873 1.00 93.88 645 VAL A CA 1
ATOM 5138 C C . VAL A 1 645 ? -5.253 -23.382 -25.787 1.00 93.88 645 VAL A C 1
ATOM 5140 O O . VAL A 1 645 ? -6.370 -23.875 -25.928 1.00 93.88 645 VAL A O 1
ATOM 5143 N N . ASN A 1 646 ? -4.898 -22.622 -24.749 1.00 96.06 646 ASN A N 1
ATOM 5144 C CA . ASN A 1 646 ? -5.746 -22.251 -23.615 1.00 96.06 646 ASN A CA 1
ATOM 5145 C C . ASN A 1 646 ? -5.881 -20.717 -23.543 1.00 96.06 646 ASN A C 1
ATOM 5147 O O . ASN A 1 646 ? -5.119 -19.995 -24.195 1.00 96.06 646 ASN A O 1
ATOM 5151 N N . ASP A 1 647 ? -6.807 -20.203 -22.732 1.00 97.19 647 ASP A N 1
ATOM 5152 C CA . ASP A 1 647 ? -6.802 -18.786 -22.364 1.00 97.19 647 ASP A CA 1
ATOM 5153 C C . ASP A 1 647 ? -5.843 -18.559 -21.176 1.00 97.19 647 ASP A C 1
ATOM 5155 O O . ASP A 1 647 ? -5.989 -19.234 -20.156 1.00 97.19 647 ASP A O 1
ATOM 5159 N N . PRO A 1 648 ? -4.864 -17.632 -21.247 1.00 97.00 648 PRO A N 1
ATOM 5160 C CA . PRO A 1 648 ? -3.876 -17.475 -20.177 1.00 97.00 648 PRO A CA 1
ATOM 5161 C C . PRO A 1 648 ? -4.470 -16.923 -18.871 1.00 97.00 648 PRO A C 1
ATOM 5163 O O . PRO A 1 648 ? -3.789 -16.949 -17.852 1.00 97.00 648 PRO A O 1
ATOM 5166 N N . LEU A 1 649 ? -5.712 -16.419 -18.873 1.00 96.81 649 LEU A N 1
ATOM 5167 C CA . LEU A 1 649 ? -6.430 -16.019 -17.660 1.00 96.81 649 LEU A CA 1
ATOM 5168 C C . LEU A 1 649 ? -7.483 -17.053 -17.213 1.00 96.81 649 LEU A C 1
ATOM 5170 O O . LEU A 1 649 ? -8.099 -16.871 -16.161 1.00 96.81 649 LEU A O 1
ATOM 5174 N N . GLY A 1 650 ? -7.709 -18.123 -17.986 1.00 95.69 650 GLY A N 1
ATOM 5175 C CA . GLY A 1 650 ? -8.858 -19.020 -17.807 1.00 95.69 650 GLY A CA 1
ATOM 5176 C C . GLY A 1 650 ? -10.194 -18.309 -18.057 1.00 95.69 650 GLY A C 1
ATOM 5177 O O . GLY A 1 650 ? -11.181 -18.558 -17.360 1.00 95.69 650 GLY A O 1
ATOM 5178 N N . TYR A 1 651 ? -10.201 -17.334 -18.974 1.00 96.31 651 TYR A N 1
ATOM 5179 C CA . TYR A 1 651 ? -11.349 -16.482 -19.293 1.00 96.31 651 TYR A CA 1
ATOM 5180 C C . TYR A 1 651 ? -12.039 -16.913 -20.607 1.00 96.31 651 TYR A C 1
ATOM 5182 O O . TYR A 1 651 ? -12.626 -16.075 -21.292 1.00 96.31 651 TYR A O 1
ATOM 5190 N N . GLU A 1 652 ? -12.018 -18.201 -20.980 1.00 95.00 652 GLU A N 1
ATOM 5191 C CA . GLU A 1 652 ? -12.488 -18.702 -22.291 1.00 95.00 652 GLU A CA 1
ATOM 5192 C C . GLU A 1 652 ? -13.921 -18.269 -22.653 1.00 95.00 652 GLU A C 1
ATOM 5194 O O . GLU A 1 652 ? -14.233 -18.078 -23.828 1.00 95.00 652 GLU A O 1
ATOM 5199 N N . ALA A 1 653 ? -14.793 -18.088 -21.656 1.00 94.50 653 ALA A N 1
ATOM 5200 C CA . ALA A 1 653 ? -16.172 -17.631 -21.842 1.00 94.50 653 ALA A CA 1
ATOM 5201 C C . ALA A 1 653 ? -16.297 -16.175 -22.341 1.00 94.50 653 ALA A C 1
ATOM 5203 O O . ALA A 1 653 ? -17.348 -15.812 -22.869 1.00 94.50 653 ALA A O 1
ATOM 5204 N N . TRP A 1 654 ? -15.249 -15.360 -22.178 1.00 95.06 654 TRP A N 1
ATOM 5205 C CA . TRP A 1 654 ? -15.215 -13.934 -22.533 1.00 95.06 654 TRP A CA 1
ATOM 5206 C C . TRP A 1 654 ? -14.085 -13.581 -23.512 1.00 95.06 654 TRP A C 1
ATOM 5208 O O . TRP A 1 654 ? -14.209 -12.623 -24.271 1.00 95.06 654 TRP A O 1
ATOM 5218 N N . GLY A 1 655 ? -12.985 -14.341 -23.506 1.00 93.62 655 GLY A N 1
ATOM 5219 C CA . GLY A 1 655 ? -11.838 -14.132 -24.391 1.00 93.62 655 GLY A CA 1
ATOM 5220 C C . GLY A 1 655 ? -12.018 -14.689 -25.810 1.00 93.62 655 GLY A C 1
ATOM 5221 O O . GLY A 1 655 ? -11.321 -14.259 -26.729 1.00 93.62 655 GLY A O 1
ATOM 5222 N N . ALA A 1 656 ? -12.941 -15.632 -26.017 1.00 92.19 656 ALA A N 1
ATOM 5223 C CA . ALA A 1 656 ? -13.091 -16.326 -27.293 1.00 92.19 656 ALA A CA 1
ATOM 5224 C C . ALA A 1 656 ? -13.633 -15.440 -28.435 1.00 92.19 656 ALA A C 1
ATOM 5226 O O . ALA A 1 656 ? -14.516 -14.603 -28.255 1.00 92.19 656 ALA A O 1
ATOM 5227 N N . GLY A 1 657 ? -13.165 -15.707 -29.659 1.00 92.69 657 GLY A N 1
ATOM 5228 C CA . GLY A 1 657 ? -13.624 -15.016 -30.866 1.00 92.69 657 GLY A CA 1
ATOM 5229 C C . GLY A 1 657 ? -13.060 -13.600 -30.971 1.00 92.69 657 GLY A C 1
ATOM 5230 O O . GLY A 1 657 ? -11.842 -13.426 -30.996 1.00 92.69 657 GLY A O 1
ATOM 5231 N N . GLU A 1 658 ? -13.942 -12.605 -31.059 1.00 94.06 658 GLU A N 1
ATOM 5232 C CA . GLU A 1 658 ? -13.544 -11.190 -31.078 1.00 94.06 658 GLU A CA 1
ATOM 5233 C C . GLU A 1 658 ? -13.197 -10.661 -29.675 1.00 94.06 658 GLU A C 1
ATOM 5235 O O . GLU A 1 658 ? -12.417 -9.717 -29.576 1.00 94.06 658 GLU A O 1
ATOM 5240 N N . GLY A 1 659 ? -13.699 -11.298 -28.608 1.00 95.75 659 GLY A N 1
ATOM 5241 C CA . GLY A 1 659 ? -13.549 -10.859 -27.218 1.00 95.75 659 GLY A CA 1
ATOM 5242 C C . GLY A 1 659 ? -14.830 -10.298 -26.602 1.00 95.75 659 GLY A C 1
ATOM 5243 O O . GLY A 1 659 ? -15.921 -10.443 -27.154 1.00 95.75 659 GLY A O 1
ATOM 5244 N N . THR A 1 660 ? -14.687 -9.655 -25.440 1.00 97.06 660 THR A N 1
ATOM 5245 C CA . THR A 1 660 ? -15.783 -8.999 -24.705 1.00 97.06 660 THR A CA 1
ATOM 5246 C C . THR A 1 660 ? -15.344 -7.623 -24.186 1.00 97.06 660 THR A C 1
ATOM 5248 O O . THR A 1 660 ? -14.204 -7.462 -23.749 1.00 97.06 660 THR A O 1
ATOM 5251 N N . TYR A 1 661 ? -16.249 -6.638 -24.190 1.00 97.12 661 TYR A N 1
ATOM 5252 C CA . TYR A 1 661 ? -16.080 -5.311 -23.569 1.00 97.12 661 TYR A CA 1
ATOM 5253 C C . TYR A 1 661 ? -16.638 -5.266 -22.135 1.00 97.12 661 TYR A C 1
ATOM 5255 O O . TYR A 1 661 ? -17.522 -6.047 -21.785 1.00 97.12 661 TYR A O 1
ATOM 5263 N N . GLY A 1 662 ? -16.123 -4.384 -21.278 1.00 95.75 662 GLY A N 1
ATOM 5264 C CA . GLY A 1 662 ? -16.611 -4.187 -19.908 1.00 95.75 662 GLY A CA 1
ATOM 5265 C C . GLY A 1 662 ? -15.996 -2.969 -19.220 1.00 95.75 662 GLY A C 1
ATOM 5266 O O . GLY A 1 662 ? -14.863 -2.594 -19.516 1.00 95.75 662 GLY A O 1
ATOM 5267 N N . THR A 1 663 ? -16.716 -2.379 -18.271 1.00 94.75 663 THR A N 1
ATOM 5268 C CA . THR A 1 663 ? -16.175 -1.478 -17.239 1.00 94.75 663 THR A CA 1
ATOM 5269 C C . THR A 1 663 ? -15.345 -2.248 -16.201 1.00 94.75 663 THR A C 1
ATOM 5271 O O . THR A 1 663 ? -15.328 -3.482 -16.181 1.00 94.75 663 THR A O 1
ATOM 5274 N N . TYR A 1 664 ? -14.683 -1.526 -15.291 1.00 93.94 664 TYR A N 1
ATOM 5275 C CA . TYR A 1 664 ? -13.950 -2.120 -14.164 1.00 93.94 664 TYR A CA 1
ATOM 5276 C C . TYR A 1 664 ? -14.841 -3.039 -13.309 1.00 93.94 664 TYR A C 1
ATOM 5278 O O . TYR A 1 664 ? -14.408 -4.117 -12.903 1.00 93.94 664 TYR A O 1
ATOM 5286 N N . ASN A 1 665 ? -16.093 -2.632 -13.075 1.00 93.88 665 ASN A N 1
ATOM 5287 C CA . ASN A 1 665 ? -17.039 -3.339 -12.208 1.00 93.88 665 ASN A CA 1
ATOM 5288 C C . ASN A 1 665 ? -17.640 -4.564 -12.913 1.00 93.88 665 ASN A C 1
ATOM 5290 O O . ASN A 1 665 ? -17.728 -5.632 -12.315 1.00 93.88 665 ASN A O 1
ATOM 5294 N N . GLU A 1 666 ? -17.964 -4.459 -14.207 1.00 95.62 666 GLU A N 1
ATOM 5295 C CA . GLU A 1 666 ? -18.422 -5.612 -14.996 1.00 95.62 666 GLU A CA 1
ATOM 5296 C C . GLU A 1 666 ? -17.341 -6.696 -15.100 1.00 95.62 666 GLU A C 1
ATOM 5298 O O . GLU A 1 666 ? -17.650 -7.884 -15.007 1.00 95.62 666 GLU A O 1
ATOM 5303 N N . TRP A 1 667 ? -16.068 -6.317 -15.255 1.00 97.00 667 TRP A N 1
ATOM 5304 C CA . TRP A 1 667 ? -14.965 -7.280 -15.218 1.00 97.00 667 TRP A CA 1
ATOM 5305 C C . TRP A 1 667 ? -14.731 -7.866 -13.826 1.00 97.00 667 TRP A C 1
ATOM 5307 O O . TRP A 1 667 ? -14.423 -9.056 -13.731 1.00 97.00 667 TRP A O 1
ATOM 5317 N N . ASN A 1 668 ? -14.959 -7.091 -12.763 1.00 96.31 668 ASN A N 1
ATOM 5318 C CA . ASN A 1 668 ? -14.955 -7.583 -11.388 1.00 96.31 668 ASN A CA 1
ATOM 5319 C C . ASN A 1 668 ? -15.983 -8.706 -11.193 1.00 96.31 668 ASN A C 1
ATOM 5321 O O . ASN A 1 668 ? -15.618 -9.827 -10.845 1.00 96.31 668 ASN A O 1
ATOM 5325 N N . ASP A 1 669 ? -17.249 -8.428 -11.508 1.00 96.12 669 ASP A N 1
ATOM 5326 C CA . ASP A 1 669 ? -18.369 -9.350 -11.301 1.00 96.12 669 ASP A CA 1
ATOM 5327 C C . ASP A 1 669 ? -18.267 -10.613 -12.164 1.00 96.12 669 ASP A C 1
ATOM 5329 O O . ASP A 1 669 ? -18.522 -11.714 -11.677 1.00 96.12 669 ASP A O 1
ATOM 5333 N N . ARG A 1 670 ? -17.854 -10.486 -13.434 1.00 96.06 670 ARG A N 1
ATOM 5334 C CA . ARG A 1 670 ? -17.655 -11.642 -14.332 1.00 96.06 670 ARG A CA 1
ATOM 5335 C C . ARG A 1 670 ? -16.597 -12.605 -13.797 1.00 96.06 670 ARG A C 1
ATOM 5337 O O . ARG A 1 670 ? -16.765 -13.817 -13.885 1.00 96.06 670 ARG A O 1
ATOM 5344 N N . THR A 1 671 ? -15.505 -12.065 -13.262 1.00 96.94 671 THR A N 1
ATOM 5345 C CA . THR A 1 671 ? -14.302 -12.837 -12.913 1.00 96.94 671 THR A CA 1
ATOM 5346 C C . THR A 1 671 ? -14.201 -13.160 -11.425 1.00 96.94 671 THR A C 1
ATOM 5348 O O . THR A 1 671 ? -13.239 -13.799 -11.008 1.00 96.94 671 THR A O 1
ATOM 5351 N N . ILE A 1 672 ? -15.202 -12.786 -10.619 1.00 95.94 672 ILE A N 1
ATOM 5352 C CA . ILE A 1 672 ? -15.153 -12.915 -9.160 1.00 95.94 672 ILE A CA 1
ATOM 5353 C C . ILE A 1 672 ? -14.951 -14.356 -8.677 1.00 95.94 672 ILE A C 1
ATOM 5355 O O . ILE A 1 672 ? -14.372 -14.570 -7.616 1.00 95.94 672 ILE A O 1
ATOM 5359 N N . ASP A 1 673 ? -15.392 -15.360 -9.436 1.00 94.50 673 ASP A N 1
ATOM 5360 C CA . ASP A 1 673 ? -15.170 -16.772 -9.107 1.00 94.50 673 ASP A CA 1
ATOM 5361 C C . ASP A 1 673 ? -14.031 -17.450 -9.898 1.00 94.50 673 ASP A C 1
ATOM 5363 O O . ASP A 1 673 ? -13.722 -18.615 -9.634 1.00 94.50 673 ASP A O 1
ATOM 5367 N N . ALA A 1 674 ? -13.373 -16.735 -10.814 1.00 95.25 674 ALA A N 1
ATOM 5368 C CA . ALA A 1 674 ? -12.272 -17.249 -11.631 1.00 95.25 674 ALA A CA 1
ATOM 5369 C C . ALA A 1 674 ? -10.959 -17.423 -10.821 1.00 95.25 674 ALA A C 1
ATOM 5371 O O . ALA A 1 674 ? -10.855 -16.918 -9.698 1.00 95.25 674 ALA A O 1
ATOM 5372 N N . PRO A 1 675 ? -9.936 -18.126 -11.359 1.00 92.44 675 PRO A N 1
ATOM 5373 C CA . PRO A 1 675 ? -8.638 -18.286 -10.687 1.00 92.44 675 PRO A CA 1
ATOM 5374 C C . PRO A 1 675 ? -7.917 -16.951 -10.462 1.00 92.44 675 PRO A C 1
ATOM 5376 O O . PRO A 1 675 ? -7.331 -16.731 -9.400 1.00 92.44 675 PRO A O 1
ATOM 5379 N N . TYR A 1 676 ? -8.022 -16.048 -11.441 1.00 95.44 676 TYR A N 1
ATOM 5380 C CA . TYR A 1 676 ? -7.549 -14.671 -11.357 1.00 95.44 676 TYR A CA 1
ATOM 5381 C C . TYR A 1 676 ? -8.733 -13.704 -11.348 1.00 95.44 676 TYR A C 1
ATOM 5383 O O . TYR A 1 676 ? -9.603 -13.790 -12.219 1.00 95.44 676 TYR A O 1
ATOM 5391 N N . VAL A 1 677 ? -8.759 -12.762 -10.405 1.00 95.81 677 VAL A N 1
ATOM 5392 C CA . VAL A 1 677 ? -9.904 -11.856 -10.199 1.00 95.81 677 VAL A CA 1
ATOM 5393 C C . VAL A 1 677 ? -9.582 -10.454 -10.716 1.00 95.81 677 VAL A C 1
ATOM 5395 O O . VAL A 1 677 ? -8.590 -9.846 -10.323 1.00 95.81 677 VAL A O 1
ATOM 5398 N N . ASN A 1 678 ? -10.454 -9.948 -11.587 1.00 95.88 678 ASN A N 1
ATOM 5399 C CA . ASN A 1 678 ? -10.437 -8.625 -12.214 1.00 95.88 678 ASN A CA 1
ATOM 5400 C C . ASN A 1 678 ? -9.110 -8.217 -12.880 1.00 95.88 678 ASN A C 1
ATOM 5402 O O . ASN A 1 678 ? -8.747 -7.044 -12.886 1.00 95.88 678 ASN A O 1
ATOM 5406 N N . VAL A 1 679 ? -8.388 -9.155 -13.501 1.00 96.75 679 VAL A N 1
ATOM 5407 C CA . VAL A 1 679 ? -7.132 -8.829 -14.207 1.00 96.75 679 VAL A CA 1
ATOM 5408 C C . VAL A 1 679 ? -7.366 -7.812 -15.328 1.00 96.75 679 VAL A C 1
ATOM 5410 O O . VAL A 1 679 ? -6.552 -6.918 -15.542 1.00 96.75 679 VAL A O 1
ATOM 5413 N N . VAL A 1 680 ? -8.488 -7.922 -16.039 1.00 97.44 680 VAL A N 1
ATOM 5414 C CA . VAL A 1 680 ? -8.790 -7.071 -17.197 1.00 97.44 680 VAL A CA 1
ATOM 5415 C C . VAL A 1 680 ? -9.066 -5.619 -16.793 1.00 97.44 680 VAL A C 1
ATOM 5417 O O . VAL A 1 680 ? -8.452 -4.723 -17.370 1.00 97.44 680 VAL A O 1
ATOM 5420 N N . GLY A 1 681 ? -9.911 -5.374 -15.784 1.00 95.31 681 GLY A N 1
ATOM 5421 C CA . GLY A 1 681 ? -10.147 -4.026 -15.256 1.00 95.31 681 GLY A CA 1
ATOM 5422 C C . GLY A 1 681 ? -8.964 -3.509 -14.433 1.00 95.31 681 GLY A C 1
ATOM 5423 O O . GLY A 1 681 ? -8.463 -2.410 -14.662 1.00 95.31 681 GLY A O 1
ATOM 5424 N N . GLY A 1 682 ? -8.475 -4.327 -13.504 1.00 94.50 682 GLY A N 1
ATOM 5425 C CA . GLY A 1 682 ? -7.429 -3.990 -12.544 1.00 94.50 682 GLY A CA 1
ATOM 5426 C C . GLY A 1 682 ? -6.044 -3.784 -13.151 1.00 94.50 682 GLY A C 1
ATOM 5427 O O . GLY A 1 682 ? -5.531 -2.661 -13.142 1.00 94.50 682 GLY A O 1
ATOM 5428 N N . MET A 1 683 ? -5.437 -4.827 -13.730 1.00 95.44 683 MET A N 1
ATOM 5429 C CA . MET A 1 683 ? -4.133 -4.682 -14.400 1.00 95.44 683 MET A CA 1
ATOM 5430 C C . MET A 1 683 ? -4.229 -3.785 -15.641 1.00 95.44 683 MET A C 1
ATOM 5432 O O . MET A 1 683 ? -3.253 -3.117 -15.981 1.00 95.44 683 MET A O 1
ATOM 5436 N N . GLY A 1 684 ? -5.402 -3.696 -16.278 1.00 95.62 684 GLY A N 1
ATOM 5437 C CA . GLY A 1 684 ? -5.674 -2.707 -17.321 1.00 95.62 684 GLY A CA 1
ATOM 5438 C C . GLY A 1 684 ? -5.514 -1.271 -16.822 1.00 95.62 684 GLY A C 1
ATOM 5439 O O . GLY A 1 684 ? -4.730 -0.510 -17.389 1.00 95.62 684 GLY A O 1
ATOM 5440 N N . ALA A 1 685 ? -6.200 -0.910 -15.734 1.00 92.44 685 ALA A N 1
ATOM 5441 C CA . ALA A 1 685 ? -6.125 0.426 -15.148 1.00 92.44 685 ALA A CA 1
ATOM 5442 C C . ALA A 1 685 ? -4.722 0.745 -14.621 1.00 92.44 685 ALA A C 1
ATOM 5444 O O . ALA A 1 685 ? -4.222 1.852 -14.816 1.00 92.44 685 ALA A O 1
ATOM 5445 N N . TYR A 1 686 ? -4.072 -0.242 -13.997 1.00 92.94 686 TYR A N 1
ATOM 5446 C CA . TYR A 1 686 ? -2.705 -0.124 -13.504 1.00 92.94 686 TYR A CA 1
ATOM 5447 C C . TYR A 1 686 ? -1.717 0.203 -14.631 1.00 92.94 686 TYR A C 1
ATOM 5449 O O . TYR A 1 686 ? -0.957 1.164 -14.533 1.00 92.94 686 TYR A O 1
ATOM 5457 N N . LEU A 1 687 ? -1.753 -0.552 -15.733 1.00 93.81 687 LEU A N 1
ATOM 5458 C CA . LEU A 1 687 ? -0.832 -0.371 -16.859 1.00 93.81 687 LEU A CA 1
ATOM 5459 C C . LEU A 1 687 ? -1.169 0.860 -17.718 1.00 93.81 687 LEU A C 1
ATOM 5461 O O . LEU A 1 687 ? -0.276 1.395 -18.384 1.00 93.81 687 LEU A O 1
ATOM 5465 N N . TYR A 1 688 ? -2.405 1.367 -17.644 1.00 92.38 688 TYR A N 1
ATOM 5466 C CA . TYR A 1 688 ? -2.838 2.657 -18.198 1.00 92.38 688 TYR A CA 1
ATOM 5467 C C . TYR A 1 688 ? -2.370 3.865 -17.349 1.00 92.38 688 TYR A C 1
ATOM 5469 O O . TYR A 1 688 ? -3.076 4.858 -17.181 1.00 92.38 688 TYR A O 1
ATOM 5477 N N . SER A 1 689 ? -1.142 3.803 -16.826 1.00 87.56 689 SER A N 1
ATOM 5478 C CA . SER A 1 689 ? -0.513 4.869 -16.047 1.00 87.56 689 SER A CA 1
ATOM 5479 C C . SER A 1 689 ? 0.900 5.188 -16.539 1.00 87.56 689 SER A C 1
ATOM 5481 O O . SER A 1 689 ? 1.688 4.306 -16.893 1.00 87.56 689 SER A O 1
ATOM 5483 N N . SER A 1 690 ? 1.233 6.481 -16.513 1.00 84.75 690 SER A N 1
ATOM 5484 C CA . SER A 1 690 ? 2.582 7.012 -16.743 1.00 84.75 690 SER A CA 1
ATOM 5485 C C . SER A 1 690 ? 3.396 7.102 -15.443 1.00 84.75 690 SER A C 1
ATOM 5487 O O . SER A 1 690 ? 4.259 7.969 -15.321 1.00 84.75 690 SER A O 1
ATOM 5489 N N . ASN A 1 691 ? 3.100 6.282 -14.429 1.00 87.00 691 ASN A N 1
ATOM 5490 C CA . ASN A 1 691 ? 3.923 6.231 -13.227 1.00 87.00 691 ASN A CA 1
ATOM 5491 C C . ASN A 1 691 ? 5.335 5.699 -13.589 1.00 87.00 691 ASN A C 1
ATOM 5493 O O . ASN A 1 691 ? 5.435 4.576 -14.094 1.00 87.00 691 ASN A O 1
ATOM 5497 N N . PRO A 1 692 ? 6.431 6.439 -13.313 1.00 88.31 692 PRO A N 1
ATOM 5498 C CA . PRO A 1 692 ? 7.799 5.964 -13.548 1.00 88.31 692 PRO A CA 1
ATOM 5499 C C . PRO A 1 692 ? 8.180 4.727 -12.723 1.00 88.31 692 PRO A C 1
ATOM 5501 O O . PRO A 1 692 ? 9.182 4.096 -13.040 1.00 88.31 692 PRO A O 1
ATOM 5504 N N . ALA A 1 693 ? 7.401 4.378 -11.693 1.00 91.44 693 ALA A N 1
ATOM 5505 C CA . ALA A 1 693 ? 7.559 3.155 -10.907 1.00 91.44 693 ALA A CA 1
ATOM 5506 C C . ALA A 1 693 ? 6.915 1.900 -11.532 1.00 91.44 693 ALA A C 1
ATOM 5508 O O . ALA A 1 693 ? 7.080 0.808 -10.997 1.00 91.44 693 ALA A O 1
ATOM 5509 N N . ILE A 1 694 ? 6.205 2.032 -12.660 1.00 92.50 694 ILE A N 1
ATOM 5510 C CA . ILE A 1 694 ? 5.684 0.890 -13.426 1.00 92.50 694 ILE A CA 1
ATOM 5511 C C . ILE A 1 694 ? 6.711 0.488 -14.486 1.00 92.50 694 ILE A C 1
ATOM 5513 O O . ILE A 1 694 ? 7.180 1.328 -15.265 1.00 92.50 694 ILE A O 1
ATOM 5517 N N . GLY A 1 695 ? 7.025 -0.801 -14.522 1.00 94.62 695 GLY A N 1
ATOM 5518 C CA . GLY A 1 695 ? 7.987 -1.451 -15.395 1.00 94.62 695 GLY A CA 1
ATOM 5519 C C . GLY A 1 695 ? 7.656 -1.356 -16.881 1.00 94.62 695 GLY A C 1
ATOM 5520 O O . GLY A 1 695 ? 6.629 -0.826 -17.312 1.00 94.62 695 GLY A O 1
ATOM 5521 N N . ASP A 1 696 ? 8.574 -1.878 -17.681 1.00 96.50 696 ASP A N 1
ATOM 5522 C CA . ASP A 1 696 ? 8.377 -2.097 -19.114 1.00 96.50 696 ASP A CA 1
ATOM 5523 C C . ASP A 1 696 ? 7.780 -3.494 -19.370 1.00 96.50 696 ASP A C 1
ATOM 5525 O O . ASP A 1 696 ? 7.029 -3.694 -20.326 1.00 96.50 696 ASP A O 1
ATOM 5529 N N . VAL A 1 697 ? 8.044 -4.434 -18.453 1.00 97.62 697 VAL A N 1
ATOM 5530 C CA . VAL A 1 697 ? 7.353 -5.720 -18.308 1.00 97.62 697 VAL A CA 1
ATOM 5531 C C . VAL A 1 697 ? 6.946 -5.896 -16.847 1.00 97.62 697 VAL A C 1
ATOM 5533 O O . VAL A 1 697 ? 7.776 -5.736 -15.954 1.00 97.62 697 VAL A O 1
ATOM 5536 N N . VAL A 1 698 ? 5.692 -6.272 -16.598 1.00 96.56 698 VAL A N 1
ATOM 5537 C CA . VAL A 1 698 ? 5.209 -6.614 -15.249 1.00 96.56 698 VAL A CA 1
ATOM 5538 C C . VAL A 1 698 ? 5.005 -8.118 -15.165 1.00 96.56 698 VAL A C 1
ATOM 5540 O O . VAL A 1 698 ? 4.436 -8.717 -16.078 1.00 96.56 698 VAL A O 1
ATOM 5543 N N . VAL A 1 699 ? 5.482 -8.742 -14.090 1.00 95.56 699 VAL A N 1
ATOM 5544 C CA . VAL A 1 699 ? 5.422 -10.199 -13.916 1.00 95.56 699 VAL A CA 1
ATOM 5545 C C . VAL A 1 699 ? 4.781 -10.532 -12.579 1.00 95.56 699 VAL A C 1
ATOM 5547 O O . VAL A 1 699 ? 5.130 -9.948 -11.551 1.00 95.56 699 VAL A O 1
ATOM 5550 N N . LEU A 1 700 ? 3.838 -11.470 -12.605 1.00 94.25 700 LEU A N 1
ATOM 5551 C CA . LEU A 1 700 ? 3.129 -11.968 -11.433 1.00 94.25 700 LEU A CA 1
ATOM 5552 C C . LEU A 1 700 ? 3.470 -13.443 -11.205 1.00 94.25 700 LEU A C 1
ATOM 5554 O O . LEU A 1 700 ? 3.688 -14.208 -12.153 1.00 94.25 700 LEU A O 1
ATOM 5558 N N . HIS A 1 701 ? 3.535 -13.822 -9.932 1.00 92.81 701 HIS A N 1
ATOM 5559 C CA . HIS A 1 701 ? 3.889 -15.163 -9.484 1.00 92.81 701 HIS A CA 1
ATOM 5560 C C . HIS A 1 701 ? 2.892 -16.244 -9.936 1.00 92.81 701 HIS A C 1
ATOM 5562 O O . HIS A 1 701 ? 1.724 -15.972 -10.228 1.00 92.81 701 HIS A O 1
ATOM 5568 N N . ALA A 1 702 ? 3.365 -17.486 -10.017 1.00 92.81 702 ALA A N 1
ATOM 5569 C CA . ALA A 1 702 ? 2.519 -18.668 -10.155 1.00 92.81 702 ALA A CA 1
ATOM 5570 C C . ALA A 1 702 ? 1.858 -19.025 -8.811 1.00 92.81 702 ALA A C 1
ATOM 5572 O O . ALA A 1 702 ? 2.376 -18.691 -7.754 1.00 92.81 702 ALA A O 1
ATOM 5573 N N . THR A 1 703 ? 0.734 -19.744 -8.839 1.00 89.69 703 THR A N 1
ATOM 5574 C CA . THR A 1 703 ? 0.056 -20.206 -7.614 1.00 89.69 703 THR A CA 1
ATOM 5575 C C . THR A 1 703 ? 1.015 -21.034 -6.751 1.00 89.69 703 THR A C 1
ATOM 5577 O O . THR A 1 703 ? 1.775 -21.836 -7.291 1.00 89.69 703 THR A O 1
ATOM 5580 N N . ASP A 1 704 ? 0.982 -20.836 -5.431 1.00 88.56 704 ASP A N 1
ATOM 5581 C CA . ASP A 1 704 ? 1.907 -21.396 -4.430 1.00 88.56 704 ASP A CA 1
ATOM 5582 C C . ASP A 1 704 ? 3.368 -20.870 -4.481 1.00 88.56 704 ASP A C 1
ATOM 5584 O O . ASP A 1 704 ? 4.205 -21.356 -3.714 1.00 88.56 704 ASP A O 1
ATOM 5588 N N . TRP A 1 705 ? 3.708 -19.896 -5.338 1.00 89.75 705 TRP A N 1
ATOM 5589 C CA . TRP A 1 705 ? 5.060 -19.312 -5.449 1.00 89.75 705 TRP A CA 1
ATOM 5590 C C . TRP A 1 705 ? 5.143 -17.870 -4.940 1.00 89.75 705 TRP A C 1
ATOM 5592 O O . TRP A 1 705 ? 4.158 -17.146 -4.906 1.00 89.75 705 TRP A O 1
ATOM 5602 N N . ASN A 1 706 ? 6.362 -17.419 -4.638 1.00 87.62 706 ASN A N 1
ATOM 5603 C CA . ASN A 1 706 ? 6.715 -15.998 -4.650 1.00 87.62 706 ASN A CA 1
ATOM 5604 C C . ASN A 1 706 ? 8.149 -15.794 -5.181 1.00 87.62 706 ASN A C 1
ATOM 5606 O O . ASN A 1 706 ? 8.901 -16.751 -5.393 1.00 87.62 706 ASN A O 1
ATOM 5610 N N . PHE A 1 707 ? 8.546 -14.539 -5.406 1.00 86.69 707 PHE A N 1
ATOM 5611 C CA . PHE A 1 707 ? 9.913 -14.165 -5.791 1.00 86.69 707 PHE A CA 1
ATOM 5612 C C . PHE A 1 707 ? 10.795 -13.786 -4.577 1.00 86.69 707 PHE A C 1
ATOM 5614 O O . PHE A 1 707 ? 11.899 -13.265 -4.761 1.00 86.69 707 PHE A O 1
ATOM 5621 N N . GLY A 1 708 ? 10.318 -14.031 -3.350 1.00 81.25 708 GLY A N 1
ATOM 5622 C CA . GLY A 1 708 ? 10.907 -13.601 -2.081 1.00 81.25 708 GLY A CA 1
ATOM 5623 C C . GLY A 1 708 ? 11.234 -14.741 -1.114 1.00 81.25 708 GLY A C 1
ATOM 5624 O O . GLY A 1 708 ? 11.784 -15.766 -1.515 1.00 81.25 708 GLY A O 1
ATOM 5625 N N . GLU A 1 709 ? 10.973 -14.507 0.177 1.00 74.75 709 GLU A N 1
ATOM 5626 C CA . GLU A 1 709 ? 11.239 -15.457 1.278 1.00 74.75 709 GLU A CA 1
ATOM 5627 C C . GLU A 1 709 ? 10.040 -15.638 2.233 1.00 74.75 709 GLU A C 1
ATOM 5629 O O . GLU A 1 709 ? 10.132 -16.401 3.193 1.00 74.75 709 GLU A O 1
ATOM 5634 N N . ASN A 1 710 ? 8.924 -14.941 1.992 1.00 82.38 710 ASN A N 1
ATOM 5635 C CA . ASN A 1 710 ? 7.749 -14.945 2.866 1.00 82.38 710 ASN A CA 1
ATOM 5636 C C . ASN A 1 710 ? 7.018 -16.298 2.756 1.00 82.38 710 ASN A C 1
ATOM 5638 O O . ASN A 1 710 ? 7.061 -16.936 1.703 1.00 82.38 710 ASN A O 1
ATOM 5642 N N . LEU A 1 711 ? 6.335 -16.738 3.818 1.00 87.38 711 LEU A N 1
ATOM 5643 C CA . LEU A 1 711 ? 5.537 -17.975 3.790 1.00 87.38 711 LEU A CA 1
ATOM 5644 C C . LEU A 1 711 ? 4.083 -17.727 3.364 1.00 87.38 711 LEU A C 1
ATOM 5646 O O . LEU A 1 711 ? 3.472 -18.590 2.732 1.00 87.38 711 LEU A O 1
ATOM 5650 N N . GLY A 1 712 ? 3.545 -16.543 3.655 1.00 87.88 712 GLY A N 1
ATOM 5651 C CA . GLY A 1 712 ? 2.298 -16.021 3.093 1.00 87.88 712 GLY A CA 1
ATOM 5652 C C . GLY A 1 712 ? 2.561 -14.847 2.148 1.00 87.88 712 GLY A C 1
ATOM 5653 O O . GLY A 1 712 ? 3.462 -14.045 2.404 1.00 87.88 712 GLY A O 1
ATOM 5654 N N . GLY A 1 713 ? 1.780 -14.731 1.073 1.00 87.38 713 GLY A N 1
ATOM 5655 C CA . GLY A 1 713 ? 1.918 -13.688 0.052 1.00 87.38 713 GLY A CA 1
ATOM 5656 C C . GLY A 1 713 ? 0.606 -12.981 -0.311 1.00 87.38 713 GLY A C 1
ATOM 5657 O O . GLY A 1 713 ? -0.483 -13.537 -0.152 1.00 87.38 713 GLY A O 1
ATOM 5658 N N . HIS A 1 714 ? 0.761 -11.763 -0.830 1.00 89.81 714 HIS A N 1
ATOM 5659 C CA . HIS A 1 714 ? -0.249 -10.881 -1.433 1.00 89.81 714 HIS A CA 1
ATOM 5660 C C . HIS A 1 714 ? 0.420 -10.051 -2.553 1.00 89.81 714 HIS A C 1
ATOM 5662 O O . HIS A 1 714 ? 1.633 -10.127 -2.741 1.00 89.81 714 HIS A O 1
ATOM 5668 N N . GLY A 1 715 ? -0.306 -9.206 -3.285 1.00 82.56 715 GLY A N 1
ATOM 5669 C CA . GLY A 1 715 ? 0.276 -8.332 -4.318 1.00 82.56 715 GLY A CA 1
ATOM 5670 C C . GLY A 1 715 ? 0.243 -8.909 -5.738 1.00 82.56 715 GLY A C 1
ATOM 5671 O O . GLY A 1 715 ? 0.642 -8.228 -6.687 1.00 82.56 715 GLY A O 1
ATOM 5672 N N . GLY A 1 716 ? -0.227 -10.146 -5.908 1.00 87.56 716 GLY A N 1
ATOM 5673 C CA . GLY A 1 716 ? -0.612 -10.735 -7.187 1.00 87.56 716 GLY A CA 1
ATOM 5674 C C . GLY A 1 716 ? -2.101 -10.562 -7.521 1.00 87.56 716 GLY A C 1
ATOM 5675 O O . GLY A 1 716 ? -2.804 -9.701 -6.982 1.00 87.56 716 GLY A O 1
ATOM 5676 N N . VAL A 1 717 ? -2.568 -11.387 -8.463 1.00 92.94 717 VAL A N 1
ATOM 5677 C CA . VAL A 1 717 ? -3.945 -11.377 -8.998 1.00 92.94 717 VAL A CA 1
ATOM 5678 C C . VAL A 1 717 ? -4.718 -12.671 -8.725 1.00 92.94 717 VAL A C 1
ATOM 5680 O O . VAL A 1 717 ? -5.819 -12.852 -9.251 1.00 92.94 717 VAL A O 1
ATOM 5683 N N . HIS A 1 718 ? -4.169 -13.589 -7.923 1.00 93.81 718 HIS A N 1
ATOM 5684 C CA . HIS A 1 718 ? -4.851 -14.840 -7.590 1.00 93.81 718 HIS A CA 1
ATOM 5685 C C . HIS A 1 718 ? -6.061 -14.551 -6.695 1.00 93.81 718 HIS A C 1
ATOM 5687 O O . HIS A 1 718 ? -6.041 -13.653 -5.851 1.00 93.81 718 HIS A O 1
ATOM 5693 N N . ARG A 1 719 ? -7.127 -15.342 -6.850 1.00 94.00 719 ARG A N 1
ATOM 5694 C CA . ARG A 1 719 ? -8.395 -15.190 -6.115 1.00 94.00 719 ARG A CA 1
ATOM 5695 C C . ARG A 1 719 ? -8.226 -14.996 -4.600 1.00 94.00 719 ARG A C 1
ATOM 5697 O O . ARG A 1 719 ? -8.951 -14.188 -4.025 1.00 94.00 719 ARG A O 1
ATOM 5704 N N . GLY A 1 720 ? -7.293 -15.718 -3.973 1.00 92.44 720 GLY A N 1
ATOM 5705 C CA . GLY A 1 720 ? -7.032 -15.650 -2.529 1.00 92.44 720 GLY A CA 1
ATOM 5706 C C . GLY A 1 720 ? -6.332 -14.371 -2.049 1.00 92.44 720 GLY A C 1
ATOM 5707 O O . GLY A 1 720 ? -6.445 -14.040 -0.875 1.00 92.44 720 GLY A O 1
ATOM 5708 N N . GLU A 1 721 ? -5.664 -13.634 -2.942 1.00 93.44 721 GLU A N 1
ATOM 5709 C CA . GLU A 1 721 ? -5.063 -12.316 -2.666 1.00 93.44 721 GLU A CA 1
ATOM 5710 C C . GLU A 1 721 ? -6.053 -11.185 -2.983 1.00 93.44 721 GLU A C 1
ATOM 5712 O O . GLU A 1 721 ? -6.136 -10.175 -2.287 1.00 93.44 721 GLU A O 1
ATOM 5717 N N . LYS A 1 722 ? -6.812 -11.353 -4.075 1.00 95.44 722 LYS A N 1
ATOM 5718 C CA . LYS A 1 722 ? -7.694 -10.321 -4.629 1.00 95.44 722 LYS A CA 1
ATOM 5719 C C . LYS A 1 722 ? -9.020 -10.171 -3.891 1.00 95.44 722 LYS A C 1
ATOM 5721 O O . LYS A 1 722 ? -9.579 -9.070 -3.888 1.00 95.44 722 LYS A O 1
ATOM 5726 N N . LYS A 1 723 ? -9.535 -11.256 -3.301 1.00 95.75 723 LYS A N 1
ATOM 5727 C CA . LYS A 1 723 ? -10.724 -11.211 -2.445 1.00 95.75 723 LYS A CA 1
ATOM 5728 C C . LYS A 1 723 ? -10.359 -10.791 -1.032 1.00 95.75 723 LYS A C 1
ATOM 5730 O O . LYS A 1 723 ? -9.493 -11.379 -0.393 1.00 95.75 723 LYS A O 1
ATOM 5735 N N . THR A 1 724 ? -11.119 -9.835 -0.533 1.00 96.25 724 THR A N 1
ATOM 5736 C CA . THR A 1 724 ? -11.136 -9.391 0.853 1.00 96.25 724 THR A CA 1
ATOM 5737 C C . THR A 1 724 ? -12.596 -9.254 1.309 1.00 96.25 724 THR A C 1
ATOM 5739 O O . THR A 1 724 ? -13.517 -9.748 0.651 1.00 96.25 724 THR A O 1
ATOM 5742 N N . PHE A 1 725 ? -12.839 -8.634 2.458 1.00 97.69 725 PHE A N 1
ATOM 5743 C CA . PHE A 1 725 ? -14.185 -8.365 2.960 1.00 97.69 725 PHE A CA 1
ATOM 5744 C C . PHE A 1 725 ? -14.442 -6.861 3.072 1.00 97.69 725 PHE A C 1
ATOM 5746 O O . PHE A 1 725 ? -13.517 -6.063 3.217 1.00 97.69 725 PHE A O 1
ATOM 5753 N N . MET A 1 726 ? -15.719 -6.483 3.069 1.00 98.50 726 MET A N 1
ATOM 5754 C CA . MET A 1 726 ? -16.154 -5.134 3.423 1.00 98.50 726 MET A CA 1
ATOM 5755 C C . MET A 1 726 ? -17.468 -5.193 4.204 1.00 98.50 726 MET A C 1
ATOM 5757 O O . MET A 1 726 ? -18.427 -5.837 3.779 1.00 98.50 726 MET A O 1
ATOM 5761 N N . LEU A 1 727 ? -17.506 -4.510 5.345 1.00 98.44 727 LEU A N 1
ATOM 5762 C CA . LEU A 1 727 ? -18.629 -4.391 6.271 1.00 98.44 727 LEU A CA 1
ATOM 5763 C C . LEU A 1 727 ? -18.946 -2.908 6.486 1.00 98.44 727 LEU A C 1
ATOM 5765 O O . LEU A 1 727 ? -18.094 -2.150 6.946 1.00 98.44 727 LEU A O 1
ATOM 5769 N N . VAL A 1 728 ? -20.185 -2.509 6.205 1.00 98.31 728 VAL A N 1
ATOM 5770 C CA . VAL A 1 728 ? -20.684 -1.142 6.393 1.00 98.31 728 VAL A CA 1
ATOM 5771 C C . VAL A 1 728 ? -21.805 -1.165 7.435 1.00 98.31 728 VAL A C 1
ATOM 5773 O O . VAL A 1 728 ? -22.869 -1.734 7.200 1.00 98.31 728 VAL A O 1
ATOM 5776 N N . SER A 1 729 ? -21.555 -0.582 8.610 1.00 98.19 729 SER A N 1
ATOM 5777 C CA . SER A 1 729 ? -22.395 -0.691 9.815 1.00 98.19 729 SER A CA 1
ATOM 5778 C C . SER A 1 729 ? -22.682 0.683 10.422 1.00 98.19 729 SER A C 1
ATOM 5780 O O . SER A 1 729 ? -21.757 1.381 10.836 1.00 98.19 729 SER A O 1
ATOM 5782 N N . GLY A 1 730 ? -23.952 1.071 10.538 1.00 96.25 730 GLY A N 1
ATOM 5783 C CA . GLY A 1 730 ? -24.340 2.453 10.845 1.00 96.25 730 GLY A CA 1
ATOM 5784 C C . GLY A 1 730 ? -25.733 2.596 11.455 1.00 96.25 730 GLY A C 1
ATOM 5785 O O . GLY A 1 730 ? -26.434 1.609 11.669 1.00 96.25 730 GLY A O 1
ATOM 5786 N N . PRO A 1 731 ? -26.151 3.813 11.836 1.00 93.69 731 PRO A N 1
ATOM 5787 C CA . PRO A 1 731 ? -27.518 4.054 12.276 1.00 93.69 731 PRO A CA 1
ATOM 5788 C C . PRO A 1 731 ? -28.455 4.093 11.060 1.00 93.69 731 PRO A C 1
ATOM 5790 O O . PRO A 1 731 ? -28.234 4.864 10.131 1.00 93.69 731 PRO A O 1
ATOM 5793 N N . GLY A 1 732 ? -29.508 3.272 11.081 1.00 90.00 732 GLY A N 1
ATOM 5794 C CA . GLY A 1 732 ? -30.484 3.181 9.989 1.00 90.00 732 GLY A CA 1
ATOM 5795 C C . GLY A 1 732 ? -30.148 2.174 8.883 1.00 90.00 732 GLY A C 1
ATOM 5796 O O . GLY A 1 732 ? -30.913 2.094 7.932 1.00 90.00 732 GLY A O 1
ATOM 5797 N N . LEU A 1 733 ? -29.062 1.399 9.007 1.00 92.69 733 LEU A N 1
ATOM 5798 C CA . LEU A 1 733 ? -28.765 0.283 8.102 1.00 92.69 733 LEU A CA 1
ATOM 5799 C C . LEU A 1 733 ? -29.340 -1.030 8.651 1.00 92.69 733 LEU A C 1
ATOM 5801 O O . LEU A 1 733 ? -29.058 -1.397 9.794 1.00 92.69 733 LEU A O 1
ATOM 5805 N N . ASP A 1 734 ? -30.100 -1.748 7.823 1.00 92.06 734 ASP A N 1
ATOM 5806 C CA . ASP A 1 734 ? -30.573 -3.102 8.130 1.00 92.06 734 ASP A CA 1
ATOM 5807 C C . ASP A 1 734 ? -29.494 -4.167 7.814 1.00 92.06 734 ASP A C 1
ATOM 5809 O O . ASP A 1 734 ? -28.734 -4.012 6.850 1.00 92.06 734 ASP A O 1
ATOM 5813 N N . PRO A 1 735 ? -29.415 -5.275 8.581 1.00 95.25 735 PRO A N 1
ATOM 5814 C CA . PRO A 1 735 ? -28.466 -6.355 8.312 1.00 95.25 735 PRO A CA 1
ATOM 5815 C C . PRO A 1 735 ? -28.703 -7.057 6.970 1.00 95.25 735 PRO A C 1
ATOM 5817 O O . PRO A 1 735 ? -29.822 -7.477 6.665 1.00 95.25 735 PRO A O 1
ATOM 5820 N N . GLY A 1 736 ? -27.640 -7.271 6.190 1.00 95.38 736 GLY A N 1
ATOM 5821 C CA . GLY A 1 736 ? -27.760 -7.940 4.894 1.00 95.38 736 GLY A CA 1
ATOM 5822 C C . GLY A 1 736 ? -26.457 -8.088 4.113 1.00 95.38 736 GLY A C 1
ATOM 5823 O O . GLY A 1 736 ? -25.359 -7.931 4.643 1.00 95.38 736 GLY A O 1
ATOM 5824 N N . GLU A 1 737 ? -26.594 -8.393 2.824 1.00 96.00 737 GLU A N 1
ATOM 5825 C CA . GLU A 1 737 ? -25.487 -8.351 1.868 1.00 96.00 737 GLU A CA 1
ATOM 5826 C C . GLU A 1 737 ? -25.142 -6.892 1.516 1.00 96.00 737 GLU A C 1
ATOM 5828 O O . GLU A 1 737 ? -26.033 -6.034 1.435 1.00 96.00 737 GLU A O 1
ATOM 5833 N N . LEU A 1 738 ? -23.850 -6.612 1.320 1.00 96.56 738 LEU A N 1
ATOM 5834 C CA . LEU A 1 738 ? -23.347 -5.336 0.809 1.00 96.56 738 LEU A CA 1
ATOM 5835 C C . LEU A 1 738 ? -23.166 -5.401 -0.713 1.00 96.56 738 LEU A C 1
ATOM 5837 O O . LEU A 1 738 ? -22.495 -6.298 -1.226 1.00 96.56 738 LEU A O 1
ATOM 5841 N N . ARG A 1 739 ? -23.730 -4.420 -1.420 1.00 95.38 739 ARG A N 1
ATOM 5842 C CA . ARG A 1 739 ? -23.626 -4.250 -2.874 1.00 95.38 739 ARG A CA 1
ATOM 5843 C C . ARG A 1 739 ? -23.305 -2.796 -3.212 1.00 95.38 739 ARG A C 1
ATOM 5845 O O . ARG A 1 739 ? -23.655 -1.883 -2.466 1.00 95.38 739 ARG A O 1
ATOM 5852 N N . ALA A 1 740 ? -22.630 -2.603 -4.334 1.00 90.81 740 ALA A N 1
ATOM 5853 C CA . ALA A 1 740 ? -22.204 -1.303 -4.835 1.00 90.81 740 ALA A CA 1
ATOM 5854 C C . ALA A 1 740 ? -23.049 -0.873 -6.042 1.00 90.81 740 ALA A C 1
ATOM 5856 O O . ALA A 1 740 ? -23.608 -1.744 -6.714 1.00 90.81 740 ALA A O 1
ATOM 5857 N N . GLN A 1 741 ? -23.170 0.430 -6.320 1.00 89.50 741 GLN A N 1
ATOM 5858 C CA . GLN A 1 741 ? -23.921 0.908 -7.482 1.00 89.50 741 GLN A CA 1
ATOM 5859 C C . GLN A 1 741 ? -22.992 1.134 -8.670 1.00 89.50 741 GLN A C 1
ATOM 5861 O O . GLN A 1 741 ? -22.049 1.923 -8.602 1.00 89.50 741 GLN A O 1
ATOM 5866 N N . ALA A 1 742 ? -23.314 0.506 -9.800 1.00 86.62 742 ALA A N 1
ATOM 5867 C CA . ALA A 1 742 ? -22.638 0.835 -11.041 1.00 86.62 742 ALA A CA 1
ATOM 5868 C C . ALA A 1 742 ? -23.049 2.253 -11.469 1.00 86.62 742 ALA A C 1
ATOM 5870 O O . ALA A 1 742 ? -24.235 2.576 -11.544 1.00 86.62 742 ALA A O 1
ATOM 5871 N N . ARG A 1 743 ? -22.072 3.115 -11.766 1.00 84.00 743 ARG A N 1
ATOM 5872 C CA . ARG A 1 743 ? -22.329 4.431 -12.371 1.00 84.00 743 ARG A CA 1
ATOM 5873 C C . ARG A 1 743 ? -22.580 4.312 -13.876 1.00 84.00 743 ARG A C 1
ATOM 5875 O O . ARG A 1 743 ? -23.463 4.982 -14.414 1.00 84.00 743 ARG A O 1
ATOM 5882 N N . TYR A 1 744 ? -21.845 3.417 -14.534 1.00 88.00 744 TYR A N 1
ATOM 5883 C CA . TYR A 1 744 ? -21.935 3.116 -15.963 1.00 88.00 744 TYR A CA 1
ATOM 5884 C C . TYR A 1 744 ? -21.843 1.609 -16.219 1.00 88.00 744 TYR A C 1
ATOM 5886 O O . TYR A 1 744 ? -21.285 0.871 -15.406 1.00 88.00 744 TYR A O 1
ATOM 5894 N N . ARG A 1 745 ? -22.355 1.187 -17.376 1.00 91.81 745 ARG A N 1
ATOM 5895 C CA . ARG A 1 745 ? -22.233 -0.164 -17.942 1.00 91.81 745 ARG A CA 1
ATOM 5896 C C . ARG A 1 745 ? -21.798 -0.080 -19.404 1.00 91.81 745 ARG A C 1
ATOM 5898 O O . ARG A 1 745 ? -21.961 0.973 -20.025 1.00 91.81 745 ARG A O 1
ATOM 5905 N N . SER A 1 746 ? -21.282 -1.177 -19.949 1.00 91.88 746 SER A N 1
ATOM 5906 C CA . SER A 1 746 ? -20.849 -1.260 -21.349 1.00 91.88 746 SER A CA 1
ATOM 5907 C C . SER A 1 746 ? -21.910 -1.864 -22.278 1.00 91.88 746 SER A C 1
ATOM 5909 O O . SER A 1 746 ? -22.667 -2.756 -21.891 1.00 91.88 746 SER A O 1
ATOM 5911 N N . THR A 1 747 ? -21.956 -1.394 -23.526 1.00 91.25 747 THR A N 1
ATOM 5912 C CA . THR A 1 747 ? -22.686 -2.055 -24.619 1.00 91.25 747 THR A CA 1
ATOM 5913 C C . THR A 1 747 ? -21.834 -3.154 -25.268 1.00 91.25 747 THR A C 1
ATOM 5915 O O . THR A 1 747 ? -20.628 -3.243 -25.032 1.00 91.25 747 THR A O 1
ATOM 5918 N N . GLU A 1 748 ? -22.437 -3.988 -26.126 1.00 87.12 748 GLU A N 1
ATOM 5919 C CA . GLU A 1 748 ? -21.706 -5.015 -26.896 1.00 87.12 748 GLU A CA 1
ATOM 5920 C C . GLU A 1 748 ? -20.602 -4.408 -27.792 1.00 87.12 748 GLU A C 1
ATOM 5922 O O . GLU A 1 748 ? -19.561 -5.033 -27.985 1.00 87.12 748 GLU A O 1
ATOM 5927 N N . ASP A 1 749 ? -20.798 -3.172 -28.270 1.00 87.56 749 ASP A N 1
ATOM 5928 C CA . ASP A 1 749 ? -19.834 -2.397 -29.069 1.00 87.56 749 ASP A CA 1
ATOM 5929 C C . ASP A 1 749 ? -18.799 -1.621 -28.214 1.00 87.56 749 ASP A C 1
ATOM 5931 O O . ASP A 1 749 ? -17.898 -0.980 -28.759 1.00 87.56 749 ASP A O 1
ATOM 5935 N N . GLY A 1 750 ? -18.910 -1.660 -26.880 1.00 85.19 750 GLY A N 1
ATOM 5936 C CA . GLY A 1 750 ? -17.999 -0.980 -25.951 1.00 85.19 750 GLY A CA 1
ATOM 5937 C C . GLY A 1 750 ? -18.312 0.493 -25.657 1.00 85.19 750 GLY A C 1
ATOM 5938 O O . GLY A 1 750 ? -17.498 1.160 -25.020 1.00 85.19 750 GLY A O 1
ATOM 5939 N N . GLU A 1 751 ? -19.470 1.012 -26.077 1.00 90.56 751 GLU A N 1
ATOM 5940 C CA . GLU A 1 751 ? -19.952 2.335 -25.647 1.00 90.56 751 GLU A CA 1
ATOM 5941 C C . GLU A 1 751 ? -20.404 2.291 -24.173 1.00 90.56 751 GLU A C 1
ATOM 5943 O O . GLU A 1 751 ? -20.830 1.241 -23.686 1.00 90.56 751 GLU A O 1
ATOM 5948 N N . LEU A 1 752 ? -20.337 3.419 -23.455 1.00 89.75 752 LEU A N 1
ATOM 5949 C CA . LEU A 1 752 ? -20.794 3.517 -22.061 1.00 89.75 752 LEU A CA 1
ATOM 5950 C C . LEU A 1 752 ? -22.142 4.233 -21.932 1.00 89.75 752 LEU A C 1
ATOM 5952 O O . LEU A 1 752 ? -22.351 5.310 -22.492 1.00 89.75 752 LEU A O 1
ATOM 5956 N N . GLU A 1 753 ? -23.028 3.682 -21.102 1.00 91.19 753 GLU A N 1
ATOM 5957 C CA . GLU A 1 753 ? -24.288 4.323 -20.708 1.00 91.19 753 GLU A CA 1
ATOM 5958 C C . GLU A 1 753 ? -24.526 4.259 -19.183 1.00 91.19 753 GLU A C 1
ATOM 5960 O O . GLU A 1 753 ? -23.956 3.394 -18.511 1.00 91.19 753 GLU A O 1
ATOM 5965 N N . PRO A 1 754 ? -25.335 5.167 -18.594 1.00 89.44 754 PRO A N 1
ATOM 5966 C CA . PRO A 1 754 ? -25.577 5.191 -17.149 1.00 89.44 754 PRO A CA 1
ATOM 5967 C C . PRO A 1 754 ? -26.294 3.932 -16.642 1.00 89.44 754 PRO A C 1
ATOM 5969 O O . PRO A 1 754 ? -27.379 3.586 -17.115 1.00 89.44 754 PRO A O 1
ATOM 5972 N N . ALA A 1 755 ? -25.725 3.283 -15.628 1.00 83.81 755 ALA A N 1
ATOM 5973 C CA . ALA A 1 755 ? -26.211 2.009 -15.103 1.00 83.81 755 ALA A CA 1
ATOM 5974 C C . ALA A 1 755 ? -27.321 2.206 -14.050 1.00 83.81 755 ALA A C 1
ATOM 5976 O O . ALA A 1 755 ? -27.113 2.172 -12.837 1.00 83.81 755 ALA A O 1
ATOM 5977 N N . VAL A 1 756 ? -28.544 2.461 -14.522 1.00 82.12 756 VAL A N 1
ATOM 5978 C CA . VAL A 1 756 ? -29.698 2.734 -13.650 1.00 82.12 756 VAL A CA 1
ATOM 5979 C C . VAL A 1 756 ? -30.102 1.480 -12.862 1.00 82.12 756 VAL A C 1
ATOM 5981 O O . VAL A 1 756 ? -30.691 0.554 -13.415 1.00 82.12 756 VAL A O 1
ATOM 5984 N N . SER A 1 757 ? -29.841 1.501 -11.551 1.00 78.19 757 SER A N 1
ATOM 5985 C CA . SER A 1 757 ? -30.185 0.441 -10.585 1.00 78.19 757 SER A CA 1
ATOM 5986 C C . SER A 1 757 ? -29.500 -0.916 -10.817 1.00 78.19 757 SER A C 1
ATOM 5988 O O . SER A 1 757 ? -29.980 -1.936 -10.321 1.00 78.19 757 SER A O 1
ATOM 5990 N N . GLU A 1 758 ? -28.368 -0.946 -11.523 1.00 84.31 758 GLU A N 1
ATOM 5991 C CA . GLU A 1 758 ? -27.509 -2.134 -11.587 1.00 84.31 758 GLU A CA 1
ATOM 5992 C C . GLU A 1 758 ? -26.516 -2.141 -10.417 1.00 84.31 758 GLU A C 1
ATOM 5994 O O . GLU A 1 758 ? -25.985 -1.101 -10.014 1.00 84.31 758 GLU A O 1
ATOM 5999 N N . THR A 1 759 ? -26.281 -3.325 -9.848 1.00 90.50 759 THR A N 1
ATOM 6000 C CA . THR A 1 759 ? -25.518 -3.487 -8.604 1.00 90.50 759 THR A CA 1
ATOM 6001 C C . THR A 1 759 ? -24.373 -4.472 -8.793 1.00 90.50 759 THR A C 1
ATOM 6003 O O . THR A 1 759 ? -24.615 -5.552 -9.332 1.00 90.50 759 THR A O 1
ATOM 6006 N N . HIS A 1 760 ? -23.186 -4.155 -8.278 1.00 93.44 760 HIS A N 1
ATOM 6007 C CA . HIS A 1 760 ? -21.995 -5.003 -8.393 1.00 93.44 760 HIS A CA 1
ATOM 6008 C C . HIS A 1 760 ? -21.439 -5.457 -7.037 1.00 93.44 760 HIS A C 1
ATOM 6010 O O . HIS A 1 760 ? -21.905 -5.053 -5.962 1.00 93.44 760 HIS A O 1
ATOM 6016 N N . VAL A 1 761 ? -20.447 -6.344 -7.088 1.00 95.75 761 VAL A N 1
ATOM 6017 C CA . VAL A 1 761 ? -19.601 -6.710 -5.949 1.00 95.75 761 VAL A CA 1
ATOM 6018 C C . VAL A 1 761 ? -18.769 -5.485 -5.521 1.00 95.75 761 VAL A C 1
ATOM 6020 O O . VAL A 1 761 ? -18.105 -4.893 -6.377 1.00 95.75 761 VAL A O 1
ATOM 6023 N N . PRO A 1 762 ? -18.784 -5.092 -4.228 1.00 96.62 762 PRO A N 1
ATOM 6024 C CA . PRO A 1 762 ? -18.050 -3.925 -3.739 1.00 96.62 762 PRO A CA 1
ATOM 6025 C C . PRO A 1 762 ? -16.544 -3.967 -3.999 1.00 96.62 762 PRO A C 1
ATOM 6027 O O . PRO A 1 762 ? -15.891 -4.999 -3.823 1.00 96.62 762 PRO A O 1
ATOM 6030 N N . THR A 1 763 ? -15.982 -2.810 -4.329 1.00 96.31 763 THR A N 1
ATOM 6031 C CA . THR A 1 763 ? -14.547 -2.590 -4.510 1.00 96.31 763 THR A CA 1
ATOM 6032 C C . THR A 1 763 ? -14.028 -1.602 -3.467 1.00 96.31 763 THR A C 1
ATOM 6034 O O . THR A 1 763 ? -14.770 -0.756 -2.967 1.00 96.31 763 THR A O 1
ATOM 6037 N N . LEU A 1 764 ? -12.734 -1.650 -3.146 1.00 95.81 764 LEU A N 1
ATOM 6038 C CA . LEU A 1 764 ? -12.149 -0.695 -2.194 1.00 95.81 764 LEU A CA 1
ATOM 6039 C C . LEU A 1 764 ? -12.166 0.768 -2.691 1.00 95.81 764 LEU A C 1
ATOM 6041 O O . LEU A 1 764 ? -12.011 1.678 -1.881 1.00 95.81 764 LEU A O 1
ATOM 6045 N N . LEU A 1 765 ? -12.411 1.024 -3.984 1.00 93.75 765 LEU A N 1
ATOM 6046 C CA . LEU A 1 765 ? -12.604 2.385 -4.509 1.00 93.75 765 LEU A CA 1
ATOM 6047 C C . LEU A 1 765 ? -13.885 3.036 -3.966 1.00 93.75 765 LEU A C 1
ATOM 6049 O O . LEU A 1 765 ? -13.926 4.254 -3.780 1.00 93.75 765 LEU A O 1
ATOM 6053 N N . ASP A 1 766 ? -14.908 2.228 -3.684 1.00 94.88 766 ASP A N 1
ATOM 6054 C CA . ASP A 1 766 ? -16.265 2.683 -3.367 1.00 94.88 766 ASP A CA 1
ATOM 6055 C C . ASP A 1 766 ? -16.361 3.271 -1.935 1.00 94.88 766 ASP A C 1
ATOM 6057 O O . ASP A 1 766 ? -17.340 3.932 -1.573 1.00 94.88 766 ASP A O 1
ATOM 6061 N N . ILE A 1 767 ? -15.322 3.071 -1.109 1.00 95.69 767 ILE A N 1
ATOM 6062 C CA . ILE A 1 767 ? -15.244 3.511 0.295 1.00 95.69 767 ILE A CA 1
ATOM 6063 C C . ILE A 1 767 ? -15.383 5.035 0.429 1.00 95.69 767 ILE A C 1
ATOM 6065 O O . ILE A 1 767 ? -16.149 5.512 1.268 1.00 95.69 767 ILE A O 1
ATOM 6069 N N . VAL A 1 768 ? -14.656 5.816 -0.378 1.00 94.38 768 VAL A N 1
ATOM 6070 C CA . VAL A 1 768 ? -14.635 7.284 -0.239 1.00 94.38 768 VAL A CA 1
ATOM 6071 C C . VAL A 1 768 ? -15.920 7.962 -0.705 1.00 94.38 768 VAL A C 1
ATOM 6073 O O . VAL A 1 768 ? -16.440 8.770 0.066 1.00 94.38 768 VAL A O 1
ATOM 6076 N N . PRO A 1 769 ? -16.495 7.632 -1.875 1.00 92.56 769 PRO A N 1
ATOM 6077 C CA . PRO A 1 769 ? -17.794 8.169 -2.274 1.00 92.56 769 PRO A CA 1
ATOM 6078 C C . PRO A 1 769 ? -18.892 7.859 -1.243 1.00 92.56 769 PRO A C 1
ATOM 6080 O O . PRO A 1 769 ? -19.676 8.739 -0.895 1.00 92.56 769 PRO A O 1
ATOM 6083 N N . THR A 1 770 ? -18.861 6.664 -0.642 1.00 93.81 770 THR A N 1
ATOM 6084 C CA . THR A 1 770 ? -19.755 6.271 0.464 1.00 93.81 770 THR A CA 1
ATOM 6085 C C . THR A 1 770 ? -19.549 7.115 1.723 1.00 93.81 770 THR A C 1
ATOM 6087 O O . THR A 1 770 ? -20.515 7.585 2.323 1.00 93.81 770 THR A O 1
ATOM 6090 N N . ALA A 1 771 ? -18.297 7.338 2.131 1.00 95.56 771 ALA A N 1
ATOM 6091 C CA . ALA A 1 771 ? -17.974 8.169 3.288 1.00 95.56 771 ALA A CA 1
ATOM 6092 C C . ALA A 1 771 ? -18.367 9.646 3.075 1.00 95.56 771 ALA A C 1
ATOM 6094 O O . ALA A 1 771 ? -18.872 10.282 4.000 1.00 95.56 771 ALA A O 1
ATOM 6095 N N . LEU A 1 772 ? -18.201 10.179 1.859 1.00 94.25 772 LEU A N 1
ATOM 6096 C CA . LEU A 1 772 ? -18.646 11.527 1.486 1.00 94.25 772 LEU A CA 1
ATOM 6097 C C . LEU A 1 772 ? -20.176 11.644 1.521 1.00 94.25 772 LEU A C 1
ATOM 6099 O O . LEU A 1 772 ? -20.693 12.527 2.211 1.00 94.25 772 LEU A O 1
ATOM 6103 N N . ALA A 1 773 ? -20.892 10.716 0.877 1.00 92.06 773 ALA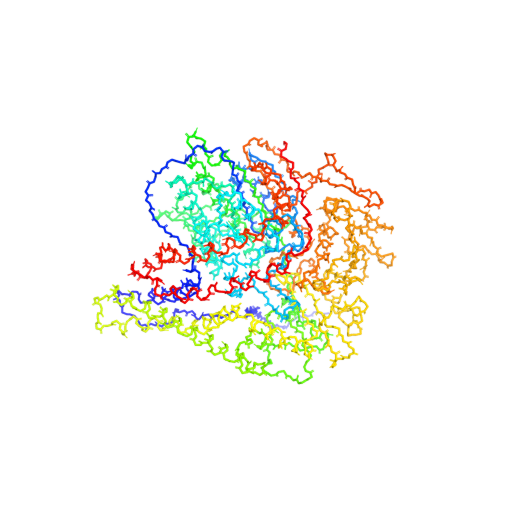 A N 1
ATOM 6104 C CA . ALA A 1 773 ? -22.355 10.674 0.879 1.00 92.06 773 ALA A CA 1
ATOM 6105 C C . ALA A 1 773 ? -22.925 10.525 2.302 1.00 92.06 773 ALA A C 1
ATOM 6107 O O . ALA A 1 773 ? -23.906 11.186 2.662 1.00 92.06 773 ALA A O 1
ATOM 6108 N N . TRP A 1 774 ? -22.267 9.731 3.158 1.00 94.06 774 TRP A N 1
ATOM 6109 C CA . TRP A 1 774 ? -22.602 9.661 4.579 1.00 94.06 774 TRP A CA 1
ATOM 6110 C C . TRP A 1 774 ? -22.411 11.004 5.280 1.00 94.06 774 TRP A C 1
ATOM 6112 O O . TRP A 1 774 ? -23.310 11.442 5.990 1.00 94.06 774 TRP A O 1
ATOM 6122 N N . LEU A 1 775 ? -21.289 11.693 5.077 1.00 94.31 775 LEU A N 1
ATOM 6123 C CA . LEU A 1 775 ? -21.036 12.996 5.703 1.00 94.31 775 LEU A CA 1
ATOM 6124 C C . LEU A 1 775 ? -21.885 14.141 5.117 1.00 94.31 775 LEU A C 1
ATOM 6126 O O . LEU A 1 775 ? -22.030 15.175 5.766 1.00 94.31 775 LEU A O 1
ATOM 6130 N N . GLY A 1 776 ? -22.531 13.926 3.967 1.00 93.94 776 GLY A N 1
ATOM 6131 C CA . GLY A 1 776 ? -23.450 14.874 3.328 1.00 93.94 776 GLY A CA 1
ATOM 6132 C C . GLY A 1 776 ? -22.842 15.674 2.173 1.00 93.94 776 GLY A C 1
ATOM 6133 O O . GLY A 1 776 ? -23.454 16.648 1.741 1.00 93.94 776 GLY A O 1
ATOM 6134 N N . TYR A 1 777 ? -21.674 15.260 1.677 1.00 93.25 777 TYR A N 1
ATOM 6135 C CA . TYR A 1 777 ? -21.019 15.807 0.487 1.00 93.25 777 TYR A CA 1
ATOM 6136 C C . TYR A 1 777 ? -21.305 14.922 -0.731 1.00 93.25 777 TYR A C 1
ATOM 6138 O O . TYR A 1 777 ? -21.441 13.706 -0.599 1.00 93.25 777 TYR A O 1
ATOM 6146 N N . ALA A 1 778 ? -21.335 15.503 -1.930 1.00 89.62 778 ALA A N 1
ATOM 6147 C CA . ALA A 1 778 ? -21.329 14.710 -3.162 1.00 89.62 778 ALA A CA 1
ATOM 6148 C C . ALA A 1 778 ? -19.887 14.296 -3.546 1.00 89.62 778 ALA A C 1
ATOM 6150 O O . ALA A 1 778 ? -18.952 15.069 -3.324 1.00 89.62 778 ALA A O 1
ATOM 6151 N N . PRO A 1 779 ? -19.654 13.138 -4.190 1.00 84.56 779 PRO A N 1
ATOM 6152 C CA . PRO A 1 779 ? -18.308 12.775 -4.655 1.00 84.56 779 PRO A CA 1
ATOM 6153 C C . PRO A 1 779 ? -17.707 13.793 -5.639 1.00 84.56 779 PRO A C 1
ATOM 6155 O O . PRO A 1 779 ? -16.524 14.111 -5.558 1.00 84.56 779 PRO A O 1
ATOM 6158 N N . SER A 1 780 ? -18.543 14.435 -6.462 1.00 85.50 780 SER A N 1
ATOM 6159 C CA . SER A 1 780 ? -18.145 15.525 -7.371 1.00 85.50 780 SER A CA 1
ATOM 6160 C C . SER A 1 780 ? -17.720 16.834 -6.677 1.00 85.50 780 SER A C 1
ATOM 6162 O O . SER A 1 780 ? -17.408 17.832 -7.336 1.00 85.50 780 SER A O 1
ATOM 6164 N N . GLU A 1 781 ? -17.708 16.879 -5.343 1.00 89.69 781 GLU A N 1
ATOM 6165 C CA . GLU A 1 781 ? -17.076 17.955 -4.571 1.00 89.69 781 GLU A CA 1
ATOM 6166 C C . GLU A 1 781 ? -15.580 17.681 -4.343 1.00 89.69 781 GLU A C 1
ATOM 6168 O O . GLU A 1 781 ? -14.786 18.620 -4.408 1.00 89.69 781 GLU A O 1
ATOM 6173 N N . LEU A 1 782 ? -15.182 16.408 -4.193 1.00 89.31 782 LEU A N 1
ATOM 6174 C CA . LEU A 1 782 ? -13.777 15.982 -4.173 1.00 89.31 782 LEU A CA 1
ATOM 6175 C C . LEU A 1 782 ? -13.122 16.203 -5.546 1.00 89.31 782 LEU A C 1
ATOM 6177 O O . LEU A 1 782 ? -12.028 16.763 -5.610 1.00 89.31 782 LEU A O 1
ATOM 6181 N N . ASP A 1 783 ? -13.820 15.854 -6.633 1.00 84.56 783 ASP A N 1
ATOM 6182 C CA . ASP A 1 783 ? -13.341 16.066 -8.009 1.00 84.56 783 ASP A CA 1
ATOM 6183 C C . ASP A 1 783 ? -13.060 17.553 -8.298 1.00 84.56 783 ASP A C 1
ATOM 6185 O O . ASP A 1 783 ? -12.034 17.906 -8.877 1.00 84.56 783 ASP A O 1
ATOM 6189 N N . ARG A 1 784 ? -13.957 18.452 -7.861 1.00 88.00 784 ARG A N 1
ATOM 6190 C CA . ARG A 1 784 ? -13.766 19.907 -8.005 1.00 88.00 784 ARG A CA 1
ATOM 6191 C C . ARG A 1 784 ? -12.644 20.429 -7.114 1.00 88.00 784 ARG A C 1
ATOM 6193 O O . ARG A 1 784 ? -11.861 21.261 -7.557 1.00 88.00 784 ARG A O 1
ATOM 6200 N N . PHE A 1 785 ? -12.532 19.929 -5.883 1.00 87.69 785 PHE A N 1
ATOM 6201 C CA . PHE A 1 785 ? -11.435 20.290 -4.985 1.00 87.69 785 PHE A CA 1
ATOM 6202 C C . PHE A 1 785 ? -10.062 19.922 -5.568 1.00 87.69 785 PHE A C 1
ATOM 6204 O O . PHE A 1 785 ? -9.133 20.721 -5.455 1.00 87.69 785 PHE A O 1
ATOM 6211 N N . ALA A 1 786 ? -9.945 18.775 -6.246 1.00 84.56 786 ALA A N 1
ATOM 6212 C CA . ALA A 1 786 ? -8.712 18.353 -6.912 1.00 84.56 786 ALA A CA 1
ATOM 6213 C C . ALA A 1 786 ? -8.224 19.330 -7.991 1.00 84.56 786 ALA A C 1
ATOM 6215 O O . ALA A 1 786 ? -7.017 19.500 -8.144 1.00 84.56 786 ALA A O 1
ATOM 6216 N N . VAL A 1 787 ? -9.149 19.981 -8.706 1.00 82.00 787 VAL A N 1
ATOM 6217 C CA . VAL A 1 787 ? -8.836 20.945 -9.773 1.00 82.00 787 VAL A CA 1
ATOM 6218 C C . VAL A 1 787 ? -8.651 22.364 -9.229 1.00 82.00 787 VAL A C 1
ATOM 6220 O O . VAL A 1 787 ? -7.663 23.016 -9.556 1.00 82.00 787 VAL A O 1
ATOM 6223 N N . ASP A 1 788 ? -9.585 22.844 -8.402 1.00 84.44 788 ASP A N 1
ATOM 6224 C CA . ASP A 1 788 ? -9.700 24.272 -8.068 1.00 84.44 788 ASP A CA 1
ATOM 6225 C C . ASP A 1 788 ? -9.130 24.657 -6.685 1.00 84.44 788 ASP A C 1
ATOM 6227 O O . ASP A 1 788 ? -8.941 25.845 -6.427 1.00 84.44 788 ASP A O 1
ATOM 6231 N N . GLY A 1 789 ? -8.894 23.702 -5.771 1.00 85.00 789 GLY A N 1
ATOM 6232 C CA . GLY A 1 789 ? -8.601 24.007 -4.355 1.00 85.00 789 GLY A CA 1
ATOM 6233 C C . GLY A 1 789 ? -7.428 23.264 -3.706 1.00 85.00 789 GLY A C 1
ATOM 6234 O O . GLY A 1 789 ? -6.939 23.699 -2.661 1.00 85.00 789 GLY A O 1
ATOM 6235 N N . PHE A 1 790 ? -6.953 22.161 -4.289 1.00 86.50 790 PHE A N 1
ATOM 6236 C CA . PHE A 1 790 ? -5.972 21.297 -3.629 1.00 86.50 790 PHE A CA 1
ATOM 6237 C C . PHE A 1 790 ? -4.576 21.937 -3.487 1.00 86.50 790 PHE A C 1
ATOM 6239 O O . PHE A 1 790 ? -3.935 21.729 -2.460 1.00 86.50 790 PHE A O 1
ATOM 6246 N N . GLU A 1 791 ? -4.125 22.768 -4.437 1.00 84.19 791 GLU A N 1
ATOM 6247 C CA . GLU A 1 791 ? -2.845 23.497 -4.327 1.00 84.19 791 GLU A CA 1
ATOM 6248 C C . GLU A 1 791 ? -2.845 24.500 -3.156 1.00 84.19 791 GLU A C 1
ATOM 6250 O O . GLU A 1 791 ? -1.950 24.459 -2.310 1.00 84.19 791 GLU A O 1
ATOM 6255 N N . GLU A 1 792 ? -3.871 25.356 -3.041 1.00 86.00 792 GLU A N 1
ATOM 6256 C CA . GLU A 1 792 ? -3.973 26.332 -1.941 1.00 86.00 792 GLU A CA 1
ATOM 6257 C C . GLU A 1 792 ? -4.093 25.640 -0.572 1.00 86.00 792 GLU A C 1
ATOM 6259 O O . GLU A 1 792 ? -3.502 26.087 0.422 1.00 86.00 792 GLU A O 1
ATOM 6264 N N . HIS A 1 793 ? -4.816 24.516 -0.523 1.00 86.25 793 HIS A N 1
ATOM 6265 C CA . HIS A 1 793 ? -4.915 23.682 0.671 1.00 86.25 793 HIS A CA 1
ATOM 6266 C C . HIS A 1 793 ? -3.569 23.055 1.051 1.00 86.25 793 HIS A C 1
ATOM 6268 O O . HIS A 1 793 ? -3.151 23.186 2.201 1.00 86.25 793 HIS A O 1
ATOM 6274 N N . LEU A 1 794 ? -2.857 22.436 0.103 1.00 82.38 794 LEU A N 1
ATOM 6275 C CA . LEU A 1 794 ? -1.550 21.811 0.336 1.00 82.38 794 LEU A CA 1
ATOM 6276 C C . LEU A 1 794 ? -0.525 22.835 0.847 1.00 82.38 794 LEU A C 1
ATOM 6278 O O . LEU A 1 794 ? 0.156 22.583 1.844 1.00 82.38 794 LEU A O 1
ATOM 6282 N N . ASP A 1 795 ? -0.477 24.019 0.234 1.00 80.00 795 ASP A N 1
ATOM 6283 C CA . ASP A 1 795 ? 0.369 25.135 0.666 1.00 80.00 795 ASP A CA 1
ATOM 6284 C C . ASP A 1 795 ? 0.037 25.598 2.086 1.00 80.00 795 ASP A C 1
ATOM 6286 O O . ASP A 1 795 ? 0.921 25.935 2.880 1.00 80.00 795 ASP A O 1
ATOM 6290 N N . THR A 1 796 ? -1.247 25.654 2.426 1.00 84.00 796 THR A N 1
ATOM 6291 C CA . THR A 1 796 ? -1.716 26.061 3.754 1.00 84.00 796 THR A CA 1
ATOM 6292 C C . THR A 1 796 ? -1.408 24.998 4.805 1.00 84.00 796 THR A C 1
ATOM 6294 O O . THR A 1 796 ? -0.863 25.336 5.859 1.00 84.00 796 THR A O 1
ATOM 6297 N N . TRP A 1 797 ? -1.649 23.722 4.500 1.00 82.88 797 TRP A N 1
ATOM 6298 C CA . TRP A 1 797 ? -1.344 22.606 5.388 1.00 82.88 797 TRP A CA 1
ATOM 6299 C C . TRP A 1 797 ? 0.162 22.454 5.638 1.00 82.88 797 TRP A C 1
ATOM 6301 O O . TRP A 1 797 ? 0.558 22.346 6.794 1.00 82.88 797 TRP A O 1
ATOM 6311 N N . ILE A 1 798 ? 1.019 22.542 4.613 1.00 77.06 798 ILE A N 1
ATOM 6312 C CA . ILE A 1 798 ? 2.485 22.469 4.774 1.00 77.06 798 ILE A CA 1
ATOM 6313 C C . ILE A 1 798 ? 2.998 23.550 5.740 1.00 77.06 798 ILE A C 1
ATOM 6315 O O . ILE A 1 798 ? 3.758 23.257 6.669 1.00 77.06 798 ILE A O 1
ATOM 6319 N N . ARG A 1 799 ? 2.538 24.798 5.567 1.00 76.31 799 ARG A N 1
ATOM 6320 C CA . ARG A 1 799 ? 2.918 25.928 6.434 1.00 76.31 799 ARG A CA 1
ATOM 6321 C C . ARG A 1 799 ? 2.383 25.770 7.861 1.00 76.31 799 ARG A C 1
ATOM 6323 O O . ARG A 1 799 ? 3.094 26.107 8.809 1.00 76.31 799 ARG A O 1
ATOM 6330 N N . ALA A 1 800 ? 1.167 25.246 8.025 1.00 78.38 800 ALA A N 1
ATOM 6331 C CA . ALA A 1 800 ? 0.595 24.942 9.335 1.00 78.38 800 ALA A CA 1
ATOM 6332 C C . ALA A 1 800 ? 1.381 23.827 10.043 1.00 78.38 800 ALA A C 1
ATOM 6334 O O . ALA A 1 800 ? 1.899 24.052 11.136 1.00 78.38 800 ALA A O 1
ATOM 6335 N N . GLN A 1 801 ? 1.569 22.686 9.374 1.00 74.44 801 GLN A N 1
ATOM 6336 C CA . GLN A 1 801 ? 2.203 21.477 9.896 1.00 74.44 801 GLN A CA 1
ATOM 6337 C C . GLN A 1 801 ? 3.661 21.715 10.320 1.00 74.44 801 GLN A C 1
ATOM 6339 O O . GLN A 1 801 ? 4.039 21.284 11.407 1.00 74.44 801 GLN A O 1
ATOM 6344 N N . ARG A 1 802 ? 4.472 22.472 9.555 1.00 74.62 802 ARG A N 1
ATOM 6345 C CA . ARG A 1 802 ? 5.827 22.889 9.996 1.00 74.62 802 ARG A CA 1
ATOM 6346 C C . ARG A 1 802 ? 5.765 23.675 11.314 1.00 74.62 802 ARG A C 1
ATOM 6348 O O . ARG A 1 802 ? 6.596 23.476 12.196 1.00 74.62 802 ARG A O 1
ATOM 6355 N N . GLY A 1 803 ? 4.759 24.538 11.469 1.00 74.56 803 GLY A N 1
ATOM 6356 C CA . GLY A 1 803 ? 4.510 25.289 12.697 1.00 74.56 803 GLY A CA 1
ATOM 6357 C C . GLY A 1 803 ? 3.989 24.436 13.859 1.00 74.56 803 GLY A C 1
ATOM 6358 O O . GLY A 1 803 ? 4.408 24.663 14.990 1.00 74.56 803 GLY A O 1
ATOM 6359 N N . ASP A 1 804 ? 3.100 23.473 13.607 1.00 72.06 804 ASP A N 1
ATOM 6360 C CA . ASP A 1 804 ? 2.530 22.591 14.635 1.00 72.06 804 ASP A CA 1
ATOM 6361 C C . ASP A 1 804 ? 3.532 21.551 15.132 1.00 72.06 804 ASP A C 1
ATOM 6363 O O . ASP A 1 804 ? 3.619 21.341 16.341 1.00 72.06 804 ASP A O 1
ATOM 6367 N N . ILE A 1 805 ? 4.351 20.978 14.245 1.00 69.25 805 ILE A N 1
ATOM 6368 C CA . ILE A 1 805 ? 5.497 20.143 14.629 1.00 69.25 805 ILE A CA 1
ATOM 6369 C C . ILE A 1 805 ? 6.385 20.925 15.602 1.00 69.25 805 ILE A C 1
ATOM 6371 O O . ILE A 1 805 ? 6.561 20.521 16.747 1.00 69.25 805 ILE A O 1
ATOM 6375 N N . LEU A 1 806 ? 6.873 22.099 15.182 1.00 72.94 806 LEU A N 1
ATOM 6376 C CA . LEU A 1 806 ? 7.786 22.903 15.993 1.00 72.94 806 LEU A CA 1
ATOM 6377 C C . LEU A 1 806 ? 7.142 23.419 17.291 1.00 72.94 806 LEU A C 1
ATOM 6379 O O . LEU A 1 806 ? 7.849 23.580 18.282 1.00 72.94 806 LEU A O 1
ATOM 6383 N N . ARG A 1 807 ? 5.835 23.708 17.332 1.00 72.75 807 ARG A N 1
ATOM 6384 C CA . ARG A 1 807 ? 5.162 24.166 18.564 1.00 72.75 807 ARG A CA 1
ATOM 6385 C C . ARG A 1 807 ? 5.124 23.100 19.656 1.00 72.75 807 ARG A C 1
ATOM 6387 O O . ARG A 1 807 ? 5.287 23.459 20.813 1.00 72.75 807 ARG A O 1
ATOM 6394 N N . ASN A 1 808 ? 4.913 21.835 19.296 1.00 62.84 808 ASN A N 1
ATOM 6395 C CA . ASN A 1 808 ? 4.527 20.797 20.254 1.00 62.84 808 ASN A CA 1
ATOM 6396 C C . ASN A 1 808 ? 5.684 19.875 20.705 1.00 62.84 808 ASN A C 1
ATOM 6398 O O . ASN A 1 808 ? 5.427 18.963 21.481 1.00 62.84 808 ASN A O 1
ATOM 6402 N N . LEU A 1 809 ? 6.930 20.106 20.258 1.00 60.72 809 LEU A N 1
ATOM 6403 C CA . LEU A 1 809 ? 8.104 19.230 20.477 1.00 60.72 809 LEU A CA 1
ATOM 6404 C C . LEU A 1 809 ? 8.378 18.841 21.944 1.00 60.72 809 LEU A C 1
ATOM 6406 O O . LEU A 1 809 ? 8.728 17.699 22.233 1.00 60.72 809 LEU A O 1
ATOM 6410 N N . ASP A 1 810 ? 8.262 19.790 22.871 1.00 56.78 810 ASP A N 1
ATOM 6411 C CA . ASP A 1 810 ? 8.637 19.604 24.282 1.00 56.78 810 ASP A CA 1
ATOM 6412 C C . ASP A 1 810 ? 7.554 18.926 25.127 1.00 56.78 810 ASP A C 1
ATOM 6414 O O . ASP A 1 810 ? 7.827 18.390 26.206 1.00 56.78 810 ASP A O 1
ATOM 6418 N N . GLU A 1 811 ? 6.312 18.955 24.652 1.00 52.75 811 GLU A N 1
ATOM 6419 C CA . GLU A 1 811 ? 5.125 18.611 25.438 1.00 52.75 811 GLU A CA 1
ATOM 6420 C C . GLU A 1 811 ? 4.736 17.129 25.298 1.00 52.75 811 GLU A C 1
ATOM 6422 O O . GLU A 1 811 ? 3.649 16.732 25.693 1.00 52.75 811 GLU A O 1
ATOM 6427 N N . MET A 1 812 ? 5.589 16.298 24.696 1.00 53.78 812 MET A N 1
ATOM 6428 C CA . MET A 1 812 ? 5.145 15.065 24.043 1.00 53.78 812 MET A CA 1
ATOM 6429 C C . MET A 1 812 ? 5.135 13.820 24.930 1.00 53.78 812 MET A C 1
ATOM 6431 O O . MET A 1 812 ? 6.132 13.476 25.548 1.00 53.78 812 MET A O 1
ATOM 6435 N N . SER A 1 813 ? 4.036 13.071 24.907 1.00 44.25 813 SER A N 1
ATOM 6436 C CA . SER A 1 813 ? 3.825 11.846 25.695 1.00 44.25 813 SER A CA 1
ATOM 6437 C C . SER A 1 813 ? 4.808 10.697 25.410 1.00 44.25 813 SER A C 1
ATOM 6439 O O . SER A 1 813 ? 5.087 9.887 26.289 1.00 44.25 813 SER A O 1
ATOM 6441 N N . SER A 1 814 ? 5.383 10.619 24.209 1.00 47.12 814 SER A N 1
ATOM 6442 C CA . SER A 1 814 ? 6.486 9.696 23.894 1.00 47.12 814 SER A CA 1
ATOM 6443 C C . SER A 1 814 ? 7.807 10.157 24.530 1.00 47.12 814 SER A C 1
ATOM 6445 O O . SER A 1 814 ? 8.592 9.324 24.987 1.00 47.12 814 SER A O 1
ATOM 6447 N N . LEU A 1 815 ? 8.016 11.476 24.649 1.00 50.94 815 LEU A N 1
ATOM 6448 C CA . LEU A 1 815 ? 9.101 12.068 25.434 1.00 50.94 815 LEU A CA 1
ATOM 6449 C C . LEU A 1 815 ? 8.846 11.810 26.921 1.00 50.94 815 LEU A C 1
ATOM 6451 O O . LEU A 1 815 ? 9.751 11.386 27.618 1.00 50.94 815 LEU A O 1
ATOM 6455 N N . GLU A 1 816 ? 7.610 11.977 27.395 1.00 54.09 816 GLU A N 1
ATOM 6456 C CA . GLU A 1 816 ? 7.165 11.687 28.764 1.00 54.09 816 GLU A CA 1
ATOM 6457 C C . GLU A 1 816 ? 7.397 10.218 29.150 1.00 54.09 816 GLU A C 1
ATOM 6459 O O . GLU A 1 816 ? 8.038 9.960 30.163 1.00 54.09 816 GLU A O 1
ATOM 6464 N N . LYS A 1 817 ? 7.023 9.249 28.303 1.00 52.22 817 LYS A N 1
ATOM 6465 C CA . LYS A 1 817 ? 7.353 7.827 28.508 1.00 52.22 817 LYS A CA 1
ATOM 6466 C C . LYS A 1 817 ? 8.864 7.569 28.557 1.00 52.22 817 LYS A C 1
ATOM 6468 O O . LYS A 1 817 ? 9.312 6.757 29.364 1.00 52.22 817 LYS A O 1
ATOM 6473 N N . ALA A 1 818 ? 9.663 8.240 27.723 1.00 51.50 818 ALA A N 1
ATOM 6474 C CA . ALA A 1 818 ? 11.124 8.127 27.771 1.00 51.50 818 ALA A CA 1
ATOM 6475 C C . ALA A 1 818 ? 11.701 8.756 29.057 1.00 51.50 818 ALA A C 1
ATOM 6477 O O . ALA A 1 818 ? 12.512 8.132 29.742 1.00 51.50 818 ALA A O 1
ATOM 6478 N N . ARG A 1 819 ? 11.218 9.946 29.437 1.00 56.91 819 ARG A N 1
ATOM 6479 C CA . ARG A 1 819 ? 11.503 10.636 30.704 1.00 56.91 819 ARG A CA 1
ATOM 6480 C C . ARG A 1 819 ? 11.189 9.722 31.899 1.00 56.91 819 ARG A C 1
ATOM 6482 O O . ARG A 1 819 ? 12.048 9.536 32.758 1.00 56.91 819 ARG A O 1
ATOM 6489 N N . GLU A 1 820 ? 10.020 9.079 31.933 1.00 55.84 820 GLU A N 1
ATOM 6490 C CA . GLU A 1 820 ? 9.622 8.122 32.978 1.00 55.84 820 GLU A CA 1
ATOM 6491 C C . GLU A 1 820 ? 10.499 6.860 32.998 1.00 55.84 820 GLU A C 1
ATOM 6493 O O . GLU A 1 820 ? 11.027 6.496 34.050 1.00 55.84 820 GLU A O 1
ATOM 6498 N N . ALA A 1 821 ? 10.699 6.207 31.847 1.00 48.72 821 ALA A N 1
ATOM 6499 C CA . ALA A 1 821 ? 11.453 4.953 31.739 1.00 48.72 821 ALA A CA 1
ATOM 6500 C C . ALA A 1 821 ? 12.939 5.090 32.124 1.00 48.72 821 ALA A C 1
ATOM 6502 O O . ALA A 1 821 ? 13.578 4.103 32.502 1.00 48.72 821 ALA A O 1
ATOM 6503 N N . VAL A 1 822 ? 13.485 6.305 32.034 1.00 48.50 822 VAL A N 1
ATOM 6504 C CA . VAL A 1 822 ? 14.877 6.638 32.378 1.00 48.50 822 VAL A CA 1
ATOM 6505 C C . VAL A 1 822 ? 14.978 7.339 33.743 1.00 48.50 822 VAL A C 1
ATOM 6507 O O . VAL A 1 822 ? 16.049 7.351 34.345 1.00 48.50 822 VAL A O 1
ATOM 6510 N N . GLY A 1 823 ? 13.879 7.887 34.272 1.00 52.88 823 GLY A N 1
ATOM 6511 C CA . GLY A 1 823 ? 13.867 8.686 35.502 1.00 52.88 823 GLY A CA 1
ATOM 6512 C C . GLY A 1 823 ? 14.402 10.113 35.322 1.00 52.88 823 GLY A C 1
ATOM 6513 O O . GLY A 1 823 ? 15.002 10.655 36.249 1.00 52.88 823 GLY A O 1
ATOM 6514 N N . VAL A 1 824 ? 14.206 10.701 34.137 1.00 54.94 824 VAL A N 1
ATOM 6515 C CA . VAL A 1 824 ? 14.697 12.026 33.719 1.00 54.94 824 VAL A CA 1
ATOM 6516 C C . VAL A 1 824 ? 13.505 12.944 33.428 1.00 54.94 824 VAL A C 1
ATOM 6518 O O . VAL A 1 824 ? 13.057 12.990 32.291 1.00 54.94 824 VAL A O 1
ATOM 6521 N N . PRO A 1 825 ? 12.931 13.656 34.413 1.00 58.53 825 PRO A N 1
ATOM 6522 C CA . PRO A 1 825 ? 11.633 14.321 34.244 1.00 58.53 825 PRO A CA 1
ATOM 6523 C C . PRO A 1 825 ? 11.626 15.588 33.364 1.00 58.53 825 PRO A C 1
ATOM 6525 O O . PRO A 1 825 ? 10.541 16.054 33.027 1.00 58.53 825 PRO A O 1
ATOM 6528 N N . GLU A 1 826 ? 12.781 16.155 32.992 1.00 65.31 826 GLU A N 1
ATOM 6529 C CA . GLU A 1 826 ? 12.867 17.529 32.444 1.00 65.31 826 GLU A CA 1
ATOM 6530 C C . GLU A 1 826 ? 13.439 17.645 31.008 1.00 65.31 826 GLU A C 1
ATOM 6532 O O . GLU A 1 826 ? 13.549 18.756 30.498 1.00 65.31 826 GLU A O 1
ATOM 6537 N N . LEU A 1 827 ? 13.740 16.531 30.320 1.00 63.38 827 LEU A N 1
ATOM 6538 C CA . LEU A 1 827 ? 14.348 16.520 28.969 1.00 63.38 827 LEU A CA 1
ATOM 6539 C C . LEU A 1 827 ? 13.569 17.376 27.949 1.00 63.38 827 LEU A C 1
ATOM 6541 O O . LEU A 1 827 ? 12.441 17.024 27.603 1.00 63.38 827 LEU A O 1
ATOM 6545 N N . THR A 1 828 ? 14.169 18.462 27.450 1.00 71.31 828 THR A N 1
ATOM 6546 C CA . THR A 1 828 ? 13.545 19.475 26.567 1.00 71.31 828 THR A CA 1
ATOM 6547 C C . THR A 1 828 ? 14.229 19.544 25.198 1.00 71.31 828 THR A C 1
ATOM 6549 O O . THR A 1 828 ? 15.448 19.633 25.102 1.00 71.31 828 THR A O 1
ATOM 6552 N N . LEU A 1 829 ? 13.444 19.516 24.119 1.00 72.81 829 LEU A N 1
ATOM 6553 C CA . LEU A 1 829 ? 13.923 19.581 22.734 1.00 72.81 829 LEU A CA 1
ATOM 6554 C C . LEU A 1 829 ? 14.040 21.025 22.204 1.00 72.81 829 LEU A C 1
ATOM 6556 O O . LEU A 1 829 ? 14.586 21.221 21.118 1.00 72.81 829 LEU A O 1
ATOM 6560 N N . GLU A 1 830 ? 13.603 22.038 22.962 1.00 77.69 830 GLU A N 1
ATOM 6561 C CA . GLU A 1 830 ? 13.743 23.465 22.625 1.00 77.69 830 GLU A CA 1
ATOM 6562 C C . GLU A 1 830 ? 15.146 23.865 22.108 1.00 77.69 830 GLU A C 1
ATOM 6564 O O . GLU A 1 830 ? 15.210 24.565 21.091 1.00 77.69 830 GLU A O 1
ATOM 6569 N N . PRO A 1 831 ? 16.284 23.406 22.684 1.00 81.06 831 PRO A N 1
ATOM 6570 C CA . PRO A 1 831 ? 17.615 23.734 22.160 1.00 81.06 831 PRO A CA 1
ATOM 6571 C C . PRO A 1 831 ? 17.847 23.260 20.716 1.00 81.06 831 PRO A C 1
ATOM 6573 O O . PRO A 1 831 ? 18.605 23.882 19.972 1.00 81.06 831 PRO A O 1
ATOM 6576 N N . LEU A 1 832 ? 17.167 22.185 20.302 1.00 77.88 832 LEU A N 1
ATOM 6577 C CA . LEU A 1 832 ? 17.249 21.601 18.963 1.00 77.88 832 LEU A CA 1
ATOM 6578 C C . LEU A 1 832 ? 16.315 22.290 17.952 1.00 77.88 832 LEU A C 1
ATOM 6580 O O . LEU A 1 832 ? 16.477 22.080 16.746 1.00 77.88 832 LEU A O 1
ATOM 6584 N N . ARG A 1 833 ? 15.374 23.143 18.394 1.00 79.00 833 ARG A N 1
ATOM 6585 C CA . ARG A 1 833 ? 14.391 23.839 17.536 1.00 79.00 833 ARG A CA 1
ATOM 6586 C C . ARG A 1 833 ? 15.008 24.460 16.267 1.00 79.00 833 ARG A C 1
ATOM 6588 O O . ARG A 1 833 ? 14.406 24.281 15.205 1.00 79.00 833 ARG A O 1
ATOM 6595 N N . PRO A 1 834 ? 16.186 25.127 16.278 1.00 84.12 834 PRO A N 1
ATOM 6596 C CA . PRO A 1 834 ? 16.785 25.680 15.057 1.00 84.12 834 PRO A CA 1
ATOM 6597 C C . PRO A 1 834 ? 17.245 24.604 14.061 1.00 84.12 834 PRO A C 1
ATOM 6599 O O . PRO A 1 834 ? 17.054 24.755 12.854 1.00 84.12 834 PRO A O 1
ATOM 6602 N N . ARG A 1 835 ? 17.810 23.493 14.554 1.00 80.50 835 ARG A N 1
ATOM 6603 C CA . ARG A 1 835 ? 18.252 22.357 13.727 1.00 80.50 835 ARG A CA 1
ATOM 6604 C C . ARG A 1 835 ? 17.057 21.631 13.126 1.00 80.50 835 ARG A C 1
ATOM 6606 O O . ARG A 1 835 ? 17.037 21.403 11.922 1.00 80.50 835 ARG A O 1
ATOM 6613 N N . LEU A 1 836 ? 16.037 21.355 13.939 1.00 76.75 836 LEU A N 1
ATOM 6614 C CA . LEU A 1 836 ? 14.778 20.756 13.494 1.00 76.75 836 LEU A CA 1
ATOM 6615 C C . LEU A 1 836 ? 14.074 21.656 12.464 1.00 76.75 836 LEU A C 1
ATOM 6617 O O . LEU A 1 836 ? 13.583 21.166 11.453 1.00 76.75 836 LEU A O 1
ATOM 6621 N N . THR A 1 837 ? 14.118 22.982 12.643 1.00 81.38 837 THR A N 1
ATOM 6622 C CA . THR A 1 837 ? 13.593 23.943 11.658 1.00 81.38 837 THR A CA 1
ATOM 6623 C C . THR A 1 837 ? 14.290 23.816 10.299 1.00 81.38 837 THR A C 1
ATOM 6625 O O . THR A 1 837 ? 13.588 23.849 9.289 1.00 81.38 837 THR A O 1
ATOM 6628 N N . ARG A 1 838 ? 15.620 23.622 10.261 1.00 81.25 838 ARG A N 1
ATOM 6629 C CA . ARG A 1 838 ? 16.391 23.375 9.023 1.00 81.25 838 ARG A CA 1
ATOM 6630 C C . ARG A 1 838 ? 16.141 21.978 8.444 1.00 81.25 838 ARG A C 1
ATOM 6632 O O . ARG A 1 838 ? 16.020 21.843 7.232 1.00 81.25 838 ARG A O 1
ATOM 6639 N N . LEU A 1 839 ? 16.030 20.950 9.288 1.00 72.69 839 LEU A N 1
ATOM 6640 C CA . LEU A 1 839 ? 15.712 19.582 8.862 1.00 72.69 839 LEU A CA 1
ATOM 6641 C C . LEU A 1 839 ? 14.364 19.532 8.124 1.00 72.69 839 LEU A C 1
ATOM 6643 O O . LEU A 1 839 ? 14.253 18.894 7.086 1.00 72.69 839 LEU A O 1
ATOM 6647 N N . LEU A 1 840 ? 13.368 20.279 8.606 1.00 73.62 840 LEU A N 1
ATOM 6648 C CA . LEU A 1 840 ? 12.038 20.398 8.000 1.00 73.62 840 LEU A CA 1
ATOM 6649 C C . LEU A 1 840 ? 12.007 21.218 6.685 1.00 73.62 840 LEU A C 1
ATOM 6651 O O . LEU A 1 840 ? 10.928 21.513 6.184 1.00 73.62 840 LEU A O 1
ATOM 6655 N N . GLU A 1 841 ? 13.141 21.597 6.087 1.00 75.56 841 GLU A N 1
ATOM 6656 C CA . GLU A 1 841 ? 13.148 22.300 4.789 1.00 75.56 841 GLU A CA 1
ATOM 6657 C C . GLU A 1 841 ? 13.004 21.357 3.582 1.00 75.56 841 GLU A C 1
ATOM 6659 O O . GLU A 1 841 ? 12.591 21.812 2.517 1.00 75.56 841 GLU A O 1
ATOM 6664 N N . PHE A 1 842 ? 13.210 20.036 3.731 1.00 71.94 842 PHE A N 1
ATOM 6665 C CA . PHE A 1 842 ? 12.902 19.083 2.646 1.00 71.94 842 PHE A CA 1
ATOM 6666 C C . PHE A 1 842 ? 11.415 19.090 2.252 1.00 71.94 842 PHE A C 1
ATOM 6668 O O . PHE A 1 842 ? 11.072 18.761 1.117 1.00 71.94 842 PHE A O 1
ATOM 6675 N N . ILE A 1 843 ? 10.530 19.519 3.160 1.00 69.62 843 ILE A N 1
ATOM 6676 C CA . ILE A 1 843 ? 9.089 19.658 2.911 1.00 69.62 843 ILE A CA 1
ATOM 6677 C C . ILE A 1 843 ? 8.827 20.596 1.727 1.00 69.62 843 ILE A C 1
ATOM 6679 O O . ILE A 1 843 ? 7.978 20.322 0.879 1.00 69.62 843 ILE A O 1
ATOM 6683 N N . GLU A 1 844 ? 9.575 21.697 1.654 1.00 69.69 844 GLU A N 1
ATOM 6684 C CA . GLU A 1 844 ? 9.401 22.726 0.627 1.00 69.69 844 GLU A CA 1
ATOM 6685 C C . GLU A 1 844 ? 9.925 22.241 -0.738 1.00 69.69 844 GLU A C 1
ATOM 6687 O O . GLU A 1 844 ? 9.377 22.626 -1.768 1.00 69.69 844 GLU A O 1
ATOM 6692 N N . SER A 1 845 ? 10.873 21.293 -0.763 1.00 69.25 845 SER A N 1
ATOM 6693 C CA . SER A 1 845 ? 11.281 20.593 -1.992 1.00 69.25 845 SER A CA 1
ATOM 6694 C C . SER A 1 845 ? 10.248 19.541 -2.438 1.00 69.25 845 SER A C 1
ATOM 6696 O O . SER A 1 845 ? 9.855 19.516 -3.608 1.00 69.25 845 SER A O 1
ATOM 6698 N N . ASN A 1 846 ? 9.712 18.738 -1.507 1.00 67.19 846 ASN A N 1
ATOM 6699 C CA . ASN A 1 846 ? 8.636 17.775 -1.794 1.00 67.19 846 ASN A CA 1
ATOM 6700 C C . ASN A 1 846 ? 7.358 18.456 -2.322 1.00 67.19 846 ASN A C 1
ATOM 6702 O O . ASN A 1 846 ? 6.664 17.892 -3.173 1.00 67.19 846 ASN A O 1
ATOM 6706 N N . ARG A 1 847 ? 7.057 19.679 -1.859 1.00 72.44 847 ARG A N 1
ATOM 6707 C CA . ARG A 1 847 ? 5.980 20.530 -2.392 1.00 72.44 847 ARG A CA 1
ATOM 6708 C C . ARG A 1 847 ? 6.145 20.759 -3.895 1.00 72.44 847 ARG A C 1
ATOM 6710 O O . ARG A 1 847 ? 5.210 20.513 -4.651 1.00 72.44 847 ARG A O 1
ATOM 6717 N N . GLU A 1 848 ? 7.318 21.214 -4.334 1.00 67.31 848 GLU A N 1
ATOM 6718 C CA . GLU A 1 848 ? 7.561 21.533 -5.746 1.00 67.31 848 GLU A CA 1
ATOM 6719 C C . GLU A 1 848 ? 7.527 20.296 -6.649 1.00 67.31 848 GLU A C 1
ATOM 6721 O O . GLU A 1 848 ? 7.039 20.385 -7.772 1.00 67.31 848 GLU A O 1
ATOM 6726 N N . ASP A 1 849 ? 7.991 19.137 -6.176 1.00 65.56 849 ASP A N 1
ATOM 6727 C CA . ASP A 1 849 ? 7.834 17.865 -6.896 1.00 65.56 849 ASP A CA 1
ATOM 6728 C C . ASP A 1 849 ? 6.362 17.422 -6.981 1.00 65.56 849 ASP A C 1
ATOM 6730 O O . ASP A 1 849 ? 5.929 16.905 -8.009 1.00 65.56 849 ASP A O 1
ATOM 6734 N N . THR A 1 850 ? 5.571 17.664 -5.931 1.00 65.81 850 THR A N 1
ATOM 6735 C CA . THR A 1 850 ? 4.140 17.320 -5.897 1.00 65.81 850 THR A CA 1
ATOM 6736 C C . THR A 1 850 ? 3.328 18.205 -6.846 1.00 65.81 850 THR A C 1
ATOM 6738 O O . THR A 1 850 ? 2.604 17.685 -7.693 1.00 65.81 850 THR A O 1
ATOM 6741 N N . LEU A 1 851 ? 3.497 19.530 -6.780 1.00 66.44 851 LEU A N 1
ATOM 6742 C CA . LEU A 1 851 ? 2.785 20.483 -7.645 1.00 66.44 851 LEU A CA 1
ATOM 6743 C C . LEU A 1 851 ? 3.180 20.334 -9.124 1.00 66.44 851 LEU A C 1
ATOM 6745 O O . LEU A 1 851 ? 2.319 20.352 -10.001 1.00 66.44 851 LEU A O 1
ATOM 6749 N N . ARG A 1 852 ? 4.461 20.066 -9.416 1.00 63.94 852 ARG A N 1
ATOM 6750 C CA . ARG A 1 852 ? 4.959 19.762 -10.774 1.00 63.94 852 ARG A CA 1
ATOM 6751 C C . ARG A 1 852 ? 4.314 18.511 -11.391 1.00 63.94 852 ARG A C 1
ATOM 6753 O O . ARG A 1 852 ? 4.332 18.368 -12.610 1.00 63.94 852 ARG A O 1
ATOM 6760 N N . ARG A 1 853 ? 3.752 17.612 -10.572 1.00 60.41 853 ARG A N 1
ATOM 6761 C CA . ARG A 1 853 ? 3.065 16.376 -10.992 1.00 60.41 853 ARG A CA 1
ATOM 6762 C C . ARG A 1 853 ? 1.530 16.495 -11.007 1.00 60.41 853 ARG A C 1
ATOM 6764 O O . ARG A 1 853 ? 0.878 15.525 -11.382 1.00 60.41 853 ARG A O 1
ATOM 6771 N N . LEU A 1 854 ? 0.951 17.635 -10.615 1.00 57.91 854 LEU A N 1
ATOM 6772 C CA . LEU A 1 854 ? -0.502 17.816 -10.437 1.00 57.91 854 LEU A CA 1
ATOM 6773 C C . LEU A 1 854 ? -1.259 18.330 -11.678 1.00 57.91 854 LEU A C 1
ATOM 6775 O O . LEU A 1 854 ? -2.468 18.525 -11.622 1.00 57.91 854 LEU A O 1
ATOM 6779 N N . SER A 1 855 ? -0.586 18.530 -12.813 1.00 46.56 855 SER A N 1
ATOM 6780 C CA . SER A 1 855 ? -1.175 19.155 -14.009 1.00 46.56 855 SER A CA 1
ATOM 6781 C C . SER A 1 855 ? -2.001 18.232 -14.924 1.00 46.56 855 SER A C 1
ATOM 6783 O O . SER A 1 855 ? -2.478 18.702 -15.958 1.00 46.56 855 SER A O 1
ATOM 6785 N N . GLU A 1 856 ? -2.192 16.945 -14.598 1.00 48.47 856 GLU A N 1
ATOM 6786 C CA . GLU A 1 856 ? -2.907 15.994 -15.467 1.00 48.47 856 GLU A CA 1
ATOM 6787 C C . GLU A 1 856 ? -3.757 14.926 -14.732 1.00 48.47 856 GLU A C 1
ATOM 6789 O O . GLU A 1 856 ? -3.197 14.093 -14.022 1.00 48.47 856 GLU A O 1
ATOM 6794 N N . ARG A 1 857 ? -5.056 14.849 -15.106 1.00 52.75 857 ARG A N 1
ATOM 6795 C CA . ARG A 1 857 ? -6.005 13.685 -15.140 1.00 52.75 857 ARG A CA 1
ATOM 6796 C C . ARG A 1 857 ? -7.229 13.722 -14.187 1.00 52.75 857 ARG A C 1
ATOM 6798 O O . ARG A 1 857 ? -7.137 14.266 -13.094 1.00 52.75 857 ARG A O 1
ATOM 6805 N N . PRO A 1 858 ? -8.379 13.134 -14.605 1.00 43.91 858 PRO A N 1
ATOM 6806 C CA . PRO A 1 858 ? -9.614 13.037 -13.810 1.00 43.91 858 PRO A CA 1
ATOM 6807 C C . PRO A 1 858 ? -9.701 11.775 -12.919 1.00 43.91 858 PRO A C 1
ATOM 6809 O O . PRO A 1 858 ? -8.927 10.830 -13.078 1.00 43.91 858 PRO A O 1
ATOM 6812 N N . HIS A 1 859 ? -10.693 11.764 -12.018 1.00 44.91 859 HIS A N 1
ATOM 6813 C CA . HIS A 1 859 ? -11.039 10.681 -11.078 1.00 44.91 859 HIS A CA 1
ATOM 6814 C C . HIS A 1 859 ? -11.917 9.574 -11.721 1.00 44.91 859 HIS A C 1
ATOM 6816 O O . HIS A 1 859 ? -12.422 9.766 -12.825 1.00 44.91 859 HIS A O 1
ATOM 6822 N N . LEU A 1 860 ? -12.088 8.423 -11.040 1.00 44.28 860 LEU A N 1
ATOM 6823 C CA . LEU A 1 860 ? -12.754 7.197 -11.553 1.00 44.28 860 LEU A CA 1
ATOM 6824 C C . LEU A 1 860 ? -13.609 6.457 -10.476 1.00 44.28 860 LEU A C 1
ATOM 6826 O O . LEU A 1 860 ? -13.583 5.229 -10.389 1.00 44.28 860 LEU A O 1
ATOM 6830 N N . GLY A 1 861 ? -14.296 7.187 -9.586 1.00 41.56 861 GLY A N 1
ATOM 6831 C CA . GLY A 1 861 ? -14.998 6.619 -8.415 1.00 41.56 861 GLY A CA 1
ATOM 6832 C C . GLY A 1 861 ? -16.496 6.294 -8.599 1.00 41.56 861 GLY A C 1
ATOM 6833 O O . GLY A 1 861 ? -17.196 6.969 -9.360 1.00 41.56 861 GLY A O 1
ATOM 6834 N N . ASN A 1 862 ? -16.995 5.304 -7.836 1.00 41.97 862 ASN A N 1
ATOM 6835 C CA . ASN A 1 862 ? -18.404 4.852 -7.763 1.00 41.97 862 ASN A CA 1
ATOM 6836 C C . ASN A 1 862 ? -18.951 4.880 -6.312 1.00 41.97 862 ASN A C 1
ATOM 6838 O O . ASN A 1 862 ? -18.175 4.841 -5.361 1.00 41.97 862 ASN A O 1
ATOM 6842 N N . GLU A 1 863 ? -20.277 4.919 -6.126 1.00 38.22 863 GLU A N 1
ATOM 6843 C CA . GLU A 1 863 ? -20.950 4.974 -4.808 1.00 38.22 863 GLU A CA 1
ATOM 6844 C C . GLU A 1 863 ? -21.478 3.592 -4.349 1.00 38.22 863 GLU A C 1
ATOM 6846 O O . GLU A 1 863 ? -21.985 2.816 -5.162 1.00 38.22 863 GLU A O 1
ATOM 6851 N N . LEU A 1 864 ? -21.415 3.268 -3.044 1.00 44.03 864 LEU A N 1
ATOM 6852 C CA . LEU A 1 864 ? -22.094 2.077 -2.497 1.00 44.03 864 LEU A CA 1
ATOM 6853 C C . LEU A 1 864 ? -23.597 2.314 -2.302 1.00 44.03 864 LEU A C 1
ATOM 6855 O O . LEU A 1 864 ? -24.021 3.399 -1.902 1.00 44.03 864 LEU A O 1
ATOM 6859 N N . ILE A 1 865 ? -24.400 1.259 -2.473 1.00 39.16 865 ILE A N 1
ATOM 6860 C CA . ILE A 1 865 ? -25.840 1.308 -2.189 1.00 39.16 865 ILE A CA 1
ATOM 6861 C C . ILE A 1 865 ? -26.054 1.149 -0.683 1.00 39.16 865 ILE A C 1
ATOM 6863 O O . ILE A 1 865 ? -25.826 0.078 -0.117 1.00 39.16 865 ILE A O 1
ATOM 6867 N N . LEU A 1 866 ? -26.529 2.221 -0.046 1.00 31.17 866 LEU A N 1
ATOM 6868 C CA . LEU A 1 866 ? -26.908 2.260 1.372 1.00 31.17 866 LEU A CA 1
ATOM 6869 C C . LEU A 1 866 ? -28.437 2.294 1.596 1.00 31.17 866 LEU A C 1
ATOM 6871 O O . LEU A 1 866 ? -28.873 2.703 2.670 1.00 31.17 866 LEU A O 1
ATOM 6875 N N . GLU A 1 867 ? -29.235 1.906 0.589 1.00 34.75 867 GLU A N 1
ATOM 6876 C CA . GLU A 1 867 ? -30.707 1.773 0.687 1.00 34.75 867 GLU A CA 1
ATOM 6877 C C . GLU A 1 867 ? -31.166 0.761 1.756 1.00 34.75 867 GLU A C 1
ATOM 6879 O O . GLU A 1 867 ? -30.446 -0.243 1.995 1.00 34.75 867 GLU A O 1
#